Protein AF-A0A660L707-F1 (afdb_monomer)

Radius of gyration: 34.37 Å; Cα contacts (8 Å, |Δi|>4): 2460; chains: 1; bounding box: 82×118×85 Å

Nearest PDB structures (foldseek):
  4wj3-assembly2_D  TM=7.869E-01  e=6.069E-27  Pseudomonas aeruginosa PAO1
  3kfu-assembly1_H  TM=7.812E-01  e=1.209E-27  Thermus thermophilus HB8
  2df4-assembly1_A  TM=7.424E-01  e=5.418E-26  Staphylococcus aureus
  3h0l-assembly1_A  TM=7.121E-01  e=3.620E-26  Aquifex aeolicus
  3a1i-assembly1_A-2  TM=7.282E-01  e=1.448E-23  Rhodococcus sp. N-771

Structure (mmCIF, N/CA/C/O backbone):
data_AF-A0A660L707-F1
#
_entry.id   AF-A0A660L707-F1
#
loop_
_atom_site.group_PDB
_atom_site.id
_atom_site.type_symbol
_atom_site.label_atom_id
_atom_site.label_alt_id
_atom_site.label_comp_id
_atom_site.label_asym_id
_atom_site.label_entity_id
_atom_site.label_seq_id
_atom_site.pdbx_PDB_ins_code
_atom_site.Cartn_x
_atom_site.Cartn_y
_atom_site.Cartn_z
_atom_site.occupancy
_atom_site.B_iso_or_equiv
_atom_site.auth_seq_id
_atom_site.auth_comp_id
_atom_site.auth_asym_id
_atom_site.auth_atom_id
_atom_site.pdbx_PDB_model_num
ATOM 1 N N . MET A 1 1 ? 13.299 -36.260 45.424 1.00 31.94 1 MET A N 1
ATOM 2 C CA . MET A 1 1 ? 13.767 -37.672 45.456 1.00 31.94 1 MET A CA 1
ATOM 3 C C . MET A 1 1 ? 12.834 -38.448 44.526 1.00 31.94 1 MET A C 1
ATOM 5 O O . MET A 1 1 ? 11.644 -38.351 44.752 1.00 31.94 1 MET A O 1
ATOM 9 N N . ARG A 1 2 ? 13.207 -39.114 43.429 1.00 28.09 2 ARG A N 1
ATOM 10 C CA . ARG A 1 2 ? 14.368 -39.961 43.096 1.00 28.09 2 ARG A CA 1
ATOM 11 C C . ARG A 1 2 ? 15.115 -39.479 41.838 1.00 28.09 2 ARG A C 1
ATOM 13 O O . ARG A 1 2 ? 14.626 -38.632 41.107 1.00 28.09 2 ARG A O 1
ATOM 20 N N . ARG A 1 3 ? 16.349 -39.972 41.706 1.00 27.48 3 ARG A N 1
ATOM 21 C CA . ARG A 1 3 ? 17.489 -39.403 40.975 1.00 27.48 3 ARG A CA 1
ATOM 22 C C . ARG A 1 3 ? 17.610 -39.840 39.511 1.00 27.48 3 ARG A C 1
ATOM 24 O O . ARG A 1 3 ? 17.348 -40.987 39.174 1.00 27.48 3 ARG A O 1
ATOM 31 N N . PHE A 1 4 ? 18.139 -38.890 38.743 1.00 25.41 4 PHE A N 1
ATOM 32 C CA . PHE A 1 4 ? 18.843 -38.987 37.468 1.00 25.41 4 PHE A CA 1
ATOM 33 C C . PHE A 1 4 ? 19.988 -40.009 37.462 1.00 25.41 4 PHE A C 1
ATOM 35 O O . PHE A 1 4 ? 20.752 -40.071 38.426 1.00 25.41 4 PHE A O 1
ATOM 42 N N . ILE A 1 5 ? 20.189 -40.661 36.311 1.00 24.78 5 ILE A N 1
ATOM 43 C CA . ILE A 1 5 ? 21.519 -40.941 35.751 1.00 24.78 5 ILE A CA 1
ATOM 44 C C . ILE A 1 5 ? 21.469 -40.574 34.265 1.00 24.78 5 ILE A C 1
ATOM 46 O O . ILE A 1 5 ? 20.661 -41.107 33.510 1.00 24.78 5 ILE A O 1
ATOM 50 N N . ALA A 1 6 ? 22.319 -39.620 33.893 1.00 24.42 6 ALA A N 1
ATOM 51 C CA . ALA A 1 6 ? 22.596 -39.203 32.530 1.00 24.42 6 ALA A CA 1
ATOM 52 C C . ALA A 1 6 ? 23.613 -40.154 31.884 1.00 24.42 6 ALA A C 1
ATOM 54 O O . ALA A 1 6 ? 24.575 -40.557 32.537 1.00 24.42 6 ALA A O 1
ATOM 55 N N . PHE A 1 7 ? 23.439 -40.440 30.595 1.00 23.64 7 PHE A N 1
ATOM 56 C CA . PHE A 1 7 ? 24.528 -40.857 29.717 1.00 23.64 7 PHE A CA 1
ATOM 57 C C . PHE A 1 7 ? 24.480 -40.009 28.449 1.00 23.64 7 PHE A C 1
ATOM 59 O O . PHE A 1 7 ? 23.467 -39.948 27.757 1.00 23.64 7 PHE A O 1
ATOM 66 N N . ALA A 1 8 ? 25.589 -39.312 28.218 1.00 26.16 8 ALA A N 1
ATOM 67 C CA . ALA A 1 8 ? 25.856 -38.490 27.056 1.00 26.16 8 ALA A CA 1
ATOM 68 C C . ALA A 1 8 ? 26.015 -39.370 25.807 1.00 26.16 8 ALA A C 1
ATOM 70 O O . ALA A 1 8 ? 26.742 -40.363 25.832 1.00 26.16 8 ALA A O 1
ATOM 71 N N . GLY A 1 9 ? 25.348 -38.980 24.723 1.00 24.58 9 GLY A N 1
ATOM 72 C CA . GLY A 1 9 ? 25.461 -39.586 23.403 1.00 24.58 9 GLY A CA 1
ATOM 73 C C . GLY A 1 9 ? 25.432 -38.485 22.352 1.00 24.58 9 GLY A C 1
ATOM 74 O O . GLY A 1 9 ? 24.442 -37.779 22.200 1.00 24.58 9 GLY A O 1
ATOM 75 N N . THR A 1 10 ? 26.570 -38.312 21.702 1.00 26.67 10 THR A N 1
ATOM 76 C CA . THR A 1 10 ? 26.963 -37.275 20.751 1.00 26.67 10 THR A CA 1
ATOM 77 C C . THR A 1 10 ? 25.968 -37.134 19.594 1.00 26.67 10 THR A C 1
ATOM 79 O O . THR A 1 10 ? 25.927 -37.975 18.698 1.00 26.67 10 THR A O 1
ATOM 82 N N . ALA A 1 11 ? 25.182 -36.055 19.581 1.00 26.11 11 ALA A N 1
ATOM 83 C CA . ALA A 1 11 ? 24.411 -35.665 18.407 1.00 26.11 11 ALA A CA 1
ATOM 84 C C . ALA A 1 11 ? 25.372 -35.050 17.378 1.00 26.11 11 ALA A C 1
ATOM 86 O O . ALA A 1 11 ? 25.848 -33.929 17.557 1.00 26.11 11 ALA A O 1
ATOM 87 N N . CYS A 1 12 ? 25.688 -35.793 16.314 1.00 24.77 12 CYS A N 1
ATOM 88 C CA . CYS A 1 12 ? 26.253 -35.199 15.108 1.00 24.77 12 CYS A CA 1
ATOM 89 C C . CYS A 1 12 ? 25.193 -34.267 14.524 1.00 24.77 12 CYS A C 1
ATOM 91 O O . CYS A 1 12 ? 24.211 -34.721 13.939 1.00 24.77 12 CYS A O 1
ATOM 93 N N . ALA A 1 13 ? 25.391 -32.968 14.739 1.00 25.20 13 ALA A N 1
ATOM 94 C CA . ALA A 1 13 ? 24.696 -31.918 14.027 1.00 25.20 13 ALA A CA 1
ATOM 95 C C . ALA A 1 13 ? 24.862 -32.182 12.528 1.00 25.20 13 ALA A C 1
ATOM 97 O O . ALA A 1 13 ? 25.961 -32.059 11.985 1.00 25.20 13 ALA A O 1
ATOM 98 N N . ALA A 1 14 ? 23.774 -32.577 11.868 1.00 28.14 14 ALA A N 1
ATOM 99 C CA . ALA A 1 14 ? 23.672 -32.390 10.438 1.00 28.14 14 ALA A CA 1
ATOM 100 C C . ALA A 1 14 ? 23.904 -30.898 10.214 1.00 28.14 14 ALA A C 1
ATOM 102 O O . ALA A 1 14 ? 23.175 -30.066 10.759 1.00 28.14 14 ALA A O 1
ATOM 103 N N . ALA A 1 15 ? 24.975 -30.570 9.497 1.00 25.34 15 ALA A N 1
ATOM 104 C CA . ALA A 1 15 ? 25.184 -29.233 8.996 1.00 25.34 15 ALA A CA 1
ATOM 105 C C . ALA A 1 15 ? 23.987 -28.923 8.093 1.00 25.34 15 ALA A C 1
ATOM 107 O O . ALA A 1 15 ? 23.970 -29.264 6.913 1.00 25.34 15 ALA A O 1
ATOM 108 N N . LEU A 1 16 ? 22.963 -28.305 8.689 1.00 28.41 16 LEU A N 1
ATOM 109 C CA . LEU A 1 16 ? 22.136 -27.327 8.019 1.00 28.41 16 LEU A CA 1
ATOM 110 C C . LEU A 1 16 ? 23.129 -26.469 7.251 1.00 28.41 16 LEU A C 1
ATOM 112 O O . LEU A 1 16 ? 23.925 -25.741 7.849 1.00 28.41 16 LEU A O 1
ATOM 116 N N . VAL A 1 17 ? 23.142 -26.626 5.931 1.00 24.95 17 VAL A N 1
ATOM 117 C CA . VAL A 1 17 ? 23.675 -25.585 5.073 1.00 24.95 17 VAL A CA 1
ATOM 118 C C . VAL A 1 17 ? 22.833 -24.382 5.448 1.00 24.95 17 VAL A C 1
ATOM 120 O O . VAL A 1 17 ? 21.659 -24.301 5.093 1.00 24.95 17 VAL A O 1
ATOM 123 N N . PHE A 1 18 ? 23.402 -23.519 6.289 1.00 25.34 18 PHE A N 1
ATOM 124 C CA . PHE A 1 18 ? 22.893 -22.186 6.496 1.00 25.34 18 PHE A CA 1
ATOM 125 C C . PHE A 1 18 ? 22.717 -21.636 5.087 1.00 25.34 18 PHE A C 1
ATOM 127 O O . PHE A 1 18 ? 23.703 -21.392 4.391 1.00 25.34 18 PHE A O 1
ATOM 134 N N . ALA A 1 19 ? 21.465 -21.501 4.643 1.00 29.55 19 ALA A N 1
ATOM 135 C CA . ALA A 1 19 ? 21.155 -20.496 3.653 1.00 29.55 19 ALA A CA 1
ATOM 136 C C . ALA A 1 19 ? 21.795 -19.233 4.226 1.00 29.55 19 ALA A C 1
ATOM 138 O O . ALA A 1 19 ? 21.426 -18.801 5.324 1.00 29.55 19 ALA A O 1
ATOM 139 N N . GLY A 1 20 ? 22.871 -18.770 3.580 1.00 27.66 20 GLY A N 1
ATOM 140 C CA . GLY A 1 20 ? 23.557 -17.556 3.994 1.00 27.66 20 GLY A CA 1
ATOM 141 C C . GLY A 1 20 ? 22.493 -16.501 4.232 1.00 27.66 20 GLY A C 1
ATOM 142 O O . GLY A 1 20 ? 21.525 -16.473 3.471 1.00 27.66 20 GLY A O 1
ATOM 143 N N . GLN A 1 21 ? 22.629 -15.751 5.334 1.00 32.94 21 GLN A N 1
ATOM 144 C CA . GLN A 1 21 ? 21.689 -14.711 5.753 1.00 32.94 21 GLN A CA 1
ATOM 145 C C . GLN A 1 21 ? 21.036 -14.101 4.518 1.00 32.94 21 GLN A C 1
ATOM 147 O O . GLN A 1 21 ? 21.731 -13.482 3.712 1.00 32.94 21 GLN A O 1
ATOM 152 N N . SER A 1 22 ? 19.745 -14.378 4.318 1.00 36.81 22 SER A N 1
ATOM 153 C CA . SER A 1 22 ? 19.012 -13.828 3.191 1.00 36.81 22 SER A CA 1
ATOM 154 C C . SER A 1 22 ? 19.056 -12.320 3.367 1.00 36.81 22 SER A C 1
ATOM 156 O O . SER A 1 22 ? 18.356 -11.774 4.220 1.00 36.81 22 SER A O 1
ATOM 158 N N . SER A 1 23 ? 19.961 -11.678 2.634 1.00 45.88 23 SER A N 1
ATOM 159 C CA . SER A 1 23 ? 20.012 -10.234 2.506 1.00 45.88 23 SER A CA 1
ATOM 160 C C . SER A 1 23 ? 18.611 -9.790 2.116 1.00 45.88 23 SER A C 1
ATOM 162 O O . SER A 1 23 ? 18.052 -10.338 1.169 1.00 45.88 23 SER A O 1
ATOM 164 N N . ALA A 1 24 ? 18.014 -8.875 2.877 1.00 52.12 24 ALA A N 1
ATOM 165 C CA . ALA A 1 24 ? 16.670 -8.383 2.604 1.00 52.12 24 ALA A CA 1
ATOM 166 C C . ALA A 1 24 ? 16.631 -7.576 1.289 1.00 52.12 24 ALA A C 1
ATOM 168 O O . ALA A 1 24 ? 15.590 -7.448 0.671 1.00 52.12 24 ALA A O 1
ATOM 169 N N . PHE A 1 25 ? 17.771 -7.119 0.772 1.00 64.75 25 PHE A N 1
ATOM 170 C CA . PHE A 1 25 ? 17.845 -6.373 -0.479 1.00 64.75 25 PHE A CA 1
ATOM 171 C C . PHE A 1 25 ? 19.290 -6.329 -0.981 1.00 64.75 25 PHE A C 1
ATOM 173 O O . PHE A 1 25 ? 20.208 -6.153 -0.179 1.00 64.75 25 PHE A O 1
ATOM 180 N N . ASN A 1 26 ? 19.530 -6.482 -2.285 1.00 80.00 26 ASN A N 1
ATOM 181 C CA . ASN A 1 26 ? 20.895 -6.599 -2.807 1.00 80.00 26 ASN A CA 1
ATOM 182 C C . ASN A 1 26 ? 21.422 -5.280 -3.390 1.00 80.00 26 ASN A C 1
ATOM 184 O O . ASN A 1 26 ? 20.854 -4.709 -4.322 1.00 80.00 26 ASN A O 1
ATOM 188 N N . TYR A 1 27 ? 22.560 -4.831 -2.852 1.00 86.06 27 TYR A N 1
ATOM 189 C CA . TYR A 1 27 ? 23.352 -3.754 -3.434 1.00 86.06 27 TYR A CA 1
ATOM 190 C C . TYR A 1 27 ? 24.506 -4.314 -4.263 1.00 86.06 27 TYR A C 1
ATOM 192 O O . TYR A 1 27 ? 25.200 -5.238 -3.837 1.00 86.06 27 TYR A O 1
ATOM 200 N N . VAL A 1 28 ? 24.771 -3.680 -5.404 1.00 90.75 28 VAL A N 1
ATOM 201 C CA . VAL A 1 28 ? 26.006 -3.885 -6.167 1.00 90.75 28 VAL A CA 1
ATOM 202 C C . VAL A 1 28 ? 26.829 -2.607 -6.120 1.00 90.75 28 VAL A C 1
ATOM 204 O O . VAL A 1 28 ? 26.336 -1.550 -6.503 1.00 90.75 28 VAL A O 1
ATOM 207 N N . SER A 1 29 ? 28.075 -2.686 -5.658 1.00 92.00 29 SER A N 1
ATOM 208 C CA . SER A 1 29 ? 29.028 -1.579 -5.752 1.00 92.00 29 SER A CA 1
ATOM 209 C C . SER A 1 29 ? 29.870 -1.678 -7.024 1.00 92.00 29 SER A C 1
ATOM 211 O O . SER A 1 29 ? 30.271 -2.774 -7.428 1.00 92.00 29 SER A O 1
ATOM 213 N N . ASP A 1 30 ? 30.147 -0.535 -7.645 1.00 91.94 30 ASP A N 1
ATOM 214 C CA . ASP A 1 30 ? 31.050 -0.423 -8.794 1.00 91.94 30 ASP A CA 1
ATOM 215 C C . ASP A 1 30 ? 32.391 0.245 -8.438 1.00 91.94 30 ASP A C 1
ATOM 217 O O . ASP A 1 30 ? 32.587 0.761 -7.333 1.00 91.94 30 ASP A O 1
ATOM 221 N N . SER A 1 31 ? 33.336 0.230 -9.384 1.00 91.44 31 SER A N 1
ATOM 222 C CA . SER A 1 31 ? 34.682 0.791 -9.217 1.00 91.44 31 SER A CA 1
ATOM 223 C C . SER A 1 31 ? 34.712 2.319 -9.076 1.00 91.44 31 SER A C 1
ATOM 225 O O . SER A 1 31 ? 35.744 2.866 -8.691 1.00 91.44 31 SER A O 1
ATOM 227 N N . ASN A 1 32 ? 33.603 3.011 -9.358 1.00 87.69 32 ASN A N 1
ATOM 228 C CA . ASN A 1 32 ? 33.450 4.450 -9.130 1.00 87.69 32 ASN A CA 1
ATOM 229 C C . ASN A 1 32 ? 32.900 4.761 -7.725 1.00 87.69 32 ASN A C 1
ATOM 231 O O . ASN A 1 32 ? 32.787 5.927 -7.351 1.00 87.69 32 ASN A O 1
ATOM 235 N N . GLY A 1 33 ? 32.580 3.738 -6.924 1.00 87.00 33 GLY A N 1
ATOM 236 C CA . GLY A 1 33 ? 32.060 3.894 -5.566 1.00 87.00 33 GLY A CA 1
ATOM 237 C C . GLY A 1 33 ? 30.548 4.120 -5.497 1.00 87.00 33 GLY A C 1
ATOM 238 O O . GLY A 1 33 ? 30.045 4.481 -4.431 1.00 87.00 33 GLY A O 1
ATOM 239 N N . THR A 1 34 ? 29.812 3.897 -6.592 1.00 90.19 34 THR A N 1
ATOM 240 C CA . THR A 1 34 ? 28.344 3.933 -6.578 1.00 90.19 34 THR A CA 1
ATOM 241 C C . THR A 1 34 ? 27.785 2.582 -6.152 1.00 90.19 34 THR A C 1
ATOM 243 O O . THR A 1 34 ? 28.177 1.534 -6.662 1.00 90.19 34 THR A O 1
ATOM 246 N N . TRP A 1 35 ? 26.841 2.617 -5.215 1.00 91.12 35 TRP A N 1
ATOM 247 C CA . TRP A 1 35 ? 26.071 1.473 -4.746 1.00 91.12 35 TRP A CA 1
ATOM 248 C C . TRP A 1 35 ? 24.691 1.490 -5.397 1.00 91.12 35 TRP A C 1
ATOM 250 O O . TRP A 1 35 ? 23.910 2.427 -5.213 1.00 91.12 35 TRP A O 1
ATOM 260 N N . TRP A 1 36 ? 24.398 0.442 -6.158 1.00 92.00 36 TRP A N 1
ATOM 261 C CA . TRP A 1 36 ? 23.171 0.250 -6.918 1.00 92.00 36 TRP A CA 1
ATOM 262 C C . TRP A 1 36 ? 22.219 -0.641 -6.132 1.00 92.00 36 TRP A C 1
ATOM 264 O O . TRP A 1 36 ? 22.460 -1.842 -6.015 1.00 92.00 36 TRP A O 1
ATOM 274 N N . GLY A 1 37 ? 21.153 -0.062 -5.582 1.00 90.06 37 GLY A N 1
ATOM 275 C CA . GLY A 1 37 ? 20.105 -0.833 -4.925 1.00 90.06 37 GLY A CA 1
ATOM 276 C C . GLY A 1 37 ? 19.073 -1.313 -5.938 1.00 90.06 37 GLY A C 1
ATOM 277 O O . GLY A 1 37 ? 18.328 -0.483 -6.458 1.00 90.06 37 GLY A O 1
ATOM 278 N N . ILE A 1 38 ? 18.985 -2.622 -6.185 1.00 92.19 38 ILE A N 1
ATOM 279 C CA . ILE A 1 38 ? 18.056 -3.205 -7.166 1.00 92.19 38 ILE A CA 1
ATOM 280 C C . ILE A 1 38 ? 16.890 -3.908 -6.468 1.00 92.19 38 ILE A C 1
ATOM 282 O O . ILE A 1 38 ? 17.098 -4.743 -5.594 1.00 92.19 38 ILE A O 1
ATOM 286 N N . GLN A 1 39 ? 15.665 -3.580 -6.885 1.00 92.06 39 GLN A N 1
ATOM 287 C CA . GLN A 1 39 ? 14.416 -4.199 -6.436 1.00 92.06 39 GLN A CA 1
ATOM 288 C C . GLN A 1 39 ? 14.302 -5.633 -6.960 1.00 92.06 39 GLN A C 1
ATOM 290 O O . GLN A 1 39 ? 13.742 -5.870 -8.030 1.00 92.06 39 GLN A O 1
ATOM 295 N N . ASP A 1 40 ? 14.850 -6.593 -6.229 1.00 92.50 40 ASP A N 1
ATOM 296 C CA . ASP A 1 40 ? 14.826 -8.010 -6.579 1.00 92.50 40 ASP A CA 1
ATOM 297 C C . ASP A 1 40 ? 13.825 -8.803 -5.712 1.00 92.50 40 ASP A C 1
ATOM 299 O O . ASP A 1 40 ? 12.934 -8.222 -5.082 1.00 92.50 40 ASP A O 1
ATOM 303 N N . PHE A 1 41 ? 13.916 -10.137 -5.713 1.00 91.12 41 PHE A N 1
ATOM 304 C CA . PHE A 1 41 ? 13.014 -10.990 -4.931 1.00 91.12 41 PHE A CA 1
ATOM 305 C C . PHE A 1 41 ? 13.262 -10.923 -3.410 1.00 91.12 41 PHE A C 1
ATOM 307 O O . PHE A 1 41 ? 12.526 -11.534 -2.632 1.00 91.12 41 PHE A O 1
ATOM 314 N N . ALA A 1 42 ? 14.293 -10.213 -2.951 1.00 88.38 42 ALA A N 1
ATOM 315 C CA . ALA A 1 42 ? 14.583 -10.110 -1.534 1.00 88.38 42 ALA A CA 1
ATOM 316 C C . ALA A 1 42 ? 13.575 -9.188 -0.797 1.00 88.38 42 ALA A C 1
ATOM 318 O O . ALA A 1 42 ? 13.029 -8.262 -1.400 1.00 88.38 42 ALA A O 1
ATOM 319 N N . PRO A 1 43 ? 13.274 -9.439 0.495 1.00 86.69 43 PRO A N 1
ATOM 320 C CA . PRO A 1 43 ? 12.327 -8.651 1.299 1.00 86.69 43 PRO A CA 1
ATOM 321 C C . PRO A 1 43 ? 12.516 -7.111 1.294 1.00 86.69 43 PRO A C 1
ATOM 323 O O . PRO A 1 43 ? 13.465 -6.594 1.876 1.00 86.69 43 PRO A O 1
ATOM 326 N N . PRO A 1 44 ? 11.559 -6.329 0.763 1.00 87.12 44 PRO A N 1
ATOM 327 C CA . PRO A 1 44 ? 10.124 -6.597 0.834 1.00 87.12 44 PRO A CA 1
ATOM 328 C C . PRO A 1 44 ? 9.526 -7.083 -0.493 1.00 87.12 44 PRO A C 1
ATOM 330 O O . PRO A 1 44 ? 8.356 -6.854 -0.776 1.00 87.12 44 PRO A O 1
ATOM 333 N N . ARG A 1 45 ? 10.306 -7.766 -1.334 1.00 88.38 45 ARG A N 1
ATOM 334 C CA . ARG A 1 45 ? 9.823 -8.473 -2.531 1.00 88.38 45 ARG A CA 1
ATOM 335 C C . ARG A 1 45 ? 9.079 -7.565 -3.517 1.00 88.38 45 ARG A C 1
ATOM 337 O O . ARG A 1 45 ? 8.070 -7.968 -4.093 1.00 88.38 45 ARG A O 1
ATOM 344 N N . VAL A 1 46 ? 9.567 -6.334 -3.707 1.00 90.75 46 VAL A N 1
ATOM 345 C CA . VAL A 1 46 ? 9.037 -5.430 -4.745 1.00 90.75 46 VAL A CA 1
ATOM 346 C C . VAL A 1 46 ? 9.226 -6.076 -6.121 1.00 90.75 46 VAL A C 1
ATOM 348 O O . VAL A 1 46 ? 8.296 -6.077 -6.926 1.00 90.75 46 VAL A O 1
ATOM 351 N N . ASP A 1 47 ? 10.397 -6.692 -6.346 1.00 93.75 47 ASP A N 1
ATOM 352 C CA . ASP A 1 47 ? 10.673 -7.620 -7.449 1.00 93.75 47 ASP A CA 1
ATOM 353 C C . ASP A 1 47 ? 10.307 -7.074 -8.841 1.00 93.75 47 ASP A C 1
ATOM 355 O O . ASP A 1 47 ? 9.688 -7.748 -9.668 1.00 93.75 47 ASP A O 1
ATOM 359 N N . THR A 1 48 ? 10.664 -5.810 -9.082 1.00 94.69 48 THR A N 1
ATOM 360 C CA . THR A 1 48 ? 10.468 -5.087 -10.353 1.00 94.69 48 THR A CA 1
ATOM 361 C C . THR A 1 48 ? 11.739 -5.071 -11.205 1.00 94.69 48 THR A C 1
ATOM 363 O O . THR A 1 48 ? 11.689 -4.824 -12.408 1.00 94.69 48 THR A O 1
ATOM 366 N N . GLY A 1 49 ? 12.907 -5.286 -10.596 1.00 94.69 49 GLY A N 1
ATOM 367 C CA . GLY A 1 49 ? 14.230 -5.081 -11.186 1.00 94.69 49 GLY A CA 1
ATOM 368 C C . GLY A 1 49 ? 14.606 -3.615 -11.412 1.00 94.69 49 GLY A C 1
ATOM 369 O O . GLY A 1 49 ? 15.597 -3.357 -12.097 1.00 94.69 49 GLY A O 1
ATOM 370 N N . SER A 1 50 ? 13.831 -2.660 -10.887 1.00 94.62 50 SER A N 1
ATOM 371 C CA . SER A 1 50 ? 14.187 -1.241 -10.934 1.00 94.62 50 SER A CA 1
ATOM 372 C C . SER A 1 50 ? 15.224 -0.882 -9.866 1.00 94.62 50 SER A C 1
ATOM 374 O O . SER A 1 50 ? 15.412 -1.574 -8.866 1.00 94.62 50 SER A O 1
ATOM 376 N N . ILE A 1 51 ? 15.937 0.209 -10.103 1.00 92.38 51 ILE A N 1
ATOM 377 C CA . ILE A 1 51 ? 16.841 0.848 -9.160 1.00 92.38 51 ILE A CA 1
ATOM 378 C C . ILE A 1 51 ? 15.986 1.542 -8.102 1.00 92.38 51 ILE A C 1
ATOM 380 O O . ILE A 1 51 ? 15.381 2.581 -8.368 1.00 92.38 51 ILE A O 1
ATOM 384 N N . ARG A 1 52 ? 15.982 1.005 -6.885 1.00 87.38 52 ARG A N 1
ATOM 385 C CA . ARG A 1 52 ? 15.338 1.633 -5.729 1.00 87.38 52 ARG A CA 1
ATOM 386 C C . ARG A 1 52 ? 15.939 3.008 -5.444 1.00 87.38 52 ARG A C 1
ATOM 388 O O . ARG A 1 52 ? 15.223 3.986 -5.263 1.00 87.38 52 ARG A O 1
ATOM 395 N N . ALA A 1 53 ? 17.266 3.046 -5.345 1.00 85.44 53 ALA A N 1
ATOM 396 C CA . ALA A 1 53 ? 18.072 4.232 -5.091 1.00 85.44 53 ALA A CA 1
ATOM 397 C C . ALA A 1 53 ? 19.541 3.951 -5.440 1.00 85.44 53 ALA A C 1
ATOM 399 O O . ALA A 1 53 ? 19.966 2.794 -5.498 1.00 85.44 53 ALA A O 1
ATOM 400 N N . THR A 1 54 ? 20.324 5.016 -5.608 1.00 86.88 54 THR A N 1
ATOM 401 C CA . THR A 1 54 ? 21.785 4.932 -5.776 1.00 86.88 54 THR A CA 1
ATOM 402 C C . THR A 1 54 ? 22.479 5.715 -4.676 1.00 86.88 54 THR A C 1
ATOM 404 O O . THR A 1 54 ? 22.027 6.801 -4.315 1.00 86.88 54 THR A O 1
ATOM 407 N N . GLN A 1 55 ? 23.538 5.163 -4.091 1.00 86.25 55 GLN A N 1
ATOM 408 C CA . GLN A 1 55 ? 24.113 5.669 -2.841 1.00 86.25 55 GLN A CA 1
ATOM 409 C C . GLN A 1 55 ? 25.643 5.580 -2.838 1.00 86.25 55 GLN A C 1
ATOM 411 O O . GLN A 1 55 ? 26.228 4.786 -3.571 1.00 86.25 55 GLN A O 1
ATOM 416 N N . VAL A 1 56 ? 26.301 6.375 -1.990 1.00 85.12 56 VAL A N 1
ATOM 417 C CA . VAL A 1 56 ? 27.772 6.349 -1.808 1.00 85.12 56 VAL A CA 1
ATOM 418 C C . VAL A 1 56 ? 28.227 5.374 -0.710 1.00 85.12 56 VAL A C 1
ATOM 420 O O . VAL A 1 56 ? 29.336 5.476 -0.190 1.00 85.12 56 VAL A O 1
ATOM 423 N N . GLY A 1 57 ? 27.356 4.447 -0.314 1.00 78.69 57 GLY A N 1
ATOM 424 C CA . GLY A 1 57 ? 27.586 3.451 0.727 1.00 78.69 57 GLY A CA 1
ATOM 425 C C . GLY A 1 57 ? 26.359 2.562 0.913 1.00 78.69 57 GLY A C 1
ATOM 426 O O . G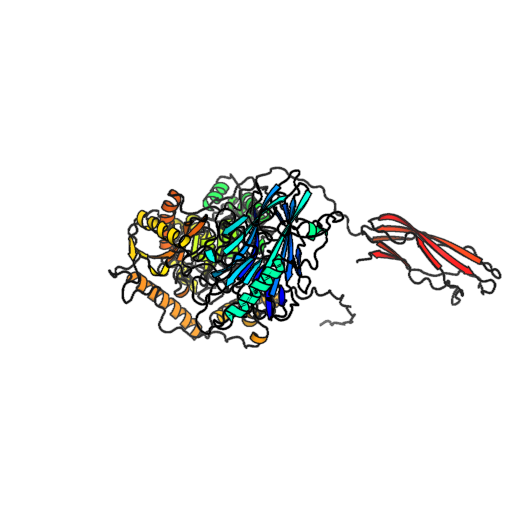LY A 1 57 ? 25.318 2.819 0.314 1.00 78.69 57 GLY A O 1
ATOM 427 N N . ALA A 1 58 ? 26.483 1.532 1.748 1.00 68.19 58 ALA A N 1
ATOM 428 C CA . ALA A 1 58 ? 25.360 0.684 2.142 1.00 68.19 58 ALA A CA 1
ATOM 429 C C . ALA A 1 58 ? 24.572 1.283 3.327 1.00 68.19 58 ALA A C 1
ATOM 431 O O . ALA A 1 58 ? 25.095 2.106 4.080 1.00 68.19 58 ALA A O 1
ATOM 432 N N . GLY A 1 59 ? 23.335 0.815 3.525 1.00 62.34 59 GLY A N 1
ATOM 433 C CA . GLY A 1 59 ? 22.518 1.083 4.717 1.00 62.34 59 GLY A CA 1
ATOM 434 C C . GLY A 1 59 ? 21.379 2.095 4.524 1.00 62.34 59 GLY A C 1
ATOM 435 O O . GLY A 1 59 ? 21.057 2.502 3.410 1.00 62.34 59 GLY A O 1
ATOM 436 N N . GLN A 1 60 ? 20.747 2.485 5.637 1.00 60.22 60 GLN A N 1
ATOM 437 C CA . GLN A 1 60 ? 19.534 3.321 5.666 1.00 60.22 60 GLN A CA 1
ATOM 438 C C . GLN A 1 60 ? 19.775 4.805 5.316 1.00 60.22 60 GLN A C 1
ATOM 440 O O . GLN A 1 60 ? 18.931 5.415 4.664 1.00 60.22 60 GLN A O 1
ATOM 445 N N . ASN A 1 61 ? 20.908 5.391 5.731 1.00 64.88 61 ASN A N 1
ATOM 446 C CA . ASN A 1 61 ? 21.179 6.838 5.624 1.00 64.88 61 ASN A CA 1
ATOM 447 C C . ASN A 1 61 ? 22.453 7.261 4.844 1.00 64.88 61 ASN A C 1
ATOM 449 O O . ASN A 1 61 ? 23.003 8.327 5.144 1.00 64.88 61 ASN A O 1
ATOM 453 N N . PRO A 1 62 ? 22.986 6.504 3.867 1.00 72.19 62 PRO A N 1
ATOM 454 C CA . PRO A 1 62 ? 24.061 7.029 3.033 1.00 72.19 62 PRO A CA 1
ATOM 455 C C . PRO A 1 62 ? 23.529 8.131 2.104 1.00 72.19 62 PRO A C 1
ATOM 457 O O . PRO A 1 62 ? 22.360 8.153 1.716 1.00 72.19 62 PRO A O 1
ATOM 460 N N . ALA A 1 63 ? 24.406 9.061 1.723 1.00 74.56 63 ALA A N 1
ATOM 461 C CA . ALA A 1 63 ? 24.049 10.083 0.745 1.00 74.56 63 ALA A CA 1
ATOM 462 C C . ALA A 1 63 ? 23.757 9.443 -0.622 1.00 74.56 63 ALA A C 1
ATOM 464 O O . ALA A 1 63 ? 24.452 8.511 -1.037 1.00 74.56 63 ALA A O 1
ATOM 465 N N . TYR A 1 64 ? 22.767 9.970 -1.343 1.00 79.56 64 TYR A N 1
ATOM 466 C CA . TYR A 1 64 ? 22.480 9.494 -2.692 1.00 79.56 64 TYR A CA 1
ATOM 467 C C . TYR A 1 64 ? 23.608 9.872 -3.667 1.00 79.56 64 TYR A C 1
ATOM 469 O O . TYR A 1 64 ? 24.106 11.003 -3.637 1.00 79.56 64 TYR A O 1
ATOM 477 N N . SER A 1 65 ? 24.015 8.931 -4.525 1.00 80.94 65 SER A N 1
ATOM 478 C CA . SER A 1 65 ? 25.009 9.177 -5.584 1.00 80.94 65 SER A CA 1
ATOM 479 C C . SER A 1 65 ? 24.421 10.009 -6.715 1.00 80.94 65 SER A C 1
ATOM 481 O O . SER A 1 65 ? 25.057 10.951 -7.182 1.00 80.94 65 SER A O 1
ATOM 483 N N . THR A 1 66 ? 23.185 9.705 -7.104 1.00 83.81 66 THR A N 1
ATOM 484 C CA . THR A 1 66 ? 22.371 10.480 -8.052 1.00 83.81 66 THR A CA 1
ATOM 485 C C . THR A 1 66 ? 21.003 10.764 -7.440 1.00 83.81 66 THR A C 1
ATOM 487 O O . THR A 1 66 ? 20.766 10.489 -6.268 1.00 83.81 66 THR A O 1
ATOM 490 N N . THR A 1 67 ? 20.093 11.344 -8.205 1.00 78.94 67 THR A N 1
ATOM 491 C CA . THR A 1 67 ? 18.736 11.661 -7.756 1.00 78.94 67 THR A CA 1
ATOM 492 C C . THR A 1 67 ? 17.752 10.500 -7.975 1.00 78.94 67 THR A C 1
ATOM 494 O O . THR A 1 67 ? 16.631 10.576 -7.474 1.00 78.94 67 THR A O 1
ATOM 497 N N . ILE A 1 68 ? 18.162 9.404 -8.642 1.00 85.12 68 ILE A N 1
ATOM 498 C CA . ILE A 1 68 ? 17.321 8.217 -8.893 1.00 85.12 68 ILE A CA 1
A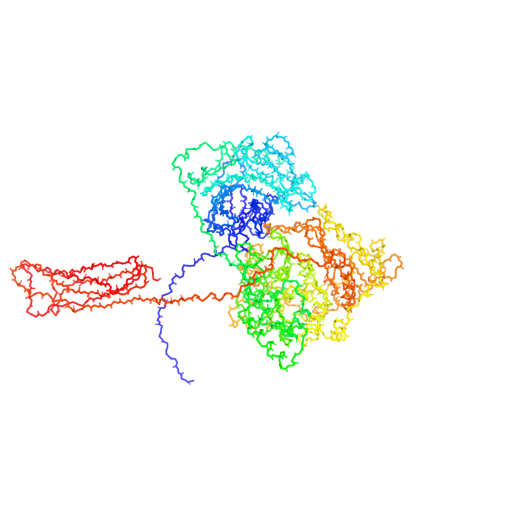TOM 499 C C . ILE A 1 68 ? 16.659 7.701 -7.617 1.00 85.12 68 ILE A C 1
ATOM 501 O O . ILE A 1 68 ? 17.327 7.397 -6.624 1.00 85.12 68 ILE A O 1
ATOM 505 N N . ASN A 1 69 ? 15.341 7.520 -7.707 1.00 80.88 69 ASN A N 1
ATOM 506 C CA . ASN A 1 69 ? 14.511 7.012 -6.628 1.00 80.88 69 ASN A CA 1
ATOM 507 C C . ASN A 1 69 ? 13.345 6.166 -7.180 1.00 80.88 69 ASN A C 1
ATOM 509 O O . ASN A 1 69 ? 12.201 6.612 -7.152 1.00 80.88 69 ASN A O 1
ATOM 513 N N . GLY A 1 70 ? 13.646 4.976 -7.711 1.00 88.06 70 GLY A N 1
ATOM 514 C CA . GLY A 1 70 ? 12.694 4.118 -8.430 1.00 88.06 70 GLY A CA 1
ATOM 515 C C . GLY A 1 70 ? 12.799 4.302 -9.943 1.00 88.06 70 GLY A C 1
ATOM 516 O O . GLY A 1 70 ? 11.966 4.973 -10.543 1.00 88.06 70 GLY A O 1
ATOM 517 N N . PHE A 1 71 ? 13.853 3.766 -10.574 1.00 93.06 71 PHE A N 1
ATOM 518 C CA . PHE A 1 71 ? 14.083 3.921 -12.020 1.00 93.06 71 PHE A CA 1
ATOM 519 C C . PHE A 1 71 ? 14.566 2.656 -12.720 1.00 93.06 71 PHE A C 1
ATOM 521 O O . PHE A 1 71 ? 15.298 1.861 -12.148 1.00 93.06 71 PHE A O 1
ATOM 528 N N . GLY A 1 72 ? 14.179 2.460 -13.977 1.00 95.38 72 GLY A N 1
ATOM 529 C CA . GLY A 1 72 ? 14.483 1.254 -14.749 1.00 95.38 72 GLY A CA 1
ATOM 530 C C . GLY A 1 72 ? 13.444 0.146 -14.571 1.00 95.38 72 GLY A C 1
ATOM 531 O O . GLY A 1 72 ? 13.737 -1.033 -14.779 1.00 95.38 72 GLY A O 1
ATOM 532 N N . GLY A 1 73 ? 12.224 0.498 -14.163 1.00 96.25 73 GLY A N 1
ATOM 533 C CA . GLY A 1 73 ? 11.073 -0.404 -14.210 1.00 96.25 73 GLY A CA 1
ATOM 534 C C . GLY A 1 73 ? 10.577 -0.593 -15.645 1.00 96.25 73 GLY A C 1
ATOM 535 O O . GLY A 1 73 ? 10.993 0.138 -16.546 1.00 96.25 73 GLY A O 1
ATOM 536 N N . ILE A 1 74 ? 9.668 -1.551 -15.858 1.00 97.69 74 ILE A N 1
ATOM 537 C CA . ILE A 1 74 ? 8.891 -1.636 -17.104 1.00 97.69 74 ILE A CA 1
ATOM 538 C C . ILE A 1 74 ? 7.390 -1.634 -16.839 1.00 97.69 74 ILE A C 1
ATOM 540 O O . ILE A 1 74 ? 6.907 -2.326 -15.945 1.00 97.69 74 ILE A O 1
ATOM 544 N N . LYS A 1 75 ? 6.659 -0.889 -17.667 1.00 97.81 75 LYS A N 1
ATOM 545 C CA . LYS A 1 75 ? 5.210 -1.022 -17.846 1.00 97.81 75 LYS A CA 1
ATOM 546 C C . LYS A 1 75 ? 4.960 -1.624 -19.223 1.00 97.81 75 LYS A C 1
ATOM 548 O O . LYS A 1 75 ? 5.707 -1.347 -20.165 1.00 97.81 75 LYS A O 1
ATOM 553 N N . VAL A 1 76 ? 3.925 -2.447 -19.361 1.00 97.88 76 VAL A N 1
ATOM 554 C CA . VAL A 1 76 ? 3.625 -3.139 -20.625 1.00 97.88 76 VAL A CA 1
ATOM 555 C C . VAL A 1 76 ? 2.146 -3.012 -20.944 1.00 97.88 76 VAL A C 1
ATOM 557 O O . VAL A 1 76 ? 1.307 -3.323 -20.103 1.00 97.88 76 VAL A O 1
ATOM 560 N N . SER A 1 77 ? 1.836 -2.575 -22.165 1.00 97.38 77 SER A N 1
ATOM 561 C CA . SER A 1 77 ? 0.479 -2.536 -22.699 1.00 97.38 77 SER A CA 1
ATOM 562 C C . SER A 1 77 ? 0.300 -3.612 -23.768 1.00 97.38 77 SER A C 1
ATOM 564 O O . SER A 1 77 ? 0.936 -3.578 -24.825 1.00 97.38 77 SER A O 1
ATOM 566 N N . VAL A 1 78 ? -0.584 -4.565 -23.486 1.00 96.88 78 VAL A N 1
ATOM 567 C CA . VAL A 1 78 ? -0.992 -5.645 -24.383 1.00 96.88 78 VAL A CA 1
ATOM 568 C C . VAL A 1 78 ? -2.458 -5.435 -24.780 1.00 96.88 78 VAL A C 1
ATOM 570 O O . VAL A 1 78 ? -3.315 -5.308 -23.899 1.00 96.88 78 VAL A O 1
ATOM 573 N N . PRO A 1 79 ? -2.799 -5.394 -26.080 1.00 93.69 79 PRO A N 1
ATOM 574 C CA . PRO A 1 79 ? -4.184 -5.251 -26.519 1.00 93.69 79 PRO A CA 1
ATOM 575 C C . PRO A 1 79 ? -5.094 -6.339 -25.935 1.00 93.69 79 PRO A C 1
ATOM 577 O O . PRO A 1 79 ? -4.811 -7.528 -26.049 1.00 93.69 79 PRO A O 1
ATOM 580 N N . GLY A 1 80 ? -6.199 -5.928 -25.307 1.00 87.25 80 GLY A N 1
ATOM 581 C CA . GLY A 1 80 ? -7.181 -6.845 -24.718 1.00 87.25 80 GLY A CA 1
ATOM 582 C C . GLY A 1 80 ? -6.770 -7.501 -23.392 1.00 87.25 80 GLY A C 1
ATOM 583 O O . GLY A 1 80 ? -7.563 -8.266 -22.844 1.00 87.25 80 GLY A O 1
ATOM 584 N N . ALA A 1 81 ? -5.582 -7.211 -22.846 1.00 85.56 81 ALA A N 1
ATOM 585 C CA . ALA A 1 81 ? -5.199 -7.714 -21.529 1.00 85.56 81 ALA A CA 1
ATOM 586 C C . ALA A 1 81 ? -6.070 -7.079 -20.421 1.00 85.56 81 ALA A C 1
ATOM 588 O O . ALA A 1 81 ? -6.221 -5.855 -20.398 1.00 85.56 81 ALA A O 1
ATOM 589 N N . PRO A 1 82 ? -6.651 -7.884 -19.507 1.00 74.62 82 PRO A N 1
ATOM 590 C CA . PRO A 1 82 ? -7.769 -7.422 -18.685 1.00 74.62 82 PRO A CA 1
ATOM 591 C C . PRO A 1 82 ? -7.373 -6.734 -17.370 1.00 74.62 82 PRO A C 1
ATOM 593 O O . PRO A 1 82 ? -8.021 -5.769 -16.984 1.00 74.62 82 PRO A O 1
ATOM 596 N N . ARG A 1 83 ? -6.344 -7.211 -16.654 1.00 87.56 83 ARG A N 1
ATOM 597 C CA . ARG A 1 83 ? -5.973 -6.716 -15.312 1.00 87.56 83 ARG A CA 1
ATOM 598 C C . ARG A 1 83 ? -4.506 -6.301 -15.307 1.00 87.56 83 ARG A C 1
ATOM 600 O O . ARG A 1 83 ? -3.669 -7.065 -15.778 1.00 87.56 83 ARG A O 1
ATOM 607 N N . PHE A 1 84 ? -4.225 -5.113 -14.769 1.00 88.19 84 PHE A N 1
ATOM 608 C CA . PHE A 1 84 ? -2.879 -4.524 -14.656 1.00 88.19 84 PHE A CA 1
ATOM 609 C C . PHE A 1 84 ? -2.160 -4.270 -15.985 1.00 88.19 84 PHE A C 1
ATOM 611 O O . PHE A 1 84 ? -0.935 -4.167 -16.045 1.00 88.19 84 PHE A O 1
ATOM 618 N N . ASN A 1 85 ? -2.934 -4.150 -17.061 1.00 93.12 85 ASN A N 1
ATOM 619 C CA . ASN A 1 85 ? -2.412 -3.716 -18.340 1.00 93.12 85 ASN A CA 1
ATOM 620 C C . ASN A 1 85 ? -1.920 -2.271 -18.220 1.00 93.12 85 ASN A C 1
ATOM 622 O O . ASN A 1 85 ? -2.684 -1.394 -17.831 1.00 93.12 85 ASN A O 1
ATOM 626 N N . GLY A 1 86 ? -0.656 -2.032 -18.545 1.00 94.12 86 GLY A N 1
ATOM 627 C CA . GLY A 1 86 ? -0.015 -0.732 -18.390 1.00 94.12 86 GLY A CA 1
ATOM 628 C C . GLY A 1 86 ? 0.495 -0.407 -16.981 1.00 94.12 86 GLY A C 1
ATOM 629 O O . GLY A 1 86 ? 1.028 0.679 -16.781 1.00 94.12 86 GLY A O 1
ATOM 630 N N . GLU A 1 87 ? 0.402 -1.334 -16.026 1.00 94.62 87 GLU A N 1
ATOM 631 C CA . GLU A 1 87 ? 0.983 -1.174 -14.687 1.00 94.62 87 GLU A CA 1
ATOM 632 C C . GLU A 1 87 ? 2.448 -1.630 -14.636 1.00 94.62 87 GLU A C 1
ATOM 634 O O . GLU A 1 87 ? 2.966 -2.251 -15.567 1.00 94.62 87 GLU A O 1
ATOM 639 N N . LEU A 1 88 ? 3.134 -1.310 -13.538 1.00 95.06 88 LEU A N 1
ATOM 640 C CA . LEU A 1 88 ? 4.513 -1.705 -13.276 1.00 95.06 88 LEU A CA 1
ATOM 641 C C . LEU A 1 88 ? 4.611 -3.230 -13.155 1.00 95.06 88 LEU A C 1
ATOM 643 O O . LEU A 1 88 ? 3.987 -3.845 -12.285 1.00 95.06 88 LEU A O 1
ATOM 647 N N . MET A 1 89 ? 5.412 -3.844 -14.026 1.00 96.19 89 MET A N 1
ATOM 648 C CA . MET A 1 89 ? 5.642 -5.285 -14.002 1.00 96.19 89 MET A CA 1
ATOM 649 C C . MET A 1 89 ? 6.454 -5.674 -12.768 1.00 96.19 89 MET A C 1
ATOM 651 O O . MET A 1 89 ? 7.452 -5.031 -12.432 1.00 96.19 89 MET A O 1
ATOM 655 N N . ARG A 1 90 ? 6.026 -6.754 -12.113 1.00 94.88 90 ARG A N 1
ATOM 656 C CA . ARG A 1 90 ? 6.610 -7.263 -10.871 1.00 94.88 90 ARG A CA 1
ATOM 657 C C . ARG A 1 90 ? 6.413 -8.767 -10.731 1.00 94.88 90 ARG A C 1
ATOM 659 O O . ARG A 1 90 ? 5.509 -9.333 -11.349 1.00 94.88 90 ARG A O 1
ATOM 666 N N . GLY A 1 91 ? 7.201 -9.391 -9.860 1.00 93.75 91 GLY A N 1
ATOM 667 C CA . GLY A 1 91 ? 7.111 -10.827 -9.592 1.00 93.75 91 GLY A CA 1
ATOM 668 C C . GLY A 1 91 ? 7.956 -11.668 -10.554 1.00 93.75 91 GLY A C 1
ATOM 669 O O . GLY A 1 91 ? 7.530 -12.750 -10.964 1.00 93.75 91 GLY A O 1
ATOM 670 N N . PHE A 1 92 ? 9.120 -11.156 -10.960 1.00 95.25 92 PHE A N 1
ATOM 671 C CA . PHE A 1 92 ? 10.087 -11.859 -11.809 1.00 95.25 92 PHE A CA 1
ATOM 672 C C . PHE A 1 92 ? 10.831 -12.995 -11.080 1.00 95.25 92 PHE A C 1
ATOM 674 O O . PHE A 1 92 ? 11.562 -13.769 -11.709 1.00 95.25 92 PHE A O 1
ATOM 681 N N . GLY A 1 93 ? 10.707 -13.087 -9.755 1.00 94.38 93 GLY A N 1
ATOM 682 C CA . GLY A 1 93 ? 11.571 -13.925 -8.933 1.00 94.38 93 GLY A CA 1
ATOM 683 C C . GLY A 1 93 ? 13.033 -13.561 -9.178 1.00 94.38 93 GLY A C 1
ATOM 684 O O . GLY A 1 93 ? 13.865 -14.444 -9.397 1.00 94.38 93 GLY A O 1
ATOM 685 N N . LEU A 1 94 ? 13.330 -12.265 -9.294 1.00 94.62 94 LEU A N 1
ATOM 686 C CA . LEU A 1 94 ? 14.617 -11.793 -9.765 1.00 94.62 94 LEU A CA 1
ATOM 687 C C . LEU A 1 94 ? 15.707 -12.189 -8.758 1.00 94.62 94 LEU A C 1
ATOM 689 O O . LEU A 1 94 ? 15.696 -11.749 -7.610 1.00 94.62 94 LEU A O 1
ATOM 693 N N . GLN A 1 95 ? 16.640 -13.042 -9.181 1.00 94.38 95 GLN A N 1
ATOM 694 C CA . GLN A 1 95 ? 17.670 -13.602 -8.310 1.00 94.38 95 GLN A CA 1
ATOM 695 C C . GLN A 1 95 ? 19.030 -12.966 -8.588 1.00 94.38 95 GLN A C 1
ATOM 697 O O . GLN A 1 95 ? 19.528 -13.023 -9.716 1.00 94.38 95 GLN A O 1
ATOM 702 N N . PHE A 1 96 ? 19.642 -12.405 -7.545 1.00 94.25 96 PHE A N 1
ATOM 703 C CA . PHE A 1 96 ? 21.011 -11.903 -7.575 1.00 94.25 96 PHE A CA 1
ATOM 704 C C . PHE A 1 96 ? 22.029 -13.052 -7.626 1.00 94.25 96 PHE A C 1
ATOM 706 O O . PHE A 1 96 ? 21.937 -14.013 -6.862 1.00 94.25 96 PHE A O 1
ATOM 713 N N . ASN A 1 97 ? 23.036 -12.949 -8.496 1.00 93.12 97 ASN A N 1
ATOM 714 C CA . ASN A 1 97 ? 24.112 -13.940 -8.617 1.00 93.12 97 ASN A CA 1
ATOM 715 C C . ASN A 1 97 ? 25.197 -13.822 -7.527 1.00 93.12 97 ASN A C 1
ATOM 717 O O . ASN A 1 97 ? 26.157 -14.590 -7.550 1.00 93.12 97 ASN A O 1
ATOM 721 N N . GLY A 1 98 ? 25.080 -12.855 -6.610 1.00 90.50 98 GLY A N 1
ATOM 722 C CA . GLY A 1 98 ? 26.087 -12.576 -5.582 1.00 90.50 98 GLY A CA 1
ATOM 723 C C . GLY A 1 98 ? 27.255 -11.704 -6.058 1.00 90.50 98 GLY A C 1
ATOM 724 O O . GLY A 1 98 ? 28.182 -11.467 -5.287 1.00 90.50 98 GLY A O 1
ATOM 725 N N . ALA A 1 99 ? 27.235 -11.230 -7.307 1.00 91.50 99 ALA A N 1
ATOM 726 C CA . ALA A 1 99 ? 28.305 -10.431 -7.891 1.00 91.50 99 ALA A CA 1
ATOM 727 C C . ALA A 1 99 ? 27.788 -9.126 -8.507 1.00 91.50 99 ALA A C 1
ATOM 729 O O . ALA A 1 99 ? 28.084 -8.054 -7.982 1.00 91.50 99 ALA A O 1
ATOM 730 N N . ASP A 1 100 ? 27.062 -9.217 -9.618 1.00 93.69 100 ASP A N 1
ATOM 731 C CA . ASP A 1 100 ? 26.786 -8.095 -10.521 1.00 93.69 100 ASP A CA 1
ATOM 732 C C . ASP A 1 100 ? 25.513 -8.243 -11.368 1.00 93.69 100 ASP A C 1
ATOM 734 O O . ASP A 1 100 ? 25.130 -7.298 -12.056 1.00 93.69 100 ASP A O 1
ATOM 738 N N . ALA A 1 101 ? 24.848 -9.399 -11.342 1.00 95.19 101 ALA A N 1
ATOM 739 C CA . ALA A 1 101 ? 23.751 -9.695 -12.252 1.00 95.19 101 ALA A CA 1
ATOM 740 C C . ALA A 1 101 ? 22.532 -10.266 -11.536 1.00 95.19 101 ALA A C 1
ATOM 742 O O . ALA A 1 101 ? 22.637 -11.027 -10.574 1.00 95.19 101 ALA A O 1
ATOM 743 N N . PHE A 1 102 ? 21.371 -9.949 -12.092 1.00 96.38 102 PHE A N 1
ATOM 744 C CA . PHE A 1 102 ? 20.070 -10.383 -11.624 1.00 96.38 102 PHE A CA 1
ATOM 745 C C . PHE A 1 102 ? 19.309 -11.034 -12.775 1.00 96.38 102 PHE A C 1
ATOM 747 O O . PHE A 1 102 ? 19.277 -10.497 -13.888 1.00 96.38 102 PHE A O 1
ATOM 754 N N . LYS A 1 103 ? 18.700 -12.197 -12.535 1.00 95.12 103 LYS A N 1
ATOM 755 C CA . LYS A 1 103 ? 17.976 -12.946 -13.572 1.00 95.12 103 LYS A CA 1
ATOM 756 C C . LYS A 1 103 ? 16.606 -13.392 -13.091 1.00 95.12 103 LYS A C 1
ATOM 758 O O . LYS A 1 103 ? 16.446 -13.811 -11.952 1.00 95.12 103 LYS A O 1
ATOM 763 N N . THR A 1 104 ? 15.639 -13.317 -13.999 1.00 96.94 104 THR A N 1
ATOM 764 C CA . THR A 1 104 ? 14.280 -13.831 -13.802 1.00 96.94 104 THR A CA 1
ATOM 765 C C . THR A 1 104 ? 14.309 -15.337 -13.554 1.00 96.94 104 THR A C 1
ATOM 767 O O . THR A 1 104 ? 14.907 -16.075 -14.340 1.00 96.94 104 THR A O 1
ATOM 770 N N . THR A 1 105 ? 13.644 -15.790 -12.491 1.00 95.81 105 THR A N 1
ATOM 771 C CA . THR A 1 105 ? 13.416 -17.221 -12.208 1.00 95.81 105 THR A CA 1
ATOM 772 C C . THR A 1 105 ? 11.962 -17.631 -12.432 1.00 95.81 105 THR A C 1
ATOM 774 O O . THR A 1 105 ? 11.685 -18.816 -12.625 1.00 95.81 105 THR A O 1
ATOM 777 N N . THR A 1 106 ? 11.053 -16.655 -12.516 1.00 94.69 106 THR A N 1
ATOM 778 C CA . THR A 1 106 ? 9.650 -16.839 -12.890 1.00 94.69 106 THR A CA 1
ATOM 779 C C . THR A 1 106 ? 9.214 -15.765 -13.881 1.00 94.69 106 THR A C 1
ATOM 781 O O . THR A 1 106 ? 9.242 -14.578 -13.563 1.00 94.69 106 THR A O 1
ATOM 784 N N . ALA A 1 107 ? 8.794 -16.155 -15.085 1.00 95.88 107 ALA A N 1
ATOM 785 C CA . ALA A 1 107 ? 8.299 -15.202 -16.075 1.00 95.88 107 ALA A CA 1
ATOM 786 C C . ALA A 1 107 ? 6.984 -14.560 -15.610 1.00 95.88 107 ALA A C 1
ATOM 788 O O . ALA A 1 107 ? 6.135 -15.221 -15.008 1.00 95.88 107 ALA A O 1
ATOM 789 N N . VAL A 1 108 ? 6.807 -13.275 -15.914 1.00 96.12 108 VAL A N 1
ATOM 790 C CA . VAL A 1 108 ? 5.553 -12.545 -15.689 1.00 96.12 108 VAL A CA 1
ATOM 791 C C . VAL A 1 108 ? 4.676 -12.710 -16.923 1.00 96.12 108 VAL A C 1
ATOM 793 O O . VAL A 1 108 ? 5.106 -12.397 -18.028 1.00 96.12 108 VAL A O 1
ATOM 796 N N . GLU A 1 109 ? 3.455 -13.214 -16.757 1.00 94.06 109 GLU A N 1
ATOM 797 C CA . GLU A 1 109 ? 2.509 -13.369 -17.869 1.00 94.06 109 GLU A CA 1
ATOM 798 C C . GLU A 1 109 ? 1.495 -12.220 -17.898 1.00 94.06 109 GLU A C 1
ATOM 800 O O . GLU A 1 109 ? 0.878 -11.910 -16.873 1.00 94.06 109 GLU A O 1
ATOM 805 N N . LEU A 1 110 ? 1.302 -11.622 -19.076 1.00 95.06 110 LEU A N 1
ATOM 806 C CA . LEU A 1 110 ? 0.292 -10.599 -19.333 1.00 95.06 110 LEU A CA 1
ATOM 807 C C . LEU A 1 110 ? -0.299 -10.765 -20.740 1.00 95.06 110 LEU A C 1
ATOM 809 O O . LEU A 1 110 ? 0.368 -10.498 -21.736 1.00 95.06 110 LEU A O 1
ATOM 813 N N . GLY A 1 111 ? -1.569 -11.167 -20.828 1.00 93.38 111 GLY A N 1
ATOM 814 C CA . GLY A 1 111 ? -2.324 -11.167 -22.086 1.00 93.38 111 GLY A CA 1
ATOM 815 C C . GLY A 1 111 ? -1.737 -12.062 -23.183 1.00 93.38 111 GLY A C 1
ATOM 816 O O . GLY A 1 111 ? -1.800 -11.698 -24.354 1.00 93.38 111 GLY A O 1
ATOM 817 N N . GLY A 1 112 ? -1.144 -13.206 -22.826 1.00 93.75 112 GLY A N 1
ATOM 818 C CA . GLY A 1 112 ? -0.466 -14.088 -23.783 1.00 93.75 112 GLY A CA 1
ATOM 819 C C . GLY A 1 112 ? 0.971 -13.669 -24.114 1.00 93.75 112 GLY A C 1
ATOM 820 O O . GLY A 1 112 ? 1.538 -14.134 -25.104 1.00 93.75 112 GLY A O 1
ATOM 821 N N . VAL A 1 113 ? 1.572 -12.803 -23.296 1.00 97.06 113 VAL A N 1
ATOM 822 C CA . VAL A 1 113 ? 2.997 -12.456 -23.359 1.00 97.06 113 VAL A CA 1
ATOM 823 C C . VAL A 1 113 ? 3.689 -12.927 -22.096 1.00 97.06 113 VAL A C 1
ATOM 825 O O . VAL A 1 113 ? 3.304 -12.538 -20.997 1.00 97.06 113 VAL A O 1
ATOM 828 N N . GLU A 1 114 ? 4.737 -13.727 -22.255 1.00 97.25 114 GLU A N 1
ATOM 829 C CA . GLU A 1 114 ? 5.658 -14.050 -21.168 1.00 97.25 114 GLU A CA 1
ATOM 830 C C . GLU A 1 114 ? 6.828 -13.079 -21.170 1.00 97.25 114 GLU A C 1
ATOM 832 O O . GLU A 1 114 ? 7.530 -12.927 -22.174 1.00 97.25 114 GLU A O 1
ATOM 837 N N . ILE A 1 115 ? 7.035 -12.435 -20.030 1.00 98.00 115 ILE A N 1
ATOM 838 C CA . ILE A 1 115 ? 7.996 -11.362 -19.840 1.00 98.00 115 ILE A CA 1
ATOM 839 C C . ILE A 1 115 ? 9.096 -11.873 -18.917 1.00 98.00 115 ILE A C 1
ATOM 841 O O . ILE A 1 115 ? 8.836 -12.373 -17.819 1.00 98.00 115 ILE A O 1
ATOM 845 N N . SER A 1 116 ? 10.339 -11.732 -19.359 1.00 97.75 116 SER A N 1
ATOM 846 C CA . SER A 1 116 ? 11.522 -12.019 -18.553 1.00 97.75 116 SER A CA 1
ATOM 847 C C . SER A 1 116 ? 12.510 -10.868 -18.635 1.00 97.75 116 SER A C 1
ATOM 849 O O . SER A 1 116 ? 12.602 -10.176 -19.645 1.00 97.75 116 SER A O 1
ATOM 851 N N . ARG A 1 117 ? 13.255 -10.677 -17.555 1.00 97.25 117 ARG A N 1
ATOM 852 C CA . ARG A 1 117 ? 14.206 -9.588 -17.366 1.00 97.25 117 ARG A CA 1
ATOM 853 C C . ARG A 1 117 ? 15.559 -10.121 -16.911 1.00 97.25 117 ARG A C 1
ATOM 855 O O . ARG A 1 117 ? 15.641 -11.037 -16.082 1.00 97.25 117 ARG A O 1
ATOM 862 N N . SER A 1 118 ? 16.623 -9.498 -17.405 1.00 96.94 118 SER A N 1
ATOM 863 C CA . SER A 1 118 ? 17.956 -9.598 -16.809 1.00 96.94 118 SER A CA 1
ATOM 864 C C . SER A 1 118 ? 18.559 -8.219 -16.592 1.00 96.94 118 SER A C 1
ATOM 866 O O . SER A 1 118 ? 18.504 -7.381 -17.493 1.00 96.94 118 SER A O 1
ATOM 868 N N . VAL A 1 119 ? 19.161 -8.021 -15.422 1.00 97.88 119 VAL A N 1
ATOM 869 C CA . VAL A 1 119 ? 19.857 -6.789 -15.038 1.00 97.88 119 VAL A CA 1
ATOM 870 C C . VAL A 1 119 ? 21.331 -7.113 -14.821 1.00 97.88 119 VAL A C 1
ATOM 872 O O . VAL A 1 119 ? 21.651 -8.132 -14.213 1.00 97.88 119 VAL A O 1
ATOM 875 N N . LEU A 1 120 ? 22.229 -6.271 -15.320 1.00 97.56 120 LEU A N 1
ATOM 876 C CA . LEU A 1 120 ? 23.670 -6.343 -15.069 1.00 97.56 120 LEU A CA 1
ATOM 877 C C . LEU A 1 120 ? 24.153 -4.970 -14.607 1.00 97.56 120 LEU A C 1
ATOM 879 O O . LEU A 1 120 ? 23.904 -3.986 -15.293 1.00 97.56 120 LEU A O 1
ATOM 883 N N . ILE A 1 121 ? 24.878 -4.904 -13.497 1.00 97.12 121 ILE A N 1
ATOM 884 C CA . ILE A 1 121 ? 25.553 -3.693 -13.027 1.00 97.12 121 ILE A CA 1
ATOM 885 C C . ILE A 1 121 ? 27.039 -3.820 -13.347 1.00 97.12 121 ILE A C 1
ATOM 887 O O . ILE A 1 121 ? 27.706 -4.740 -12.876 1.00 97.12 121 ILE A O 1
ATOM 891 N N . LYS A 1 122 ? 27.582 -2.916 -14.167 1.00 95.94 122 LYS A N 1
ATOM 892 C CA . LYS A 1 122 ? 28.985 -3.001 -14.574 1.00 95.94 122 LYS A CA 1
ATOM 893 C C . LYS A 1 122 ? 29.894 -2.565 -13.427 1.00 95.94 122 LYS A C 1
ATOM 895 O O . LYS A 1 122 ? 29.999 -1.380 -13.134 1.00 95.94 122 LYS A O 1
ATOM 900 N N . LYS A 1 123 ? 30.576 -3.531 -12.807 1.00 92.62 123 LYS A N 1
ATOM 901 C CA . LYS A 1 123 ? 31.476 -3.261 -11.676 1.00 92.62 123 LYS A CA 1
ATOM 902 C C . LYS A 1 123 ? 32.807 -2.662 -12.098 1.00 92.62 123 LYS A C 1
ATOM 904 O O . LYS A 1 123 ? 33.209 -1.642 -11.558 1.00 92.62 123 LYS A O 1
ATOM 909 N N . GLU A 1 124 ? 33.475 -3.319 -13.042 1.00 89.44 124 GLU A N 1
ATOM 910 C CA . GLU A 1 124 ? 34.808 -2.933 -13.499 1.00 89.44 124 GLU A CA 1
ATOM 911 C C . GLU A 1 124 ? 34.689 -2.007 -14.705 1.00 89.44 124 GLU A C 1
ATOM 913 O O . GLU A 1 124 ? 34.286 -2.426 -15.800 1.00 89.44 124 GLU A O 1
ATOM 918 N N . LEU A 1 125 ? 35.028 -0.741 -14.485 1.00 88.69 125 LEU A N 1
ATOM 919 C CA . LEU A 1 125 ? 34.922 0.323 -15.471 1.00 88.69 125 LEU A CA 1
ATOM 920 C C . LEU A 1 125 ? 36.312 0.895 -15.776 1.00 88.69 125 LEU A C 1
ATOM 922 O O . LEU A 1 125 ? 37.116 1.079 -14.858 1.00 88.69 125 LEU A O 1
ATOM 926 N N . PRO A 1 126 ? 36.627 1.196 -17.048 1.00 86.94 126 PRO A N 1
ATOM 927 C CA . PRO A 1 126 ? 37.842 1.923 -17.381 1.00 86.94 126 PRO A CA 1
ATOM 928 C C . PRO A 1 126 ? 37.931 3.260 -16.633 1.00 86.94 126 PRO A C 1
ATOM 930 O O . PRO A 1 126 ? 36.930 3.932 -16.378 1.00 86.94 126 PRO A O 1
ATOM 933 N N . ILE A 1 127 ? 39.157 3.682 -16.316 1.00 81.88 127 ILE A N 1
ATOM 934 C CA . ILE A 1 127 ? 39.393 4.978 -15.671 1.00 81.88 127 ILE A CA 1
ATOM 935 C C . ILE A 1 127 ? 38.781 6.089 -16.531 1.00 81.88 127 ILE A C 1
ATOM 937 O O . ILE A 1 127 ? 39.072 6.198 -17.720 1.00 81.88 127 ILE A O 1
ATOM 941 N N . GLY A 1 128 ? 37.959 6.933 -15.907 1.00 81.81 128 GLY A N 1
ATOM 942 C CA . GLY A 1 128 ? 37.338 8.083 -16.563 1.00 81.81 128 GLY A CA 1
ATOM 943 C C . GLY A 1 128 ? 35.993 7.804 -17.239 1.00 81.81 128 GLY A C 1
ATOM 944 O O . GLY A 1 128 ? 35.427 8.740 -17.794 1.00 81.81 128 GLY A O 1
ATOM 945 N N . THR A 1 129 ? 35.453 6.581 -17.171 1.00 90.81 129 THR A N 1
ATOM 946 C CA . THR A 1 129 ? 34.095 6.284 -17.666 1.00 90.81 129 THR A CA 1
ATOM 947 C C . THR A 1 129 ? 33.043 6.378 -16.564 1.00 90.81 129 THR A C 1
ATOM 949 O O . THR A 1 129 ? 33.295 5.988 -15.422 1.00 90.81 129 THR A O 1
ATOM 952 N N . ALA A 1 130 ? 31.852 6.863 -16.920 1.00 94.19 130 ALA A N 1
ATOM 953 C CA . ALA A 1 130 ? 30.687 6.855 -16.038 1.00 94.19 130 ALA A CA 1
ATOM 954 C C . ALA A 1 130 ? 30.220 5.423 -15.709 1.00 94.19 130 ALA A C 1
ATOM 956 O O . ALA A 1 130 ? 30.413 4.499 -16.506 1.00 94.19 130 ALA A O 1
ATOM 957 N N . SER A 1 131 ? 29.587 5.254 -14.547 1.00 95.75 131 SER A N 1
ATOM 958 C CA . SER A 1 131 ? 28.988 3.982 -14.138 1.00 95.75 131 SER A CA 1
ATOM 959 C C . SER A 1 131 ? 27.782 3.637 -14.993 1.00 95.75 131 SER A C 1
ATOM 961 O O . SER A 1 131 ? 27.076 4.539 -15.431 1.00 95.75 131 SER A O 1
ATOM 963 N N . TYR A 1 132 ? 27.498 2.353 -15.220 1.00 97.44 132 TYR A N 1
ATOM 964 C CA . TYR A 1 132 ? 26.252 1.971 -15.883 1.00 97.44 132 TYR A CA 1
ATOM 965 C C . TYR A 1 132 ? 25.716 0.600 -15.473 1.00 97.44 132 TYR A C 1
ATOM 967 O O . TYR A 1 132 ? 26.459 -0.324 -15.133 1.00 97.44 132 TYR A O 1
ATOM 975 N N . GLY A 1 133 ? 24.395 0.472 -15.571 1.00 97.69 133 GLY A N 1
ATOM 976 C CA . GLY A 1 133 ? 23.678 -0.797 -15.560 1.00 97.69 133 GLY A CA 1
ATOM 977 C C . GLY A 1 133 ? 23.035 -1.080 -16.919 1.00 97.69 133 GLY A C 1
ATOM 978 O O . GLY A 1 133 ? 22.793 -0.159 -17.701 1.00 97.69 133 GLY A O 1
ATOM 979 N N . ARG A 1 134 ? 22.744 -2.351 -17.194 1.00 98.19 134 ARG A N 1
ATOM 980 C CA . ARG A 1 134 ? 22.080 -2.843 -18.406 1.00 98.19 134 ARG A CA 1
ATOM 981 C C . ARG A 1 134 ? 20.831 -3.635 -18.045 1.00 98.19 134 ARG A C 1
ATOM 983 O O . ARG A 1 134 ? 20.919 -4.582 -17.265 1.00 98.19 134 ARG A O 1
ATOM 990 N N . TRP A 1 135 ? 19.721 -3.324 -18.704 1.00 98.50 135 TRP A N 1
ATOM 991 C CA . TRP A 1 135 ? 18.458 -4.055 -18.637 1.00 98.50 135 TRP A CA 1
ATOM 992 C C . TRP A 1 135 ? 18.166 -4.691 -19.992 1.00 98.50 135 TRP A C 1
ATOM 994 O O . TRP A 1 135 ? 18.170 -4.004 -21.010 1.00 98.50 135 TRP A O 1
ATOM 1004 N N . LEU A 1 136 ? 17.918 -6.000 -20.004 1.00 98.38 136 LEU A N 1
ATOM 1005 C CA . LEU A 1 136 ? 17.367 -6.709 -21.157 1.00 98.38 136 LEU A CA 1
ATOM 1006 C C . LEU A 1 136 ? 16.004 -7.274 -20.765 1.00 98.38 136 LEU A C 1
ATOM 1008 O O . LEU A 1 136 ? 15.931 -8.202 -19.954 1.00 98.38 136 LEU A O 1
ATOM 1012 N N . ASP A 1 137 ? 14.958 -6.738 -21.379 1.00 98.44 137 ASP A N 1
ATOM 1013 C CA . ASP A 1 137 ? 13.570 -7.146 -21.191 1.00 98.44 137 ASP A CA 1
ATOM 1014 C C . ASP A 1 137 ? 13.115 -7.935 -22.416 1.00 98.44 137 ASP A C 1
ATOM 1016 O O . ASP A 1 137 ? 13.218 -7.446 -23.535 1.00 98.44 137 ASP A O 1
ATOM 1020 N N . SER A 1 138 ? 12.672 -9.177 -22.232 1.00 98.31 138 SER A N 1
ATOM 1021 C CA . SER A 1 138 ? 12.330 -10.111 -23.309 1.00 98.31 138 SER A CA 1
ATOM 1022 C C . SER A 1 138 ? 10.869 -10.534 -23.228 1.00 98.31 138 SER A C 1
ATOM 1024 O O . SER A 1 138 ? 10.400 -10.955 -22.172 1.00 98.31 138 SER A O 1
ATOM 1026 N N . PHE A 1 139 ? 10.186 -10.471 -24.366 1.00 98.44 139 PHE A N 1
ATOM 1027 C CA . PHE A 1 139 ? 8.748 -10.642 -24.528 1.00 98.44 139 PHE A CA 1
ATOM 1028 C C . PHE A 1 139 ? 8.491 -11.801 -25.487 1.00 98.44 139 PHE A C 1
ATOM 1030 O O . PHE A 1 139 ? 8.829 -11.718 -26.669 1.00 98.44 139 PHE A O 1
ATOM 1037 N N . THR A 1 140 ? 7.915 -12.889 -24.983 1.00 98.19 140 THR A N 1
ATOM 1038 C CA . THR A 1 140 ? 7.596 -14.084 -25.773 1.00 98.19 140 THR A CA 1
ATOM 1039 C C . THR A 1 140 ? 6.098 -14.155 -26.015 1.00 98.19 140 THR A C 1
ATOM 1041 O O . THR A 1 140 ? 5.323 -14.228 -25.064 1.00 98.19 140 THR A O 1
ATOM 1044 N N . ASN A 1 141 ? 5.686 -14.152 -27.281 1.00 97.62 141 ASN A N 1
ATOM 1045 C CA . ASN A 1 141 ? 4.282 -14.275 -27.658 1.00 97.62 141 ASN A CA 1
ATOM 1046 C C . ASN A 1 141 ? 3.853 -15.748 -27.604 1.00 97.62 141 ASN A C 1
ATOM 1048 O O . ASN A 1 141 ? 4.310 -16.566 -28.404 1.00 97.62 141 ASN A O 1
ATOM 1052 N N . THR A 1 142 ? 2.962 -16.085 -26.675 1.00 95.94 142 THR A N 1
ATOM 1053 C CA . THR A 1 142 ? 2.446 -17.449 -26.489 1.00 95.94 142 THR A CA 1
ATOM 1054 C C . THR A 1 142 ? 1.119 -17.694 -27.208 1.00 95.94 142 THR A C 1
ATOM 1056 O O . THR A 1 142 ? 0.577 -18.797 -27.148 1.00 95.94 142 THR A O 1
ATOM 1059 N N . THR A 1 143 ? 0.598 -16.691 -27.916 1.00 95.50 143 THR A N 1
ATOM 1060 C CA . THR A 1 143 ? -0.635 -16.798 -28.700 1.00 95.50 143 THR A CA 1
ATOM 1061 C C . THR A 1 143 ? -0.387 -17.415 -30.082 1.00 95.50 143 THR A C 1
ATOM 1063 O O . THR A 1 143 ? 0.746 -17.549 -30.545 1.00 95.50 143 THR A O 1
ATOM 1066 N N . GLY A 1 144 ? -1.471 -17.786 -30.770 1.00 96.00 144 GLY A N 1
ATOM 1067 C CA . GLY A 1 144 ? -1.421 -18.350 -32.124 1.00 96.00 144 GLY A CA 1
ATOM 1068 C C . GLY A 1 144 ? -1.290 -17.326 -33.260 1.00 96.00 144 GLY A C 1
ATOM 1069 O O . GLY A 1 144 ? -1.311 -17.727 -34.421 1.00 96.00 144 GLY A O 1
ATOM 1070 N N . ALA A 1 145 ? -1.191 -16.026 -32.964 1.00 96.38 145 ALA A N 1
ATOM 1071 C CA . ALA A 1 145 ? -1.135 -14.955 -33.962 1.00 96.38 145 ALA A CA 1
ATOM 1072 C C . ALA A 1 145 ? -0.087 -13.893 -33.585 1.00 96.38 145 ALA A C 1
ATOM 1074 O O . ALA A 1 145 ? 0.287 -13.799 -32.418 1.00 96.38 145 ALA A O 1
ATOM 1075 N N . PRO A 1 146 ? 0.413 -13.083 -34.538 1.00 97.00 146 PRO A N 1
ATOM 1076 C CA . PRO A 1 146 ? 1.266 -11.946 -34.209 1.00 97.00 146 PRO A CA 1
ATOM 1077 C C . PRO A 1 146 ? 0.581 -10.986 -33.232 1.00 97.00 146 PRO A C 1
ATOM 1079 O O . PRO A 1 146 ? -0.617 -10.728 -33.348 1.00 97.00 146 PRO A O 1
ATOM 1082 N N . LEU A 1 147 ? 1.356 -10.440 -32.300 1.00 96.62 147 LEU A N 1
ATOM 1083 C CA . LEU A 1 147 ? 0.877 -9.527 -31.270 1.00 96.62 147 LEU A CA 1
ATOM 1084 C C . LEU A 1 147 ? 1.703 -8.242 -31.292 1.00 96.62 147 LEU A C 1
ATOM 1086 O O . LEU A 1 147 ? 2.932 -8.301 -31.292 1.00 96.62 147 LEU A O 1
ATOM 1090 N N . THR A 1 148 ? 1.035 -7.091 -31.285 1.00 96.88 148 THR A N 1
ATOM 1091 C CA . THR A 1 148 ? 1.693 -5.787 -31.162 1.00 96.88 148 THR A CA 1
ATOM 1092 C C . THR A 1 148 ? 1.495 -5.251 -29.752 1.00 96.88 148 THR A C 1
ATOM 1094 O O . THR A 1 148 ? 0.359 -5.075 -29.318 1.00 96.88 148 THR A O 1
ATOM 1097 N N . ILE A 1 149 ? 2.592 -4.994 -29.045 1.00 97.31 149 ILE A N 1
ATOM 1098 C CA . ILE A 1 149 ? 2.591 -4.501 -27.663 1.00 97.31 149 ILE A CA 1
ATOM 1099 C C . ILE A 1 149 ? 3.327 -3.168 -27.569 1.00 97.31 149 ILE A C 1
ATOM 1101 O O . ILE A 1 149 ? 4.207 -2.883 -28.386 1.00 97.31 149 ILE A O 1
ATOM 1105 N N . LYS A 1 150 ? 3.004 -2.371 -26.548 1.00 97.81 150 LYS A N 1
ATOM 1106 C CA . LYS A 1 150 ? 3.826 -1.226 -26.141 1.00 97.81 150 LYS A CA 1
ATOM 1107 C C . LYS A 1 150 ? 4.589 -1.577 -24.869 1.00 97.81 150 LYS A C 1
ATOM 1109 O O . LYS A 1 150 ? 4.018 -2.150 -23.942 1.00 97.81 150 LYS A O 1
ATOM 1114 N N . VAL A 1 151 ? 5.858 -1.204 -24.812 1.00 98.00 151 VAL A N 1
ATOM 1115 C CA . VAL A 1 151 ? 6.736 -1.406 -23.656 1.00 98.00 151 VAL A CA 1
ATOM 1116 C C . VAL A 1 151 ? 7.300 -0.054 -23.269 1.00 98.00 151 VAL A C 1
ATOM 1118 O O . VAL A 1 151 ? 7.865 0.629 -24.115 1.00 98.00 151 VAL A O 1
ATOM 1121 N N . ALA A 1 152 ? 7.142 0.329 -22.010 1.00 98.19 152 ALA A N 1
ATOM 1122 C CA . ALA A 1 152 ? 7.730 1.540 -21.469 1.00 98.19 152 ALA A CA 1
ATOM 1123 C C . ALA A 1 152 ? 8.832 1.169 -20.478 1.00 98.19 152 ALA A C 1
ATOM 1125 O O . ALA A 1 152 ? 8.559 0.435 -19.530 1.00 98.19 152 ALA A O 1
ATOM 1126 N N . PHE A 1 153 ? 10.043 1.689 -20.673 1.00 98.12 153 PHE A N 1
ATOM 1127 C CA . PHE A 1 153 ? 11.130 1.645 -19.692 1.00 98.12 153 PHE A CA 1
ATOM 1128 C C . PHE A 1 153 ? 11.260 3.017 -19.043 1.00 98.12 153 PHE A C 1
ATOM 1130 O O . PHE A 1 153 ? 11.270 4.025 -19.747 1.00 98.12 153 PHE A O 1
ATOM 1137 N N . GLY A 1 154 ? 11.335 3.096 -17.720 1.00 95.19 154 GLY A N 1
ATOM 1138 C CA . GLY A 1 154 ? 11.301 4.406 -17.079 1.00 95.19 154 GLY A CA 1
ATOM 1139 C C . GLY A 1 154 ? 11.292 4.375 -15.566 1.00 95.19 154 GLY A C 1
ATOM 1140 O O . GLY A 1 154 ? 11.679 3.384 -14.936 1.00 95.19 154 GLY A O 1
ATOM 1141 N N . GLY A 1 155 ? 10.890 5.501 -14.987 1.00 92.06 155 GLY A N 1
ATOM 1142 C CA . GLY A 1 155 ? 10.959 5.705 -13.553 1.00 92.06 155 GLY A CA 1
ATOM 1143 C C . GLY A 1 155 ? 10.905 7.151 -13.116 1.00 92.06 155 GLY A C 1
ATOM 1144 O O . GLY A 1 155 ? 10.554 8.048 -13.875 1.00 92.06 155 GLY A O 1
ATOM 1145 N N . GLN A 1 156 ? 11.336 7.354 -11.878 1.00 87.12 156 GLN A N 1
ATOM 1146 C CA . GLN A 1 156 ? 11.499 8.647 -11.249 1.00 87.12 156 GLN A CA 1
ATOM 1147 C C . GLN A 1 156 ? 12.976 9.089 -11.215 1.00 87.12 156 GLN A C 1
ATOM 1149 O O . GLN A 1 156 ? 13.816 8.473 -10.551 1.00 87.12 156 GLN A O 1
ATOM 1154 N N . SER A 1 157 ? 13.279 10.220 -11.851 1.00 78.94 157 SER A N 1
ATOM 1155 C CA . SER A 1 157 ? 14.596 10.870 -11.867 1.00 78.94 157 SER A CA 1
ATOM 1156 C C . SER A 1 157 ? 14.841 11.890 -10.734 1.00 78.94 157 SER A C 1
ATOM 1158 O O . SER A 1 157 ? 15.775 12.675 -10.823 1.00 78.94 157 SER A O 1
ATOM 1160 N N . GLY A 1 158 ? 14.055 11.862 -9.648 1.00 65.62 158 GLY A N 1
ATOM 1161 C CA . GLY A 1 158 ? 14.431 12.369 -8.309 1.00 65.62 158 GLY A CA 1
ATOM 1162 C C . GLY A 1 158 ? 13.892 13.721 -7.792 1.00 65.62 158 GLY A C 1
ATOM 1163 O O . GLY A 1 158 ? 13.310 14.495 -8.538 1.00 65.62 158 GLY A O 1
ATOM 1164 N N . TYR A 1 159 ? 14.103 13.995 -6.482 1.00 60.34 159 TYR A N 1
ATOM 1165 C CA . TYR A 1 159 ? 13.706 15.219 -5.719 1.00 60.34 159 TYR A CA 1
ATOM 1166 C C . TYR A 1 159 ? 14.907 15.918 -5.037 1.00 60.34 159 TYR A C 1
ATOM 1168 O O . TYR A 1 159 ? 15.752 15.251 -4.441 1.00 60.34 159 TYR A O 1
ATOM 1176 N N . SER A 1 160 ? 15.002 17.260 -5.100 1.00 45.84 160 SER A N 1
ATOM 1177 C CA . SER A 1 160 ? 16.136 18.019 -4.536 1.00 45.84 160 SER A CA 1
ATOM 1178 C C . SER A 1 160 ? 15.990 18.191 -3.019 1.00 45.84 160 SER A C 1
ATOM 1180 O O . SER A 1 160 ? 14.931 17.927 -2.441 1.00 45.84 160 SER A O 1
ATOM 1182 N N . ALA A 1 161 ? 17.043 18.655 -2.335 1.00 40.81 161 ALA A N 1
ATOM 1183 C CA . ALA A 1 161 ? 16.987 18.973 -0.906 1.00 40.81 161 ALA A CA 1
ATOM 1184 C C . ALA A 1 161 ? 15.994 20.110 -0.569 1.00 40.81 161 ALA A C 1
ATOM 1186 O O . ALA A 1 161 ? 15.442 20.092 0.528 1.00 40.81 161 ALA A O 1
ATOM 1187 N N . SER A 1 162 ? 15.731 21.035 -1.503 1.00 41.81 162 SER A N 1
ATOM 1188 C CA . SER A 1 162 ? 15.086 22.337 -1.262 1.00 41.81 162 SER A CA 1
ATOM 1189 C C . SER A 1 162 ? 13.722 22.550 -1.939 1.00 41.81 162 SER A C 1
ATOM 1191 O O . SER A 1 162 ? 13.214 23.666 -1.904 1.00 41.81 162 SER A O 1
ATOM 1193 N N . GLY A 1 163 ? 13.118 21.528 -2.552 1.00 52.19 163 GLY A N 1
ATOM 1194 C CA . GLY A 1 163 ? 11.805 21.638 -3.209 1.00 52.19 163 GLY A CA 1
ATOM 1195 C C . GLY A 1 163 ? 11.831 21.491 -4.739 1.00 52.19 163 GLY A C 1
ATOM 1196 O O . GLY A 1 163 ? 12.828 21.052 -5.314 1.00 52.19 163 GLY A O 1
ATOM 1197 N N . ALA A 1 164 ? 10.696 21.834 -5.356 1.00 48.50 164 ALA A N 1
ATOM 1198 C CA . ALA A 1 164 ? 9.911 21.132 -6.385 1.00 48.50 164 ALA A CA 1
ATOM 1199 C C . ALA A 1 164 ? 10.521 20.535 -7.679 1.00 48.50 164 ALA A C 1
ATOM 1201 O O . ALA A 1 164 ? 9.731 20.074 -8.485 1.00 48.50 164 ALA A O 1
ATOM 1202 N N . ASN A 1 165 ? 11.833 20.452 -7.919 1.00 53.06 165 ASN A N 1
ATOM 1203 C CA . ASN A 1 165 ? 12.392 19.666 -9.042 1.00 53.06 165 ASN A CA 1
ATOM 1204 C C . ASN A 1 165 ? 13.879 19.370 -8.816 1.00 53.06 165 ASN A C 1
ATOM 1206 O O . ASN A 1 165 ? 14.635 20.281 -8.482 1.00 53.06 165 ASN A O 1
ATOM 1210 N N . ALA A 1 166 ? 14.320 18.119 -8.986 1.00 61.91 166 ALA A N 1
ATOM 1211 C CA . ALA A 1 166 ? 15.726 17.758 -8.754 1.00 61.91 166 ALA A CA 1
ATOM 1212 C C . ALA A 1 166 ? 16.521 17.439 -9.983 1.00 61.91 166 ALA A C 1
ATOM 1214 O O . ALA A 1 166 ? 17.732 17.393 -9.858 1.00 61.91 166 ALA A O 1
ATOM 1215 N N . SER A 1 167 ? 15.912 17.116 -11.113 1.00 73.19 167 SER A N 1
ATOM 1216 C CA . SER A 1 167 ? 16.688 16.781 -12.297 1.00 73.19 167 SER A CA 1
ATOM 1217 C C . SER A 1 167 ? 15.982 17.325 -13.514 1.00 73.19 167 SER A C 1
ATOM 1219 O O . SER A 1 167 ? 14.868 16.929 -13.832 1.00 73.19 167 SER A O 1
ATOM 1221 N N . ALA A 1 168 ? 16.626 18.299 -14.144 1.00 82.19 168 ALA A N 1
ATOM 1222 C CA . ALA A 1 168 ? 16.168 18.846 -15.404 1.00 82.19 168 ALA A CA 1
ATOM 1223 C C . ALA A 1 168 ? 16.725 17.986 -16.534 1.00 82.19 168 ALA A C 1
ATOM 1225 O O . ALA A 1 168 ? 17.851 17.499 -16.434 1.00 82.19 168 ALA A O 1
ATOM 1226 N N . LEU A 1 169 ? 15.961 17.837 -17.610 1.00 88.62 169 LEU A N 1
ATOM 1227 C CA . LEU A 1 169 ? 16.503 17.404 -18.891 1.00 88.62 169 LEU A CA 1
ATOM 1228 C C . LEU A 1 169 ? 17.517 18.452 -19.358 1.00 88.62 169 LEU A C 1
ATOM 1230 O O . LEU A 1 169 ? 17.160 19.614 -19.557 1.00 88.62 169 LEU A O 1
ATOM 1234 N N . VAL A 1 170 ? 18.782 18.052 -19.459 1.00 91.62 170 VAL A N 1
ATOM 1235 C CA . VAL A 1 170 ? 19.906 18.966 -19.721 1.00 91.62 170 VAL A CA 1
ATOM 1236 C C . VAL A 1 170 ? 20.592 18.711 -21.056 1.00 91.62 170 VAL A C 1
ATOM 1238 O O . VAL A 1 170 ? 21.282 19.610 -21.538 1.00 91.62 170 VAL A O 1
ATOM 1241 N N . ASN A 1 171 ? 20.431 17.519 -21.634 1.00 95.31 171 ASN A N 1
ATOM 1242 C CA . ASN A 1 171 ? 20.923 17.203 -22.968 1.00 95.31 171 ASN A CA 1
ATOM 1243 C C . ASN A 1 171 ? 20.237 15.955 -23.546 1.00 95.31 171 ASN A C 1
ATOM 1245 O O . ASN A 1 171 ? 19.722 15.105 -22.813 1.00 95.31 171 ASN A O 1
ATOM 1249 N N . THR A 1 172 ? 20.307 15.814 -24.860 1.00 97.12 172 THR A N 1
ATOM 1250 C CA . THR A 1 172 ? 19.910 14.631 -25.626 1.00 97.12 172 THR A CA 1
ATOM 1251 C C . THR A 1 172 ? 20.990 14.317 -26.653 1.00 97.12 172 THR A C 1
ATOM 1253 O O . THR A 1 172 ? 21.894 15.117 -26.905 1.00 97.12 172 THR A O 1
ATOM 1256 N N . SER A 1 173 ? 20.891 13.165 -27.312 1.00 97.44 173 SER A N 1
ATOM 1257 C CA . SER A 1 173 ? 21.800 12.847 -28.418 1.00 97.44 173 SER A CA 1
ATOM 1258 C C . SER A 1 173 ? 21.723 13.817 -29.604 1.00 97.44 173 SER A C 1
ATOM 1260 O O . SER A 1 173 ? 22.648 13.846 -30.415 1.00 97.44 173 SER A O 1
ATOM 1262 N N . SER A 1 174 ? 20.652 14.611 -29.699 1.00 96.31 174 SER A N 1
ATOM 1263 C CA . SER A 1 174 ? 20.488 15.669 -30.701 1.00 96.31 174 SER A CA 1
ATOM 1264 C C . SER A 1 174 ? 21.102 17.011 -30.276 1.00 96.31 174 SER A C 1
ATOM 1266 O O . SER A 1 174 ? 21.176 17.932 -31.089 1.00 96.31 174 SER A O 1
ATOM 1268 N N . GLY A 1 175 ? 21.595 17.125 -29.036 1.00 95.25 175 GLY A N 1
ATOM 1269 C CA . GLY A 1 175 ? 22.201 18.348 -28.503 1.00 95.25 175 GLY A CA 1
ATOM 1270 C C . GLY A 1 175 ? 21.185 19.377 -28.001 1.00 95.25 175 GLY A C 1
ATOM 1271 O O . GLY A 1 175 ? 21.473 20.575 -28.025 1.00 95.25 175 GLY A O 1
ATOM 1272 N N . ASP A 1 176 ? 19.995 18.934 -27.593 1.00 94.19 176 ASP A N 1
ATOM 1273 C CA . ASP A 1 176 ? 18.915 19.793 -27.108 1.00 94.19 176 ASP A CA 1
ATOM 1274 C C . ASP A 1 176 ? 18.330 19.303 -25.770 1.00 94.19 176 ASP A C 1
ATOM 1276 O O . ASP A 1 176 ? 18.859 18.409 -25.114 1.00 94.19 176 ASP A O 1
ATOM 1280 N N . THR A 1 177 ? 17.245 19.936 -25.323 1.00 91.06 177 THR A N 1
ATOM 1281 C CA . THR A 1 177 ? 16.524 19.583 -24.094 1.00 91.06 177 THR A CA 1
ATOM 1282 C C . THR A 1 177 ? 15.103 19.103 -24.391 1.00 91.06 177 THR A C 1
ATOM 1284 O O . THR A 1 177 ? 14.170 19.392 -23.639 1.00 91.06 177 THR A O 1
ATOM 1287 N N . SER A 1 178 ? 14.910 18.382 -25.499 1.00 90.88 178 SER A N 1
ATOM 1288 C CA . SER A 1 178 ? 13.628 17.781 -25.865 1.00 90.88 178 SER A CA 1
ATOM 1289 C C . SER A 1 178 ? 13.826 16.331 -26.283 1.00 90.88 178 SER A C 1
ATOM 1291 O O . SER A 1 178 ? 14.525 16.049 -27.242 1.00 90.88 178 SER A O 1
ATOM 1293 N N . ILE A 1 179 ? 13.196 15.390 -25.576 1.00 92.12 179 ILE A N 1
ATOM 1294 C CA . ILE A 1 179 ? 13.315 13.975 -25.943 1.00 92.12 179 ILE A CA 1
ATOM 1295 C C . ILE A 1 179 ? 12.345 13.676 -27.083 1.00 92.12 179 ILE A C 1
ATOM 1297 O O . ILE A 1 179 ? 11.126 13.688 -26.896 1.00 92.12 179 ILE A O 1
ATOM 1301 N N . THR A 1 180 ? 12.890 13.358 -28.250 1.00 93.31 180 THR A N 1
ATOM 1302 C CA . THR A 1 180 ? 12.144 12.968 -29.446 1.00 93.31 180 THR A CA 1
ATOM 1303 C C . THR A 1 180 ? 12.432 11.514 -29.821 1.00 93.31 180 THR A C 1
ATOM 1305 O O . THR A 1 180 ? 13.376 10.898 -29.335 1.00 93.31 180 THR A O 1
ATOM 1308 N N . ALA A 1 181 ? 11.649 10.945 -30.742 1.00 93.12 181 ALA A N 1
ATOM 1309 C CA . ALA A 1 181 ? 11.898 9.599 -31.274 1.00 93.12 181 ALA A CA 1
ATOM 1310 C C . ALA A 1 181 ? 13.227 9.463 -32.055 1.00 93.12 181 ALA A C 1
ATOM 1312 O O . ALA A 1 181 ? 13.621 8.349 -32.402 1.00 93.12 181 ALA A O 1
ATOM 1313 N N . ALA A 1 182 ? 13.902 10.578 -32.364 1.00 94.25 182 ALA A N 1
ATOM 1314 C CA . ALA A 1 182 ? 15.219 10.571 -32.995 1.00 94.25 182 ALA A CA 1
ATOM 1315 C C . ALA A 1 182 ? 16.355 10.352 -31.983 1.00 94.25 182 ALA A C 1
ATOM 1317 O O . ALA A 1 182 ? 17.462 9.985 -32.385 1.00 94.25 182 ALA A O 1
ATOM 1318 N N . ASP A 1 183 ? 16.091 10.556 -30.690 1.00 96.69 183 ASP A N 1
ATOM 1319 C CA . ASP A 1 183 ? 17.123 10.501 -29.671 1.00 96.69 183 ASP A CA 1
ATOM 1320 C C . ASP A 1 183 ? 17.502 9.070 -29.286 1.00 96.69 183 ASP A C 1
ATOM 1322 O O . ASP A 1 183 ? 16.666 8.196 -29.062 1.00 96.69 183 ASP A O 1
ATOM 1326 N N . THR A 1 184 ? 18.809 8.846 -29.187 1.00 97.38 184 THR A N 1
ATOM 1327 C CA . THR A 1 184 ? 19.432 7.570 -28.814 1.00 97.38 184 THR A CA 1
ATOM 1328 C C . THR A 1 184 ? 19.747 7.495 -27.319 1.00 97.38 184 THR A C 1
ATOM 1330 O O . THR A 1 184 ? 19.868 6.399 -26.768 1.00 97.38 184 THR A O 1
ATOM 1333 N N . TRP A 1 185 ? 19.859 8.646 -26.652 1.00 97.94 185 TRP A N 1
ATOM 1334 C CA . TRP A 1 185 ? 19.987 8.787 -25.203 1.00 97.94 185 TRP A CA 1
ATOM 1335 C C . TRP A 1 185 ? 19.489 10.165 -24.741 1.00 97.94 185 TRP A C 1
ATOM 1337 O O . TRP A 1 185 ? 19.479 11.121 -25.520 1.00 97.94 185 TRP A O 1
ATOM 1347 N N . ALA A 1 186 ? 19.097 10.265 -23.469 1.00 96.25 186 ALA A N 1
ATOM 1348 C CA . ALA A 1 186 ? 18.680 11.512 -22.823 1.00 96.25 186 ALA A CA 1
ATOM 1349 C C . ALA A 1 186 ? 19.315 11.646 -21.431 1.00 96.25 186 ALA A C 1
ATOM 1351 O O . ALA A 1 186 ? 19.298 10.688 -20.654 1.00 96.25 186 ALA A O 1
ATOM 1352 N N . GLU A 1 187 ? 19.872 12.822 -21.128 1.00 95.50 187 GLU A N 1
ATOM 1353 C CA . GLU A 1 187 ? 20.558 13.148 -19.874 1.00 95.50 187 GLU A CA 1
ATOM 1354 C C . GLU A 1 187 ? 19.702 14.069 -18.996 1.00 95.50 187 GLU A C 1
ATOM 1356 O O . GLU A 1 187 ? 19.242 15.131 -19.426 1.00 95.50 187 GLU A O 1
ATOM 1361 N N . VAL A 1 188 ? 19.560 13.703 -17.725 1.00 91.19 188 VAL A N 1
ATOM 1362 C CA . VAL A 1 188 ? 18.996 14.564 -16.687 1.00 91.19 188 VAL A CA 1
ATOM 1363 C C . VAL A 1 188 ? 20.040 14.844 -15.606 1.00 91.19 188 VAL A C 1
ATOM 1365 O O . VAL A 1 188 ? 20.845 13.982 -15.250 1.00 91.19 188 VAL A O 1
ATOM 1368 N N . ALA A 1 189 ? 20.044 16.062 -15.070 1.00 88.88 189 ALA A N 1
ATOM 1369 C CA . ALA A 1 189 ? 21.009 16.469 -14.053 1.00 88.88 189 ALA A CA 1
ATOM 1370 C C . ALA A 1 189 ? 20.410 17.453 -13.052 1.00 88.88 189 ALA A C 1
ATOM 1372 O O . ALA A 1 189 ? 19.478 18.202 -13.360 1.00 88.88 189 ALA A O 1
ATOM 1373 N N . THR A 1 190 ? 20.978 17.469 -11.845 1.00 81.94 190 THR A N 1
ATOM 1374 C CA . THR A 1 190 ? 20.528 18.372 -10.786 1.00 81.94 190 THR A CA 1
ATOM 1375 C C . THR A 1 190 ? 20.882 19.821 -11.094 1.00 81.94 190 THR A C 1
ATOM 1377 O O . THR A 1 190 ? 22.061 20.096 -11.306 1.00 81.94 190 THR A O 1
ATOM 1380 N N . PRO A 1 191 ? 19.923 20.769 -11.080 1.00 77.06 191 PRO A N 1
ATOM 1381 C CA . PRO A 1 191 ? 20.247 22.190 -11.162 1.00 77.06 191 PRO A CA 1
ATOM 1382 C C . PRO A 1 191 ? 21.173 22.613 -10.013 1.00 77.06 191 PRO A C 1
ATOM 1384 O O . PRO A 1 191 ? 20.932 22.270 -8.854 1.00 77.06 191 PRO A O 1
ATOM 1387 N N . LEU A 1 192 ? 22.237 23.359 -10.324 1.00 78.44 192 LEU A N 1
ATOM 1388 C CA . LEU A 1 192 ? 23.299 23.703 -9.371 1.00 78.44 192 LEU A CA 1
ATOM 1389 C C . LEU A 1 192 ? 23.337 25.196 -9.060 1.00 78.44 192 LEU A C 1
ATOM 1391 O O . LEU A 1 192 ? 23.255 26.033 -9.954 1.00 78.44 192 LEU A O 1
ATOM 1395 N N . SER A 1 193 ? 23.582 25.522 -7.790 1.00 63.34 193 SER A N 1
ATOM 1396 C CA . SER A 1 193 ? 23.973 26.864 -7.355 1.00 63.34 193 SER A CA 1
ATOM 1397 C C . SER A 1 193 ? 25.092 26.777 -6.315 1.00 63.34 193 SER A C 1
ATOM 1399 O O . SER A 1 193 ? 24.933 26.116 -5.287 1.00 63.34 193 SER A O 1
ATOM 1401 N N . GLY A 1 194 ? 26.211 27.464 -6.549 1.00 75.62 194 GLY A N 1
ATOM 1402 C CA . GLY A 1 194 ? 27.315 27.557 -5.587 1.00 75.62 194 GLY A CA 1
ATOM 1403 C C . GLY A 1 194 ? 28.142 26.272 -5.432 1.00 75.62 194 GLY A C 1
ATOM 1404 O O . GLY A 1 194 ? 28.365 25.533 -6.388 1.00 75.62 194 GLY A O 1
ATOM 1405 N N . THR A 1 195 ? 28.648 26.025 -4.222 1.00 82.56 195 THR A N 1
ATOM 1406 C CA . THR A 1 195 ? 29.611 24.947 -3.915 1.00 82.56 195 THR A CA 1
ATOM 1407 C C . THR A 1 195 ? 28.975 23.688 -3.319 1.00 82.56 195 THR A C 1
ATOM 1409 O O . THR A 1 195 ? 29.689 22.767 -2.923 1.00 82.56 195 THR A O 1
ATOM 1412 N N . THR A 1 196 ? 27.643 23.623 -3.244 1.00 83.31 196 THR A N 1
ATOM 1413 C CA . THR A 1 196 ? 26.925 22.488 -2.654 1.00 83.31 196 THR A CA 1
ATOM 1414 C C . THR A 1 196 ? 27.116 21.224 -3.488 1.00 83.31 196 THR A C 1
ATOM 1416 O O . THR A 1 196 ? 26.874 21.220 -4.693 1.00 83.31 196 THR A O 1
ATOM 1419 N N . LEU A 1 197 ? 27.524 20.138 -2.829 1.00 85.88 197 LEU A N 1
ATOM 1420 C CA . LEU A 1 197 ? 27.655 18.818 -3.441 1.00 85.88 197 LEU A CA 1
ATOM 1421 C C . LEU A 1 197 ? 26.288 18.123 -3.523 1.00 85.88 197 LEU A C 1
ATOM 1423 O O . LEU A 1 197 ? 25.696 17.789 -2.492 1.00 85.88 197 LEU A O 1
ATOM 1427 N N . VAL A 1 198 ? 25.814 17.834 -4.731 1.00 84.06 198 VAL A N 1
ATOM 1428 C CA . VAL A 1 198 ? 24.510 17.195 -4.996 1.00 84.06 198 VAL A CA 1
ATOM 1429 C C . VAL A 1 198 ? 24.670 15.849 -5.716 1.00 84.06 198 VAL A C 1
ATOM 1431 O O . VAL A 1 198 ? 25.792 15.381 -5.908 1.00 84.06 198 VAL A O 1
ATOM 1434 N N . GLY A 1 199 ? 23.556 15.200 -6.067 1.00 85.25 199 GLY A N 1
ATOM 1435 C CA . GLY A 1 199 ? 23.561 13.985 -6.884 1.00 85.25 199 GLY A CA 1
ATOM 1436 C C . GLY A 1 199 ? 24.110 14.240 -8.293 1.00 85.25 199 GLY A C 1
ATOM 1437 O O . GLY A 1 199 ? 23.881 15.308 -8.863 1.00 85.25 199 GLY A O 1
ATOM 1438 N N . GLY A 1 200 ? 24.851 13.272 -8.826 1.00 89.75 200 GLY A N 1
ATOM 1439 C CA . GLY A 1 200 ? 25.460 13.336 -10.152 1.00 89.75 200 GLY A CA 1
ATOM 1440 C C . GLY A 1 200 ? 24.458 13.346 -11.312 1.00 89.75 200 GLY A C 1
ATOM 1441 O O . GLY A 1 200 ? 23.281 13.041 -11.101 1.00 89.75 200 GLY A O 1
ATOM 1442 N N . PRO A 1 201 ? 24.916 13.693 -12.530 1.00 92.69 201 PRO A N 1
ATOM 1443 C CA . PRO A 1 201 ? 24.121 13.556 -13.747 1.00 92.69 201 PRO A CA 1
ATOM 1444 C C . PRO A 1 201 ? 23.829 12.085 -14.059 1.00 92.69 201 PRO A C 1
ATOM 1446 O O . PRO A 1 201 ? 24.573 11.189 -13.655 1.00 92.69 201 PRO A O 1
ATOM 1449 N N . GLN A 1 202 ? 22.764 11.834 -14.810 1.00 93.88 202 GLN A N 1
ATOM 1450 C CA . GLN A 1 202 ? 22.392 10.497 -15.258 1.00 93.88 202 GLN A CA 1
ATOM 1451 C C . GLN A 1 202 ? 21.834 10.542 -16.679 1.00 93.88 202 GLN A C 1
ATOM 1453 O O . GLN A 1 202 ? 21.179 11.508 -17.060 1.00 93.88 202 GLN A O 1
ATOM 1458 N N . ALA A 1 203 ? 22.023 9.473 -17.443 1.00 96.38 203 ALA A N 1
ATOM 1459 C CA . ALA A 1 203 ? 21.434 9.329 -18.764 1.00 96.38 203 ALA A CA 1
ATOM 1460 C C . ALA A 1 203 ? 20.789 7.958 -18.951 1.00 96.38 203 ALA A C 1
ATOM 1462 O O . ALA A 1 203 ? 21.232 6.957 -18.385 1.00 96.38 203 ALA A O 1
ATOM 1463 N N . THR A 1 204 ? 19.738 7.912 -19.766 1.00 97.50 204 THR A N 1
ATOM 1464 C CA . THR A 1 204 ? 19.165 6.653 -20.257 1.00 97.50 204 THR A CA 1
ATOM 1465 C C . THR A 1 204 ? 19.542 6.473 -21.715 1.00 97.50 204 THR A C 1
ATOM 1467 O O . THR A 1 204 ? 19.284 7.361 -22.524 1.00 97.50 204 THR A O 1
ATOM 1470 N N . VAL A 1 205 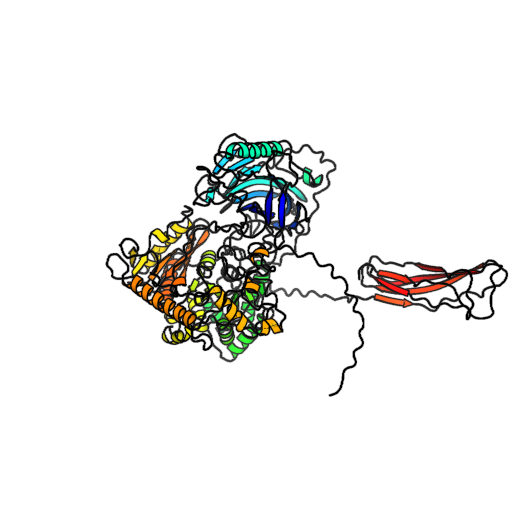? 20.131 5.328 -22.052 1.00 98.38 205 VAL A N 1
ATOM 1471 C CA . VAL A 1 205 ? 20.404 4.923 -23.435 1.00 98.38 205 VAL A CA 1
ATOM 1472 C C . VAL A 1 205 ? 19.218 4.110 -23.945 1.00 98.38 205 VAL A C 1
ATOM 1474 O O . VAL A 1 205 ? 18.872 3.081 -23.361 1.00 98.38 205 VAL A O 1
ATOM 1477 N N . ILE A 1 206 ? 18.610 4.598 -25.024 1.00 95.50 206 ILE A N 1
ATOM 1478 C CA . ILE A 1 206 ? 17.291 4.204 -25.536 1.00 95.50 206 ILE A CA 1
ATOM 1479 C C . ILE A 1 206 ? 17.416 3.198 -26.689 1.00 95.50 206 ILE A C 1
ATOM 1481 O O . ILE A 1 206 ? 16.638 2.247 -26.771 1.00 95.50 206 ILE A O 1
ATOM 1485 N N . GLY A 1 207 ? 18.389 3.397 -27.583 1.00 94.50 207 GLY A N 1
ATOM 1486 C CA . GLY A 1 207 ? 18.626 2.524 -28.736 1.00 94.50 207 GLY A CA 1
ATOM 1487 C C . GLY A 1 207 ? 18.771 3.265 -30.061 1.00 94.50 207 GLY A C 1
ATOM 1488 O O . GLY A 1 207 ? 19.166 4.426 -30.096 1.00 94.50 207 GLY A O 1
ATOM 1489 N N . THR A 1 208 ? 18.502 2.570 -31.167 1.00 94.94 208 THR A N 1
ATOM 1490 C CA . THR A 1 208 ? 18.595 3.091 -32.539 1.00 94.94 208 THR A CA 1
ATOM 1491 C C . THR A 1 208 ? 17.251 3.694 -32.980 1.00 94.94 208 THR A C 1
ATOM 1493 O O . THR A 1 208 ? 16.224 3.029 -32.827 1.00 94.94 208 THR A O 1
ATOM 1496 N N . PRO A 1 209 ? 17.226 4.915 -33.548 1.00 93.31 209 PRO A N 1
ATOM 1497 C CA . PRO A 1 209 ? 15.987 5.571 -33.955 1.00 93.31 209 PRO A CA 1
ATOM 1498 C C . PRO A 1 209 ? 15.365 4.931 -35.206 1.00 93.31 209 PRO A C 1
ATOM 1500 O O . PRO A 1 209 ? 15.951 4.071 -35.873 1.00 93.31 209 PRO A O 1
ATOM 1503 N N . ALA A 1 210 ? 14.150 5.371 -35.540 1.00 87.44 210 ALA A N 1
ATOM 1504 C CA . ALA A 1 210 ? 13.446 4.974 -36.759 1.00 87.44 210 ALA A CA 1
ATOM 1505 C C . ALA A 1 210 ? 14.327 5.169 -38.022 1.00 87.44 210 ALA A C 1
ATOM 1507 O O . ALA A 1 210 ? 15.128 6.105 -38.069 1.00 87.44 210 ALA A O 1
ATOM 1508 N N . PRO A 1 211 ? 14.189 4.325 -39.068 1.00 87.31 211 PRO A N 1
ATOM 1509 C CA . PRO A 1 211 ? 13.114 3.355 -39.321 1.00 87.31 211 PRO A CA 1
ATOM 1510 C C . PRO A 1 211 ? 13.332 1.952 -38.711 1.00 87.31 211 PRO A C 1
ATOM 1512 O O . PRO A 1 211 ? 12.753 0.983 -39.199 1.00 87.31 211 PRO A O 1
ATOM 1515 N N . PHE A 1 212 ? 14.167 1.807 -37.676 1.00 87.62 212 PHE A N 1
ATOM 1516 C CA . PHE A 1 212 ? 14.375 0.523 -36.998 1.00 87.62 212 PHE A CA 1
ATOM 1517 C C . PHE A 1 212 ? 13.101 0.006 -36.295 1.00 87.62 212 PHE A C 1
ATOM 1519 O O . PHE A 1 212 ? 12.343 0.789 -35.727 1.00 87.62 212 PHE A O 1
ATOM 1526 N N . GLY A 1 213 ? 12.859 -1.311 -36.340 1.00 81.00 213 GLY A N 1
ATOM 1527 C CA . GLY A 1 213 ? 11.568 -1.923 -35.983 1.00 81.00 213 GLY A CA 1
ATOM 1528 C C . GLY A 1 213 ? 11.110 -1.707 -34.535 1.00 81.00 213 GLY A C 1
ATOM 1529 O O . GLY A 1 213 ? 9.940 -1.406 -34.321 1.00 81.00 213 GLY A O 1
ATOM 1530 N N . GLY A 1 214 ? 12.017 -1.807 -33.561 1.00 85.88 214 GLY A N 1
ATOM 1531 C CA . GLY A 1 214 ? 11.739 -1.554 -32.143 1.00 85.88 214 GLY A CA 1
ATOM 1532 C C . GLY A 1 214 ? 12.279 -0.216 -31.643 1.00 85.88 214 GLY A C 1
ATOM 1533 O O . GLY A 1 214 ? 12.536 -0.076 -30.446 1.00 85.88 214 GLY A O 1
ATOM 1534 N N . ALA A 1 215 ? 12.474 0.765 -32.530 1.00 92.69 215 ALA A N 1
ATOM 1535 C CA . ALA A 1 215 ? 12.831 2.125 -32.135 1.00 92.69 215 ALA A CA 1
ATOM 1536 C C . ALA A 1 215 ? 11.830 2.699 -31.113 1.00 92.69 215 ALA A C 1
ATOM 1538 O O . ALA A 1 215 ? 10.648 2.332 -31.087 1.00 92.69 215 ALA A O 1
ATOM 1539 N N . MET A 1 216 ? 12.298 3.621 -30.268 1.00 95.50 216 MET A N 1
ATOM 1540 C CA . MET A 1 216 ? 11.397 4.379 -29.404 1.00 95.50 216 MET A CA 1
ATOM 1541 C C . MET A 1 216 ? 10.404 5.164 -30.264 1.00 95.50 216 MET A C 1
ATOM 1543 O O . MET A 1 216 ? 10.761 5.776 -31.268 1.00 95.50 216 MET A O 1
ATOM 1547 N N . THR A 1 217 ? 9.145 5.143 -29.848 1.00 92.69 217 THR A N 1
ATOM 1548 C CA . THR A 1 217 ? 8.039 5.805 -30.541 1.00 92.69 217 THR A CA 1
ATOM 1549 C C . THR A 1 217 ? 7.740 7.185 -29.967 1.00 92.69 217 THR A C 1
ATOM 1551 O O . THR A 1 217 ? 7.547 8.125 -30.732 1.00 92.69 217 THR A O 1
ATOM 1554 N N . PHE A 1 218 ? 7.720 7.323 -28.640 1.00 94.50 218 PHE A N 1
ATOM 1555 C CA . PHE A 1 218 ? 7.540 8.594 -27.934 1.00 94.50 218 PHE A CA 1
ATOM 1556 C C . PHE A 1 218 ? 7.965 8.459 -26.462 1.00 94.50 218 PHE A C 1
ATOM 1558 O O . PHE A 1 218 ? 8.262 7.354 -25.994 1.00 94.50 218 PHE A O 1
ATOM 1565 N N . THR A 1 219 ? 7.964 9.578 -25.736 1.00 94.19 219 THR A N 1
ATOM 1566 C CA . THR A 1 219 ? 8.161 9.620 -24.284 1.00 94.19 219 THR A CA 1
ATOM 1567 C C . THR A 1 219 ? 6.850 9.863 -23.539 1.00 94.19 219 THR A C 1
ATOM 1569 O O . THR A 1 219 ? 6.110 10.793 -23.859 1.00 94.19 219 THR A O 1
ATOM 1572 N N . GLY A 1 220 ? 6.554 9.021 -22.550 1.00 94.44 220 GLY A N 1
ATOM 1573 C CA . GLY A 1 220 ? 5.298 9.038 -21.796 1.00 94.44 220 GLY A CA 1
ATOM 1574 C C . GLY A 1 220 ? 5.439 9.507 -20.346 1.00 94.44 220 GLY A C 1
ATOM 1575 O O . GLY A 1 220 ? 6.550 9.628 -19.823 1.00 94.44 220 GLY A O 1
ATOM 1576 N N . ASN A 1 221 ? 4.301 9.730 -19.685 1.00 91.75 221 ASN A N 1
ATOM 1577 C CA . ASN A 1 221 ? 4.218 10.074 -18.265 1.00 91.75 221 ASN A CA 1
ATOM 1578 C C . ASN A 1 221 ? 4.290 8.820 -17.374 1.00 91.75 221 ASN A C 1
ATOM 1580 O O . ASN A 1 221 ? 3.351 8.024 -17.298 1.00 91.75 221 ASN A O 1
ATOM 1584 N N . TRP A 1 222 ? 5.407 8.609 -16.676 1.00 92.44 222 TRP A N 1
ATOM 1585 C CA . TRP A 1 222 ? 5.583 7.410 -15.850 1.00 92.44 222 TRP A CA 1
ATOM 1586 C C . TRP A 1 222 ? 4.712 7.399 -14.580 1.00 92.44 222 TRP A C 1
ATOM 1588 O O . TRP A 1 222 ? 4.362 6.319 -14.092 1.00 92.44 222 TRP A O 1
ATOM 1598 N N . LEU A 1 223 ? 4.331 8.566 -14.049 1.00 88.31 223 LEU A N 1
ATOM 1599 C CA . LEU A 1 223 ? 3.530 8.668 -12.823 1.00 88.31 223 LEU A CA 1
ATOM 1600 C C . LEU A 1 223 ? 2.058 8.306 -13.061 1.00 88.31 223 LEU A C 1
ATOM 1602 O O . LEU A 1 223 ? 1.456 7.630 -12.222 1.00 88.31 223 LEU A O 1
ATOM 1606 N N . ASN A 1 224 ? 1.512 8.741 -14.197 1.00 88.25 224 ASN A N 1
ATOM 1607 C CA . ASN A 1 224 ? 0.096 8.625 -14.555 1.00 88.25 224 ASN A CA 1
ATOM 1608 C C . ASN A 1 224 ? -0.080 7.723 -15.795 1.00 88.25 224 ASN A C 1
ATOM 1610 O O . ASN A 1 224 ? 0.388 6.576 -15.765 1.00 88.25 224 ASN A O 1
ATOM 1614 N N . ASP A 1 225 ? -0.744 8.177 -16.868 1.00 90.94 225 ASP A N 1
ATOM 1615 C CA . ASP A 1 225 ? -0.995 7.338 -18.051 1.00 90.94 225 ASP A CA 1
ATOM 1616 C C . ASP A 1 225 ? 0.225 7.274 -18.983 1.00 90.94 225 ASP A C 1
ATOM 1618 O O . ASP A 1 225 ? 0.395 8.031 -19.937 1.00 90.94 225 ASP A O 1
ATOM 1622 N N . THR A 1 226 ? 1.065 6.273 -18.745 1.00 94.75 226 THR A N 1
ATOM 1623 C CA . THR A 1 226 ? 2.337 6.081 -19.450 1.00 94.75 226 THR A CA 1
ATOM 1624 C C . THR A 1 226 ? 2.225 5.877 -20.959 1.00 94.75 226 THR A C 1
ATOM 1626 O O . THR A 1 226 ? 3.186 6.157 -21.676 1.00 94.75 226 THR A O 1
ATOM 1629 N N . PHE A 1 227 ? 1.097 5.380 -21.469 1.00 95.75 227 PHE A N 1
ATOM 1630 C CA . PHE A 1 227 ? 0.982 5.007 -22.883 1.00 95.75 227 PHE A CA 1
ATOM 1631 C C . PHE A 1 227 ? 0.179 5.993 -23.726 1.00 95.75 227 PHE A C 1
ATOM 1633 O O . PHE A 1 227 ? 0.178 5.838 -24.956 1.00 95.75 227 PHE A O 1
ATOM 1640 N N . ASN A 1 228 ? -0.478 6.965 -23.087 1.00 93.25 228 ASN A N 1
ATOM 1641 C CA . ASN A 1 228 ? -1.318 7.954 -23.758 1.00 93.25 228 ASN A CA 1
ATOM 1642 C C . ASN A 1 228 ? -1.007 9.404 -23.356 1.00 93.25 228 ASN A C 1
ATOM 1644 O O . ASN A 1 228 ? -1.273 10.299 -24.158 1.00 93.25 228 ASN A O 1
ATOM 1648 N N . GLU A 1 229 ? -0.413 9.656 -22.186 1.00 91.69 229 GLU A N 1
ATOM 1649 C CA . GLU A 1 229 ? 0.037 10.994 -21.795 1.00 91.69 229 GLU A CA 1
ATOM 1650 C C . GLU A 1 229 ? 1.518 11.190 -22.137 1.00 91.69 229 GLU A C 1
ATOM 1652 O O . GLU A 1 229 ? 2.355 10.363 -21.758 1.00 91.69 229 GLU A O 1
ATOM 1657 N N . PRO A 1 230 ? 1.877 12.273 -22.849 1.00 91.69 230 PRO A N 1
ATOM 1658 C CA . PRO A 1 230 ? 3.269 12.583 -23.131 1.00 91.69 230 PRO A CA 1
ATOM 1659 C C . PRO A 1 230 ? 4.018 12.966 -21.851 1.00 91.69 230 PRO A C 1
ATOM 1661 O O . PRO A 1 230 ? 3.434 13.461 -20.887 1.00 91.69 230 PRO A O 1
ATOM 1664 N N . PHE A 1 231 ? 5.335 12.779 -21.862 1.00 89.88 231 PHE A N 1
ATOM 1665 C CA . PHE A 1 231 ? 6.205 13.237 -20.786 1.00 89.88 231 PHE A CA 1
ATOM 1666 C C . PHE A 1 231 ? 6.059 14.752 -20.556 1.00 89.88 231 PHE A C 1
ATOM 1668 O O . PHE A 1 231 ? 6.206 15.557 -21.480 1.00 89.88 231 PHE A O 1
ATOM 1675 N N . ALA A 1 232 ? 5.791 15.146 -19.311 1.00 84.75 232 ALA A N 1
ATOM 1676 C CA . ALA A 1 232 ? 5.719 16.548 -18.930 1.00 84.75 232 ALA A CA 1
ATOM 1677 C C . ALA A 1 232 ? 7.116 17.190 -18.956 1.00 84.75 232 ALA A C 1
ATOM 1679 O O . ALA A 1 232 ? 8.065 16.667 -18.384 1.00 84.75 232 ALA A O 1
ATOM 1680 N N . THR A 1 233 ? 7.262 18.366 -19.566 1.00 77.31 233 THR A N 1
ATOM 1681 C CA . THR A 1 233 ? 8.565 19.058 -19.664 1.00 77.31 233 THR A CA 1
ATOM 1682 C C . THR A 1 233 ? 8.848 20.005 -18.493 1.00 77.31 233 THR A C 1
ATOM 1684 O O . THR A 1 233 ? 9.825 20.752 -18.516 1.00 77.31 233 THR A O 1
ATOM 1687 N N . GLY A 1 234 ? 7.985 20.028 -17.476 1.00 75.06 234 GLY A N 1
ATOM 1688 C CA . GLY A 1 234 ? 8.092 20.918 -16.325 1.00 75.06 234 GLY A CA 1
ATOM 1689 C C . GLY A 1 234 ? 7.173 20.498 -15.180 1.00 75.06 234 GLY A C 1
ATOM 1690 O O . GLY A 1 234 ? 6.371 19.578 -15.317 1.00 75.06 234 GLY A O 1
ATOM 1691 N N . GLY A 1 235 ? 7.305 21.178 -14.038 1.00 75.56 235 GLY A N 1
ATOM 1692 C CA . GLY A 1 235 ? 6.610 20.796 -12.805 1.00 75.56 235 GLY A CA 1
ATOM 1693 C C . GLY A 1 235 ? 7.063 19.434 -12.269 1.00 75.56 235 GLY A C 1
ATOM 1694 O O . GLY A 1 235 ? 8.042 18.863 -12.745 1.00 75.56 235 GLY A O 1
ATOM 1695 N N . HIS A 1 236 ? 6.341 18.929 -11.274 1.00 76.69 236 HIS A N 1
ATOM 1696 C CA . HIS A 1 236 ? 6.605 17.652 -10.607 1.00 76.69 236 HIS A CA 1
ATOM 1697 C C . HIS A 1 236 ? 6.677 16.452 -11.566 1.00 76.69 236 HIS A C 1
ATOM 1699 O O . HIS A 1 236 ? 7.561 15.601 -11.443 1.00 76.69 236 HIS A O 1
ATOM 1705 N N . GLU A 1 237 ? 5.770 16.398 -12.544 1.00 82.06 237 GLU A N 1
ATOM 1706 C CA . GLU A 1 237 ? 5.666 15.292 -13.502 1.00 82.06 237 GLU A CA 1
ATOM 1707 C C . GLU A 1 237 ? 6.890 15.185 -14.427 1.00 82.06 237 GLU A C 1
ATOM 1709 O O . GLU A 1 237 ? 7.201 14.101 -14.919 1.00 82.06 237 GLU A O 1
ATOM 1714 N N . GLY A 1 238 ? 7.669 16.265 -14.572 1.00 82.88 238 GLY A N 1
ATOM 1715 C CA . GLY A 1 238 ? 8.939 16.263 -15.303 1.00 82.88 238 GLY A CA 1
ATOM 1716 C C . GLY A 1 238 ? 10.027 15.362 -14.708 1.00 82.88 238 GLY A C 1
ATOM 1717 O O . GLY A 1 238 ? 11.056 15.138 -15.342 1.00 82.88 238 GLY A O 1
ATOM 1718 N N . ASN A 1 239 ? 9.805 14.792 -13.522 1.00 83.12 239 ASN A N 1
ATOM 1719 C CA . ASN A 1 239 ? 10.706 13.803 -12.933 1.00 83.12 239 ASN A CA 1
ATOM 1720 C C . ASN A 1 239 ? 10.332 12.355 -13.290 1.00 83.12 239 ASN A C 1
ATOM 1722 O O . ASN A 1 239 ? 10.995 11.449 -12.800 1.00 83.12 239 ASN A O 1
ATOM 1726 N N . PHE A 1 240 ? 9.286 12.107 -14.085 1.00 88.56 240 PHE A N 1
ATOM 1727 C CA . PHE A 1 240 ? 8.732 10.768 -14.316 1.00 88.56 240 PHE A CA 1
ATOM 1728 C C . PHE A 1 240 ? 8.790 10.370 -15.798 1.00 88.56 240 PHE A C 1
ATOM 1730 O O . PHE A 1 240 ? 7.763 10.301 -16.475 1.00 88.56 240 PHE A O 1
ATOM 1737 N N . GLN A 1 241 ? 9.997 10.122 -16.321 1.00 90.62 241 GLN A N 1
ATOM 1738 C CA . GLN A 1 241 ? 10.180 9.776 -17.736 1.00 90.62 241 GLN A CA 1
ATOM 1739 C C . GLN A 1 241 ? 9.823 8.316 -18.031 1.00 90.62 241 GLN A C 1
ATOM 1741 O O . GLN A 1 241 ? 10.205 7.403 -17.294 1.00 90.62 241 GLN A O 1
ATOM 1746 N N . ALA A 1 242 ? 9.184 8.097 -19.180 1.00 95.44 242 ALA A N 1
ATOM 1747 C CA . ALA A 1 242 ? 8.986 6.786 -19.782 1.00 95.44 242 ALA A CA 1
ATOM 1748 C C . ALA A 1 242 ? 9.447 6.789 -21.244 1.00 95.44 242 ALA A C 1
ATOM 1750 O O . ALA A 1 242 ? 8.995 7.627 -22.016 1.00 95.44 242 ALA A O 1
ATOM 1751 N N . TYR A 1 243 ? 10.281 5.836 -21.649 1.00 97.12 243 TYR A N 1
ATOM 1752 C CA . TYR A 1 243 ? 10.696 5.626 -23.039 1.00 97.12 243 TYR A CA 1
ATOM 1753 C C . TYR A 1 243 ? 9.864 4.486 -23.629 1.00 97.12 243 TYR A C 1
ATOM 1755 O O . TYR A 1 243 ? 9.964 3.351 -23.158 1.00 97.12 243 TYR A O 1
ATOM 1763 N N . VAL A 1 244 ? 8.996 4.786 -24.604 1.00 97.75 244 VAL A N 1
ATOM 1764 C CA . VAL A 1 244 ? 7.984 3.837 -25.096 1.00 97.75 244 VAL A CA 1
ATOM 1765 C C . VAL A 1 244 ? 8.381 3.244 -26.446 1.00 97.75 244 VAL A C 1
ATOM 1767 O O . VAL A 1 244 ? 8.417 3.944 -27.459 1.00 97.75 244 VAL A O 1
ATOM 1770 N N . ASN A 1 245 ? 8.596 1.933 -26.493 1.00 96.75 245 ASN A N 1
ATOM 1771 C CA . ASN A 1 245 ? 8.814 1.147 -27.708 1.00 96.75 245 ASN A CA 1
ATOM 1772 C C . ASN A 1 245 ? 7.516 0.431 -28.113 1.00 96.75 245 ASN A C 1
ATOM 1774 O O . ASN A 1 245 ? 6.746 -0.011 -27.260 1.00 96.75 245 ASN A O 1
ATOM 1778 N N . THR A 1 246 ? 7.287 0.269 -29.417 1.00 95.62 246 THR A N 1
ATOM 1779 C CA . THR A 1 246 ? 6.211 -0.586 -29.944 1.00 95.62 246 THR A CA 1
ATOM 1780 C C . THR A 1 246 ? 6.835 -1.798 -30.619 1.00 95.62 246 THR A C 1
ATOM 1782 O O . THR A 1 246 ? 7.630 -1.643 -31.538 1.00 95.62 246 THR A O 1
ATOM 1785 N N . LEU A 1 247 ? 6.476 -3.001 -30.174 1.00 95.69 247 LEU A N 1
ATOM 1786 C CA . LEU A 1 247 ? 7.030 -4.255 -30.685 1.00 95.69 247 LEU A CA 1
ATOM 1787 C C . LEU A 1 247 ? 5.938 -5.060 -31.373 1.00 95.69 247 LEU A C 1
ATOM 1789 O O . LEU A 1 247 ? 4.867 -5.246 -30.801 1.00 95.69 247 LEU A O 1
ATOM 1793 N N . THR A 1 248 ? 6.221 -5.598 -32.559 1.00 96.31 248 THR A N 1
ATOM 1794 C CA . THR A 1 248 ? 5.368 -6.610 -33.199 1.00 96.31 248 THR A CA 1
ATOM 1795 C C . THR A 1 248 ? 6.054 -7.967 -33.120 1.00 96.31 248 THR A C 1
ATOM 1797 O O . THR A 1 248 ? 7.106 -8.184 -33.719 1.00 96.31 248 THR A O 1
ATOM 1800 N N . ILE A 1 249 ? 5.454 -8.883 -32.364 1.00 97.31 249 ILE A N 1
ATOM 1801 C CA . ILE A 1 249 ? 6.038 -10.171 -31.993 1.00 97.31 249 ILE A CA 1
ATOM 1802 C C . ILE A 1 249 ? 5.274 -11.285 -32.721 1.00 97.31 249 ILE A C 1
ATOM 1804 O O . ILE A 1 249 ? 4.095 -11.507 -32.424 1.00 97.31 249 ILE A O 1
ATOM 1808 N N . PRO A 1 250 ? 5.900 -12.004 -33.672 1.00 97.06 250 PRO A N 1
ATOM 1809 C CA . PRO A 1 250 ? 5.282 -13.165 -34.309 1.00 97.06 250 PRO A CA 1
ATOM 1810 C C . PRO A 1 250 ? 4.856 -14.238 -33.297 1.00 97.06 250 PRO A C 1
ATOM 1812 O O . PRO A 1 250 ? 5.413 -14.325 -32.203 1.00 97.06 250 PRO A O 1
ATOM 1815 N N . ALA A 1 251 ? 3.889 -15.077 -33.672 1.00 96.75 251 ALA A N 1
ATOM 1816 C CA . ALA A 1 251 ? 3.445 -16.193 -32.837 1.00 96.75 251 ALA A CA 1
ATOM 1817 C C . ALA A 1 251 ? 4.624 -17.114 -32.467 1.00 96.75 251 ALA A C 1
ATOM 1819 O O . ALA A 1 251 ? 5.386 -17.529 -33.342 1.00 96.75 251 ALA A O 1
ATOM 1820 N N . GLY A 1 252 ? 4.787 -17.415 -31.176 1.00 95.00 252 GLY A N 1
ATOM 1821 C CA . GLY A 1 252 ? 5.867 -18.258 -30.653 1.00 95.00 252 GLY A CA 1
ATOM 1822 C C . GLY A 1 252 ? 7.262 -17.619 -30.642 1.00 95.00 252 GLY A C 1
ATOM 1823 O O . GLY A 1 252 ? 8.210 -18.270 -30.205 1.00 95.00 252 GLY A O 1
ATOM 1824 N N . ALA A 1 253 ? 7.413 -16.378 -31.113 1.00 96.19 253 ALA A N 1
ATOM 1825 C CA . ALA A 1 253 ? 8.697 -15.684 -31.153 1.00 96.19 253 ALA A CA 1
ATOM 1826 C C . ALA A 1 253 ? 8.954 -14.859 -29.884 1.00 96.19 253 ALA A C 1
ATOM 1828 O O . ALA A 1 253 ? 8.030 -14.496 -29.150 1.00 96.19 253 ALA A O 1
ATOM 1829 N N . THR A 1 254 ? 10.226 -14.511 -29.678 1.00 97.75 254 THR A N 1
ATOM 1830 C CA . THR A 1 254 ? 10.675 -13.586 -28.634 1.00 97.75 254 THR A CA 1
ATOM 1831 C C . THR A 1 254 ? 11.283 -12.340 -29.267 1.00 97.75 254 THR A C 1
ATOM 1833 O O . THR A 1 254 ? 12.106 -12.442 -30.179 1.00 97.75 254 THR A O 1
ATOM 1836 N N . LYS A 1 255 ? 10.907 -11.169 -28.756 1.00 97.69 255 LYS A N 1
ATOM 1837 C CA . LYS A 1 255 ? 11.568 -9.885 -29.023 1.00 97.69 255 LYS A CA 1
ATOM 1838 C C . LYS A 1 255 ? 12.012 -9.263 -27.709 1.00 97.69 255 LYS A C 1
ATOM 1840 O O . LYS A 1 255 ? 11.366 -9.486 -26.688 1.00 97.69 255 LYS A O 1
ATOM 1845 N N . SER A 1 256 ? 13.094 -8.500 -27.728 1.00 97.94 256 SER A N 1
ATOM 1846 C CA . SER A 1 256 ? 13.675 -7.904 -26.529 1.00 97.94 256 SER A CA 1
ATOM 1847 C C . SER A 1 256 ? 13.969 -6.423 -26.712 1.00 97.94 256 SER A C 1
ATOM 1849 O O . SER A 1 256 ? 14.289 -5.976 -27.811 1.00 97.94 256 SER A O 1
ATOM 1851 N N . VAL A 1 257 ? 13.906 -5.678 -25.614 1.00 97.94 257 VAL A N 1
ATOM 1852 C CA . VAL A 1 257 ? 14.321 -4.278 -25.537 1.00 97.94 257 VAL A CA 1
ATOM 1853 C C . VAL A 1 257 ? 15.508 -4.186 -24.586 1.00 97.94 257 VAL A C 1
ATOM 1855 O O . VAL A 1 257 ? 15.486 -4.747 -23.488 1.00 97.94 257 VAL A O 1
ATOM 1858 N N . LEU A 1 258 ? 16.562 -3.517 -25.038 1.00 98.25 258 LEU A N 1
ATOM 1859 C CA . LEU A 1 258 ? 17.806 -3.300 -24.314 1.00 98.25 258 LEU A CA 1
ATOM 1860 C C . LEU A 1 258 ? 17.882 -1.840 -23.863 1.00 98.25 258 LEU A C 1
ATOM 1862 O O . LEU A 1 258 ? 17.736 -0.949 -24.688 1.00 98.25 258 LEU A O 1
ATOM 1866 N N . HIS A 1 259 ? 18.156 -1.584 -22.590 1.00 98.50 259 HIS A N 1
ATOM 1867 C CA . HIS A 1 259 ? 18.373 -0.233 -22.071 1.00 98.50 259 HIS A CA 1
ATOM 1868 C C . HIS A 1 259 ? 19.625 -0.178 -21.204 1.00 98.50 259 HIS A C 1
ATOM 1870 O O . HIS A 1 259 ? 19.991 -1.164 -20.554 1.00 98.50 259 HIS A O 1
ATOM 1876 N N . TYR A 1 260 ? 20.246 0.999 -21.145 1.00 98.56 260 TYR A N 1
ATOM 1877 C CA . TYR A 1 260 ? 21.301 1.291 -20.179 1.00 98.56 260 TYR A CA 1
ATOM 1878 C C . TYR A 1 260 ? 20.936 2.517 -19.352 1.00 98.56 260 TYR A C 1
ATOM 1880 O O . TYR A 1 260 ? 20.408 3.493 -19.883 1.00 98.56 260 TYR A O 1
ATOM 1888 N N . VAL A 1 261 ? 21.258 2.476 -18.063 1.00 97.94 261 VAL A N 1
ATOM 1889 C CA . VAL A 1 261 ? 21.202 3.644 -17.177 1.00 97.94 261 VAL A CA 1
ATOM 1890 C C . VAL A 1 261 ? 22.636 3.990 -16.814 1.00 97.94 261 VAL A C 1
ATOM 1892 O O . VAL A 1 261 ? 23.330 3.155 -16.238 1.00 97.94 261 VAL A O 1
ATOM 1895 N N . VAL A 1 262 ? 23.078 5.188 -17.183 1.00 97.62 262 VAL A N 1
ATOM 1896 C CA . VAL A 1 262 ? 24.448 5.686 -17.015 1.00 97.62 262 VAL A CA 1
ATOM 1897 C C . VAL A 1 262 ? 24.451 6.752 -15.927 1.00 97.62 262 VAL A C 1
ATOM 1899 O O . VAL A 1 262 ? 23.635 7.666 -15.977 1.00 97.62 262 VAL A O 1
ATOM 1902 N N . LEU A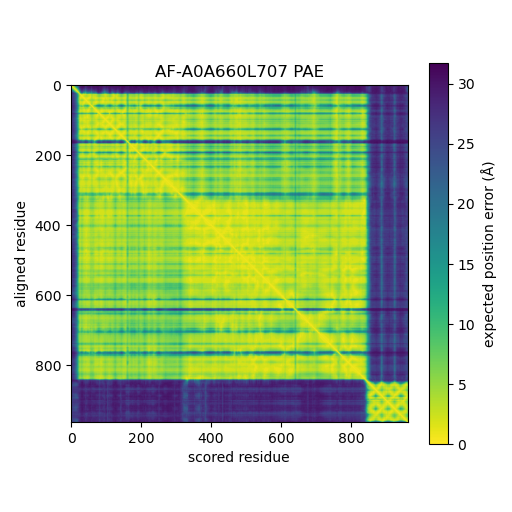 1 263 ? 25.351 6.650 -14.952 1.00 95.56 263 LEU A N 1
ATOM 1903 C CA . LEU A 1 263 ? 25.417 7.521 -13.781 1.00 95.56 263 LEU A CA 1
ATOM 1904 C C . LEU A 1 263 ? 26.792 8.172 -13.652 1.00 95.56 263 LEU A C 1
ATOM 1906 O O . LEU A 1 263 ? 27.827 7.502 -13.717 1.00 95.56 263 LEU A O 1
ATOM 1910 N N . GLY A 1 264 ? 26.783 9.477 -13.411 1.00 93.44 264 GLY A N 1
ATOM 1911 C CA . GLY A 1 264 ? 27.939 10.245 -12.980 1.00 93.44 264 GLY A CA 1
ATOM 1912 C C . GLY A 1 264 ? 28.064 10.285 -11.458 1.00 93.44 264 GLY A C 1
ATOM 1913 O O . GLY A 1 264 ? 27.117 10.033 -10.709 1.00 93.44 264 GLY A O 1
ATOM 1914 N N . ASN A 1 265 ? 29.253 10.648 -10.994 1.00 91.44 265 ASN A N 1
ATOM 1915 C CA . ASN A 1 265 ? 29.524 10.909 -9.587 1.00 91.44 265 ASN A CA 1
ATOM 1916 C C . ASN A 1 265 ? 28.821 12.178 -9.099 1.00 91.44 265 ASN A C 1
ATOM 1918 O O . ASN A 1 265 ? 28.435 13.039 -9.882 1.00 91.44 265 ASN A O 1
ATOM 1922 N N . ARG A 1 266 ? 28.717 12.330 -7.776 1.00 90.38 266 ARG A N 1
ATOM 1923 C CA . ARG A 1 266 ? 28.215 13.557 -7.141 1.00 90.38 266 ARG A CA 1
ATOM 1924 C C . ARG A 1 266 ? 28.999 14.790 -7.599 1.00 90.38 266 ARG A C 1
ATOM 1926 O O . ARG A 1 266 ? 30.228 14.758 -7.670 1.00 90.38 266 ARG A O 1
ATOM 1933 N N . VAL A 1 267 ? 28.293 15.894 -7.847 1.00 90.44 267 VAL A N 1
ATOM 1934 C CA . VAL A 1 267 ? 28.867 17.110 -8.451 1.00 90.44 267 VAL A CA 1
ATOM 1935 C C . VAL A 1 267 ? 28.627 18.369 -7.621 1.00 90.44 267 VAL A C 1
ATOM 1937 O O . VAL A 1 267 ? 27.668 18.470 -6.859 1.00 90.44 267 VAL A O 1
ATOM 1940 N N . THR A 1 268 ? 29.518 19.343 -7.791 1.00 91.12 268 THR A N 1
ATOM 1941 C CA . THR A 1 268 ? 29.307 20.758 -7.450 1.00 91.12 268 THR A CA 1
ATOM 1942 C C . THR A 1 268 ? 29.200 21.560 -8.747 1.00 91.12 268 THR A C 1
ATOM 1944 O O . THR A 1 268 ? 29.510 21.027 -9.816 1.00 91.12 268 THR A O 1
ATOM 1947 N N . ALA A 1 269 ? 28.857 22.854 -8.685 1.00 88.69 269 ALA A N 1
ATOM 1948 C CA . ALA A 1 269 ? 28.850 23.698 -9.887 1.00 88.69 269 ALA A CA 1
ATOM 1949 C C . ALA A 1 269 ? 30.195 23.681 -10.644 1.00 88.69 269 ALA A C 1
ATOM 1951 O O . ALA A 1 269 ? 30.207 23.753 -11.865 1.00 88.69 269 ALA A O 1
ATOM 1952 N N . ALA A 1 270 ? 31.323 23.520 -9.940 1.00 92.25 270 ALA A N 1
ATOM 1953 C CA . ALA A 1 270 ? 32.655 23.495 -10.547 1.00 92.25 270 ALA A CA 1
ATOM 1954 C C . ALA A 1 270 ? 33.016 22.164 -11.231 1.00 92.25 270 ALA A C 1
ATOM 1956 O O . ALA A 1 270 ? 33.913 22.135 -12.069 1.00 92.25 270 ALA A O 1
ATOM 1957 N N . THR A 1 271 ? 32.368 21.056 -10.857 1.00 93.44 271 THR A N 1
ATOM 1958 C CA . THR A 1 271 ? 32.706 19.709 -11.359 1.00 93.44 271 THR A CA 1
ATOM 1959 C C . THR A 1 271 ? 31.649 19.126 -12.292 1.00 93.44 271 THR A C 1
ATOM 1961 O O . THR A 1 271 ? 31.887 18.081 -12.891 1.00 93.44 271 THR A O 1
ATOM 1964 N N . SER A 1 272 ? 30.504 19.799 -12.428 1.00 92.62 272 SER A N 1
ATOM 1965 C CA . SER A 1 272 ? 29.350 19.331 -13.195 1.00 92.62 272 SER A CA 1
ATOM 1966 C C . SER A 1 272 ? 29.681 19.034 -14.650 1.00 92.62 272 SER A C 1
ATOM 1968 O O . SER A 1 272 ? 29.506 17.902 -15.084 1.00 92.62 272 SER A O 1
ATOM 1970 N N . ASP A 1 273 ? 30.209 20.007 -15.392 1.00 94.31 273 ASP A N 1
ATOM 1971 C CA . ASP A 1 273 ? 30.408 19.874 -16.842 1.00 94.31 273 ASP A CA 1
ATOM 1972 C C . ASP A 1 273 ? 31.343 18.715 -17.201 1.00 94.31 273 ASP A C 1
ATOM 1974 O O . ASP A 1 273 ? 31.080 17.952 -18.127 1.00 94.31 273 ASP A O 1
ATOM 1978 N N . ALA A 1 274 ? 32.412 18.538 -16.419 1.00 95.19 274 ALA A N 1
ATOM 1979 C CA . ALA A 1 274 ? 33.350 17.440 -16.613 1.00 95.19 274 ALA A CA 1
ATOM 1980 C C . ALA A 1 274 ? 32.703 16.071 -16.359 1.00 95.19 274 ALA A C 1
ATOM 1982 O O . ALA A 1 274 ? 33.044 15.103 -17.034 1.00 95.19 274 ALA A O 1
ATOM 1983 N N . GLU A 1 275 ? 31.794 15.970 -15.388 1.00 95.19 275 GLU A N 1
ATOM 1984 C CA . GLU A 1 275 ? 31.105 14.716 -15.085 1.00 95.19 275 GLU A CA 1
ATOM 1985 C C . GLU A 1 275 ? 29.988 14.417 -16.089 1.00 95.19 275 GLU A C 1
ATOM 1987 O O . GLU A 1 275 ? 29.847 13.274 -16.521 1.00 95.19 275 GLU A O 1
ATOM 1992 N N . ARG A 1 276 ? 29.253 15.445 -16.526 1.00 95.44 276 ARG A N 1
ATOM 1993 C CA . ARG A 1 276 ? 28.253 15.343 -17.597 1.00 95.44 276 ARG A CA 1
ATOM 1994 C C . ARG A 1 276 ? 28.871 14.825 -18.887 1.00 95.44 276 ARG A C 1
ATOM 1996 O O . ARG A 1 276 ? 28.409 13.826 -19.428 1.00 95.44 276 ARG A O 1
ATOM 2003 N N . LEU A 1 277 ? 30.006 15.392 -19.300 1.00 96.25 277 LEU A N 1
ATOM 2004 C CA . LEU A 1 277 ? 30.726 14.932 -20.489 1.00 96.25 277 LEU A CA 1
ATOM 2005 C C . LEU A 1 277 ? 31.100 13.440 -20.412 1.00 96.25 277 LEU A C 1
ATOM 2007 O O . LEU A 1 277 ? 31.069 12.745 -21.430 1.00 96.25 277 LEU A O 1
ATOM 2011 N N . LYS A 1 278 ? 31.428 12.913 -19.221 1.00 96.25 278 LYS A N 1
ATOM 2012 C CA . LYS A 1 278 ? 31.670 11.468 -19.040 1.00 96.25 278 LYS A CA 1
ATOM 2013 C C . LYS A 1 278 ? 30.395 10.655 -19.242 1.00 96.25 278 LYS A C 1
ATOM 2015 O O . LYS A 1 278 ? 30.449 9.632 -19.920 1.00 96.25 278 LYS A O 1
ATOM 2020 N N . VAL A 1 279 ? 29.269 11.092 -18.673 1.00 97.12 279 VAL A N 1
ATOM 2021 C CA . VAL A 1 279 ? 27.960 10.436 -18.837 1.00 97.12 279 VAL A CA 1
ATOM 2022 C C . VAL A 1 279 ? 27.538 10.425 -20.306 1.00 97.12 279 VAL A C 1
ATOM 2024 O O . VAL A 1 279 ? 27.186 9.367 -20.830 1.00 97.12 279 VAL A O 1
ATOM 2027 N N . GLU A 1 280 ? 27.644 11.561 -20.993 1.00 97.88 280 GLU A N 1
ATOM 2028 C CA . GLU A 1 280 ? 27.334 11.706 -22.420 1.00 97.88 280 GLU A CA 1
ATOM 2029 C C . GLU A 1 280 ? 28.236 10.811 -23.286 1.00 97.88 280 GLU A C 1
ATOM 2031 O O . GLU A 1 280 ? 27.749 10.054 -24.128 1.00 97.88 280 GLU A O 1
ATOM 2036 N N . THR A 1 281 ? 29.551 10.818 -23.034 1.00 97.31 281 THR A N 1
ATOM 2037 C CA . THR A 1 281 ? 30.524 10.005 -23.787 1.00 97.31 281 THR A CA 1
ATOM 2038 C C . THR A 1 281 ? 30.286 8.508 -23.589 1.00 97.31 281 THR A C 1
ATOM 2040 O O . THR A 1 281 ? 30.278 7.749 -24.562 1.00 97.31 281 THR A O 1
ATOM 2043 N N . THR A 1 282 ? 30.058 8.062 -22.348 1.00 97.75 282 THR A N 1
ATOM 2044 C CA . THR A 1 282 ? 29.706 6.663 -22.063 1.00 97.75 282 THR A CA 1
ATOM 2045 C C . THR A 1 282 ? 28.394 6.281 -22.755 1.00 97.75 282 THR A C 1
ATOM 2047 O O . THR A 1 282 ? 28.317 5.211 -23.357 1.00 97.75 282 THR A O 1
ATOM 2050 N N . SER A 1 283 ? 27.387 7.159 -22.733 1.00 98.19 283 SER A N 1
ATOM 2051 C CA . SER A 1 283 ? 26.090 6.919 -23.380 1.00 98.19 283 SER A CA 1
ATOM 2052 C C . SER A 1 283 ? 26.227 6.762 -24.896 1.00 98.19 283 SER A C 1
ATOM 2054 O O . SER A 1 283 ? 25.760 5.772 -25.454 1.00 98.19 283 SER A O 1
ATOM 2056 N N . ALA A 1 284 ? 26.948 7.669 -25.563 1.00 97.50 284 ALA A N 1
ATOM 2057 C CA . ALA A 1 284 ? 27.215 7.587 -27.000 1.00 97.50 284 ALA A CA 1
ATOM 2058 C C . ALA A 1 284 ? 28.017 6.326 -27.386 1.00 97.50 284 ALA A C 1
ATOM 2060 O O . ALA A 1 284 ? 27.756 5.700 -28.418 1.00 97.50 284 ALA A O 1
ATOM 2061 N N . SER A 1 285 ? 28.962 5.911 -26.537 1.00 96.50 285 SER A N 1
ATOM 2062 C CA . SER A 1 285 ? 29.707 4.660 -26.718 1.00 96.50 285 SER A CA 1
ATOM 2063 C C . SER A 1 285 ? 28.784 3.439 -26.663 1.00 96.50 285 SER A C 1
ATOM 2065 O O . SER A 1 285 ? 28.838 2.591 -27.547 1.00 96.50 285 SER A O 1
ATOM 2067 N N . LEU A 1 286 ? 27.861 3.381 -25.697 1.00 96.94 286 LEU A N 1
ATOM 2068 C CA . LEU A 1 286 ? 26.907 2.273 -25.564 1.00 96.94 286 LEU A CA 1
ATOM 2069 C C . LEU A 1 286 ? 25.896 2.196 -26.720 1.00 96.94 286 LEU A C 1
ATOM 2071 O O . LEU A 1 286 ? 25.426 1.105 -27.033 1.00 96.94 286 LEU A O 1
ATOM 2075 N N . VAL A 1 287 ? 25.588 3.314 -27.387 1.00 96.31 287 VAL A N 1
ATOM 2076 C CA . VAL A 1 287 ? 24.778 3.311 -28.621 1.00 96.31 287 VAL A CA 1
ATOM 2077 C C . VAL A 1 287 ? 25.522 2.635 -29.774 1.00 96.31 287 VAL A C 1
ATOM 2079 O O . VAL A 1 287 ? 24.939 1.843 -30.510 1.00 96.31 287 VAL A O 1
ATOM 2082 N N . THR A 1 288 ? 26.808 2.950 -29.943 1.00 94.44 288 THR A N 1
ATOM 2083 C CA . THR A 1 288 ? 27.613 2.479 -31.086 1.00 94.44 288 THR A CA 1
ATOM 2084 C C . THR A 1 288 ? 28.222 1.093 -30.871 1.00 94.44 288 THR A C 1
ATOM 2086 O O . THR A 1 288 ? 28.396 0.340 -31.828 1.00 94.44 288 THR A O 1
ATOM 2089 N N . ALA A 1 289 ? 28.520 0.740 -29.622 1.00 94.62 289 ALA A N 1
ATOM 2090 C CA . ALA A 1 289 ? 29.103 -0.525 -29.197 1.00 94.62 289 ALA A CA 1
ATOM 2091 C C . ALA A 1 289 ? 28.424 -1.008 -27.896 1.00 94.62 289 ALA A C 1
ATOM 2093 O O . ALA A 1 289 ? 29.010 -0.901 -26.814 1.00 94.62 289 ALA A O 1
ATOM 2094 N N . PRO A 1 290 ? 27.184 -1.529 -27.972 1.00 95.75 290 PRO A N 1
ATOM 2095 C CA . PRO A 1 290 ? 26.447 -1.965 -26.789 1.00 95.75 290 PRO A CA 1
ATOM 2096 C C . PRO A 1 290 ? 27.190 -3.083 -26.044 1.00 95.75 290 PRO A C 1
ATOM 2098 O O . PRO A 1 290 ? 27.647 -4.055 -26.649 1.00 95.75 290 PRO A O 1
ATOM 2101 N N . ASP A 1 291 ? 27.289 -2.983 -24.712 1.00 95.62 291 ASP A N 1
ATOM 2102 C CA . ASP A 1 291 ? 27.812 -4.080 -23.888 1.00 95.62 291 ASP A CA 1
ATOM 2103 C C . ASP A 1 291 ? 26.800 -5.239 -23.862 1.00 95.62 291 ASP A C 1
ATOM 2105 O O . ASP A 1 291 ? 25.795 -5.201 -23.143 1.00 95.62 291 ASP A O 1
ATOM 2109 N N . LEU A 1 292 ? 27.084 -6.291 -24.634 1.00 95.88 292 LEU A N 1
ATOM 2110 C CA . LEU A 1 292 ? 26.298 -7.527 -24.724 1.00 95.88 292 LEU A CA 1
ATOM 2111 C C . LEU A 1 292 ? 26.883 -8.675 -23.880 1.00 95.88 292 LEU A C 1
ATOM 2113 O O . LEU A 1 292 ? 26.443 -9.821 -23.986 1.00 95.88 292 LEU A O 1
ATOM 2117 N N . THR A 1 293 ? 27.860 -8.391 -23.013 1.00 92.06 293 THR A N 1
ATOM 2118 C CA . THR A 1 293 ? 28.557 -9.403 -22.206 1.00 92.06 293 THR A CA 1
ATOM 2119 C C . THR A 1 293 ? 27.572 -10.236 -21.385 1.00 92.06 293 THR A C 1
ATOM 2121 O O . THR A 1 293 ? 26.669 -9.704 -20.736 1.00 92.06 293 THR A O 1
ATOM 2124 N N . GLY A 1 294 ? 27.736 -11.559 -21.409 1.00 91.50 294 GLY A N 1
ATOM 2125 C CA . GLY A 1 294 ? 26.907 -12.490 -20.639 1.00 91.50 294 GLY A CA 1
ATOM 2126 C C . GLY A 1 294 ? 25.522 -12.788 -21.228 1.00 91.50 294 GLY A C 1
ATOM 2127 O O . GLY A 1 294 ? 24.767 -13.537 -20.604 1.00 91.50 294 GLY A O 1
ATOM 2128 N N . LEU A 1 295 ? 25.183 -12.243 -22.403 1.00 95.94 295 LEU A N 1
ATOM 2129 C CA . LEU A 1 295 ? 23.986 -12.625 -23.157 1.00 95.94 295 LEU A CA 1
ATOM 2130 C C . LEU A 1 295 ? 24.271 -13.820 -24.075 1.00 95.94 295 LEU A C 1
ATOM 2132 O O . LEU A 1 295 ? 25.362 -13.965 -24.625 1.00 95.94 295 LEU A O 1
ATOM 2136 N N . THR A 1 296 ? 23.275 -14.685 -24.251 1.00 95.75 296 THR A N 1
ATOM 2137 C CA . THR A 1 296 ? 23.326 -15.788 -25.225 1.00 95.75 296 THR A CA 1
ATOM 2138 C C . THR A 1 296 ? 23.103 -15.278 -26.651 1.00 95.75 296 THR A C 1
ATOM 2140 O O . THR A 1 296 ? 22.483 -14.235 -26.842 1.00 95.75 296 THR A O 1
ATOM 2143 N N . ALA A 1 297 ? 23.521 -16.041 -27.669 1.00 95.44 297 ALA A N 1
ATOM 2144 C CA . ALA A 1 297 ? 23.264 -15.686 -29.071 1.00 95.44 297 ALA A CA 1
ATOM 2145 C C . ALA A 1 297 ? 21.765 -15.468 -29.361 1.00 95.44 297 ALA A C 1
ATOM 2147 O O . ALA A 1 297 ? 21.402 -14.515 -30.040 1.00 95.44 297 ALA A O 1
ATOM 2148 N N . ALA A 1 298 ? 20.890 -16.294 -28.774 1.00 95.81 298 ALA A N 1
ATOM 2149 C CA . ALA A 1 298 ? 19.439 -16.149 -28.891 1.00 95.81 298 ALA A CA 1
ATOM 2150 C C . ALA A 1 298 ? 18.926 -14.815 -28.322 1.00 95.81 298 ALA A C 1
ATOM 2152 O O . ALA A 1 298 ? 18.094 -14.164 -28.944 1.00 95.81 298 ALA A O 1
ATOM 2153 N N . GLN A 1 299 ? 19.445 -14.395 -27.162 1.00 96.69 299 GLN A N 1
ATOM 2154 C CA . GLN A 1 299 ? 19.096 -13.111 -26.542 1.00 96.69 299 GLN A CA 1
ATOM 2155 C C . GLN A 1 299 ? 19.639 -11.921 -27.329 1.00 96.69 299 GLN A C 1
ATOM 2157 O O . GLN A 1 299 ? 18.968 -10.905 -27.445 1.00 96.69 299 GLN A O 1
ATOM 2162 N N . VAL A 1 300 ? 20.849 -12.036 -27.880 1.00 97.38 300 VAL A N 1
ATOM 2163 C CA . VAL A 1 300 ? 21.419 -10.993 -28.739 1.00 97.38 300 VAL A CA 1
ATOM 2164 C C . VAL A 1 300 ? 20.565 -10.816 -29.998 1.00 97.38 300 VAL A C 1
ATOM 2166 O O . VAL A 1 300 ? 20.230 -9.695 -30.365 1.00 97.38 300 VAL A O 1
ATOM 2169 N N . CYS A 1 301 ? 20.149 -11.922 -30.614 1.00 95.62 301 CYS A N 1
ATOM 2170 C CA . CYS A 1 301 ? 19.320 -11.932 -31.817 1.00 95.62 301 CYS A CA 1
ATOM 2171 C C . CYS A 1 301 ? 17.849 -11.557 -31.592 1.00 95.62 301 CYS A C 1
ATOM 2173 O O . CYS A 1 301 ? 17.138 -11.307 -32.565 1.00 95.62 301 CYS A O 1
ATOM 2175 N N . SER A 1 302 ? 17.374 -11.518 -30.343 1.00 96.31 302 SER A N 1
ATOM 2176 C CA . SER A 1 302 ? 16.019 -11.061 -30.029 1.00 96.31 302 SER A CA 1
ATOM 2177 C C . SER A 1 302 ? 15.923 -9.551 -29.800 1.00 96.31 302 SER A C 1
ATOM 2179 O O . SER A 1 302 ? 14.807 -9.036 -29.818 1.00 96.31 302 SER A O 1
ATOM 2181 N N . ILE A 1 303 ? 17.041 -8.836 -29.603 1.00 97.19 303 ILE A N 1
ATOM 2182 C CA . ILE A 1 303 ? 17.058 -7.378 -29.387 1.00 97.19 303 ILE A CA 1
ATOM 2183 C C . ILE A 1 303 ? 16.484 -6.657 -30.611 1.00 97.19 303 ILE A C 1
ATOM 2185 O O . ILE A 1 303 ? 16.973 -6.819 -31.726 1.00 97.19 303 ILE A O 1
ATOM 2189 N N . ASP A 1 304 ? 15.455 -5.840 -30.386 1.00 95.81 304 ASP A N 1
ATOM 2190 C CA . ASP A 1 304 ? 14.665 -5.204 -31.444 1.00 95.81 304 ASP A CA 1
ATOM 2191 C C . ASP A 1 304 ? 14.791 -3.676 -31.462 1.00 95.81 304 ASP A C 1
ATOM 2193 O O . ASP A 1 304 ? 14.319 -3.050 -32.403 1.00 95.81 304 ASP A O 1
ATOM 2197 N N . ASN A 1 305 ? 15.450 -3.063 -30.469 1.00 96.00 305 ASN A N 1
ATOM 2198 C CA . ASN A 1 305 ? 15.649 -1.607 -30.378 1.00 96.00 305 ASN A CA 1
ATOM 2199 C C . ASN A 1 305 ? 17.098 -1.136 -30.622 1.00 96.00 305 ASN A C 1
ATOM 2201 O O . ASN A 1 305 ? 17.362 0.059 -30.543 1.00 96.00 305 ASN A O 1
ATOM 2205 N N . PHE A 1 306 ? 18.035 -2.037 -30.939 1.00 95.88 306 PHE A N 1
ATOM 2206 C CA . PHE A 1 306 ? 19.404 -1.699 -31.353 1.00 95.88 306 PHE A CA 1
ATOM 2207 C C . PHE A 1 306 ? 19.766 -2.342 -32.691 1.00 95.88 306 PHE A C 1
ATOM 2209 O O . PHE A 1 306 ? 19.475 -3.516 -32.920 1.00 95.88 306 PHE A O 1
ATOM 2216 N N . ALA A 1 307 ? 20.500 -1.612 -33.531 1.00 91.31 307 ALA A N 1
ATOM 2217 C CA . ALA A 1 307 ? 21.129 -2.154 -34.732 1.00 91.31 307 ALA A CA 1
ATOM 2218 C C . ALA A 1 307 ? 22.322 -3.068 -34.377 1.00 91.31 307 ALA A C 1
ATOM 2220 O O . ALA A 1 307 ? 23.484 -2.665 -34.429 1.00 91.31 307 ALA A O 1
ATOM 2221 N N . ILE A 1 308 ? 22.037 -4.316 -34.002 1.00 90.00 308 ILE A N 1
ATOM 2222 C CA . ILE A 1 308 ? 23.057 -5.315 -33.670 1.00 90.00 308 ILE A CA 1
ATOM 2223 C C . ILE A 1 308 ? 23.550 -6.028 -34.932 1.00 90.00 308 ILE A C 1
ATOM 2225 O O . ILE A 1 308 ? 22.769 -6.575 -35.707 1.00 90.00 308 ILE A O 1
ATOM 2229 N N . THR A 1 309 ? 24.872 -6.080 -35.107 1.00 85.19 309 THR A N 1
ATOM 2230 C CA . THR A 1 309 ? 25.506 -6.849 -36.187 1.00 85.19 309 THR A CA 1
ATOM 2231 C C . THR A 1 309 ? 25.905 -8.232 -35.658 1.00 85.19 309 THR A C 1
ATOM 2233 O O . THR A 1 309 ? 27.022 -8.415 -35.180 1.00 85.19 309 THR A O 1
ATOM 2236 N N . ALA A 1 310 ? 24.981 -9.200 -35.692 1.00 86.75 310 ALA A N 1
ATOM 2237 C CA . ALA A 1 310 ? 25.207 -10.585 -35.255 1.00 86.75 310 ALA A CA 1
ATOM 2238 C C . ALA A 1 310 ? 24.663 -11.600 -36.278 1.00 86.75 310 ALA A C 1
ATOM 2240 O O . ALA A 1 310 ? 23.651 -11.347 -36.931 1.00 86.75 310 ALA A O 1
ATOM 2241 N N . ASP A 1 311 ? 25.319 -12.759 -36.412 1.00 86.62 311 ASP A N 1
ATOM 2242 C CA . ASP A 1 311 ? 24.800 -13.874 -37.215 1.00 86.62 311 ASP A CA 1
ATOM 2243 C C . ASP A 1 311 ? 23.742 -14.650 -36.419 1.00 86.62 311 ASP A C 1
ATOM 2245 O O . ASP A 1 311 ? 24.053 -15.395 -35.487 1.00 86.62 311 ASP A O 1
ATOM 2249 N N . CYS A 1 312 ? 22.481 -14.464 -36.803 1.00 89.12 312 CYS A N 1
ATOM 2250 C CA . CYS A 1 312 ? 21.331 -15.092 -36.160 1.00 89.12 312 CYS A CA 1
ATOM 2251 C C . CYS A 1 312 ? 20.865 -16.381 -36.847 1.00 89.12 312 CYS A C 1
ATOM 2253 O O . CYS A 1 312 ? 19.875 -16.968 -36.416 1.00 89.12 312 CYS A O 1
ATOM 2255 N N . SER A 1 313 ? 21.562 -16.851 -37.890 1.00 86.06 313 SER A N 1
ATOM 2256 C CA . SER A 1 313 ? 21.157 -18.039 -38.657 1.00 86.06 313 SER A CA 1
ATOM 2257 C C . SER A 1 313 ? 21.203 -19.339 -37.844 1.00 86.06 313 SER A C 1
ATOM 2259 O O . SER A 1 313 ? 20.405 -20.244 -38.084 1.00 86.06 313 SER A O 1
ATOM 2261 N N . ALA A 1 314 ? 22.099 -19.412 -36.855 1.00 83.81 314 ALA A N 1
ATOM 2262 C CA . ALA A 1 314 ? 22.259 -20.546 -35.943 1.00 83.81 314 ALA A CA 1
ATOM 2263 C C . ALA A 1 314 ? 21.810 -20.240 -34.501 1.00 83.81 314 ALA A C 1
ATOM 2265 O O . ALA A 1 314 ? 21.997 -21.069 -33.606 1.00 83.81 314 ALA A O 1
ATOM 2266 N N . ALA A 1 315 ? 21.242 -19.056 -34.247 1.00 85.06 315 ALA A N 1
ATOM 2267 C CA . ALA A 1 315 ? 20.745 -18.708 -32.924 1.00 85.06 315 ALA A CA 1
ATOM 2268 C C . ALA A 1 315 ? 19.501 -19.555 -32.602 1.00 85.06 315 ALA A C 1
ATOM 2270 O O . ALA A 1 315 ? 18.533 -19.577 -33.359 1.00 85.06 315 ALA A O 1
ATOM 2271 N N . GLY A 1 316 ? 19.532 -20.273 -31.475 1.00 88.06 316 GLY A N 1
ATOM 2272 C CA . GLY A 1 316 ? 18.348 -20.954 -30.948 1.00 88.06 316 GLY A CA 1
ATOM 2273 C C . GLY A 1 316 ? 17.277 -19.966 -30.466 1.00 88.06 316 GLY A C 1
ATOM 2274 O O . GLY A 1 316 ? 17.412 -18.751 -30.599 1.00 88.06 316 GLY A O 1
ATOM 2275 N N . THR A 1 317 ? 16.214 -20.474 -29.848 1.00 90.00 317 THR A N 1
ATOM 2276 C CA . THR A 1 317 ? 15.193 -19.629 -29.210 1.00 90.00 317 THR A CA 1
ATOM 2277 C C . THR A 1 317 ? 15.650 -19.149 -27.836 1.00 90.00 317 THR A C 1
ATOM 2279 O O . THR A 1 317 ? 16.374 -19.862 -27.135 1.00 90.00 317 THR A O 1
ATOM 2282 N N . VAL A 1 318 ? 15.185 -17.972 -27.409 1.00 93.38 318 VAL A N 1
ATOM 2283 C CA . VAL A 1 318 ? 15.375 -17.520 -26.023 1.00 93.38 318 VAL A CA 1
ATOM 2284 C C . VAL A 1 318 ? 14.735 -18.547 -25.087 1.00 93.38 318 VAL A C 1
ATOM 2286 O O . VAL A 1 318 ? 13.593 -18.961 -25.290 1.00 93.38 318 VAL A O 1
ATOM 2289 N N . ALA A 1 319 ? 15.491 -19.008 -24.089 1.00 92.19 319 ALA A N 1
ATOM 2290 C CA . ALA A 1 319 ? 15.002 -19.998 -23.140 1.00 92.19 319 ALA A CA 1
ATOM 2291 C C . ALA A 1 319 ? 13.811 -19.431 -22.353 1.00 92.19 319 ALA A C 1
ATOM 2293 O O . ALA A 1 319 ? 13.907 -18.353 -21.765 1.00 92.19 319 ALA A O 1
ATOM 2294 N N . ARG A 1 320 ? 12.694 -20.166 -22.337 1.00 92.69 320 ARG A N 1
ATOM 2295 C CA . ARG A 1 320 ? 11.506 -19.782 -21.569 1.00 92.69 320 ARG A CA 1
ATOM 2296 C C . ARG A 1 320 ? 11.707 -20.097 -20.092 1.00 92.69 320 ARG A C 1
ATOM 2298 O O . ARG A 1 320 ? 12.185 -21.174 -19.738 1.00 92.69 320 ARG A O 1
ATOM 2305 N N . VAL A 1 321 ? 11.316 -19.150 -19.249 1.00 93.62 321 VAL A N 1
ATOM 2306 C CA . VAL A 1 321 ? 11.301 -19.289 -17.791 1.00 93.62 321 VAL A CA 1
ATOM 2307 C C . VAL A 1 321 ? 9.879 -19.677 -17.362 1.00 93.62 321 VAL A C 1
ATOM 2309 O O . VAL A 1 321 ? 8.931 -19.176 -17.967 1.00 93.62 321 VAL A O 1
ATOM 2312 N N . PRO A 1 322 ? 9.683 -20.561 -16.365 1.00 94.12 322 PRO A N 1
ATOM 2313 C CA . PRO A 1 322 ? 8.345 -20.974 -15.945 1.00 94.12 322 PRO A CA 1
ATOM 2314 C C . PRO A 1 322 ? 7.465 -19.796 -15.512 1.00 94.12 322 PRO A C 1
ATOM 2316 O O . PRO A 1 322 ? 7.931 -18.885 -14.830 1.00 94.12 322 PRO A O 1
ATOM 2319 N N . VAL A 1 323 ? 6.180 -19.848 -15.862 1.00 92.69 323 VAL A N 1
ATOM 2320 C CA . VAL A 1 323 ? 5.156 -18.922 -15.358 1.00 92.69 323 VAL A CA 1
ATOM 2321 C C . VAL A 1 323 ? 4.478 -19.556 -14.139 1.00 92.69 323 VAL A C 1
ATOM 2323 O O . VAL A 1 323 ? 4.028 -20.703 -14.234 1.00 92.69 323 VAL A O 1
ATOM 2326 N N . PRO A 1 324 ? 4.374 -18.855 -12.996 1.00 90.31 324 PRO A N 1
ATOM 2327 C CA . PRO A 1 324 ? 3.630 -19.344 -11.841 1.00 90.31 324 PRO A CA 1
ATOM 2328 C C . PRO A 1 324 ? 2.148 -19.565 -12.167 1.00 90.31 324 PRO A C 1
ATOM 2330 O O . PRO A 1 324 ? 1.526 -18.781 -12.885 1.00 90.31 324 PRO A O 1
ATOM 2333 N N . ALA A 1 325 ? 1.549 -20.612 -11.599 1.00 87.50 325 ALA A N 1
ATOM 2334 C CA . ALA A 1 325 ? 0.117 -20.844 -11.746 1.00 87.50 325 ALA A CA 1
ATOM 2335 C C . ALA A 1 325 ? -0.684 -19.705 -11.091 1.00 87.50 325 ALA A C 1
ATOM 2337 O O . ALA A 1 325 ? -0.493 -19.400 -9.913 1.00 87.50 325 ALA A O 1
ATOM 2338 N N . LYS A 1 326 ? -1.608 -19.102 -11.846 1.00 86.00 326 LYS A N 1
ATOM 2339 C CA . LYS A 1 326 ? -2.535 -18.081 -11.341 1.00 86.00 326 LYS A CA 1
ATOM 2340 C C . LYS A 1 326 ? -3.845 -18.740 -10.888 1.00 86.00 326 LYS A C 1
ATOM 2342 O O . LYS A 1 326 ? -4.377 -19.575 -11.625 1.00 86.00 326 LYS A O 1
ATOM 2347 N N . PRO A 1 327 ? -4.397 -18.380 -9.716 1.00 89.31 327 PRO A N 1
ATOM 2348 C CA . PRO A 1 327 ? -5.728 -18.824 -9.319 1.00 89.31 327 PRO A CA 1
ATOM 2349 C C . PRO A 1 327 ? -6.784 -18.403 -10.347 1.00 89.31 327 PRO A C 1
ATOM 2351 O O . PRO A 1 327 ? -6.753 -17.285 -10.863 1.00 89.31 327 PRO A O 1
ATOM 2354 N N . ALA A 1 328 ? -7.737 -19.291 -10.638 1.00 89.88 328 ALA A N 1
ATOM 2355 C CA . ALA A 1 328 ? -8.863 -18.948 -11.499 1.00 89.88 328 ALA A CA 1
ATOM 2356 C C . ALA A 1 328 ? -9.713 -17.841 -10.839 1.00 89.88 328 ALA A C 1
ATOM 2358 O O . ALA A 1 328 ? -10.007 -17.957 -9.647 1.00 89.88 328 ALA A O 1
ATOM 2359 N N . PRO A 1 329 ? -10.145 -16.801 -11.579 1.00 92.56 329 PRO A N 1
ATOM 2360 C CA . PRO A 1 329 ? -10.921 -15.685 -11.037 1.00 92.56 329 PRO A CA 1
ATOM 2361 C C . PRO A 1 329 ? -12.402 -16.059 -10.857 1.00 92.56 329 PRO A C 1
ATOM 2363 O O . PRO A 1 329 ? -13.297 -15.506 -11.499 1.00 92.56 329 PRO A O 1
ATOM 2366 N N . VAL A 1 330 ? -12.658 -17.036 -9.989 1.00 94.31 330 VAL A N 1
ATOM 2367 C CA . VAL A 1 330 ? -13.984 -17.587 -9.702 1.00 94.31 330 VAL A CA 1
ATOM 2368 C C . VAL A 1 330 ? -14.233 -17.655 -8.199 1.00 94.31 330 VAL A C 1
ATOM 2370 O O . VAL A 1 330 ? -13.292 -17.746 -7.415 1.00 94.31 330 VAL A O 1
ATOM 2373 N N . THR A 1 331 ? -15.504 -17.630 -7.807 1.00 95.06 331 THR A N 1
ATOM 2374 C CA . THR A 1 331 ? -15.942 -17.801 -6.415 1.00 95.06 331 THR A CA 1
ATOM 2375 C C . THR A 1 331 ? -16.887 -18.989 -6.282 1.00 95.06 331 THR A C 1
ATOM 2377 O O . THR A 1 331 ? -17.658 -19.303 -7.193 1.00 95.06 331 THR A O 1
ATOM 2380 N N . THR A 1 332 ? -16.817 -19.644 -5.130 1.00 92.88 332 THR A N 1
ATOM 2381 C CA . THR A 1 332 ? -17.698 -20.739 -4.708 1.00 92.88 332 THR A CA 1
ATOM 2382 C C . THR A 1 332 ? -18.881 -20.249 -3.875 1.00 92.88 332 THR A C 1
ATOM 2384 O O . THR A 1 332 ? -19.794 -21.021 -3.582 1.00 92.88 332 THR A O 1
ATOM 2387 N N . SER A 1 333 ? -18.903 -18.963 -3.517 1.00 94.75 333 SER A N 1
ATOM 2388 C CA . SER A 1 333 ? -20.038 -18.330 -2.857 1.00 94.75 333 SER A CA 1
ATOM 2389 C C . SER A 1 333 ? -20.976 -17.696 -3.879 1.00 94.75 333 SER A C 1
ATOM 2391 O O . SER A 1 333 ? -20.549 -16.932 -4.740 1.00 94.75 333 SER A O 1
ATOM 2393 N N . GLY A 1 334 ? -22.274 -17.985 -3.762 1.00 92.00 334 GLY A N 1
ATOM 2394 C CA . GLY A 1 334 ? -23.311 -17.354 -4.586 1.00 92.00 334 GLY A CA 1
ATOM 2395 C C . GLY A 1 334 ? -23.634 -15.908 -4.186 1.00 92.00 334 GLY A C 1
ATOM 2396 O O . GLY A 1 334 ? -24.495 -15.292 -4.809 1.00 92.00 334 GLY A O 1
ATOM 2397 N N . TYR A 1 335 ? -22.990 -15.378 -3.141 1.00 96.38 335 TYR A N 1
ATOM 2398 C CA . TYR A 1 335 ? -23.195 -14.019 -2.650 1.00 96.38 335 TYR A CA 1
ATOM 2399 C C . TYR A 1 335 ? -22.061 -13.098 -3.115 1.00 96.38 335 TYR A C 1
ATOM 2401 O O . TYR A 1 335 ? -20.890 -13.370 -2.849 1.00 96.38 335 TYR A O 1
ATOM 2409 N N . ASP A 1 336 ? -22.411 -11.996 -3.780 1.00 96.31 336 ASP A N 1
ATOM 2410 C CA . ASP A 1 336 ? -21.451 -10.962 -4.169 1.00 96.31 336 ASP A CA 1
ATOM 2411 C C . ASP A 1 336 ? -21.277 -9.934 -3.045 1.00 96.31 336 ASP A C 1
ATOM 2413 O O . ASP A 1 336 ? -22.242 -9.325 -2.575 1.00 96.31 336 ASP A O 1
ATOM 2417 N N . VAL A 1 337 ? -20.029 -9.764 -2.614 1.00 98.00 337 VAL A N 1
ATOM 2418 C CA . VAL A 1 337 ? -19.620 -8.872 -1.521 1.00 98.00 337 VAL A CA 1
ATOM 2419 C C . VAL A 1 337 ? -19.110 -7.517 -2.005 1.00 98.00 337 VAL A C 1
ATOM 2421 O O . VAL A 1 337 ? -18.879 -6.637 -1.176 1.00 98.00 337 VAL A O 1
ATOM 2424 N N . VAL A 1 338 ? -18.899 -7.343 -3.313 1.00 98.00 338 VAL A N 1
ATOM 2425 C CA . VAL A 1 338 ? -18.341 -6.107 -3.873 1.00 98.00 338 VAL A CA 1
ATOM 2426 C C . VAL A 1 338 ? -19.259 -4.929 -3.557 1.00 98.00 338 VAL A C 1
ATOM 2428 O O . VAL A 1 338 ? -20.451 -4.961 -3.858 1.00 98.00 338 VAL A O 1
ATOM 2431 N N . GLU A 1 339 ? -18.695 -3.906 -2.912 1.00 97.25 339 GLU A N 1
ATOM 2432 C CA . GLU A 1 339 ? -19.373 -2.670 -2.500 1.00 97.25 339 GLU A CA 1
ATOM 2433 C C . GLU A 1 339 ? -20.581 -2.869 -1.569 1.00 97.25 339 GLU A C 1
ATOM 2435 O O . GLU A 1 339 ? -21.371 -1.950 -1.345 1.00 97.25 339 GLU A O 1
ATOM 2440 N N . LYS A 1 340 ? -20.724 -4.055 -0.961 1.00 98.12 340 LYS A N 1
ATOM 2441 C CA . LYS A 1 340 ? -21.739 -4.281 0.070 1.00 98.12 340 LYS A CA 1
ATOM 2442 C C . LYS A 1 340 ? -21.338 -3.582 1.367 1.00 98.12 340 LYS A C 1
ATOM 2444 O O . LYS A 1 340 ? -20.221 -3.761 1.869 1.00 98.12 340 LYS A O 1
ATOM 2449 N N . THR A 1 341 ? -22.274 -2.827 1.938 1.00 98.19 341 THR A N 1
ATOM 2450 C CA . THR A 1 341 ? -22.119 -2.230 3.272 1.00 98.19 341 THR A CA 1
ATOM 2451 C C . THR A 1 341 ? -22.326 -3.281 4.362 1.00 98.19 341 THR A C 1
ATOM 2453 O O . THR A 1 341 ? -22.982 -4.311 4.145 1.00 98.19 341 THR A O 1
ATOM 2456 N N . ILE A 1 342 ? -21.805 -3.025 5.564 1.00 98.44 342 ILE A N 1
ATOM 2457 C CA . ILE A 1 342 ? -22.034 -3.871 6.746 1.00 98.44 342 ILE A CA 1
ATOM 2458 C C . ILE A 1 342 ? -23.538 -3.972 7.018 1.00 98.44 342 ILE A C 1
ATOM 2460 O O . ILE A 1 342 ? -24.065 -5.068 7.226 1.00 98.44 342 ILE A O 1
ATOM 2464 N N . GLY A 1 343 ? -24.250 -2.845 6.919 1.00 97.44 343 GLY A N 1
ATOM 2465 C CA . GLY A 1 343 ? -25.703 -2.794 7.068 1.00 97.44 343 GLY A CA 1
ATOM 2466 C C . GLY A 1 343 ? -26.462 -3.677 6.067 1.00 97.44 343 GLY A C 1
ATOM 2467 O O . GLY A 1 343 ? -27.397 -4.375 6.465 1.00 97.44 343 GLY A O 1
ATOM 2468 N N . GLN A 1 344 ? -26.051 -3.694 4.793 1.00 98.50 344 GLN A N 1
ATOM 2469 C CA . GLN A 1 344 ? -26.652 -4.553 3.762 1.00 98.50 344 GLN A CA 1
ATOM 2470 C C . GLN A 1 344 ? -26.381 -6.033 4.033 1.00 98.50 344 GLN A C 1
ATOM 2472 O O . GLN A 1 344 ? -27.317 -6.825 4.059 1.00 98.50 344 GLN A O 1
ATOM 2477 N N . MET A 1 345 ? -25.130 -6.407 4.315 1.00 98.62 345 MET A N 1
ATOM 2478 C CA . MET A 1 345 ? -24.776 -7.792 4.655 1.00 98.62 345 MET A CA 1
ATOM 2479 C C . MET A 1 345 ? -25.538 -8.299 5.880 1.00 98.62 345 MET A C 1
ATOM 2481 O O . MET A 1 345 ? -26.005 -9.440 5.907 1.00 98.62 345 MET A O 1
ATOM 2485 N N . ARG A 1 346 ? -25.706 -7.446 6.895 1.00 97.44 346 ARG A N 1
ATOM 2486 C CA . ARG A 1 346 ? -26.512 -7.759 8.075 1.00 97.44 346 ARG A CA 1
ATOM 2487 C C . ARG A 1 346 ? -27.976 -8.007 7.707 1.00 97.44 346 ARG A C 1
ATOM 2489 O O . ARG A 1 346 ? -28.525 -9.022 8.131 1.00 97.44 346 ARG A O 1
ATOM 2496 N N . ALA A 1 347 ? -28.590 -7.124 6.920 1.00 97.62 347 ALA A N 1
ATOM 2497 C CA . ALA A 1 347 ? -29.976 -7.277 6.473 1.00 97.62 347 ALA A CA 1
ATOM 2498 C C . ALA A 1 347 ? -30.177 -8.536 5.603 1.00 97.62 347 ALA A C 1
ATOM 2500 O O . ALA A 1 347 ? -31.158 -9.266 5.771 1.00 97.62 347 ALA A O 1
ATOM 2501 N N . ASP A 1 348 ? -29.218 -8.844 4.731 1.00 98.25 348 ASP A N 1
ATOM 2502 C CA . ASP A 1 348 ? -29.243 -10.027 3.867 1.00 98.25 348 ASP A CA 1
ATOM 2503 C C . ASP A 1 348 ? -29.127 -11.326 4.697 1.00 98.25 348 ASP A C 1
ATOM 2505 O O . ASP A 1 348 ? -29.820 -12.307 4.425 1.00 98.25 348 ASP A O 1
ATOM 2509 N N . MET A 1 349 ? -28.342 -11.330 5.782 1.00 98.19 349 MET A N 1
ATOM 2510 C CA . MET A 1 349 ? -28.326 -12.444 6.743 1.00 98.19 349 MET A CA 1
ATOM 2511 C C . MET A 1 349 ? -29.613 -12.541 7.581 1.00 98.19 349 MET A C 1
ATOM 2513 O O . MET A 1 349 ? -30.070 -13.641 7.886 1.00 98.19 349 MET A O 1
ATOM 2517 N N . GLU A 1 350 ? -30.199 -11.413 7.992 1.00 95.69 350 GLU A N 1
ATOM 2518 C CA . GLU A 1 350 ? -31.436 -11.375 8.792 1.00 95.69 350 GLU A CA 1
ATOM 2519 C C . GLU A 1 350 ? -32.663 -11.847 8.000 1.00 95.69 350 GLU A C 1
ATOM 2521 O O . GLU A 1 350 ? -33.539 -12.503 8.564 1.00 95.69 350 GLU A O 1
ATOM 2526 N N . SER A 1 351 ? -32.707 -11.560 6.698 1.00 96.38 351 SER A N 1
ATOM 2527 C CA . SER A 1 351 ? -33.764 -12.021 5.789 1.00 96.38 351 SER A CA 1
ATOM 2528 C C . SER A 1 351 ? -33.609 -13.483 5.348 1.00 96.38 351 SER A C 1
ATOM 2530 O O . SER A 1 351 ? -34.544 -14.053 4.787 1.00 96.38 351 SER A O 1
ATOM 2532 N N . GLY A 1 352 ? -32.453 -14.102 5.611 1.00 94.75 352 GLY A N 1
ATOM 2533 C CA . GLY A 1 352 ? -32.130 -15.462 5.175 1.00 94.75 352 GLY A CA 1
ATOM 2534 C C . GLY A 1 352 ? -31.667 -15.567 3.717 1.00 94.75 352 GLY A C 1
ATOM 2535 O O . GLY A 1 352 ? -31.568 -16.681 3.206 1.00 94.75 352 GLY A O 1
ATOM 2536 N N . LEU A 1 353 ? -31.373 -14.442 3.053 1.00 95.44 353 LEU A N 1
ATOM 2537 C CA . LEU A 1 353 ? -30.817 -14.417 1.695 1.00 95.44 353 LEU A CA 1
ATOM 2538 C C . LEU A 1 353 ? -29.411 -15.033 1.641 1.00 95.44 353 LEU A C 1
ATOM 2540 O O . LEU A 1 353 ? -29.046 -15.667 0.654 1.00 95.44 353 LEU A O 1
ATOM 2544 N N . THR A 1 354 ? -28.621 -14.840 2.696 1.00 97.88 354 THR A N 1
ATOM 2545 C CA . THR A 1 354 ? -27.250 -15.351 2.802 1.00 97.88 354 THR A CA 1
ATOM 2546 C C . THR A 1 354 ? -26.907 -15.732 4.245 1.00 97.88 354 THR A C 1
ATOM 2548 O O . THR A 1 354 ? -27.720 -15.588 5.159 1.00 97.88 354 THR A O 1
ATOM 2551 N N . THR A 1 355 ? -25.691 -16.226 4.461 1.00 98.56 355 THR A N 1
ATOM 2552 C CA . THR A 1 355 ? -25.138 -16.568 5.777 1.00 98.56 355 THR A CA 1
ATOM 2553 C C . THR A 1 355 ? -23.779 -15.907 5.979 1.00 98.56 355 THR A C 1
ATOM 2555 O O . THR A 1 355 ? -23.130 -15.491 5.015 1.00 98.56 355 THR A O 1
ATOM 2558 N N . SER A 1 356 ? -23.307 -15.854 7.226 1.00 98.88 356 SER A N 1
ATOM 2559 C CA . SER A 1 356 ? -21.944 -15.410 7.526 1.00 98.88 356 SER A CA 1
ATOM 2560 C C . SER A 1 356 ? -20.925 -16.288 6.803 1.00 98.88 356 SER A C 1
ATOM 2562 O O . SER A 1 356 ? -20.002 -15.764 6.192 1.00 98.88 356 SER A O 1
ATOM 2564 N N . VAL A 1 357 ? -21.136 -17.611 6.768 1.00 98.88 357 VAL A N 1
ATOM 2565 C CA . VAL A 1 357 ? -20.256 -18.540 6.036 1.00 98.88 357 VAL A CA 1
ATOM 2566 C C . VAL A 1 357 ? -20.149 -18.184 4.552 1.00 98.88 357 VAL A C 1
ATOM 2568 O O . VAL A 1 357 ? -19.042 -18.169 4.018 1.00 98.88 357 VAL A O 1
ATOM 2571 N N . ALA A 1 358 ? -21.265 -17.881 3.884 1.00 98.50 358 ALA A N 1
ATOM 2572 C CA . ALA A 1 358 ? -21.257 -17.521 2.467 1.00 98.50 358 ALA A CA 1
ATOM 2573 C C . ALA A 1 358 ? -20.554 -16.175 2.218 1.00 98.50 358 ALA A C 1
ATOM 2575 O O . ALA A 1 358 ? -19.784 -16.053 1.263 1.00 98.50 358 ALA A O 1
ATOM 2576 N N . ILE A 1 359 ? -20.764 -15.185 3.092 1.00 98.88 359 ILE A N 1
ATOM 2577 C CA . ILE A 1 359 ? -20.069 -13.891 3.028 1.00 98.88 359 ILE A CA 1
ATOM 2578 C C . ILE A 1 359 ? -18.560 -14.078 3.241 1.00 98.88 359 ILE A C 1
ATOM 2580 O O . ILE A 1 359 ? -17.759 -13.612 2.434 1.00 98.88 359 ILE A O 1
ATOM 2584 N N . THR A 1 360 ? -18.152 -14.794 4.291 1.00 98.94 360 THR A N 1
ATOM 2585 C CA . THR A 1 360 ? -16.737 -15.063 4.580 1.00 98.94 360 THR A CA 1
ATOM 2586 C C . THR A 1 360 ? -16.074 -15.836 3.444 1.00 98.94 360 THR A C 1
ATOM 2588 O O . THR A 1 360 ? -14.980 -15.464 3.031 1.00 98.94 360 THR A O 1
ATOM 2591 N N . GLN A 1 361 ? -16.735 -16.856 2.883 1.00 98.69 361 GLN A N 1
ATOM 2592 C CA . GLN A 1 361 ? -16.207 -17.597 1.733 1.00 98.69 361 GLN A CA 1
ATOM 2593 C C . GLN A 1 361 ? -16.007 -16.690 0.512 1.00 98.69 361 GLN A C 1
ATOM 2595 O O . GLN A 1 361 ? -14.980 -16.794 -0.153 1.00 98.69 361 GLN A O 1
ATOM 2600 N N . ALA A 1 362 ? -16.941 -15.772 0.238 1.00 98.62 362 ALA A N 1
ATOM 2601 C CA . ALA A 1 362 ? -16.805 -14.828 -0.869 1.00 98.62 362 ALA A CA 1
ATOM 2602 C C . ALA A 1 362 ? -15.558 -13.940 -0.716 1.00 98.62 362 ALA A C 1
ATOM 2604 O O . ALA A 1 362 ? -14.820 -13.759 -1.683 1.00 98.62 362 ALA A O 1
ATOM 2605 N N . TYR A 1 363 ? -15.279 -13.433 0.490 1.00 98.81 363 TYR A N 1
ATOM 2606 C CA . TYR A 1 363 ? -14.057 -12.666 0.753 1.00 98.81 363 TYR A CA 1
ATOM 2607 C C . TYR A 1 363 ? -12.785 -13.523 0.679 1.00 98.81 363 TYR A C 1
ATOM 2609 O O . TYR A 1 363 ? -11.814 -13.093 0.062 1.00 98.81 363 TYR A O 1
ATOM 2617 N N . LEU A 1 364 ? -12.781 -14.743 1.230 1.00 98.81 364 LEU A N 1
ATOM 2618 C CA . LEU A 1 364 ? -11.629 -15.655 1.142 1.00 98.81 364 LEU A CA 1
ATOM 2619 C C . LEU A 1 364 ? -11.290 -16.026 -0.312 1.00 98.81 364 LEU A C 1
ATOM 2621 O O . LEU A 1 364 ? -10.115 -16.048 -0.683 1.00 98.81 364 LEU A O 1
ATOM 2625 N N . ASP A 1 365 ? -12.302 -16.251 -1.154 1.00 98.19 365 ASP A N 1
ATOM 2626 C CA . ASP A 1 365 ? -12.109 -16.507 -2.586 1.00 98.19 365 ASP A CA 1
ATOM 2627 C C . ASP A 1 365 ? -11.499 -15.280 -3.287 1.00 98.19 365 ASP A C 1
ATOM 2629 O O . ASP A 1 365 ? -10.585 -15.421 -4.102 1.00 98.19 365 ASP A O 1
ATOM 2633 N N . ARG A 1 366 ? -11.925 -14.063 -2.919 1.00 98.31 366 ARG A N 1
ATOM 2634 C CA . ARG A 1 366 ? -11.324 -12.813 -3.417 1.00 98.31 366 ARG A CA 1
ATOM 2635 C C . ARG A 1 366 ? -9.877 -12.645 -2.965 1.00 98.31 366 ARG A C 1
ATOM 2637 O O . ARG A 1 366 ? -9.036 -12.332 -3.804 1.00 98.31 366 ARG A O 1
ATOM 2644 N N . ILE A 1 367 ? -9.565 -12.902 -1.693 1.00 98.62 367 ILE A N 1
ATOM 2645 C CA . ILE A 1 367 ? -8.191 -12.854 -1.163 1.00 98.62 367 ILE A CA 1
ATOM 2646 C C . ILE A 1 367 ? -7.293 -13.810 -1.954 1.00 98.62 367 ILE A C 1
ATOM 2648 O O . ILE A 1 367 ? -6.246 -13.407 -2.456 1.00 98.62 367 ILE A O 1
ATOM 2652 N N . LYS A 1 368 ? -7.739 -15.053 -2.164 1.00 97.00 368 LYS A N 1
ATOM 2653 C CA . LYS A 1 368 ? -6.989 -16.056 -2.929 1.00 97.00 368 LYS A CA 1
ATOM 2654 C C . LYS A 1 368 ? -6.642 -15.595 -4.348 1.00 97.00 368 LYS A C 1
ATOM 2656 O O . LYS A 1 368 ? -5.558 -15.909 -4.825 1.00 97.00 368 LYS A O 1
ATOM 2661 N N . VAL A 1 369 ? -7.550 -14.899 -5.034 1.00 96.25 369 VAL A N 1
ATOM 2662 C CA . VAL A 1 369 ? -7.355 -14.468 -6.432 1.00 96.25 369 VAL A CA 1
ATOM 2663 C C . VAL A 1 369 ? -6.576 -13.155 -6.534 1.00 96.25 369 VAL A C 1
ATOM 2665 O O . VAL A 1 369 ? -5.821 -12.962 -7.489 1.00 96.25 369 VAL A O 1
ATOM 2668 N N . TYR A 1 370 ? -6.779 -12.230 -5.596 1.00 97.44 370 TYR A N 1
ATOM 2669 C CA . TYR A 1 370 ? -6.337 -10.845 -5.752 1.00 97.44 370 TYR A CA 1
ATOM 2670 C C . TYR A 1 370 ? -5.183 -10.430 -4.851 1.00 97.44 370 TYR A C 1
ATOM 2672 O O . TYR A 1 370 ? -4.512 -9.456 -5.191 1.00 97.44 370 TYR A O 1
ATOM 2680 N N . ASP A 1 371 ? -4.937 -11.133 -3.749 1.00 96.94 371 ASP A N 1
ATOM 2681 C CA . ASP A 1 371 ? -3.988 -10.673 -2.742 1.00 96.94 371 ASP A CA 1
ATOM 2682 C C . ASP A 1 371 ? -2.558 -11.160 -2.985 1.00 96.94 371 ASP A C 1
ATOM 2684 O O . ASP A 1 371 ? -1.618 -10.384 -2.884 1.00 96.94 371 ASP A O 1
ATOM 2688 N N . GLN A 1 372 ? -2.380 -12.422 -3.368 1.00 90.56 372 GLN A N 1
ATOM 2689 C CA . GLN A 1 372 ? -1.064 -13.063 -3.425 1.00 90.56 372 GLN A CA 1
ATOM 2690 C C . GLN A 1 372 ? -0.582 -13.298 -4.866 1.00 90.56 372 GLN A C 1
ATOM 2692 O O . GLN A 1 372 ? -1.373 -13.372 -5.807 1.00 90.56 372 GLN A O 1
ATOM 2697 N N . GLY A 1 373 ? 0.732 -13.469 -5.035 1.00 86.75 373 GLY A N 1
ATOM 2698 C CA . GLY A 1 373 ? 1.362 -13.809 -6.316 1.00 86.75 373 GLY A CA 1
ATOM 2699 C C . GLY A 1 373 ? 1.666 -12.612 -7.223 1.00 86.75 373 GLY A C 1
ATOM 2700 O O . GLY A 1 373 ? 1.679 -11.458 -6.794 1.00 86.75 373 GLY A O 1
ATOM 2701 N N . GLN A 1 374 ? 1.947 -12.894 -8.500 1.00 87.62 374 GLN A N 1
ATOM 2702 C CA . GLN A 1 374 ? 2.225 -11.859 -9.501 1.00 87.62 374 GLN A CA 1
ATOM 2703 C C . GLN A 1 374 ? 1.025 -10.919 -9.634 1.00 87.62 374 GLN A C 1
ATOM 2705 O O . GLN A 1 374 ? -0.097 -11.359 -9.886 1.00 87.62 374 GLN A O 1
ATOM 2710 N N . PHE A 1 375 ? 1.279 -9.622 -9.462 1.00 88.88 375 PHE A N 1
ATOM 2711 C CA . PHE A 1 375 ? 0.253 -8.582 -9.384 1.00 88.88 375 PHE A CA 1
ATOM 2712 C C . PHE A 1 375 ? -0.776 -8.742 -8.246 1.00 88.88 375 PHE A C 1
ATOM 2714 O O . PHE A 1 375 ? -1.856 -8.153 -8.288 1.00 88.88 375 PHE A O 1
ATOM 2721 N N . GLY A 1 376 ? -0.447 -9.507 -7.206 1.00 93.81 376 GLY A N 1
ATOM 2722 C CA . GLY A 1 376 ? -1.174 -9.468 -5.942 1.00 93.81 376 GLY A CA 1
ATOM 2723 C C . GLY A 1 376 ? -1.056 -8.098 -5.263 1.00 93.81 376 GLY A C 1
ATOM 2724 O O . GLY A 1 376 ? -0.127 -7.327 -5.546 1.00 93.81 376 GLY A O 1
ATOM 2725 N N . PHE A 1 377 ? -2.011 -7.786 -4.390 1.00 96.25 377 PHE A N 1
ATOM 2726 C CA . PHE A 1 377 ? -1.991 -6.580 -3.558 1.00 96.25 377 PHE A CA 1
ATOM 2727 C C . PHE A 1 377 ? -1.137 -6.710 -2.294 1.00 96.25 377 PHE A C 1
ATOM 2729 O O . PHE A 1 377 ? -0.657 -5.697 -1.792 1.00 96.25 377 PHE A O 1
ATOM 2736 N N . ASN A 1 378 ? -0.939 -7.934 -1.806 1.00 96.50 378 ASN A N 1
ATOM 2737 C CA . ASN A 1 378 ? -0.246 -8.272 -0.568 1.00 96.50 378 ASN A CA 1
ATOM 2738 C C . ASN A 1 378 ? -0.779 -7.497 0.651 1.00 96.50 378 ASN A C 1
ATOM 2740 O O . ASN A 1 378 ? -0.020 -6.977 1.460 1.00 96.50 378 ASN A O 1
ATOM 2744 N N . ALA A 1 379 ? -2.100 -7.366 0.752 1.00 98.12 379 ALA A N 1
ATOM 2745 C CA . ALA A 1 379 ? -2.788 -6.676 1.831 1.00 98.12 379 ALA A CA 1
ATOM 2746 C C . ALA A 1 379 ? -2.789 -7.475 3.143 1.00 98.12 379 ALA A C 1
ATOM 2748 O O . ALA A 1 379 ? -2.905 -6.868 4.210 1.00 98.12 379 ALA A O 1
ATOM 2749 N N . TYR A 1 380 ? -2.655 -8.806 3.088 1.00 98.38 380 TYR A N 1
ATOM 2750 C CA . TYR A 1 380 ? -2.588 -9.676 4.262 1.00 98.38 380 TYR A CA 1
ATOM 2751 C C . TYR A 1 380 ? -1.199 -10.272 4.460 1.00 98.38 380 TYR A C 1
ATOM 2753 O O . TYR A 1 380 ? -0.619 -10.850 3.545 1.00 98.38 380 TYR A O 1
ATOM 2761 N N . GLU A 1 381 ? -0.722 -10.218 5.702 1.00 96.94 381 GLU A N 1
ATOM 2762 C CA . GLU A 1 381 ? 0.396 -11.050 6.149 1.00 96.94 381 GLU A CA 1
ATOM 2763 C C . GLU A 1 381 ? -0.107 -12.446 6.546 1.00 96.94 381 GLU A C 1
ATOM 2765 O O . GLU A 1 381 ? 0.531 -13.459 6.265 1.00 96.94 381 GLU A O 1
ATOM 2770 N N . ILE A 1 382 ? -1.283 -12.505 7.184 1.00 98.19 382 ILE A N 1
ATOM 2771 C CA . ILE A 1 382 ? -1.910 -13.746 7.650 1.00 98.19 382 ILE A CA 1
ATOM 2772 C C . ILE A 1 382 ? -3.390 -13.719 7.273 1.00 98.19 382 ILE A C 1
ATOM 2774 O O . ILE A 1 382 ? -4.108 -12.786 7.621 1.00 98.19 382 ILE A O 1
ATOM 2778 N N . VAL A 1 383 ? -3.871 -14.771 6.617 1.00 98.62 383 VAL A N 1
ATOM 2779 C CA . VAL A 1 383 ? -5.307 -15.051 6.469 1.00 98.62 383 VAL A CA 1
ATOM 2780 C C . VAL A 1 383 ? -5.685 -16.072 7.539 1.00 98.62 383 VAL A C 1
ATOM 2782 O O . VAL A 1 383 ? -4.951 -17.035 7.743 1.00 98.62 383 VAL A O 1
ATOM 2785 N N . ALA A 1 384 ? -6.787 -15.857 8.256 1.00 98.50 384 ALA A N 1
ATOM 2786 C CA . ALA A 1 384 ? -7.167 -16.712 9.376 1.00 98.50 384 ALA A CA 1
ATOM 2787 C C . ALA A 1 384 ? -7.654 -18.089 8.893 1.00 98.50 384 ALA A C 1
ATOM 2789 O O . ALA A 1 384 ? -8.661 -18.190 8.187 1.00 98.50 384 ALA A O 1
ATOM 2790 N N . ASP A 1 385 ? -6.983 -19.156 9.334 1.00 97.25 385 ASP A N 1
ATOM 2791 C CA . ASP A 1 385 ? -7.329 -20.541 8.980 1.00 97.25 385 ASP A CA 1
ATOM 2792 C C . ASP A 1 385 ? -8.723 -20.958 9.489 1.00 97.25 385 ASP A C 1
ATOM 2794 O O . ASP A 1 385 ? -9.382 -21.825 8.910 1.00 97.25 385 ASP A O 1
ATOM 2798 N N . ASP A 1 386 ? -9.203 -20.331 10.566 1.00 97.94 386 ASP A N 1
ATOM 2799 C CA . ASP A 1 386 ? -10.476 -20.637 11.217 1.00 97.94 386 ASP A CA 1
ATOM 2800 C C . ASP A 1 386 ? -11.608 -19.654 10.850 1.00 97.94 386 ASP A C 1
ATOM 2802 O O . ASP A 1 386 ? -12.701 -19.746 11.414 1.00 97.94 386 ASP A O 1
ATOM 2806 N N . ALA A 1 387 ? -11.411 -18.748 9.880 1.00 98.69 387 ALA A N 1
ATOM 2807 C CA . ALA A 1 387 ? -12.390 -17.711 9.524 1.00 98.69 387 ALA A CA 1
ATOM 2808 C C . ALA A 1 387 ? -13.797 -18.280 9.239 1.00 98.69 387 ALA A C 1
ATOM 2810 O O . ALA A 1 387 ? -14.809 -17.745 9.697 1.00 98.69 387 ALA A O 1
ATOM 2811 N N . LEU A 1 388 ? -13.884 -19.415 8.533 1.00 98.81 388 LEU A N 1
ATOM 2812 C CA . LEU A 1 388 ? -15.161 -20.095 8.271 1.00 98.81 388 LEU A CA 1
ATOM 2813 C C . LEU A 1 388 ? -15.766 -20.737 9.528 1.00 98.81 388 LEU A C 1
ATOM 2815 O O . LEU A 1 388 ? -16.983 -20.886 9.621 1.00 98.81 388 LEU A O 1
ATOM 2819 N N . GLU A 1 389 ? -14.953 -21.146 10.501 1.00 98.75 389 GLU A N 1
ATOM 2820 C CA . GLU A 1 389 ? -15.457 -21.630 11.786 1.00 98.75 389 GLU A CA 1
ATOM 2821 C C . GLU A 1 389 ? -16.025 -20.485 12.630 1.00 98.75 389 GLU A C 1
ATOM 2823 O O . GLU A 1 389 ? -17.123 -20.624 13.180 1.00 98.75 389 GLU A O 1
ATOM 2828 N N . GLN A 1 390 ? -15.337 -19.342 12.675 1.00 98.75 390 GLN A N 1
ATOM 2829 C CA . GLN A 1 390 ? -15.858 -18.121 13.293 1.00 98.75 390 GLN A CA 1
ATOM 2830 C C . GLN A 1 390 ? -17.216 -17.736 12.673 1.00 98.75 390 GLN A C 1
ATOM 2832 O O . GLN A 1 390 ? -18.181 -17.481 13.397 1.00 98.75 390 GLN A O 1
ATOM 2837 N N . ALA A 1 391 ? -17.331 -17.808 11.342 1.00 98.88 391 ALA A N 1
ATOM 2838 C CA . ALA A 1 391 ? -18.570 -17.535 10.615 1.00 98.88 391 ALA A CA 1
ATOM 2839 C C . ALA A 1 391 ? -19.715 -18.498 10.992 1.00 98.88 391 ALA A C 1
ATOM 2841 O O . ALA A 1 391 ? -20.828 -18.064 11.299 1.00 98.88 391 ALA A O 1
ATOM 2842 N N . ARG A 1 392 ? -19.443 -19.811 11.082 1.00 98.81 392 ARG A N 1
ATOM 2843 C CA . ARG A 1 392 ? -20.434 -20.809 11.547 1.00 98.81 392 ARG A CA 1
ATOM 2844 C C . ARG A 1 392 ? -20.917 -20.524 12.970 1.00 98.81 392 ARG A C 1
ATOM 2846 O O . ARG A 1 392 ? -22.107 -20.672 13.256 1.00 98.81 392 ARG A O 1
ATOM 2853 N N . LYS A 1 393 ? -20.013 -20.113 13.866 1.00 98.81 393 LYS A N 1
ATOM 2854 C CA . LYS A 1 393 ? -20.355 -19.714 15.242 1.00 98.81 393 LYS A CA 1
ATOM 2855 C C . LYS A 1 393 ? -21.260 -18.477 15.246 1.00 98.81 393 LYS A C 1
ATOM 2857 O O . LYS A 1 393 ? -22.233 -18.446 16.002 1.00 98.81 393 LYS A O 1
ATOM 2862 N N . ALA A 1 394 ? -21.000 -17.499 14.378 1.00 98.81 394 ALA A N 1
ATOM 2863 C CA . ALA A 1 394 ? -21.845 -16.317 14.231 1.00 98.81 394 ALA A CA 1
ATOM 2864 C C . ALA A 1 394 ? -23.250 -16.653 13.699 1.00 98.81 394 ALA A C 1
ATOM 2866 O O . ALA A 1 394 ? -24.240 -16.167 14.251 1.00 98.81 394 ALA A O 1
ATOM 2867 N N . ASP A 1 395 ? -23.361 -17.535 12.702 1.00 98.81 395 ASP A N 1
ATOM 2868 C CA . ASP A 1 395 ? -24.651 -18.015 12.187 1.00 98.81 395 ASP A CA 1
ATOM 2869 C C . ASP A 1 395 ? -25.462 -18.746 13.273 1.00 98.81 395 ASP A C 1
ATOM 2871 O O . ASP A 1 395 ? -26.656 -18.483 13.460 1.00 98.81 395 ASP A O 1
ATOM 2875 N N . ALA A 1 396 ? -24.812 -19.616 14.055 1.00 98.69 396 ALA A N 1
ATOM 2876 C CA . ALA A 1 396 ? -25.443 -20.296 15.186 1.00 98.69 396 ALA A CA 1
ATOM 2877 C C . ALA A 1 396 ? -25.919 -19.306 16.264 1.00 98.69 396 ALA A C 1
ATOM 2879 O O . ALA A 1 396 ? -27.044 -19.419 16.756 1.00 98.69 396 ALA A O 1
ATOM 2880 N N . ALA A 1 397 ? -25.106 -18.299 16.592 1.00 98.50 397 ALA A N 1
ATOM 2881 C CA . ALA A 1 397 ? -25.474 -17.258 17.547 1.00 98.50 397 ALA A CA 1
ATOM 2882 C C . ALA A 1 397 ? -26.650 -16.402 17.045 1.00 98.50 397 ALA A C 1
ATOM 2884 O O . ALA A 1 397 ? -27.560 -16.096 17.820 1.00 98.50 397 ALA A O 1
ATOM 2885 N N . ARG A 1 398 ? -26.687 -16.063 15.747 1.00 98.00 398 ARG A N 1
ATOM 2886 C CA . ARG A 1 398 ? -27.812 -15.342 15.129 1.00 98.00 398 ARG A CA 1
ATOM 2887 C C . ARG A 1 398 ? -29.107 -16.138 15.253 1.00 98.00 398 ARG A C 1
ATOM 2889 O O . ARG A 1 398 ? -30.131 -15.574 15.654 1.00 98.00 398 ARG A O 1
ATOM 2896 N N . LYS A 1 399 ? -29.048 -17.444 14.971 1.00 97.38 399 LYS A N 1
ATOM 2897 C CA . LYS A 1 399 ? -30.172 -18.377 15.140 1.00 97.38 399 LYS A CA 1
ATOM 2898 C C . LYS A 1 399 ? -30.628 -18.472 16.600 1.00 97.38 399 LYS A C 1
ATOM 2900 O O . LYS A 1 399 ? -31.824 -18.560 16.849 1.00 97.38 399 LYS A O 1
ATOM 2905 N N . ALA A 1 400 ? -29.698 -18.394 17.550 1.00 97.94 400 ALA A N 1
ATOM 2906 C CA . ALA A 1 400 ? -29.980 -18.357 18.986 1.00 97.94 400 ALA A CA 1
ATOM 2907 C C . ALA A 1 400 ? -30.494 -16.992 19.497 1.00 97.94 400 ALA A C 1
ATOM 2909 O O . ALA A 1 400 ? -30.730 -16.837 20.691 1.00 97.94 400 ALA A O 1
ATOM 2910 N N . GLY A 1 401 ? -30.677 -16.002 18.616 1.00 97.44 401 GLY A N 1
ATOM 2911 C CA . GLY A 1 401 ? -31.256 -14.701 18.961 1.00 97.44 401 GLY A CA 1
ATOM 2912 C C . GLY A 1 401 ? -30.244 -13.586 19.228 1.00 97.44 401 GLY A C 1
ATOM 2913 O O . GLY A 1 401 ? -30.662 -12.455 19.459 1.00 97.44 401 GLY A O 1
ATOM 2914 N N . LYS A 1 402 ? -28.930 -13.841 19.138 1.00 97.38 402 LYS A N 1
ATOM 2915 C CA . LYS A 1 402 ? -27.917 -12.781 19.267 1.00 97.38 402 LYS A CA 1
ATOM 2916 C C . LYS A 1 402 ? -28.085 -11.749 18.152 1.00 97.38 402 LYS A C 1
ATOM 2918 O O . LYS A 1 402 ? -28.302 -12.105 16.990 1.00 97.38 402 LYS A O 1
ATOM 2923 N N . ARG A 1 403 ? -27.963 -10.470 18.501 1.00 94.75 403 ARG A N 1
ATOM 2924 C CA . ARG A 1 403 ? -27.948 -9.339 17.569 1.00 94.75 403 ARG A CA 1
ATOM 2925 C C . ARG A 1 403 ? -26.763 -8.445 17.911 1.00 94.75 403 ARG A C 1
ATOM 2927 O O . ARG A 1 403 ? -26.486 -8.208 19.080 1.00 94.75 403 ARG A O 1
ATOM 2934 N N . SER A 1 404 ? -26.045 -8.011 16.888 1.00 96.50 404 SER A N 1
ATOM 2935 C CA . SER A 1 404 ? -24.954 -7.042 16.969 1.00 96.50 404 SER A CA 1
ATOM 2936 C C . SER A 1 404 ? -24.725 -6.478 15.561 1.00 96.50 404 SER A C 1
ATOM 2938 O O . SER A 1 404 ? -24.930 -7.234 14.601 1.00 96.50 404 SER A O 1
ATOM 2940 N N . PRO A 1 405 ? -24.311 -5.203 15.413 1.00 95.94 405 PRO A N 1
ATOM 2941 C CA . PRO A 1 405 ? -24.060 -4.595 14.105 1.00 95.94 405 PRO A CA 1
ATOM 2942 C C . PRO A 1 405 ? -23.066 -5.382 13.241 1.00 95.94 405 PRO A C 1
ATOM 2944 O O . PRO A 1 405 ? -23.237 -5.458 12.029 1.00 95.94 405 PRO A O 1
ATOM 2947 N N . VAL A 1 406 ? -22.084 -6.040 13.870 1.00 98.38 406 VAL A N 1
ATOM 2948 C CA . VAL A 1 406 ? -20.990 -6.752 13.185 1.00 98.38 406 VAL A CA 1
ATOM 2949 C C . VAL A 1 406 ? -21.059 -8.278 13.317 1.00 98.38 406 VAL A C 1
ATOM 2951 O O . VAL A 1 406 ? -20.113 -8.972 12.949 1.00 98.38 406 VAL A O 1
ATOM 2954 N N . LEU A 1 407 ? -22.161 -8.838 13.836 1.00 98.75 407 LEU A N 1
ATOM 2955 C CA . LEU A 1 407 ? -22.304 -10.294 13.967 1.00 98.75 407 LEU A CA 1
ATOM 2956 C C . LEU A 1 407 ? -22.133 -10.957 12.593 1.00 98.75 407 LEU A C 1
ATOM 2958 O O . LEU A 1 407 ? -22.924 -10.692 11.690 1.00 98.75 407 LEU A O 1
ATOM 2962 N N . GLY A 1 408 ? -21.146 -11.840 12.450 1.00 98.81 408 GLY A N 1
ATOM 2963 C CA . GLY A 1 408 ? -20.851 -12.591 11.228 1.00 98.81 408 GLY A CA 1
ATOM 2964 C C . GLY A 1 408 ? -20.173 -11.796 10.110 1.00 98.81 408 GLY A C 1
ATOM 2965 O O . GLY A 1 408 ? -20.081 -12.302 8.993 1.00 98.81 408 GLY A O 1
ATOM 2966 N N . ILE A 1 409 ? -19.726 -10.570 10.384 1.00 98.88 409 ILE A N 1
ATOM 2967 C CA . ILE A 1 409 ? -19.114 -9.677 9.396 1.00 98.88 409 ILE A CA 1
ATOM 2968 C C . ILE A 1 409 ? -17.586 -9.869 9.387 1.00 98.88 409 ILE A C 1
ATOM 2970 O O . ILE A 1 409 ? -16.984 -9.827 10.463 1.00 98.88 409 ILE A O 1
ATOM 2974 N N . PRO A 1 410 ? -16.942 -10.080 8.219 1.00 98.88 410 PRO A N 1
ATOM 2975 C CA . PRO A 1 410 ? -15.487 -10.242 8.132 1.00 98.88 410 PRO A CA 1
ATOM 2976 C C . PRO A 1 410 ? -14.705 -8.930 8.272 1.00 98.88 410 PRO A C 1
ATOM 2978 O O . PRO A 1 410 ? -14.873 -8.012 7.466 1.00 98.88 410 PRO A O 1
ATOM 2981 N N . ILE A 1 411 ? -13.818 -8.865 9.266 1.00 98.94 411 ILE A N 1
ATOM 2982 C CA . ILE A 1 411 ? -13.023 -7.689 9.636 1.00 98.94 411 ILE A CA 1
ATOM 2983 C C . ILE A 1 411 ? -11.524 -7.990 9.513 1.00 98.94 411 ILE A C 1
ATOM 2985 O O . ILE A 1 411 ? -11.042 -8.992 10.046 1.00 98.94 411 ILE A O 1
ATOM 2989 N N . ALA A 1 412 ? -10.789 -7.116 8.821 1.00 98.94 412 ALA A N 1
ATOM 2990 C CA . ALA A 1 412 ? -9.328 -7.163 8.718 1.00 98.94 412 ALA A CA 1
ATOM 2991 C C . ALA A 1 412 ? -8.668 -6.417 9.887 1.00 98.94 412 ALA A C 1
ATOM 2993 O O . ALA A 1 412 ? -9.117 -5.337 10.265 1.00 98.94 412 ALA A O 1
ATOM 2994 N N . VAL A 1 413 ? -7.585 -6.947 10.453 1.00 98.88 413 VAL A N 1
ATOM 2995 C CA . VAL A 1 413 ? -6.921 -6.334 11.616 1.00 98.88 413 VAL A CA 1
ATOM 2996 C C . VAL A 1 413 ? -5.459 -6.058 11.291 1.00 98.88 413 VAL A C 1
ATOM 2998 O O . VAL A 1 413 ? -4.723 -6.996 11.016 1.00 98.88 413 VAL A O 1
ATOM 3001 N N . LYS A 1 414 ? -5.009 -4.799 11.332 1.00 98.81 414 LYS A N 1
ATOM 3002 C CA . LYS A 1 414 ? -3.588 -4.452 11.132 1.00 98.81 414 LYS A CA 1
ATOM 3003 C C . LYS A 1 414 ? -2.678 -5.272 12.057 1.00 98.81 414 LYS A C 1
ATOM 3005 O O . LYS A 1 414 ? -2.983 -5.418 13.242 1.00 98.81 414 LYS A O 1
ATOM 3010 N N . ASN A 1 415 ? -1.554 -5.783 11.550 1.00 98.38 415 ASN A N 1
ATOM 3011 C CA . ASN A 1 415 ? -0.712 -6.738 12.281 1.00 98.38 415 ASN A CA 1
ATOM 3012 C C . ASN A 1 415 ? 0.207 -6.136 13.368 1.00 98.38 415 ASN A C 1
ATOM 3014 O O . ASN A 1 415 ? 1.359 -6.531 13.524 1.00 98.38 415 ASN A O 1
ATOM 3018 N N . LEU A 1 416 ? -0.326 -5.180 14.127 1.00 97.69 416 LEU A N 1
ATOM 3019 C CA . LEU A 1 416 ? 0.239 -4.666 15.381 1.00 97.69 416 LEU A CA 1
ATOM 3020 C C . LEU A 1 416 ? -0.771 -4.683 16.542 1.00 97.69 416 LEU A C 1
ATOM 3022 O O . LEU A 1 416 ? -0.460 -4.236 17.639 1.00 97.69 416 LEU A O 1
ATOM 3026 N N . PHE A 1 417 ? -1.995 -5.156 16.284 1.00 98.81 417 PHE A N 1
ATOM 3027 C CA . PHE A 1 417 ? -2.995 -5.456 17.306 1.00 98.81 417 PHE A CA 1
ATOM 3028 C C . PHE A 1 417 ? -2.815 -6.905 17.735 1.00 98.81 417 PHE A C 1
ATOM 3030 O O . PHE A 1 417 ? -2.701 -7.769 16.873 1.00 98.81 417 PHE A O 1
ATOM 3037 N N . ASP A 1 418 ? -2.877 -7.204 19.018 1.00 98.81 418 ASP A N 1
ATOM 3038 C CA . ASP A 1 418 ? -2.736 -8.558 19.523 1.00 98.81 418 ASP A CA 1
ATOM 3039 C C . ASP A 1 418 ? -3.925 -9.459 19.198 1.00 98.81 418 ASP A C 1
ATOM 3041 O O . ASP A 1 418 ? -5.089 -9.049 19.237 1.00 98.81 418 ASP A O 1
ATOM 3045 N N . THR A 1 419 ? -3.612 -10.706 18.851 1.00 98.69 419 THR A N 1
ATOM 3046 C CA . THR A 1 419 ? -4.572 -11.799 18.669 1.00 98.69 419 THR A CA 1
ATOM 3047 C C . THR A 1 419 ? -4.047 -13.048 19.351 1.00 98.69 419 THR A C 1
ATOM 3049 O O . THR A 1 419 ? -2.887 -13.392 19.148 1.00 98.69 419 THR A O 1
ATOM 3052 N N . TYR A 1 420 ? -4.878 -13.767 20.105 1.00 97.44 420 TYR A N 1
ATOM 3053 C CA . TYR A 1 420 ? -4.402 -14.983 20.784 1.00 97.44 420 TYR A CA 1
ATOM 3054 C C . TYR A 1 420 ? -4.197 -16.187 19.842 1.00 97.44 420 TYR A C 1
ATOM 3056 O O . TYR A 1 420 ? -3.499 -17.142 20.186 1.00 97.44 420 TYR A O 1
ATOM 3064 N N . ASP A 1 421 ? -4.840 -16.182 18.672 1.00 96.12 421 ASP A N 1
ATOM 3065 C CA . ASP A 1 421 ? -4.909 -17.304 17.725 1.00 96.12 421 ASP A CA 1
ATOM 3066 C C . ASP A 1 421 ? -4.040 -17.131 16.468 1.00 96.12 421 ASP A C 1
ATOM 3068 O O . ASP A 1 421 ? -3.730 -18.115 15.794 1.00 96.12 421 ASP A O 1
ATOM 3072 N N . MET A 1 422 ? -3.586 -15.912 16.180 1.00 98.12 422 MET A N 1
ATOM 3073 C CA . MET A 1 422 ? -2.673 -15.577 15.080 1.00 98.12 422 MET A CA 1
ATOM 3074 C C . MET A 1 422 ? -1.452 -14.826 15.608 1.00 98.12 422 MET A C 1
ATOM 3076 O O . MET A 1 422 ? -1.508 -14.211 16.669 1.00 98.12 422 MET A O 1
ATOM 3080 N N . ALA A 1 423 ? -0.343 -14.867 14.867 1.00 98.12 423 ALA A N 1
ATOM 3081 C CA . ALA A 1 423 ? 0.856 -14.144 15.274 1.00 98.12 423 ALA A CA 1
ATOM 3082 C C . ALA A 1 423 ? 0.671 -12.620 15.156 1.00 98.12 423 ALA A C 1
ATOM 3084 O O . ALA A 1 423 ? 0.062 -12.154 14.193 1.00 98.12 423 ALA A O 1
ATOM 3085 N N . THR A 1 424 ? 1.252 -11.868 16.094 1.00 98.62 424 THR A N 1
ATOM 3086 C CA . THR A 1 424 ? 1.426 -10.410 15.998 1.00 98.62 424 THR A CA 1
ATOM 3087 C C . THR A 1 424 ? 2.890 -10.121 15.715 1.00 98.62 424 THR A C 1
ATOM 3089 O O . THR A 1 424 ? 3.733 -10.231 16.603 1.00 98.62 424 THR A O 1
ATOM 3092 N N . THR A 1 425 ? 3.221 -9.782 14.473 1.00 97.50 425 THR A N 1
ATOM 3093 C CA . THR A 1 425 ? 4.624 -9.613 14.057 1.00 97.50 425 THR A CA 1
ATOM 3094 C C . THR A 1 425 ? 5.083 -8.160 14.060 1.00 97.50 425 THR A C 1
ATOM 3096 O O . THR A 1 425 ? 6.275 -7.888 13.912 1.00 97.50 425 THR A O 1
ATOM 3099 N N . ASN A 1 426 ? 4.154 -7.212 14.209 1.00 96.81 426 ASN A N 1
ATOM 3100 C CA . ASN A 1 426 ? 4.426 -5.780 14.108 1.00 96.81 426 ASN A CA 1
ATOM 3101 C C . ASN A 1 426 ? 5.098 -5.400 12.773 1.00 96.81 426 ASN A C 1
ATOM 3103 O O . ASN A 1 426 ? 5.828 -4.411 12.697 1.00 96.81 426 ASN A O 1
ATOM 3107 N N . GLY A 1 427 ? 4.874 -6.207 11.727 1.00 94.31 427 GLY A N 1
ATOM 3108 C CA . GLY A 1 427 ? 5.487 -6.051 10.410 1.00 94.31 427 GLY A CA 1
ATOM 3109 C C . GLY A 1 427 ? 6.978 -6.393 10.390 1.00 94.31 427 GLY A C 1
ATOM 3110 O O . GLY A 1 427 ? 7.692 -5.911 9.519 1.00 94.31 427 GLY A O 1
ATOM 3111 N N . SER A 1 428 ? 7.482 -7.186 11.346 1.00 94.69 428 SER A N 1
ATOM 3112 C CA . SER A 1 428 ? 8.909 -7.499 11.452 1.00 94.69 428 SER A CA 1
ATOM 3113 C C . SER A 1 428 ? 9.224 -8.956 11.771 1.00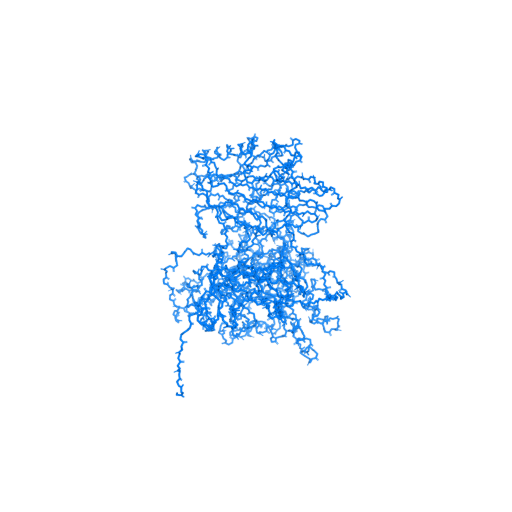 94.69 428 SER A C 1
ATOM 3115 O O . SER A 1 428 ? 8.602 -9.588 12.628 1.00 94.69 428 SER A O 1
ATOM 3117 N N . LEU A 1 429 ? 10.320 -9.463 11.193 1.00 94.69 429 LEU A N 1
ATOM 3118 C CA . LEU A 1 429 ? 10.855 -10.784 11.537 1.00 94.69 429 LEU A CA 1
ATOM 3119 C C . LEU A 1 429 ? 11.394 -10.863 12.976 1.00 94.69 429 LEU A C 1
ATOM 3121 O O . LEU A 1 429 ? 11.635 -11.961 13.483 1.00 94.69 429 LEU A O 1
ATOM 3125 N N . THR A 1 430 ? 11.572 -9.729 13.660 1.00 94.50 430 THR A N 1
ATOM 3126 C CA . THR A 1 430 ? 11.880 -9.693 15.100 1.00 94.50 430 THR A CA 1
ATOM 3127 C C . THR A 1 430 ? 10.819 -10.411 15.928 1.00 94.50 430 THR A C 1
ATOM 3129 O O . THR A 1 430 ? 11.175 -11.148 16.844 1.00 94.50 430 THR A O 1
ATOM 3132 N N . PHE A 1 431 ? 9.544 -10.261 15.559 1.00 96.75 431 PHE A N 1
ATOM 3133 C CA . PHE A 1 431 ? 8.394 -10.887 16.216 1.00 96.75 431 PHE A CA 1
ATOM 3134 C C . PHE A 1 431 ? 7.793 -12.020 15.365 1.00 96.75 431 PHE A C 1
ATOM 3136 O O . PHE A 1 431 ? 6.649 -12.420 15.575 1.00 96.75 431 PHE A O 1
ATOM 3143 N N . ALA A 1 432 ? 8.540 -12.563 14.392 1.00 95.38 432 ALA A N 1
ATOM 3144 C CA . ALA A 1 432 ? 8.050 -13.657 13.555 1.00 95.38 432 ALA A CA 1
ATOM 3145 C C . ALA A 1 432 ? 7.607 -14.850 14.414 1.00 95.38 432 ALA A C 1
ATOM 3147 O O . ALA A 1 432 ? 8.413 -15.466 15.111 1.00 95.38 432 ALA A O 1
ATOM 3148 N N . GLY A 1 433 ? 6.316 -15.179 14.335 1.00 94.44 433 GLY A N 1
ATOM 3149 C CA . GLY A 1 433 ? 5.708 -16.277 15.084 1.00 94.44 433 GLY A CA 1
ATOM 3150 C C . GLY A 1 433 ? 5.314 -15.950 16.528 1.00 94.44 433 GLY A C 1
ATOM 3151 O O . GLY A 1 433 ? 4.832 -16.854 17.206 1.00 94.44 433 GLY A O 1
ATOM 3152 N N . PHE A 1 434 ? 5.474 -14.706 16.998 1.00 98.00 434 PHE A N 1
ATOM 3153 C CA . PHE A 1 434 ? 5.035 -14.299 18.335 1.00 98.00 434 PHE A CA 1
ATOM 3154 C C . PHE A 1 434 ? 3.514 -14.412 18.455 1.00 98.00 434 PHE A C 1
ATOM 3156 O O . PHE A 1 434 ? 2.789 -13.804 17.670 1.00 98.00 434 PHE A O 1
ATOM 3163 N N . ARG A 1 435 ? 3.029 -15.185 19.432 1.00 97.25 435 ARG A N 1
ATOM 3164 C CA . ARG A 1 435 ? 1.595 -15.366 19.698 1.00 97.25 435 ARG A CA 1
ATOM 3165 C C . ARG A 1 435 ? 1.230 -14.787 21.065 1.00 97.25 435 ARG A C 1
ATOM 3167 O O . ARG A 1 435 ? 1.519 -15.437 22.073 1.00 97.25 435 ARG A O 1
ATOM 3174 N N . PRO A 1 436 ? 0.606 -13.602 21.124 1.00 98.12 436 PRO A N 1
ATOM 3175 C CA . PRO A 1 436 ? 0.093 -13.042 22.372 1.00 98.12 436 PRO A CA 1
ATOM 3176 C C . PRO A 1 436 ? -0.828 -14.018 23.112 1.00 98.12 436 PRO A C 1
ATOM 3178 O O . PRO A 1 436 ? -1.520 -14.829 22.498 1.00 98.12 436 PRO A O 1
ATOM 3181 N N . LYS A 1 437 ? -0.897 -13.940 24.444 1.00 97.50 437 LYS A N 1
ATOM 3182 C CA . LYS A 1 437 ? -1.848 -14.755 25.228 1.00 97.50 437 LYS A CA 1
ATOM 3183 C C . LYS A 1 437 ? -3.287 -14.235 25.184 1.00 97.50 437 LYS A C 1
ATOM 3185 O O . LYS A 1 437 ? -4.197 -14.939 25.628 1.00 97.50 437 LYS A O 1
ATOM 3190 N N . LYS A 1 438 ? -3.498 -12.997 24.736 1.00 97.38 438 LYS A N 1
ATOM 3191 C CA . LYS A 1 438 ? -4.793 -12.308 24.743 1.00 97.38 438 LYS A CA 1
ATOM 3192 C C . LYS A 1 438 ? -4.953 -11.467 23.484 1.00 97.38 438 LYS A C 1
ATOM 3194 O O . LYS A 1 438 ? -3.969 -11.046 22.890 1.00 97.38 438 LYS A O 1
ATOM 3199 N N . ASP A 1 439 ? -6.202 -11.213 23.120 1.00 98.69 439 ASP A N 1
ATOM 3200 C CA . ASP A 1 439 ? -6.529 -10.224 22.098 1.00 98.69 439 ASP A CA 1
ATOM 3201 C C . ASP A 1 439 ? -6.280 -8.799 22.618 1.00 98.69 439 ASP A C 1
ATOM 3203 O O . ASP A 1 439 ? -6.479 -8.520 23.806 1.00 98.69 439 ASP A O 1
ATOM 3207 N N . ALA A 1 440 ? -5.947 -7.882 21.707 1.00 98.69 440 ALA A N 1
ATOM 3208 C CA . ALA A 1 440 ? -6.095 -6.449 21.937 1.00 98.69 440 ALA A CA 1
ATOM 3209 C C . ALA A 1 440 ? -7.541 -6.124 22.330 1.00 98.69 440 ALA A C 1
ATOM 3211 O O . ALA A 1 440 ? -8.478 -6.784 21.868 1.00 98.69 440 ALA A O 1
ATOM 3212 N N . PHE A 1 441 ? -7.754 -5.066 23.118 1.00 98.50 441 PHE A N 1
ATOM 3213 C CA . PHE A 1 441 ? -9.090 -4.730 23.629 1.00 98.50 441 PHE A CA 1
ATOM 3214 C C . PHE A 1 441 ? -10.135 -4.603 22.508 1.00 98.50 441 PHE A C 1
ATOM 3216 O O . PHE A 1 441 ? -11.204 -5.212 22.571 1.00 98.50 441 PHE A O 1
ATOM 3223 N N . GLN A 1 442 ? -9.801 -3.874 21.439 1.00 98.56 442 GLN A N 1
ATOM 3224 C CA . GLN A 1 442 ? -10.701 -3.676 20.299 1.00 98.56 442 GLN A CA 1
ATOM 3225 C C . GLN A 1 442 ? -11.014 -4.994 19.565 1.00 98.56 442 GLN A C 1
ATOM 3227 O O . GLN A 1 442 ? -12.155 -5.235 19.169 1.00 98.56 442 GLN A O 1
ATOM 3232 N N . VAL A 1 443 ? -10.027 -5.885 19.428 1.00 98.88 443 VAL A N 1
ATOM 3233 C CA . VAL A 1 443 ? -10.207 -7.208 18.806 1.00 98.88 443 VAL A CA 1
ATOM 3234 C C . VAL A 1 443 ? -11.114 -8.088 19.669 1.00 98.88 443 VAL A C 1
ATOM 3236 O O . VAL A 1 443 ? -12.051 -8.698 19.146 1.00 98.88 443 VAL A O 1
ATOM 3239 N N . ALA A 1 444 ? -10.906 -8.093 20.989 1.00 98.69 444 ALA A N 1
ATOM 3240 C CA . ALA A 1 444 ? -11.760 -8.809 21.931 1.00 98.69 444 ALA A CA 1
ATOM 3241 C C . ALA A 1 444 ? -13.219 -8.338 21.824 1.00 98.69 444 ALA A C 1
ATOM 3243 O O . ALA A 1 444 ? -14.125 -9.165 21.714 1.00 98.69 444 ALA A O 1
ATOM 3244 N N . LYS A 1 445 ? -13.455 -7.019 21.749 1.00 98.69 445 LYS A N 1
ATOM 3245 C CA . LYS A 1 445 ? -14.796 -6.442 21.556 1.00 98.69 445 LYS A CA 1
ATOM 3246 C C . LYS A 1 445 ? -15.454 -6.878 20.251 1.00 98.69 445 LYS A C 1
ATOM 3248 O O . LYS A 1 445 ? -16.627 -7.256 20.250 1.00 98.69 445 LYS A O 1
ATOM 3253 N N . LEU A 1 446 ? -14.708 -6.898 19.148 1.00 98.81 446 LEU A N 1
ATOM 3254 C CA . LEU A 1 446 ? -15.209 -7.393 17.863 1.00 98.81 446 LEU A CA 1
ATOM 3255 C C . LEU A 1 446 ? -15.596 -8.879 17.934 1.00 98.81 446 LEU A C 1
ATOM 3257 O O . LEU A 1 446 ? -16.671 -9.258 17.459 1.00 98.81 446 LEU A O 1
ATOM 3261 N N . ARG A 1 447 ? -14.787 -9.724 18.584 1.00 98.50 447 ARG A N 1
ATOM 3262 C CA . ARG A 1 447 ? -15.130 -11.142 18.800 1.00 98.50 447 ARG A CA 1
ATOM 3263 C C . ARG A 1 447 ? -16.336 -11.318 19.721 1.00 98.50 447 ARG A C 1
ATOM 3265 O O . ARG A 1 447 ? -17.221 -12.118 19.415 1.00 98.50 447 ARG A O 1
ATOM 3272 N N . GLU A 1 448 ? -16.422 -10.548 20.806 1.00 98.50 448 GLU A N 1
ATOM 3273 C CA . GLU A 1 448 ? -17.584 -10.514 21.706 1.00 98.50 448 GLU A CA 1
ATOM 3274 C C . GLU A 1 448 ? -18.860 -10.126 20.953 1.00 98.50 448 GLU A C 1
ATOM 3276 O O . GLU A 1 448 ? -19.912 -10.729 21.171 1.00 98.50 448 GLU A O 1
ATOM 3281 N N . ALA A 1 449 ? -18.776 -9.189 20.008 1.00 98.69 449 ALA A N 1
ATOM 3282 C CA . ALA A 1 449 ? -19.864 -8.812 19.108 1.00 98.69 449 ALA A CA 1
ATOM 3283 C C . ALA A 1 449 ? -20.195 -9.904 18.067 1.00 98.69 449 ALA A C 1
ATOM 3285 O O . ALA A 1 449 ? -21.329 -9.998 17.592 1.00 98.69 449 ALA A O 1
ATOM 3286 N N . GLY A 1 450 ? -19.259 -10.819 17.810 1.00 98.69 450 GLY A N 1
ATOM 3287 C CA . GLY A 1 450 ? -19.392 -11.948 16.892 1.00 98.69 450 GLY A CA 1
ATOM 3288 C C . GLY A 1 450 ? -18.910 -11.653 15.474 1.00 98.69 450 GLY A C 1
ATOM 3289 O O . GLY A 1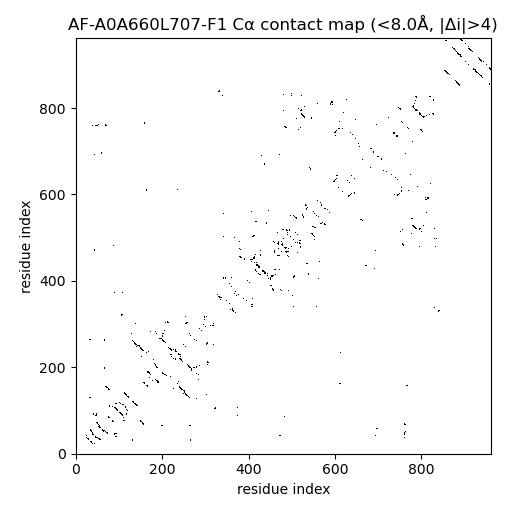 450 ? -19.370 -12.321 14.551 1.00 98.69 450 GLY A O 1
ATOM 3290 N N . ALA A 1 451 ? -18.036 -10.660 15.295 1.00 98.88 451 ALA A N 1
ATOM 3291 C CA . ALA A 1 451 ? -17.327 -10.441 14.039 1.00 98.88 451 ALA A CA 1
ATOM 3292 C C . ALA A 1 451 ? -16.420 -11.635 13.702 1.00 98.88 451 ALA A C 1
ATOM 3294 O O . ALA A 1 451 ? -15.953 -12.352 14.590 1.00 98.88 451 ALA A O 1
ATOM 3295 N N . VAL A 1 452 ? -16.161 -11.824 12.410 1.00 98.94 452 VAL A N 1
ATOM 3296 C CA . VAL A 1 452 ? -15.179 -12.788 11.908 1.00 98.94 452 VAL A CA 1
ATOM 3297 C C . VAL A 1 452 ? -13.872 -12.039 11.691 1.00 98.94 452 VAL A C 1
ATOM 3299 O O . VAL A 1 452 ? -13.801 -11.180 10.817 1.00 98.94 452 VAL A O 1
ATOM 3302 N N . ILE A 1 453 ? -12.830 -12.345 12.457 1.00 98.88 453 ILE A N 1
ATOM 3303 C CA . ILE A 1 453 ? -11.497 -11.794 12.208 1.00 98.88 453 ILE A CA 1
ATOM 3304 C C . ILE A 1 453 ? -10.901 -12.580 11.039 1.00 98.88 453 ILE A C 1
ATOM 3306 O O . ILE A 1 453 ? -10.468 -13.717 11.213 1.00 98.88 453 ILE A O 1
ATOM 3310 N N . ILE A 1 454 ? -10.949 -12.006 9.831 1.00 98.88 454 ILE A N 1
ATOM 3311 C CA . ILE A 1 454 ? -10.602 -12.722 8.589 1.00 98.88 454 ILE A CA 1
ATOM 3312 C C . ILE A 1 454 ? -9.089 -12.879 8.398 1.00 98.88 454 ILE A C 1
ATOM 3314 O O . ILE A 1 454 ? -8.646 -13.747 7.652 1.00 98.88 454 ILE A O 1
ATOM 3318 N N . GLY A 1 455 ? -8.288 -12.051 9.069 1.00 98.69 455 GLY A N 1
ATOM 3319 C CA . GLY A 1 455 ? -6.836 -12.110 8.981 1.00 98.69 455 GLY A CA 1
ATOM 3320 C C . GLY A 1 455 ? -6.137 -10.876 9.542 1.00 98.69 455 GLY A C 1
ATOM 3321 O O . GLY A 1 455 ? -6.776 -9.900 9.953 1.00 98.69 455 GLY A O 1
ATOM 3322 N N . LYS A 1 456 ? -4.805 -10.938 9.521 1.00 98.81 456 LYS A N 1
ATOM 3323 C CA . LYS A 1 456 ? -3.880 -9.881 9.919 1.00 98.81 456 LYS A CA 1
ATOM 3324 C C . LYS A 1 456 ? -3.383 -9.148 8.676 1.00 98.81 456 LYS A C 1
ATOM 3326 O O . LYS A 1 456 ? -2.703 -9.730 7.830 1.00 98.81 456 LYS A O 1
ATOM 3331 N N . ALA A 1 457 ? -3.763 -7.884 8.552 1.00 98.69 457 ALA A N 1
ATOM 3332 C CA . ALA A 1 457 ? -3.383 -7.039 7.435 1.00 98.69 457 ALA A CA 1
ATOM 3333 C C . ALA A 1 457 ? -1.931 -6.561 7.580 1.00 98.69 457 ALA A C 1
ATOM 3335 O O . ALA A 1 457 ? -1.512 -6.175 8.676 1.00 98.69 457 ALA A O 1
ATOM 3336 N N . ALA A 1 458 ? -1.199 -6.571 6.468 1.00 98.00 458 ALA A N 1
ATOM 3337 C CA . ALA A 1 458 ? 0.176 -6.097 6.374 1.00 98.00 458 ALA A CA 1
ATOM 3338 C C . ALA A 1 458 ? 0.281 -4.594 6.695 1.00 98.00 458 ALA A C 1
ATOM 3340 O O . ALA A 1 458 ? -0.695 -3.834 6.619 1.00 98.00 458 ALA A O 1
ATOM 3341 N N . LEU A 1 459 ? 1.477 -4.155 7.069 1.00 96.38 459 LEU A N 1
ATOM 3342 C CA . LEU A 1 459 ? 1.745 -2.792 7.518 1.00 96.38 459 LEU A CA 1
ATOM 3343 C C . LEU A 1 459 ? 3.157 -2.353 7.143 1.00 96.38 459 LEU A C 1
ATOM 3345 O O . LEU A 1 459 ? 3.976 -3.144 6.693 1.00 96.38 459 LEU A O 1
ATOM 3349 N N . GLU A 1 460 ? 3.450 -1.076 7.358 1.00 93.75 460 GLU A N 1
ATOM 3350 C CA . GLU A 1 460 ? 4.844 -0.648 7.451 1.00 93.75 460 GLU A CA 1
ATOM 3351 C C . GLU A 1 460 ? 5.446 -1.094 8.789 1.00 93.75 460 GLU A C 1
ATOM 3353 O O . GLU A 1 460 ? 4.805 -0.966 9.838 1.00 93.75 460 GLU A O 1
ATOM 3358 N N . GLU A 1 461 ? 6.655 -1.657 8.724 1.00 92.94 461 GLU A N 1
ATOM 3359 C CA . GLU A 1 461 ? 7.373 -2.252 9.855 1.00 92.94 461 GLU A CA 1
ATOM 3360 C C . GLU A 1 461 ? 7.441 -1.301 11.075 1.00 92.94 461 GLU A C 1
ATOM 3362 O O . GLU A 1 461 ? 8.052 -0.235 11.034 1.00 92.94 461 GLU A O 1
ATOM 3367 N N . TYR A 1 462 ? 6.815 -1.707 12.189 1.00 93.69 462 TYR A N 1
ATOM 3368 C CA . TYR A 1 462 ? 6.629 -0.930 13.430 1.00 93.69 462 TYR A CA 1
ATOM 3369 C C . TYR A 1 462 ? 5.891 0.413 13.301 1.00 93.69 462 TYR A C 1
ATOM 3371 O O . TYR A 1 462 ? 5.920 1.210 14.241 1.00 93.69 462 TYR A O 1
ATOM 3379 N N . ALA A 1 463 ? 5.221 0.675 12.178 1.00 93.38 463 ALA A N 1
ATOM 3380 C CA . ALA A 1 463 ? 4.522 1.931 11.914 1.00 93.38 463 ALA A CA 1
ATOM 3381 C C . ALA A 1 463 ? 5.416 3.189 11.981 1.00 93.38 463 ALA A C 1
ATOM 3383 O O . ALA A 1 463 ? 4.941 4.274 12.311 1.00 93.38 463 ALA A O 1
ATOM 3384 N N . THR A 1 464 ? 6.704 3.056 11.663 1.00 88.56 464 THR A N 1
ATOM 3385 C CA . THR A 1 464 ? 7.724 4.110 11.696 1.00 88.56 464 THR A CA 1
ATOM 3386 C C . THR A 1 464 ? 7.766 5.013 10.459 1.00 88.56 464 THR A C 1
ATOM 3388 O O . THR A 1 464 ? 8.402 6.069 10.504 1.00 88.56 464 THR A O 1
ATOM 3391 N N . SER A 1 465 ? 7.089 4.647 9.369 1.00 84.69 465 SER A N 1
ATOM 3392 C CA . SER A 1 465 ? 7.051 5.417 8.121 1.00 84.69 465 SER A CA 1
ATOM 3393 C C . SER A 1 465 ? 5.640 5.531 7.553 1.00 84.69 465 SER A C 1
ATOM 3395 O O . SER A 1 465 ? 4.832 4.607 7.602 1.00 84.69 465 SER A O 1
ATOM 3397 N N . GLY A 1 466 ? 5.379 6.700 6.970 1.00 83.31 466 GLY A N 1
ATOM 3398 C CA . GLY A 1 466 ? 4.131 7.068 6.309 1.00 83.31 466 GLY A CA 1
ATOM 3399 C C . GLY A 1 466 ? 4.112 6.872 4.790 1.00 83.31 466 GLY A C 1
ATOM 3400 O O . GLY A 1 466 ? 3.089 7.107 4.146 1.00 83.31 466 GLY A O 1
ATOM 3401 N N . ASN A 1 467 ? 5.244 6.474 4.204 1.00 80.50 467 ASN A N 1
ATOM 3402 C CA . ASN A 1 467 ? 5.456 6.562 2.757 1.00 80.50 467 ASN A CA 1
ATOM 3403 C C . ASN A 1 467 ? 5.078 5.281 2.006 1.00 80.50 467 ASN A C 1
ATOM 3405 O O . ASN A 1 467 ? 4.492 5.357 0.928 1.00 80.50 467 ASN A O 1
ATOM 3409 N N . TYR A 1 468 ? 5.409 4.118 2.568 1.00 85.44 468 TYR A N 1
ATOM 3410 C CA . TYR A 1 468 ? 5.241 2.805 1.941 1.00 85.44 468 TYR A CA 1
ATOM 3411 C C . TYR A 1 468 ? 4.822 1.801 3.008 1.00 85.44 468 TYR A C 1
ATOM 3413 O O . TYR A 1 468 ? 5.418 1.783 4.078 1.00 85.44 468 TYR A O 1
ATOM 3421 N N . SER A 1 469 ? 3.809 0.979 2.735 1.00 91.19 469 SER A N 1
ATOM 3422 C CA . SER A 1 469 ? 3.502 -0.172 3.591 1.00 91.19 469 SER A CA 1
ATOM 3423 C C . SER A 1 469 ? 4.261 -1.382 3.086 1.00 91.19 469 SER A C 1
ATOM 3425 O O . SER A 1 469 ? 3.840 -2.023 2.125 1.00 91.19 469 SER A O 1
ATOM 3427 N N . ASN A 1 470 ? 5.409 -1.641 3.698 1.00 87.62 470 ASN A N 1
ATOM 3428 C CA . ASN A 1 470 ? 6.270 -2.757 3.355 1.00 87.62 470 ASN A CA 1
ATOM 3429 C C . ASN A 1 470 ? 6.847 -3.397 4.614 1.00 87.62 470 ASN A C 1
ATOM 3431 O O . ASN A 1 470 ? 7.287 -2.710 5.538 1.00 87.62 470 ASN A O 1
ATOM 3435 N N . ASP A 1 471 ? 6.907 -4.717 4.587 1.00 89.69 471 ASP A N 1
ATOM 3436 C CA . ASP A 1 471 ? 7.453 -5.551 5.646 1.00 89.69 471 ASP A CA 1
ATOM 3437 C C . ASP A 1 471 ? 8.247 -6.719 5.022 1.00 89.69 471 ASP A C 1
ATOM 3439 O O . ASP A 1 471 ? 8.346 -6.829 3.791 1.00 89.69 471 ASP A O 1
ATOM 3443 N N . PRO A 1 472 ? 8.874 -7.596 5.824 1.00 90.44 472 PRO A N 1
ATOM 3444 C CA . PRO A 1 472 ? 9.641 -8.709 5.281 1.00 90.44 472 PRO A CA 1
ATOM 3445 C C . PRO A 1 472 ? 8.833 -9.740 4.466 1.00 90.44 472 PRO A C 1
ATOM 3447 O O . PRO A 1 472 ? 9.435 -10.567 3.768 1.00 90.44 472 PRO A O 1
ATOM 3450 N N . TRP A 1 473 ? 7.499 -9.723 4.551 1.00 90.75 473 TRP A N 1
ATOM 3451 C CA . TRP A 1 473 ? 6.607 -10.618 3.810 1.00 90.75 473 TRP A CA 1
ATOM 3452 C C . TRP A 1 473 ? 6.214 -10.044 2.453 1.00 90.75 473 TRP A C 1
ATOM 3454 O O . TRP A 1 473 ? 6.079 -10.811 1.497 1.00 90.75 473 TRP A O 1
ATOM 3464 N N . GLY A 1 474 ? 6.142 -8.719 2.325 1.00 90.81 474 GLY A N 1
ATOM 3465 C CA . GLY A 1 474 ? 6.125 -8.075 1.023 1.00 90.81 474 GLY A CA 1
ATOM 3466 C C . GLY A 1 474 ? 5.764 -6.588 1.028 1.00 90.81 474 GLY A C 1
ATOM 3467 O O . GLY A 1 474 ? 5.511 -5.965 2.057 1.00 90.81 474 GLY A O 1
ATOM 3468 N N . GLN A 1 475 ? 5.704 -6.018 -0.172 1.00 93.06 475 GLN A N 1
ATOM 3469 C CA . GLN A 1 475 ? 5.213 -4.670 -0.439 1.00 93.06 475 GLN A CA 1
ATOM 3470 C C . GLN A 1 475 ? 3.696 -4.696 -0.647 1.00 93.06 475 GLN A C 1
ATOM 3472 O O . GLN A 1 475 ? 3.214 -5.409 -1.528 1.00 93.06 475 GLN A O 1
ATOM 3477 N N . VAL A 1 476 ? 2.951 -3.876 0.099 1.00 95.69 476 VAL A N 1
ATOM 3478 C CA . VAL A 1 476 ? 1.519 -3.650 -0.149 1.00 95.69 476 VAL A CA 1
ATOM 3479 C C . VAL A 1 476 ? 1.345 -2.723 -1.356 1.00 95.69 476 VAL A C 1
ATOM 3481 O O . VAL A 1 476 ? 1.985 -1.667 -1.435 1.00 95.69 476 VAL A O 1
ATOM 3484 N N . TRP A 1 477 ? 0.458 -3.082 -2.281 1.00 95.38 477 TRP A N 1
ATOM 3485 C CA . TRP A 1 477 ? 0.157 -2.314 -3.494 1.00 95.38 477 TRP A CA 1
ATOM 3486 C C . TRP A 1 477 ? -1.205 -1.638 -3.412 1.00 95.38 477 TRP A C 1
ATOM 3488 O O . TRP A 1 477 ? -2.166 -2.236 -2.944 1.00 95.38 477 TRP A O 1
ATOM 3498 N N . ASN A 1 478 ? -1.301 -0.400 -3.893 1.00 94.88 478 ASN A N 1
ATOM 3499 C CA . ASN A 1 478 ? -2.530 0.380 -3.802 1.00 94.88 478 ASN A CA 1
ATOM 3500 C C . ASN A 1 478 ? -3.693 -0.265 -4.582 1.00 94.88 478 ASN A C 1
ATOM 3502 O O . ASN A 1 478 ? -3.527 -0.712 -5.719 1.00 94.88 478 ASN A O 1
ATOM 3506 N N . ALA A 1 479 ? -4.886 -0.272 -3.979 1.00 94.94 479 ALA A N 1
ATOM 3507 C CA . ALA A 1 479 ? -6.083 -0.846 -4.586 1.00 94.94 479 ALA A CA 1
ATOM 3508 C C . ALA A 1 479 ? -6.536 -0.102 -5.855 1.00 94.94 479 ALA A C 1
ATOM 3510 O O . ALA A 1 479 ? -6.989 -0.743 -6.790 1.00 94.94 479 ALA A O 1
ATOM 3511 N N . PHE A 1 480 ? -6.416 1.220 -5.942 1.00 92.88 480 PHE A N 1
ATOM 3512 C CA . PHE A 1 480 ? -6.865 1.996 -7.108 1.00 92.88 480 PHE A CA 1
ATOM 3513 C C . PHE A 1 480 ? -5.793 2.105 -8.182 1.00 92.88 480 PHE A C 1
ATOM 3515 O O . PHE A 1 480 ? -6.104 2.031 -9.365 1.00 92.88 480 PHE A O 1
ATOM 3522 N N . MET A 1 481 ? -4.540 2.261 -7.754 1.00 90.69 481 MET A N 1
ATOM 3523 C CA . MET A 1 481 ? -3.404 2.554 -8.625 1.00 90.69 481 MET A CA 1
ATOM 3524 C C . MET A 1 481 ? -2.287 1.531 -8.373 1.00 90.69 481 MET A C 1
ATOM 3526 O O . MET A 1 481 ? -1.369 1.812 -7.609 1.00 90.69 481 MET A O 1
ATOM 3530 N N . PRO A 1 482 ? -2.337 0.331 -8.973 1.00 90.50 482 PRO A N 1
ATOM 3531 C CA . PRO A 1 482 ? -1.534 -0.826 -8.566 1.00 90.50 482 PRO A CA 1
ATOM 3532 C C . PRO A 1 482 ? -0.018 -0.706 -8.723 1.00 90.50 482 PRO A C 1
ATOM 3534 O O . PRO A 1 482 ? 0.683 -1.604 -8.264 1.00 90.50 482 PRO A O 1
ATOM 3537 N N . SER A 1 483 ? 0.498 0.353 -9.348 1.00 91.06 483 SER A N 1
ATOM 3538 C CA . SER A 1 483 ? 1.927 0.713 -9.344 1.00 91.06 483 SER A CA 1
ATOM 3539 C C . SER A 1 483 ? 2.329 1.654 -8.195 1.00 91.06 483 SER A C 1
ATOM 3541 O O . SER A 1 483 ? 3.517 1.800 -7.898 1.00 91.06 483 SER A O 1
ATOM 3543 N N . LYS A 1 484 ? 1.354 2.316 -7.567 1.00 91.44 484 LYS A N 1
ATOM 3544 C CA . LYS A 1 484 ? 1.522 3.355 -6.545 1.00 91.44 484 LYS A CA 1
ATOM 3545 C C . LYS A 1 484 ? 1.495 2.782 -5.124 1.00 91.44 484 LYS A C 1
ATOM 3547 O O . LYS A 1 484 ? 1.032 1.664 -4.881 1.00 91.44 484 LYS A O 1
ATOM 3552 N N . SER A 1 485 ? 2.000 3.577 -4.185 1.00 91.62 485 SER A N 1
ATOM 3553 C CA . SER A 1 485 ? 2.013 3.259 -2.762 1.00 91.62 485 SER A CA 1
ATOM 3554 C C . SER A 1 485 ? 0.608 3.116 -2.190 1.00 91.62 485 SER A C 1
ATOM 3556 O O . SER A 1 485 ? -0.283 3.928 -2.440 1.00 91.62 485 SER A O 1
ATOM 3558 N N . ALA A 1 486 ? 0.409 2.091 -1.361 1.00 93.50 486 ALA A N 1
ATOM 3559 C CA . ALA A 1 486 ? -0.778 1.974 -0.510 1.00 93.50 486 ALA A CA 1
ATOM 3560 C C . ALA A 1 486 ? -0.784 3.008 0.635 1.00 93.50 486 ALA A C 1
ATOM 3562 O O . ALA A 1 486 ? -1.685 2.998 1.475 1.00 93.50 486 ALA A O 1
ATOM 3563 N N . LEU A 1 487 ? 0.237 3.878 0.671 1.00 92.19 487 LEU A N 1
ATOM 3564 C CA . LEU A 1 487 ? 0.581 4.751 1.782 1.00 92.19 487 LEU A CA 1
ATOM 3565 C C . LEU A 1 487 ? 0.802 3.907 3.037 1.00 92.19 487 LEU A C 1
ATOM 3567 O O . LEU A 1 487 ? 0.904 2.677 2.969 1.00 92.19 487 LEU A O 1
ATOM 3571 N N . ALA A 1 488 ? 0.998 4.539 4.183 1.00 91.75 488 ALA A N 1
ATOM 3572 C CA . ALA A 1 488 ? 1.423 3.814 5.364 1.00 91.75 488 ALA A CA 1
ATOM 3573 C C . ALA A 1 488 ? 0.953 4.507 6.642 1.00 91.75 488 ALA A C 1
ATOM 3575 O O . ALA A 1 488 ? 0.503 5.646 6.608 1.00 91.75 488 ALA A O 1
ATOM 3576 N N . SER A 1 489 ? 0.994 3.836 7.787 1.00 94.69 489 SER A N 1
ATOM 3577 C CA . SER A 1 489 ? 1.403 2.434 7.984 1.00 94.69 489 SER A CA 1
ATOM 3578 C C . SER A 1 489 ? 0.260 1.422 7.914 1.00 94.69 489 SER A C 1
ATOM 3580 O O . SER A 1 489 ? 0.517 0.226 7.943 1.00 94.69 489 SER A O 1
ATOM 3582 N N . SER A 1 490 ? -1.004 1.849 7.805 1.00 97.94 490 SER A N 1
ATOM 3583 C CA . SER A 1 490 ? -2.167 0.940 7.701 1.00 97.94 490 SER A CA 1
ATOM 3584 C C . SER A 1 490 ? -2.521 0.563 6.251 1.00 97.94 490 SER A C 1
ATOM 3586 O O . SER A 1 490 ? -3.696 0.378 5.929 1.00 97.94 490 SER A O 1
ATOM 3588 N N . GLY A 1 491 ? -1.528 0.477 5.357 1.00 97.19 491 GLY A N 1
ATOM 3589 C CA . GLY A 1 491 ? -1.755 0.260 3.924 1.00 97.19 491 GLY A CA 1
ATOM 3590 C C . GLY A 1 491 ? -2.383 -1.094 3.597 1.00 97.19 491 GLY A C 1
ATOM 3591 O O . GLY A 1 491 ? -3.216 -1.153 2.694 1.00 97.19 491 GLY A O 1
ATOM 3592 N N . GLY A 1 492 ? -2.069 -2.161 4.344 1.00 98.44 492 GLY A N 1
ATOM 3593 C CA . GLY A 1 492 ? -2.714 -3.467 4.162 1.00 98.44 492 GLY A CA 1
ATOM 3594 C C . GLY A 1 492 ? -4.207 -3.412 4.473 1.00 98.44 492 GLY A C 1
ATOM 3595 O O . GLY A 1 492 ? -5.018 -3.817 3.645 1.00 98.44 492 GLY A O 1
ATOM 3596 N N . THR A 1 493 ? -4.600 -2.811 5.605 1.00 98.81 493 THR A N 1
ATOM 3597 C CA . THR A 1 493 ? -6.022 -2.622 5.944 1.00 98.81 493 THR A CA 1
ATOM 3598 C C . THR A 1 493 ? -6.729 -1.786 4.877 1.00 98.81 493 THR A C 1
ATOM 3600 O O . THR A 1 493 ? -7.791 -2.175 4.397 1.00 98.81 493 THR A O 1
ATOM 3603 N N . ALA A 1 494 ? -6.132 -0.665 4.458 1.00 98.50 494 ALA A N 1
ATOM 3604 C CA . ALA A 1 494 ? -6.727 0.205 3.447 1.00 98.50 494 ALA A CA 1
ATOM 3605 C C . ALA A 1 494 ? -6.923 -0.512 2.102 1.00 98.50 494 ALA A C 1
ATOM 3607 O O . ALA A 1 494 ? -7.996 -0.456 1.501 1.00 98.50 494 ALA A O 1
ATOM 3608 N N . THR A 1 495 ? -5.906 -1.250 1.665 1.00 98.56 495 THR A N 1
ATOM 3609 C CA . THR A 1 495 ? -5.935 -2.015 0.417 1.00 98.56 495 THR A CA 1
ATOM 3610 C C . THR A 1 495 ? -6.952 -3.149 0.480 1.00 98.56 495 THR A C 1
ATOM 3612 O O . THR A 1 495 ? -7.722 -3.326 -0.464 1.00 98.56 495 THR A O 1
ATOM 3615 N N . ALA A 1 496 ? -7.029 -3.870 1.603 1.00 98.75 496 ALA A N 1
ATOM 3616 C CA . ALA A 1 496 ? -8.024 -4.916 1.804 1.00 98.75 496 ALA A CA 1
ATOM 3617 C C . ALA A 1 496 ? -9.453 -4.368 1.680 1.00 98.75 496 ALA A C 1
ATOM 3619 O O . ALA A 1 496 ? -10.305 -5.010 1.074 1.00 98.75 496 ALA A O 1
ATOM 3620 N N . LEU A 1 497 ? -9.736 -3.172 2.197 1.00 98.81 497 LEU A N 1
ATOM 3621 C CA . LEU A 1 497 ? -11.073 -2.582 2.091 1.00 98.81 497 LEU A CA 1
ATOM 3622 C C . LEU A 1 497 ? -11.363 -2.002 0.708 1.00 98.81 497 LEU A C 1
ATOM 3624 O O . LEU A 1 497 ? -12.446 -2.263 0.182 1.00 98.81 497 LEU A O 1
ATOM 3628 N N . GLY A 1 498 ? -10.407 -1.284 0.111 1.00 98.12 498 GLY A N 1
ATOM 3629 C CA . GLY A 1 498 ? -10.545 -0.705 -1.230 1.00 98.12 498 GLY A CA 1
ATOM 3630 C C . GLY A 1 498 ? -10.684 -1.763 -2.330 1.00 98.12 498 GLY A C 1
ATOM 3631 O O . GLY A 1 498 ? -11.423 -1.570 -3.288 1.00 98.12 498 GLY A O 1
ATOM 3632 N N . ALA A 1 499 ? -10.042 -2.925 -2.169 1.00 97.94 499 ALA A N 1
ATOM 3633 C CA . ALA A 1 499 ? -10.160 -4.062 -3.085 1.00 97.94 499 ALA A CA 1
ATOM 3634 C C . ALA A 1 499 ? -11.285 -5.054 -2.707 1.00 97.94 499 ALA A C 1
ATOM 3636 O O . ALA A 1 499 ? -11.385 -6.131 -3.303 1.00 97.94 499 ALA A O 1
ATOM 3637 N N . ASN A 1 500 ? -12.153 -4.721 -1.740 1.00 98.44 500 ASN A N 1
ATOM 3638 C CA . ASN A 1 500 ? -13.240 -5.584 -1.251 1.00 98.44 500 ASN A CA 1
ATOM 3639 C C . ASN A 1 500 ? -12.769 -6.982 -0.802 1.00 98.44 500 ASN A C 1
ATOM 3641 O O . ASN A 1 500 ? -13.374 -7.996 -1.145 1.00 98.44 500 ASN A O 1
ATOM 3645 N N . LEU A 1 501 ? -11.671 -7.049 -0.059 1.00 98.81 501 LEU A N 1
ATOM 3646 C CA . LEU A 1 501 ? -11.131 -8.255 0.580 1.00 98.81 501 LEU A CA 1
ATOM 3647 C C . LEU A 1 501 ? -11.589 -8.398 2.046 1.00 98.81 501 LEU A C 1
ATOM 3649 O O . LEU A 1 501 ? -11.462 -9.473 2.623 1.00 98.81 501 LEU A O 1
ATOM 3653 N N . ALA A 1 502 ? -12.187 -7.349 2.620 1.00 98.81 502 ALA A N 1
ATOM 3654 C CA . ALA A 1 502 ? -12.922 -7.378 3.886 1.00 98.81 502 ALA A CA 1
ATOM 3655 C C . ALA A 1 502 ? -14.065 -6.344 3.910 1.00 98.81 502 ALA A C 1
ATOM 3657 O O . ALA A 1 502 ? -14.132 -5.430 3.078 1.00 98.81 502 ALA A O 1
ATOM 3658 N N . ALA A 1 503 ? -14.974 -6.481 4.881 1.00 98.69 503 ALA A N 1
ATOM 3659 C CA . ALA A 1 503 ? -16.109 -5.575 5.055 1.00 98.69 503 ALA A CA 1
ATOM 3660 C C . ALA A 1 503 ? -15.726 -4.273 5.779 1.00 98.69 503 ALA A C 1
ATOM 3662 O O . ALA A 1 503 ? -16.176 -3.200 5.389 1.00 98.69 503 ALA A O 1
ATOM 3663 N N . GLY A 1 504 ? -14.872 -4.380 6.797 1.00 98.75 504 GLY A N 1
ATOM 3664 C CA . GLY A 1 504 ? -14.318 -3.280 7.587 1.00 98.75 504 GLY A CA 1
ATOM 3665 C C . GLY A 1 504 ? -12.976 -3.693 8.192 1.00 98.75 504 GLY A C 1
ATOM 3666 O O . GLY A 1 504 ? -12.549 -4.843 8.031 1.00 98.75 504 GLY A O 1
ATOM 3667 N N . GLY A 1 505 ? -12.277 -2.779 8.857 1.00 98.75 505 GLY A N 1
ATOM 3668 C CA . GLY A 1 505 ? -10.962 -3.105 9.396 1.00 98.75 505 GLY A CA 1
ATOM 3669 C C . GLY A 1 505 ? -10.450 -2.177 10.484 1.00 98.75 505 GLY A C 1
ATOM 3670 O O . GLY A 1 505 ? -10.977 -1.086 10.689 1.00 98.75 505 GLY A O 1
ATOM 3671 N N . LEU A 1 506 ? -9.410 -2.637 11.175 1.00 98.88 506 LEU A N 1
ATOM 3672 C CA . LEU A 1 506 ? -8.667 -1.868 12.170 1.00 98.88 506 LEU A CA 1
ATOM 3673 C C . LEU A 1 506 ? -7.336 -1.387 11.588 1.00 98.88 506 LEU A C 1
ATOM 3675 O O . LEU A 1 506 ? -6.619 -2.149 10.931 1.00 98.88 506 LEU A O 1
ATOM 3679 N N . GLY A 1 507 ? -7.004 -0.129 11.857 1.00 98.25 507 GLY A N 1
ATOM 3680 C CA . GLY A 1 507 ? -5.720 0.506 11.576 1.00 98.25 507 GLY A CA 1
ATOM 3681 C C . GLY A 1 507 ? -5.218 1.278 12.798 1.00 98.25 507 GLY A C 1
ATOM 3682 O O . GLY A 1 507 ? -5.836 1.254 13.858 1.00 98.25 507 GLY A O 1
ATOM 3683 N N . SER A 1 508 ? -4.096 1.982 12.671 1.00 97.56 508 SER A N 1
ATOM 3684 C CA . SER A 1 508 ? -3.586 2.836 13.754 1.00 97.56 508 SER A CA 1
ATOM 3685 C C . SER A 1 508 ? -2.936 4.110 13.229 1.00 97.56 508 SER A C 1
ATOM 3687 O O . SER A 1 508 ? -2.471 4.130 12.089 1.00 97.56 508 SER A O 1
ATOM 3689 N N . GLN A 1 509 ? -2.903 5.163 14.050 1.00 95.56 509 GLN A N 1
ATOM 3690 C CA . GLN A 1 509 ? -2.309 6.459 13.724 1.00 95.56 509 GLN A CA 1
ATOM 3691 C C . GLN A 1 509 ? -1.504 7.050 14.880 1.00 95.56 509 GLN A C 1
ATOM 3693 O O . GLN A 1 509 ? -2.042 7.288 15.957 1.00 95.56 509 GLN A O 1
ATOM 3698 N N . THR A 1 510 ? -0.246 7.386 14.591 1.00 93.31 510 THR A N 1
ATOM 3699 C CA . THR A 1 510 ? 0.594 8.289 15.402 1.00 93.31 510 THR A CA 1
ATOM 3700 C C . THR A 1 510 ? 0.670 9.685 14.790 1.00 93.31 510 THR A C 1
ATOM 3702 O O . THR A 1 510 ? 0.673 10.675 15.510 1.00 93.31 510 THR A O 1
ATOM 3705 N N . GLY A 1 511 ? 0.719 9.766 13.457 1.00 89.00 511 GLY A N 1
ATOM 3706 C CA . GLY A 1 511 ? 0.687 11.013 12.686 1.00 89.00 511 GLY A CA 1
ATOM 3707 C C . GLY A 1 511 ? -0.293 10.907 11.523 1.00 89.00 511 GLY A C 1
ATOM 3708 O O . GLY A 1 511 ? -1.338 11.549 11.538 1.00 89.00 511 GLY A O 1
ATOM 3709 N N . ASP A 1 512 ? -0.006 10.018 10.573 1.00 89.00 512 ASP A N 1
ATOM 3710 C CA . ASP A 1 512 ? -0.708 9.902 9.287 1.00 89.00 512 ASP A CA 1
ATOM 3711 C C . ASP A 1 512 ? -1.369 8.551 9.002 1.00 89.00 512 ASP A C 1
ATOM 3713 O O . ASP A 1 512 ? -2.146 8.400 8.061 1.00 89.00 512 ASP A O 1
ATOM 3717 N N . SER A 1 513 ? -1.053 7.557 9.822 1.00 93.81 513 SER A N 1
ATOM 3718 C CA . SER A 1 513 ? -1.223 6.155 9.466 1.00 93.81 513 SER A CA 1
ATOM 3719 C C . SER A 1 513 ? -2.665 5.635 9.373 1.00 93.81 513 SER A C 1
ATOM 3721 O O . SER A 1 513 ? -2.844 4.490 8.955 1.00 93.81 513 SER A O 1
ATOM 3723 N N . LEU A 1 514 ? -3.684 6.442 9.694 1.00 95.44 514 LEU A N 1
ATOM 3724 C CA . LEU A 1 514 ? -5.084 6.175 9.336 1.00 95.44 514 LEU A CA 1
ATOM 3725 C C . LEU A 1 514 ? -5.505 7.026 8.133 1.00 95.44 514 LEU A C 1
ATOM 3727 O O . LEU A 1 514 ? -5.964 6.471 7.132 1.00 95.44 514 LEU A O 1
ATOM 3731 N N . TYR A 1 515 ? -5.331 8.352 8.203 1.00 93.88 515 TYR A N 1
ATOM 3732 C CA . TYR A 1 515 ? -5.865 9.254 7.179 1.00 93.88 515 TYR A CA 1
ATOM 3733 C C . TYR A 1 515 ? -5.222 9.053 5.807 1.00 93.88 515 TYR A C 1
ATOM 3735 O O . TYR A 1 515 ? -5.930 9.095 4.798 1.00 93.88 515 TYR A O 1
ATOM 3743 N N . ALA A 1 516 ? -3.903 8.840 5.744 1.00 93.56 516 ALA A N 1
ATOM 3744 C CA . ALA A 1 516 ? -3.196 8.762 4.472 1.00 93.56 516 ALA A CA 1
ATOM 3745 C C . ALA A 1 516 ? -3.595 7.482 3.713 1.00 93.56 516 ALA A C 1
ATOM 3747 O O . ALA A 1 516 ? -4.127 7.613 2.608 1.00 93.56 516 ALA A O 1
ATOM 3748 N N . PRO A 1 517 ? -3.495 6.266 4.294 1.00 95.62 517 PRO A N 1
ATOM 3749 C CA . PRO A 1 517 ? -4.019 5.056 3.658 1.00 95.62 517 PRO A CA 1
ATOM 3750 C C . PRO A 1 517 ? -5.514 5.136 3.325 1.00 95.62 517 PRO A C 1
ATOM 3752 O O . PRO A 1 517 ? -5.916 4.695 2.251 1.00 95.62 517 PRO A O 1
ATOM 3755 N N . ALA A 1 518 ? -6.341 5.740 4.192 1.00 96.62 518 ALA A N 1
ATOM 3756 C CA . ALA A 1 518 ? -7.760 5.939 3.891 1.00 96.62 518 ALA A CA 1
ATOM 3757 C C . ALA A 1 518 ? -7.973 6.818 2.650 1.00 96.62 518 ALA A C 1
ATOM 3759 O O . ALA A 1 518 ? -8.803 6.488 1.804 1.00 96.62 518 ALA A O 1
ATOM 3760 N N . SER A 1 519 ? -7.190 7.892 2.516 1.00 95.06 519 SER A N 1
ATOM 3761 C CA . SER A 1 519 ? -7.230 8.793 1.359 1.00 95.06 519 SER A CA 1
ATOM 3762 C C . SER A 1 519 ? -6.832 8.078 0.073 1.00 95.06 519 SER A C 1
ATOM 3764 O O . SER A 1 519 ? -7.501 8.231 -0.940 1.00 95.06 519 SER A O 1
ATOM 3766 N N . GLY A 1 520 ? -5.799 7.233 0.120 1.00 93.81 520 GLY A N 1
ATOM 3767 C CA . GLY A 1 520 ? -5.354 6.449 -1.036 1.00 93.81 520 GLY A CA 1
ATOM 3768 C C . GLY A 1 520 ? -6.284 5.299 -1.441 1.00 93.81 520 GLY A C 1
ATOM 3769 O O . GLY A 1 520 ? -6.049 4.693 -2.485 1.00 93.81 520 GLY A O 1
ATOM 3770 N N . ALA A 1 521 ? -7.308 4.992 -0.637 1.00 96.50 521 ALA A N 1
ATOM 3771 C CA . ALA A 1 521 ? -8.225 3.871 -0.846 1.00 96.50 521 ALA A CA 1
ATOM 3772 C C . ALA A 1 521 ? -9.718 4.265 -0.801 1.00 96.50 521 ALA A C 1
ATOM 3774 O O . ALA A 1 521 ? -10.571 3.382 -0.739 1.00 96.50 521 ALA A O 1
ATOM 3775 N N . SER A 1 522 ? -10.044 5.565 -0.837 1.00 97.44 522 SER A N 1
ATOM 3776 C CA . SER A 1 522 ? -11.422 6.078 -0.745 1.00 97.44 522 SER A CA 1
ATOM 3777 C C . SER A 1 522 ? -12.181 5.576 0.497 1.00 97.44 522 SER A C 1
ATOM 3779 O O . SER A 1 522 ? -13.325 5.140 0.412 1.00 97.44 522 SER A O 1
ATOM 3781 N N . LEU A 1 523 ? -11.558 5.608 1.676 1.00 98.62 523 LEU A N 1
ATOM 3782 C CA . LEU A 1 523 ? -12.152 5.074 2.910 1.00 98.62 523 LEU A CA 1
ATOM 3783 C C . LEU A 1 523 ? -12.557 6.165 3.899 1.00 98.62 523 LEU A C 1
ATOM 3785 O O . LEU A 1 523 ? -12.058 7.288 3.862 1.00 98.62 523 LEU A O 1
ATOM 3789 N N . VAL A 1 524 ? -13.431 5.789 4.828 1.00 98.75 524 VAL A N 1
ATOM 3790 C CA . VAL A 1 524 ? -13.815 6.569 6.000 1.00 98.75 524 VAL A CA 1
ATOM 3791 C C . VAL A 1 524 ? -13.068 6.042 7.225 1.00 98.75 524 VAL A C 1
ATOM 3793 O O . VAL A 1 524 ? -13.031 4.832 7.463 1.00 98.75 524 VAL A O 1
ATOM 3796 N N . THR A 1 525 ? -12.494 6.934 8.028 1.00 98.44 525 THR A N 1
ATOM 3797 C CA . THR A 1 525 ? -11.894 6.583 9.323 1.00 98.44 525 THR A CA 1
ATOM 3798 C C . THR A 1 525 ? -12.060 7.711 10.332 1.00 98.44 525 THR A C 1
ATOM 3800 O O . THR A 1 525 ? -12.066 8.887 9.967 1.00 98.44 525 THR A O 1
ATOM 3803 N N . LEU A 1 526 ? -12.202 7.347 11.604 1.00 97.94 526 LEU A N 1
ATOM 3804 C CA . LEU A 1 526 ? -12.112 8.265 12.730 1.00 97.94 526 LEU A CA 1
ATOM 3805 C C . LEU A 1 526 ? -10.819 7.969 13.488 1.00 97.94 526 LEU A C 1
ATOM 3807 O O . LEU A 1 526 ? -10.634 6.875 14.018 1.00 97.94 526 LEU A O 1
ATOM 3811 N N . ARG A 1 527 ? -9.947 8.972 13.582 1.00 96.75 527 ARG A N 1
ATOM 3812 C CA . ARG A 1 527 ? -8.971 9.040 14.663 1.00 96.75 527 ARG A CA 1
ATOM 3813 C C . ARG A 1 527 ? -9.638 9.820 15.785 1.00 96.75 527 ARG A C 1
ATOM 3815 O O . ARG A 1 527 ? -9.790 11.032 15.660 1.00 96.75 527 ARG A O 1
ATOM 3822 N N . GLY A 1 528 ? -10.094 9.133 16.821 1.00 96.38 528 GLY A N 1
ATOM 3823 C CA . GLY A 1 528 ? -10.871 9.742 17.893 1.00 96.38 528 GLY A CA 1
ATOM 3824 C C . GLY A 1 528 ? -10.036 10.578 18.863 1.00 96.38 528 GLY A C 1
ATOM 3825 O O . GLY A 1 528 ? -8.810 10.693 18.755 1.00 96.38 528 GLY A O 1
ATOM 3826 N N . THR A 1 529 ? -10.719 11.169 19.836 1.00 97.56 529 THR A N 1
ATOM 3827 C CA . THR A 1 529 ? -10.096 11.779 21.013 1.00 97.56 529 THR A CA 1
ATOM 3828 C C . THR A 1 529 ? -9.295 10.725 21.776 1.00 97.56 529 THR A C 1
ATOM 3830 O O . THR A 1 529 ? -9.793 9.618 21.976 1.00 97.56 529 THR A O 1
ATOM 3833 N N . ASP A 1 530 ? -8.074 11.037 22.245 1.00 95.50 530 ASP A N 1
ATOM 3834 C CA . ASP A 1 530 ? -7.330 10.046 23.045 1.00 95.50 530 ASP A CA 1
ATOM 3835 C C . ASP A 1 530 ? -8.169 9.656 24.268 1.00 95.50 530 ASP A C 1
ATOM 3837 O O . ASP A 1 530 ? -8.579 10.540 25.035 1.00 95.50 530 ASP A O 1
ATOM 3841 N N . GLY A 1 531 ? -8.364 8.350 24.443 1.00 93.44 531 GLY A N 1
ATOM 3842 C CA . GLY A 1 531 ? -9.244 7.770 25.449 1.00 93.44 531 GLY A CA 1
ATOM 3843 C C . GLY A 1 531 ? -10.590 7.286 24.903 1.00 93.44 531 GLY A C 1
ATOM 3844 O O . GLY A 1 531 ? -11.276 6.562 25.605 1.00 93.44 531 GLY A O 1
ATOM 3845 N N . LEU A 1 532 ? -10.997 7.618 23.674 1.00 96.88 532 LEU A N 1
ATOM 3846 C CA . LEU A 1 532 ? -12.259 7.096 23.125 1.00 96.88 532 LEU A CA 1
ATOM 3847 C C . LEU A 1 532 ? -12.212 5.575 22.882 1.00 96.88 532 LEU A C 1
ATOM 3849 O O . LEU A 1 532 ? -13.197 4.864 23.104 1.00 96.88 532 LEU A O 1
ATOM 3853 N N . GLU A 1 533 ? -11.057 5.095 22.426 1.00 95.81 533 GLU A N 1
ATOM 3854 C CA . GLU A 1 533 ? -10.754 3.693 22.149 1.00 95.81 533 GLU A CA 1
ATOM 3855 C C . GLU A 1 533 ? -9.466 3.308 22.886 1.00 95.81 533 GLU A C 1
ATOM 3857 O O . GLU A 1 533 ? -8.530 4.105 22.965 1.00 95.81 533 GLU A O 1
ATOM 3862 N N . SER A 1 534 ? -9.419 2.088 23.427 1.00 96.69 534 SER A N 1
ATOM 3863 C CA . SER A 1 534 ? -8.253 1.589 24.166 1.00 96.69 534 SER A CA 1
ATOM 3864 C C . SER A 1 534 ? -7.080 1.254 23.245 1.00 96.69 534 SER A C 1
ATOM 3866 O O . SER A 1 534 ? -7.270 0.670 22.170 1.00 96.69 534 SER A O 1
ATOM 3868 N N . GLY A 1 535 ? -5.868 1.578 23.709 1.00 95.38 535 GLY A N 1
ATOM 3869 C CA . GLY A 1 535 ? -4.598 1.157 23.109 1.00 95.38 535 GLY A CA 1
ATOM 3870 C C . GLY A 1 535 ? -4.065 -0.194 23.615 1.00 95.38 535 GLY A C 1
ATOM 3871 O O . GLY A 1 535 ? -3.003 -0.631 23.175 1.00 95.38 535 GLY A O 1
ATOM 3872 N N . SER A 1 536 ? -4.755 -0.858 24.550 1.00 96.38 536 SER A N 1
ATOM 3873 C CA . SER A 1 536 ? -4.296 -2.114 25.161 1.00 96.38 536 SER A CA 1
ATOM 3874 C C . SER A 1 536 ? -4.126 -3.239 24.135 1.00 96.38 536 SER A C 1
ATOM 3876 O O . SER A 1 536 ? -5.066 -3.588 23.414 1.00 96.38 536 SER A O 1
ATOM 3878 N N . GLY A 1 537 ? -2.941 -3.859 24.130 1.00 97.25 537 GLY A N 1
ATOM 3879 C CA . GLY A 1 537 ? -2.573 -4.923 23.188 1.00 97.25 537 GLY A CA 1
ATOM 3880 C C . GLY A 1 537 ? -2.297 -4.413 21.772 1.00 97.25 537 GLY A C 1
ATOM 3881 O O . GLY A 1 537 ? -2.490 -5.132 20.801 1.00 97.25 537 GLY A O 1
ATOM 3882 N N . ILE A 1 538 ? -1.923 -3.142 21.624 1.00 97.94 538 ILE A N 1
ATOM 3883 C CA . ILE A 1 538 ? -1.482 -2.562 20.357 1.00 97.94 538 ILE A CA 1
ATOM 3884 C C . ILE A 1 538 ? -0.026 -2.144 20.538 1.00 97.94 538 ILE A C 1
ATOM 3886 O O . ILE A 1 538 ? 0.268 -1.382 21.460 1.00 97.94 538 ILE A O 1
ATOM 3890 N N . MET A 1 539 ? 0.890 -2.613 19.686 1.00 96.44 539 MET A N 1
ATOM 3891 C CA . MET A 1 539 ? 2.278 -2.150 19.756 1.00 96.44 539 MET A CA 1
ATOM 3892 C C . MET A 1 539 ? 2.342 -0.662 19.379 1.00 96.44 539 MET A C 1
ATOM 3894 O O . MET A 1 539 ? 1.985 -0.308 18.249 1.00 96.44 539 MET A O 1
ATOM 3898 N N . PRO A 1 540 ? 2.791 0.220 20.290 1.00 94.75 540 PRO A N 1
ATOM 3899 C CA . PRO A 1 540 ? 2.841 1.644 20.013 1.00 94.75 540 PRO A CA 1
ATOM 3900 C C . PRO A 1 540 ? 4.120 2.017 19.246 1.00 94.75 540 PRO A C 1
ATOM 3902 O O . PRO A 1 540 ? 5.162 1.391 19.415 1.00 94.75 540 PRO A O 1
ATOM 3905 N N . LEU A 1 541 ? 4.082 3.099 18.475 1.00 93.69 541 LEU A N 1
ATOM 3906 C CA . LEU A 1 541 ? 5.243 3.903 18.103 1.00 93.69 541 LEU A CA 1
ATOM 3907 C C . LEU A 1 541 ? 5.584 4.940 19.191 1.00 93.69 541 LEU A C 1
ATOM 3909 O O . LEU A 1 541 ? 6.759 5.161 19.488 1.00 93.69 541 LEU A O 1
ATOM 3913 N N . SER A 1 542 ? 4.585 5.603 19.785 1.00 93.25 542 SER A N 1
ATOM 3914 C CA . SER A 1 542 ? 4.792 6.642 20.799 1.00 93.25 542 SER A CA 1
ATOM 3915 C C . SER A 1 542 ? 3.702 6.657 21.870 1.00 93.25 542 SER A C 1
ATOM 3917 O O . SER A 1 542 ? 2.517 6.881 21.608 1.00 93.25 542 SER A O 1
ATOM 3919 N N . TRP A 1 543 ? 4.123 6.502 23.127 1.00 94.12 543 TRP A N 1
ATOM 3920 C CA . TRP A 1 543 ? 3.213 6.472 24.268 1.00 94.12 543 TRP A CA 1
ATOM 3921 C C . TRP A 1 543 ? 2.337 7.738 24.366 1.00 94.12 543 TRP A C 1
ATOM 3923 O O . TRP A 1 543 ? 2.827 8.868 24.249 1.00 94.12 543 TRP A O 1
ATOM 3933 N N . LEU A 1 544 ? 1.031 7.535 24.598 1.00 91.00 544 LEU A N 1
ATOM 3934 C CA . LEU A 1 544 ? -0.026 8.563 24.681 1.00 91.00 544 LEU A CA 1
ATOM 3935 C C . LEU A 1 544 ? -0.237 9.431 23.428 1.00 91.00 544 LEU A C 1
ATOM 3937 O O . LEU A 1 544 ? -0.892 10.471 23.514 1.00 91.00 544 LEU A O 1
ATOM 3941 N N . THR A 1 545 ? 0.324 9.050 22.282 1.00 92.75 545 THR A N 1
ATOM 3942 C CA . THR A 1 545 ? 0.072 9.742 21.004 1.00 92.75 545 THR A CA 1
ATOM 3943 C C . THR A 1 545 ? -0.656 8.839 20.015 1.00 92.75 545 THR A C 1
ATOM 3945 O O . THR A 1 545 ? -1.465 9.328 19.228 1.00 92.75 545 THR A O 1
ATOM 3948 N N . ASP A 1 546 ? -0.387 7.538 20.082 1.00 94.38 546 ASP A N 1
ATOM 3949 C CA . ASP A 1 546 ? -0.955 6.557 19.168 1.00 94.38 546 ASP A CA 1
ATOM 3950 C C . ASP A 1 546 ? -2.435 6.299 19.424 1.00 94.38 546 ASP A C 1
ATOM 3952 O O . ASP A 1 546 ? -2.907 6.307 20.560 1.00 94.38 546 ASP A O 1
ATOM 3956 N N . PHE A 1 547 ? -3.151 6.019 18.340 1.00 96.69 547 PHE A N 1
ATOM 3957 C CA . PHE A 1 547 ? -4.574 5.728 18.350 1.00 96.69 547 PHE A CA 1
ATOM 3958 C C . PHE A 1 547 ? -4.861 4.517 17.457 1.00 96.69 547 PHE A C 1
ATOM 3960 O O . PHE A 1 547 ? -4.516 4.536 16.274 1.00 96.69 547 PHE A O 1
ATOM 3967 N N . GLY A 1 548 ? -5.478 3.466 17.999 1.00 97.19 548 GLY A N 1
ATOM 3968 C CA . GLY A 1 548 ? -6.050 2.374 17.206 1.00 97.19 548 GLY A CA 1
ATOM 3969 C C . GLY A 1 548 ? -7.451 2.768 16.756 1.00 97.19 548 GLY A C 1
ATOM 3970 O O . GLY A 1 548 ? -8.252 3.131 17.609 1.00 97.19 548 GLY A O 1
ATOM 3971 N N . GLY A 1 549 ? -7.729 2.731 15.454 1.00 96.12 549 GLY A N 1
ATOM 3972 C CA . GLY A 1 549 ? -8.982 3.241 14.902 1.00 96.12 549 GLY A CA 1
ATOM 3973 C C . GLY A 1 549 ? -9.571 2.364 13.806 1.00 96.12 549 GLY A C 1
ATOM 3974 O O . GLY A 1 549 ? -8.925 1.473 13.246 1.00 96.12 549 GLY A O 1
ATOM 3975 N N . VAL A 1 550 ? -10.826 2.654 13.486 1.00 97.88 550 VAL A N 1
ATOM 3976 C CA . VAL A 1 550 ? -11.629 1.914 12.512 1.00 97.88 550 VAL A CA 1
ATOM 3977 C C . VAL A 1 550 ? -11.501 2.507 11.109 1.00 97.88 550 VAL A C 1
ATOM 3979 O O . VAL A 1 550 ? -11.487 3.726 10.935 1.00 97.88 550 VAL A O 1
ATOM 3982 N N . MET A 1 551 ? -11.476 1.643 10.094 1.00 98.75 551 MET A N 1
ATOM 3983 C CA . MET A 1 551 ? -11.552 1.996 8.675 1.00 98.75 551 MET A CA 1
ATOM 3984 C C . MET A 1 551 ? -12.720 1.257 8.005 1.00 98.75 551 MET A C 1
ATOM 3986 O O . MET A 1 551 ? -12.893 0.052 8.200 1.00 98.75 551 MET A O 1
ATOM 3990 N N . THR A 1 552 ? -13.516 1.963 7.199 1.00 98.75 552 THR A N 1
ATOM 3991 C CA . THR A 1 552 ? -14.672 1.411 6.461 1.00 98.75 552 THR A CA 1
ATOM 3992 C C . THR A 1 552 ? -14.865 2.123 5.118 1.00 98.75 552 THR A C 1
ATOM 3994 O O . THR A 1 552 ? -14.198 3.117 4.848 1.00 98.75 552 THR A O 1
ATOM 3997 N N . ARG A 1 553 ? -15.768 1.636 4.256 1.00 98.06 553 ARG A N 1
ATOM 3998 C CA . ARG A 1 553 ? -16.115 2.310 2.986 1.00 98.06 553 ARG A CA 1
ATOM 3999 C C . ARG A 1 553 ? -17.178 3.405 3.141 1.00 98.06 553 ARG A C 1
ATOM 4001 O O . ARG A 1 553 ? -17.311 4.246 2.262 1.00 98.06 553 ARG A O 1
ATOM 4008 N N . SER A 1 554 ? -17.930 3.418 4.245 1.00 98.25 554 SER A N 1
ATOM 4009 C CA . SER A 1 554 ? -19.054 4.340 4.432 1.00 98.25 554 SER A CA 1
ATOM 4010 C C . SER A 1 554 ? -19.182 4.829 5.877 1.00 98.25 554 SER A C 1
ATOM 4012 O O . SER A 1 554 ? -18.852 4.116 6.821 1.00 98.25 554 SER A O 1
ATOM 4014 N N . VAL A 1 555 ? -19.707 6.044 6.068 1.00 98.69 555 VAL A N 1
ATOM 4015 C CA . VAL A 1 555 ? -19.928 6.610 7.413 1.00 98.69 555 VAL A CA 1
ATOM 4016 C C . VAL A 1 555 ? -20.898 5.762 8.262 1.00 98.69 555 VAL A C 1
ATOM 4018 O O . VAL A 1 555 ? -20.628 5.566 9.447 1.00 98.69 555 VAL A O 1
ATOM 4021 N N . PRO A 1 556 ? -21.982 5.178 7.706 1.00 98.62 556 PRO A N 1
ATOM 4022 C CA . PRO A 1 556 ? -22.821 4.248 8.460 1.00 98.62 556 PRO A CA 1
ATOM 4023 C C . PRO A 1 556 ? -22.093 2.985 8.939 1.00 98.62 556 PRO A C 1
ATOM 4025 O O . PRO A 1 556 ? -22.369 2.523 10.045 1.00 98.62 556 PRO A O 1
ATOM 4028 N N . ASP A 1 557 ? -21.170 2.438 8.143 1.00 98.75 557 ASP A N 1
ATOM 4029 C CA . ASP A 1 557 ? -20.370 1.275 8.549 1.00 98.75 557 ASP A CA 1
ATOM 4030 C C . ASP A 1 557 ? -19.367 1.653 9.650 1.00 98.75 557 ASP A C 1
ATOM 4032 O O . ASP A 1 557 ? -19.167 0.883 10.593 1.00 98.75 557 ASP A O 1
ATOM 4036 N N . LEU A 1 558 ? -18.776 2.856 9.574 1.00 98.81 558 LEU A N 1
ATOM 4037 C CA . LEU A 1 558 ? -17.944 3.408 10.646 1.00 98.81 558 LEU A CA 1
ATOM 4038 C C . LEU A 1 558 ? -18.735 3.465 11.962 1.00 98.81 558 LEU A C 1
ATOM 4040 O O . LEU A 1 558 ? -18.249 2.972 12.977 1.00 98.81 558 LEU A O 1
ATOM 4044 N N . ALA A 1 559 ? -19.959 4.003 11.948 1.00 98.69 559 ALA A N 1
ATOM 4045 C CA . ALA A 1 559 ? -20.815 4.071 13.134 1.00 98.69 559 ALA A CA 1
ATOM 4046 C C . ALA A 1 559 ? -21.131 2.677 13.716 1.00 98.69 559 ALA A C 1
ATOM 4048 O O . ALA A 1 559 ? -21.066 2.479 14.931 1.00 98.69 559 ALA A O 1
ATOM 4049 N N . ASP A 1 560 ? -21.418 1.689 12.861 1.00 98.50 560 ASP A N 1
ATOM 4050 C CA . ASP A 1 560 ? -21.681 0.308 13.286 1.00 98.50 560 ASP A CA 1
ATOM 4051 C C . ASP A 1 560 ? -20.468 -0.334 13.981 1.00 98.50 560 ASP A C 1
ATOM 4053 O O . ASP A 1 560 ? -20.631 -1.073 14.954 1.00 98.50 560 ASP A O 1
ATOM 4057 N N . MET A 1 561 ? -19.251 -0.035 13.519 1.00 98.69 561 MET A N 1
ATOM 4058 C CA . MET A 1 561 ? -18.018 -0.511 14.148 1.00 98.69 561 MET A CA 1
ATOM 4059 C C . MET A 1 561 ? -17.670 0.264 15.428 1.00 98.69 561 MET A C 1
ATOM 4061 O O . MET A 1 561 ? -17.316 -0.367 16.424 1.00 98.69 561 MET A O 1
ATOM 4065 N N . LEU A 1 562 ? -17.831 1.593 15.457 1.00 98.69 562 LEU A N 1
ATOM 4066 C CA . LEU A 1 562 ? -17.587 2.419 16.650 1.00 98.69 562 LEU A CA 1
ATOM 4067 C C . LEU A 1 562 ? -18.485 2.014 17.829 1.00 98.69 562 LEU A C 1
ATOM 4069 O O . LEU A 1 562 ? -18.027 2.008 18.974 1.00 98.69 562 LEU A O 1
ATOM 4073 N N . ASN A 1 563 ? -19.718 1.571 17.557 1.00 98.06 563 ASN A N 1
ATOM 4074 C CA . ASN A 1 563 ? -20.616 0.977 18.556 1.00 98.06 563 ASN A CA 1
ATOM 4075 C C . ASN A 1 563 ? -20.026 -0.244 19.283 1.00 98.06 563 ASN A C 1
ATOM 4077 O O . ASN A 1 563 ? -20.495 -0.605 20.361 1.00 98.06 563 ASN A O 1
ATOM 4081 N N . VAL A 1 564 ? -19.021 -0.897 18.700 1.00 98.25 564 VAL A N 1
ATOM 4082 C CA . VAL A 1 564 ? -18.401 -2.105 19.250 1.00 98.25 564 VAL A CA 1
ATOM 4083 C C . VAL A 1 564 ? -17.095 -1.793 19.973 1.00 98.25 564 VAL A C 1
ATOM 4085 O O . VAL A 1 564 ? -16.869 -2.327 21.056 1.00 98.25 564 VAL A O 1
ATOM 4088 N N . VAL A 1 565 ? -16.233 -0.964 19.380 1.00 97.75 565 VAL A N 1
ATOM 4089 C CA . VAL A 1 565 ? -14.833 -0.818 19.825 1.00 97.75 565 VAL A CA 1
ATOM 4090 C C . VAL A 1 565 ? -14.583 0.348 20.783 1.00 97.75 565 VAL A C 1
ATOM 4092 O O . VAL A 1 565 ? -13.596 0.323 21.516 1.00 97.75 565 VAL A O 1
ATOM 4095 N N . THR A 1 566 ? -15.475 1.342 20.816 1.00 97.50 566 THR A N 1
ATOM 4096 C CA . THR A 1 566 ? -15.357 2.482 21.742 1.00 97.50 566 THR A CA 1
ATOM 4097 C C . THR A 1 566 ? -15.774 2.092 23.164 1.00 97.50 566 THR A C 1
ATOM 4099 O O . THR A 1 566 ? -16.536 1.136 23.362 1.00 97.50 566 THR A O 1
ATOM 4102 N N . GLY A 1 567 ? -15.325 2.852 24.165 1.00 94.88 567 GLY A N 1
ATOM 4103 C CA . GLY A 1 567 ? -15.745 2.702 25.564 1.00 94.88 567 GLY A CA 1
ATOM 4104 C C . GLY A 1 567 ? -14.611 2.375 26.535 1.00 94.88 567 GLY A C 1
ATOM 4105 O O . GLY A 1 567 ? -13.453 2.235 26.144 1.00 94.88 567 GLY A O 1
ATOM 4106 N N . THR A 1 568 ? -14.960 2.263 27.818 1.00 97.19 568 THR A N 1
ATOM 4107 C CA . THR A 1 568 ? -13.974 2.097 28.893 1.00 97.19 568 THR A CA 1
ATOM 4108 C C . THR A 1 568 ? -13.280 0.732 28.846 1.00 97.19 568 THR A C 1
ATOM 4110 O O . THR A 1 568 ? -13.926 -0.320 28.873 1.00 97.19 568 THR A O 1
ATOM 4113 N N . ASP A 1 569 ? -11.952 0.756 28.895 1.00 97.06 569 ASP A N 1
ATOM 4114 C CA . ASP A 1 569 ? -11.075 -0.368 29.201 1.00 97.06 569 ASP A CA 1
ATOM 4115 C C . ASP A 1 569 ? -10.420 -0.158 30.578 1.00 97.06 569 ASP A C 1
ATOM 4117 O O . ASP A 1 569 ? -9.589 0.736 30.742 1.00 97.06 569 ASP A O 1
ATOM 4121 N N . PRO A 1 570 ? -10.722 -0.993 31.586 1.00 93.50 570 PRO A N 1
ATOM 4122 C CA . PRO A 1 570 ? -10.076 -0.906 32.895 1.00 93.50 570 PRO A CA 1
ATOM 4123 C C . PRO A 1 570 ? -8.544 -1.050 32.873 1.00 93.50 570 PRO A C 1
ATOM 4125 O O . PRO A 1 570 ? -7.893 -0.628 33.830 1.00 93.50 570 PRO A O 1
ATOM 4128 N N . ALA A 1 571 ? -7.967 -1.659 31.830 1.00 90.81 571 ALA A N 1
ATOM 4129 C CA . ALA A 1 571 ? -6.518 -1.777 31.657 1.00 90.81 571 ALA A CA 1
ATOM 4130 C C . ALA A 1 571 ? -5.873 -0.515 31.052 1.00 90.81 571 ALA A C 1
ATOM 4132 O O . ALA A 1 571 ? -4.662 -0.337 31.187 1.00 90.81 571 ALA A O 1
ATOM 4133 N N . ASP A 1 572 ? -6.671 0.383 30.464 1.00 93.38 572 ASP A N 1
ATOM 4134 C CA . ASP A 1 572 ? -6.237 1.670 29.924 1.00 93.38 572 ASP A CA 1
ATOM 4135 C C . ASP A 1 572 ? -6.978 2.824 30.629 1.00 93.38 572 ASP A C 1
ATOM 4137 O O . ASP A 1 572 ? -8.060 3.243 30.205 1.00 93.38 572 ASP A O 1
ATOM 4141 N N . PRO A 1 573 ? -6.387 3.410 31.689 1.00 90.88 573 PRO A N 1
ATOM 4142 C CA . PRO A 1 573 ? -7.011 4.489 32.450 1.00 90.88 573 PRO A CA 1
ATOM 4143 C C . PRO A 1 573 ? -7.356 5.737 31.632 1.00 90.88 573 PRO A C 1
ATOM 4145 O O . PRO A 1 573 ? -8.134 6.568 32.100 1.00 90.88 573 PRO A O 1
ATOM 4148 N N . THR A 1 574 ? -6.779 5.910 30.437 1.00 91.50 574 THR A N 1
ATOM 4149 C CA . THR A 1 574 ? -7.114 7.049 29.574 1.00 91.50 574 THR A CA 1
ATOM 4150 C C . THR A 1 574 ? -8.530 6.955 29.013 1.00 91.50 574 THR A C 1
ATOM 4152 O O . THR A 1 574 ? -9.103 7.984 28.664 1.00 91.50 574 THR A O 1
ATOM 4155 N N . THR A 1 575 ? -9.118 5.754 29.014 1.00 96.31 575 THR A N 1
ATOM 4156 C CA . THR A 1 575 ? -10.461 5.489 28.487 1.00 96.31 575 THR A CA 1
ATOM 4157 C C . THR A 1 575 ? -11.598 5.688 29.481 1.00 96.31 575 THR A C 1
ATOM 4159 O O . THR A 1 575 ? -12.762 5.622 29.100 1.00 96.31 575 THR A O 1
ATOM 4162 N N . ALA A 1 576 ? -11.297 5.991 30.747 1.00 95.69 576 ALA A N 1
ATOM 4163 C CA . ALA A 1 576 ? -12.313 6.207 31.778 1.00 95.69 576 ALA A CA 1
ATOM 4164 C C . ALA A 1 576 ? -13.414 7.237 31.413 1.00 95.69 576 ALA A C 1
ATOM 4166 O O . ALA A 1 576 ? -14.552 7.043 31.841 1.00 95.69 576 ALA A O 1
ATOM 4167 N N . PRO A 1 577 ? -13.140 8.315 30.643 1.00 95.38 577 PRO A N 1
ATOM 4168 C CA . PRO A 1 577 ? -14.185 9.248 30.213 1.00 95.38 577 PRO A CA 1
ATOM 4169 C C . PRO A 1 577 ? -15.072 8.731 29.069 1.00 95.38 577 PRO A C 1
ATOM 4171 O O . PRO A 1 577 ? -16.144 9.287 28.849 1.00 95.38 577 PRO A O 1
ATOM 4174 N N . ALA A 1 578 ? -14.656 7.693 28.332 1.00 95.75 578 ALA A N 1
ATOM 4175 C CA . ALA A 1 578 ? -15.232 7.341 27.033 1.00 95.75 578 ALA A CA 1
ATOM 4176 C C . ALA A 1 578 ? -16.747 7.121 27.074 1.00 95.75 578 ALA A C 1
ATOM 4178 O O . ALA A 1 578 ? -17.456 7.630 26.215 1.00 95.75 578 ALA A O 1
ATOM 4179 N N . ASP A 1 579 ? -17.255 6.397 28.076 1.00 95.50 579 ASP A N 1
ATOM 4180 C CA . ASP A 1 579 ? -18.686 6.076 28.179 1.00 95.50 579 ASP A CA 1
ATOM 4181 C C . ASP A 1 579 ? -19.571 7.287 28.504 1.00 95.50 579 ASP A C 1
ATOM 4183 O O . ASP A 1 579 ? -20.767 7.250 28.226 1.00 95.50 579 ASP A O 1
ATOM 4187 N N . ALA A 1 580 ? -19.001 8.345 29.090 1.00 96.75 580 ALA A N 1
ATOM 4188 C CA . ALA A 1 580 ? -19.715 9.591 29.364 1.00 96.75 580 ALA A CA 1
ATOM 4189 C C . ALA A 1 580 ? -19.700 10.551 28.165 1.00 96.75 580 ALA A C 1
ATOM 4191 O O . ALA A 1 580 ? -20.614 11.359 28.026 1.00 96.75 580 ALA A O 1
ATOM 4192 N N . GLU A 1 581 ? -18.665 10.463 27.327 1.00 96.44 581 GLU A N 1
ATOM 4193 C CA . GLU A 1 581 ? -18.412 11.402 26.229 1.00 96.44 581 GLU A CA 1
ATOM 4194 C C . GLU A 1 581 ? -18.881 10.873 24.860 1.00 96.44 581 GLU A C 1
ATOM 4196 O O . GLU A 1 581 ? -19.171 11.657 23.961 1.00 96.44 581 GLU A O 1
ATOM 4201 N N . ARG A 1 582 ? -18.983 9.549 24.671 1.00 95.44 582 ARG A N 1
ATOM 4202 C CA . ARG A 1 582 ? -19.493 8.951 23.424 1.00 95.44 582 ARG A CA 1
ATOM 4203 C C . ARG A 1 582 ? -21.028 8.916 23.384 1.00 95.44 582 ARG A C 1
ATOM 4205 O O . ARG A 1 582 ? -21.667 8.786 24.431 1.00 95.44 582 ARG A O 1
ATOM 4212 N N . PRO A 1 583 ? -21.653 8.909 22.192 1.00 96.69 583 PRO A N 1
ATOM 4213 C CA . PRO A 1 583 ? -23.081 8.644 22.078 1.00 96.69 583 PRO A CA 1
ATOM 4214 C C . PRO A 1 583 ? -23.390 7.197 22.484 1.00 96.69 583 PRO A C 1
ATOM 4216 O O . PRO A 1 583 ? -22.608 6.282 22.227 1.00 96.69 583 PRO A O 1
ATOM 4219 N N . ALA A 1 584 ? -24.570 6.968 23.066 1.00 94.56 584 ALA A N 1
ATOM 4220 C CA . ALA A 1 584 ? -25.018 5.617 23.426 1.00 94.56 584 ALA A CA 1
ATOM 4221 C C . ALA A 1 584 ? -25.171 4.690 22.202 1.00 94.56 584 ALA A C 1
ATOM 4223 O O . ALA A 1 584 ? -25.023 3.476 22.320 1.00 94.56 584 ALA A O 1
ATOM 4224 N N . ASP A 1 585 ? -25.482 5.274 21.044 1.00 97.06 585 ASP A N 1
ATOM 4225 C CA . ASP A 1 585 ? -25.502 4.615 19.741 1.00 97.06 585 ASP A CA 1
ATOM 4226 C C . ASP A 1 585 ? -24.917 5.575 18.702 1.00 97.06 585 ASP A C 1
ATOM 4228 O O . ASP A 1 585 ? -25.491 6.630 18.426 1.00 97.06 585 ASP A O 1
ATOM 4232 N N . TRP A 1 586 ? -23.799 5.209 18.086 1.00 98.06 586 TRP A N 1
ATOM 4233 C CA . TRP A 1 586 ? -23.152 5.998 17.041 1.00 98.06 586 TRP A CA 1
ATOM 4234 C C . TRP A 1 586 ? -24.029 6.202 15.808 1.00 98.06 586 TRP A C 1
ATOM 4236 O O . TRP A 1 586 ? -23.861 7.201 15.111 1.00 98.06 586 TRP A O 1
ATOM 4246 N N . ARG A 1 587 ? -25.019 5.341 15.541 1.00 97.38 587 ARG A N 1
ATOM 4247 C CA . ARG A 1 587 ? -25.969 5.577 14.443 1.00 97.38 587 ARG A CA 1
ATOM 4248 C C . ARG A 1 587 ? -26.863 6.791 14.683 1.00 97.38 587 ARG A C 1
ATOM 4250 O O . ARG A 1 587 ? -27.381 7.336 13.713 1.00 97.38 587 ARG A O 1
ATOM 4257 N N . SER A 1 588 ? -27.017 7.244 15.930 1.00 98.06 588 SER A N 1
ATOM 4258 C CA . SER A 1 588 ? -27.743 8.487 16.232 1.00 98.06 588 SER A CA 1
ATOM 4259 C C . SER A 1 588 ? -27.067 9.736 15.655 1.00 98.06 588 SER A C 1
ATOM 4261 O O . SER A 1 588 ? -27.727 10.755 15.488 1.00 98.06 588 SER A O 1
ATOM 4263 N N . THR A 1 589 ? -25.783 9.641 15.294 1.00 97.25 589 THR A N 1
ATOM 4264 C CA . THR A 1 589 ? -25.019 10.730 14.669 1.00 97.25 589 THR A CA 1
ATOM 4265 C C . THR A 1 589 ? -25.300 10.891 13.176 1.00 97.25 589 THR A C 1
ATOM 4267 O O . THR A 1 589 ? -24.918 11.905 12.600 1.00 97.25 589 THR A O 1
ATOM 4270 N N . LEU A 1 590 ? -25.964 9.916 12.535 1.00 98.25 590 LEU A N 1
ATOM 4271 C CA . LEU A 1 590 ? -26.244 9.902 11.094 1.00 98.25 590 LEU A CA 1
ATOM 4272 C C . LEU A 1 590 ? -27.393 10.864 10.738 1.00 98.25 590 LEU A C 1
ATOM 4274 O O . LEU A 1 590 ? -28.457 10.458 10.264 1.00 98.25 590 LEU A O 1
ATOM 4278 N N . ASP A 1 591 ? -27.162 12.149 10.985 1.00 97.88 591 ASP A N 1
ATOM 4279 C CA . ASP A 1 591 ? -28.081 13.254 10.748 1.00 97.88 591 ASP A CA 1
ATOM 4280 C C . ASP A 1 591 ? -27.759 13.944 9.405 1.00 97.88 591 ASP A C 1
ATOM 4282 O O . ASP A 1 591 ? -26.662 14.488 9.245 1.00 97.88 591 ASP A O 1
ATOM 4286 N N . PRO A 1 592 ? -28.685 13.946 8.424 1.00 98.12 592 PRO A N 1
ATOM 4287 C CA . PRO A 1 592 ? -28.473 14.631 7.149 1.00 98.12 592 PRO A CA 1
ATOM 4288 C C . PRO A 1 592 ? -28.305 16.153 7.287 1.00 98.12 592 PRO A C 1
ATOM 4290 O O . PRO A 1 592 ? -27.737 16.772 6.390 1.00 98.12 592 PRO A O 1
ATOM 4293 N N . ASP A 1 593 ? -28.764 16.754 8.389 1.00 98.31 593 ASP A N 1
ATOM 4294 C CA . ASP A 1 593 ? -28.682 18.193 8.650 1.00 98.31 593 ASP A CA 1
ATOM 4295 C C . ASP A 1 593 ? -27.474 18.578 9.531 1.00 98.31 593 ASP A C 1
ATOM 4297 O O . ASP A 1 593 ? -27.335 19.743 9.910 1.00 98.31 593 ASP A O 1
ATOM 4301 N N . ALA A 1 594 ? -26.553 17.651 9.832 1.00 98.56 594 ALA A N 1
ATOM 4302 C CA . ALA A 1 594 ? -25.452 17.878 10.777 1.00 98.56 594 ALA A CA 1
ATOM 4303 C C . ALA A 1 594 ? -24.510 19.048 10.413 1.00 98.56 594 ALA A C 1
ATOM 4305 O O . ALA A 1 594 ? -23.852 19.604 11.295 1.00 98.56 594 ALA A O 1
ATOM 4306 N N . LEU A 1 595 ? -24.451 19.443 9.135 1.00 98.69 595 LEU A N 1
ATOM 4307 C CA . LEU A 1 595 ? -23.667 20.587 8.642 1.00 98.69 595 LEU A CA 1
ATOM 4308 C C . LEU A 1 595 ? -24.441 21.914 8.618 1.00 98.69 595 LEU A C 1
ATOM 4310 O O . LEU A 1 595 ? -23.834 22.978 8.477 1.00 98.69 595 LEU A O 1
ATOM 4314 N N . LYS A 1 596 ? -25.764 21.894 8.799 1.00 98.62 596 LYS A N 1
ATOM 4315 C CA . LYS A 1 596 ? -26.605 23.085 8.689 1.00 98.62 596 LYS A CA 1
ATOM 4316 C C . LYS A 1 596 ? -26.256 24.112 9.765 1.00 98.62 596 LYS A C 1
ATOM 4318 O O . LYS A 1 596 ? -26.383 23.862 10.964 1.00 98.62 596 LYS A O 1
ATOM 4323 N N . GLY A 1 597 ? -25.844 25.297 9.322 1.00 98.12 597 GLY A N 1
ATOM 4324 C CA . GLY A 1 597 ? -25.443 26.401 10.191 1.00 98.12 597 GLY A CA 1
ATOM 4325 C C . GLY A 1 597 ? -24.086 26.210 10.872 1.00 98.12 597 GLY A C 1
ATOM 4326 O O . GLY A 1 597 ? -23.741 27.028 11.722 1.00 98.12 597 GLY A O 1
ATOM 4327 N N . LYS A 1 598 ? -23.322 25.162 10.527 1.00 98.62 598 LYS A N 1
ATOM 4328 C CA . LYS A 1 598 ? -21.969 24.962 11.062 1.00 98.62 598 LYS A CA 1
ATOM 4329 C C . LYS A 1 598 ? -20.980 25.932 10.435 1.00 98.62 598 LYS A C 1
ATOM 4331 O O . LYS A 1 598 ? -21.098 26.290 9.266 1.00 98.62 598 LYS A O 1
ATOM 4336 N N . ARG A 1 599 ? -19.973 26.328 11.201 1.00 98.25 599 ARG A N 1
ATOM 4337 C CA . ARG A 1 599 ? -18.832 27.131 10.755 1.00 98.25 599 ARG A CA 1
ATOM 4338 C C . ARG A 1 599 ? -17.631 26.208 10.597 1.00 98.25 599 ARG A C 1
ATOM 4340 O O . ARG A 1 599 ? -17.177 25.632 11.578 1.00 98.25 599 ARG A O 1
ATOM 4347 N N . ILE A 1 600 ? -17.117 26.054 9.384 1.00 98.44 600 ILE A N 1
ATOM 4348 C CA . ILE A 1 600 ? -15.983 25.173 9.095 1.00 98.44 600 ILE A CA 1
ATOM 4349 C C . ILE A 1 600 ? -14.765 26.026 8.753 1.00 98.44 600 ILE A C 1
ATOM 4351 O O . ILE A 1 600 ? -14.757 26.748 7.759 1.00 98.44 600 ILE A O 1
ATOM 4355 N N . GLY A 1 601 ? -13.737 25.951 9.590 1.00 95.88 601 GLY A N 1
ATOM 4356 C CA . GLY A 1 601 ? -12.475 26.648 9.402 1.00 95.88 601 GLY A CA 1
ATOM 4357 C C . GLY A 1 601 ? -11.691 26.108 8.209 1.00 95.88 601 GLY A C 1
ATOM 4358 O O . GLY A 1 601 ? -11.590 24.897 8.032 1.00 95.88 601 GLY A O 1
ATOM 4359 N N . TYR A 1 602 ? -11.102 26.993 7.417 1.00 93.25 602 TYR A N 1
ATOM 4360 C CA . TYR A 1 602 ? -10.235 26.685 6.283 1.00 93.25 602 TYR A CA 1
ATOM 4361 C C . TYR A 1 602 ? -8.954 27.515 6.403 1.00 93.25 602 TYR A C 1
ATOM 4363 O O . TYR A 1 602 ? -9.020 28.732 6.540 1.00 93.25 602 TYR A O 1
ATOM 4371 N N . ILE A 1 603 ? -7.787 26.870 6.360 1.00 91.75 603 ILE A N 1
ATOM 4372 C CA . ILE A 1 603 ? -6.481 27.534 6.501 1.00 91.75 603 ILE A CA 1
ATOM 4373 C C . ILE A 1 603 ? -5.785 27.520 5.134 1.00 91.75 603 ILE A C 1
ATOM 4375 O O . ILE A 1 603 ? -5.252 26.477 4.772 1.00 91.75 603 ILE A O 1
ATOM 4379 N N . PRO A 1 604 ? -5.719 28.626 4.370 1.00 90.12 604 PRO A N 1
ATOM 4380 C CA . PRO A 1 604 ? -5.243 28.603 2.982 1.00 90.12 604 PRO A CA 1
ATOM 4381 C C . PRO A 1 604 ? -3.879 27.928 2.784 1.00 90.12 604 PRO A C 1
ATOM 4383 O O . PRO A 1 604 ? -3.720 27.112 1.879 1.00 90.12 604 PRO A O 1
ATOM 4386 N N . SER A 1 605 ? -2.923 28.182 3.687 1.00 87.19 605 SER A N 1
ATOM 4387 C CA . SER A 1 605 ? -1.574 27.606 3.594 1.00 87.19 605 SER A CA 1
ATOM 4388 C C . SER A 1 605 ? -1.551 26.074 3.671 1.00 87.19 605 SER A C 1
ATOM 4390 O O . SER A 1 605 ? -0.573 25.446 3.271 1.00 87.19 605 SER A O 1
ATOM 4392 N N . THR A 1 606 ? -2.585 25.428 4.230 1.00 88.12 606 THR A N 1
ATOM 4393 C CA . THR A 1 606 ? -2.642 23.959 4.348 1.00 88.12 606 THR A CA 1
ATOM 4394 C C . THR A 1 606 ? -3.049 23.269 3.055 1.00 88.12 606 THR A C 1
ATOM 4396 O O . THR A 1 606 ? -2.989 22.045 3.000 1.00 88.12 606 THR A O 1
ATOM 4399 N N . TRP A 1 607 ? -3.379 24.049 2.025 1.00 89.81 607 TRP A N 1
ATOM 4400 C CA . TRP A 1 607 ? -3.797 23.617 0.692 1.00 89.81 607 TRP A CA 1
ATOM 4401 C C . TRP A 1 607 ? -2.801 24.046 -0.393 1.00 89.81 607 TRP A C 1
ATOM 4403 O O . TRP A 1 607 ? -3.154 24.167 -1.569 1.00 89.81 607 TRP A O 1
ATOM 4413 N N . GLU A 1 608 ? -1.565 24.322 0.011 1.00 84.81 608 GLU A N 1
ATOM 4414 C CA . GLU A 1 608 ? -0.444 24.583 -0.883 1.00 84.81 608 GLU A CA 1
ATOM 4415 C C . GLU A 1 608 ? 0.337 23.284 -1.066 1.00 84.81 608 GLU A C 1
ATOM 4417 O O . GLU A 1 608 ? 0.886 22.747 -0.102 1.00 84.81 608 GLU A O 1
ATOM 4422 N N . ASP A 1 609 ? 0.371 22.758 -2.292 1.00 79.88 609 ASP A N 1
ATOM 4423 C CA . ASP A 1 609 ? 1.168 21.573 -2.588 1.00 79.88 609 ASP A CA 1
ATOM 4424 C C . ASP A 1 609 ? 2.667 21.928 -2.631 1.00 79.88 609 ASP A C 1
ATOM 4426 O O . ASP A 1 609 ? 3.086 22.698 -3.504 1.00 79.88 609 ASP A O 1
ATOM 4430 N N . PRO A 1 610 ? 3.509 21.347 -1.750 1.00 73.31 610 PRO A N 1
ATOM 4431 C CA . PRO A 1 610 ? 4.951 21.595 -1.760 1.00 73.31 610 PRO A CA 1
ATOM 4432 C C . PRO A 1 610 ? 5.656 21.138 -3.047 1.00 73.31 610 PRO A C 1
ATOM 4434 O O . PRO A 1 610 ? 6.804 21.530 -3.281 1.00 73.31 610 PRO A O 1
ATOM 4437 N N . PHE A 1 611 ? 5.008 20.313 -3.874 1.00 69.75 611 PHE A N 1
ATOM 4438 C CA . PHE A 1 611 ? 5.559 19.828 -5.139 1.00 69.75 611 PHE A CA 1
ATOM 4439 C C . PHE A 1 611 ? 5.101 20.619 -6.367 1.00 69.75 611 PHE A C 1
ATOM 4441 O O . PHE A 1 611 ? 5.638 20.405 -7.454 1.00 69.75 611 PHE A O 1
ATOM 4448 N N . GLY A 1 612 ? 4.151 21.546 -6.218 1.00 65.31 612 GLY A N 1
ATOM 4449 C CA . GLY A 1 612 ? 3.597 22.304 -7.340 1.00 65.31 612 GLY A CA 1
ATOM 4450 C C . GLY A 1 612 ? 2.765 21.467 -8.321 1.00 65.31 612 GLY A C 1
ATOM 4451 O O . GLY A 1 612 ? 2.523 21.922 -9.438 1.00 65.31 612 GLY A O 1
ATOM 4452 N N . THR A 1 613 ? 2.333 20.262 -7.937 1.00 67.88 613 THR A N 1
ATOM 4453 C CA . THR A 1 613 ? 1.204 19.583 -8.582 1.00 67.88 613 THR A CA 1
ATOM 4454 C C . THR A 1 613 ? -0.088 20.287 -8.189 1.00 67.88 613 THR A C 1
ATOM 4456 O O . THR A 1 613 ? -0.233 20.806 -7.082 1.00 67.88 613 THR A O 1
ATOM 4459 N N . THR A 1 614 ? -1.045 20.329 -9.106 1.00 67.94 614 THR A N 1
ATOM 4460 C CA . THR A 1 614 ? -2.318 21.012 -8.859 1.00 67.94 614 THR A CA 1
ATOM 4461 C C . THR A 1 614 ? -3.506 20.056 -8.887 1.00 67.94 614 THR A C 1
ATOM 4463 O O . THR A 1 614 ? -4.460 20.283 -8.157 1.00 67.94 614 THR A O 1
ATOM 4466 N N . GLY A 1 615 ? -3.450 18.938 -9.621 1.00 84.00 615 GLY A N 1
ATOM 4467 C CA . GLY A 1 615 ? -4.608 18.052 -9.822 1.00 84.00 615 GLY A CA 1
ATOM 4468 C C . GLY A 1 615 ? -5.280 17.574 -8.527 1.00 84.00 615 GLY A C 1
ATOM 4469 O O . GLY A 1 615 ? -6.476 17.784 -8.330 1.00 84.00 615 GLY A O 1
ATOM 4470 N N . THR A 1 616 ? -4.517 16.975 -7.608 1.00 90.06 616 THR A N 1
ATOM 4471 C CA . THR A 1 616 ? -5.066 16.431 -6.351 1.00 90.06 616 THR A CA 1
ATOM 4472 C C . THR A 1 616 ? -5.589 17.518 -5.404 1.00 90.06 616 THR A C 1
ATOM 4474 O O . THR A 1 616 ? -6.711 17.412 -4.893 1.00 90.06 616 THR A O 1
ATOM 4477 N N . VAL A 1 617 ? -4.813 18.580 -5.168 1.00 90.06 617 VAL A N 1
ATOM 4478 C CA . VAL A 1 617 ? -5.224 19.650 -4.249 1.00 90.06 617 VAL A CA 1
ATOM 4479 C C . VAL A 1 617 ? -6.376 20.489 -4.803 1.00 90.06 617 VAL A C 1
ATOM 4481 O O . VAL A 1 617 ? -7.287 20.831 -4.050 1.00 90.06 617 VAL A O 1
ATOM 4484 N N . GLU A 1 618 ? -6.407 20.769 -6.108 1.00 91.88 618 GLU A N 1
ATOM 4485 C CA . GLU A 1 618 ? -7.501 21.518 -6.733 1.00 91.88 618 GLU A CA 1
ATOM 4486 C C . GLU A 1 618 ? -8.796 20.699 -6.761 1.00 91.88 618 GLU A C 1
ATOM 4488 O O . GLU A 1 618 ? -9.859 21.233 -6.435 1.00 91.88 618 GLU A O 1
ATOM 4493 N N . ALA A 1 619 ? -8.721 19.388 -7.028 1.00 93.94 619 ALA A N 1
ATOM 4494 C CA . ALA A 1 619 ? -9.874 18.497 -6.886 1.00 93.94 619 ALA A CA 1
ATOM 4495 C C . ALA A 1 619 ? -10.409 18.497 -5.440 1.00 93.94 619 ALA A C 1
ATOM 4497 O O . ALA A 1 619 ? -11.620 18.591 -5.222 1.00 93.94 619 ALA A O 1
ATOM 4498 N N . SER A 1 620 ? -9.514 18.490 -4.447 1.00 94.50 620 SER A N 1
ATOM 4499 C CA . SER A 1 620 ? -9.883 18.564 -3.027 1.00 94.50 620 SER A CA 1
ATOM 4500 C C . SER A 1 620 ? -10.533 19.909 -2.665 1.00 94.50 620 SER A C 1
ATOM 4502 O O . SER A 1 620 ? -11.562 19.930 -1.988 1.00 94.50 620 SER A O 1
ATOM 4504 N N . LYS A 1 621 ? -10.003 21.041 -3.155 1.00 95.12 621 LYS A N 1
ATOM 4505 C CA . LYS A 1 621 ? -10.613 22.374 -2.972 1.00 95.12 621 LYS A CA 1
ATOM 4506 C C . LYS A 1 621 ? -11.998 22.447 -3.610 1.00 95.12 621 LYS A C 1
ATOM 4508 O O . LYS A 1 621 ? -12.939 22.934 -2.987 1.00 95.12 621 LYS A O 1
ATOM 4513 N N . ALA A 1 622 ? -12.160 21.910 -4.819 1.00 95.62 622 ALA A N 1
ATOM 4514 C CA . ALA A 1 622 ? -13.451 21.853 -5.504 1.00 95.62 622 ALA A CA 1
ATOM 4515 C C . ALA A 1 622 ? -14.492 21.004 -4.749 1.00 95.62 622 ALA A C 1
ATOM 4517 O O . ALA A 1 622 ? -15.704 21.180 -4.933 1.00 95.62 622 ALA A O 1
ATOM 4518 N N . ALA A 1 623 ? -14.045 20.085 -3.893 1.00 96.88 623 ALA A N 1
ATOM 4519 C CA . ALA A 1 623 ? -14.902 19.265 -3.051 1.00 96.88 623 ALA A CA 1
ATOM 4520 C C . ALA A 1 623 ? -15.399 19.996 -1.786 1.00 96.88 623 ALA A C 1
ATOM 4522 O O . ALA A 1 623 ? -16.383 19.554 -1.189 1.00 96.88 623 ALA A O 1
ATOM 4523 N N . LEU A 1 624 ? -14.811 21.145 -1.417 1.00 97.62 624 LEU A N 1
ATOM 4524 C CA . LEU A 1 624 ? -15.275 21.978 -0.294 1.00 97.62 624 LEU A CA 1
ATOM 4525 C C . LEU A 1 624 ? -16.699 22.508 -0.494 1.00 97.62 624 LEU A C 1
ATOM 4527 O O . LEU A 1 624 ? -17.409 22.721 0.487 1.00 97.62 624 LEU A O 1
ATOM 4531 N N . LYS A 1 625 ? -17.153 22.658 -1.746 1.00 97.44 625 LYS A N 1
ATOM 4532 C CA . LYS A 1 625 ? -18.518 23.117 -2.053 1.00 97.44 625 LYS A CA 1
ATOM 4533 C C . LYS A 1 625 ? -19.606 22.249 -1.413 1.00 97.44 625 LYS A C 1
ATOM 4535 O O . LYS A 1 625 ? -20.660 22.760 -1.071 1.00 97.44 625 LYS A O 1
ATOM 4540 N N . TYR A 1 626 ? -19.357 20.954 -1.194 1.00 98.19 626 TYR A N 1
ATOM 4541 C CA . TYR A 1 626 ? -20.360 20.080 -0.581 1.00 98.19 626 TYR A CA 1
ATOM 4542 C C . TYR A 1 626 ? -20.557 20.373 0.913 1.00 98.19 626 TYR A C 1
ATOM 4544 O O . TYR A 1 626 ? -21.628 20.098 1.443 1.00 98.19 626 TYR A O 1
ATOM 4552 N N . LEU A 1 627 ? -19.580 21.000 1.583 1.00 98.44 627 LEU A N 1
ATOM 4553 C CA . LEU A 1 627 ? -19.786 21.546 2.928 1.00 98.44 627 LEU A CA 1
ATOM 4554 C C . LEU A 1 627 ? -20.764 22.728 2.879 1.00 98.44 627 LEU A C 1
ATOM 4556 O O . LEU A 1 627 ? -21.698 22.791 3.677 1.00 98.44 627 LEU A O 1
ATOM 4560 N N . THR A 1 628 ? -20.588 23.642 1.918 1.00 98.19 628 THR A N 1
ATOM 4561 C CA . THR A 1 628 ? -21.464 24.815 1.772 1.00 98.19 628 THR A CA 1
ATOM 4562 C C . THR A 1 628 ? -22.856 24.452 1.267 1.00 98.19 628 THR A C 1
ATOM 4564 O O . THR A 1 628 ? -23.843 24.992 1.761 1.00 98.19 628 THR A O 1
ATOM 4567 N N . ASP A 1 629 ? -22.961 23.487 0.352 1.00 98.06 629 ASP A N 1
ATOM 4568 C CA . ASP A 1 629 ? -24.239 22.979 -0.156 1.00 98.06 629 ASP A CA 1
ATOM 4569 C C . ASP A 1 629 ? -25.050 22.283 0.952 1.00 98.06 629 ASP A C 1
ATOM 4571 O O . ASP A 1 629 ? -26.280 22.336 0.943 1.00 98.06 629 ASP A O 1
ATOM 4575 N N . ALA A 1 630 ? -24.375 21.685 1.944 1.00 97.75 630 ALA A N 1
ATOM 4576 C CA . ALA A 1 630 ? -24.998 21.119 3.145 1.00 97.75 630 ALA A CA 1
ATOM 4577 C C . ALA A 1 630 ? -25.382 22.180 4.197 1.00 97.75 630 ALA A C 1
ATOM 4579 O O . ALA A 1 630 ? -25.903 21.850 5.263 1.00 97.75 630 ALA A O 1
ATOM 4580 N N . GLY A 1 631 ? -25.147 23.463 3.909 1.00 98.06 631 GLY A N 1
ATOM 4581 C CA . GLY A 1 631 ? -25.541 24.585 4.756 1.00 98.06 631 GLY A CA 1
ATOM 4582 C C . GLY A 1 631 ? -24.491 25.031 5.773 1.00 98.06 631 GLY A C 1
ATOM 4583 O O . GLY A 1 631 ? -24.851 25.779 6.686 1.00 98.06 631 GLY A O 1
ATOM 4584 N N . ALA A 1 632 ? -23.232 24.604 5.639 1.00 98.62 632 ALA A N 1
ATOM 4585 C CA . ALA A 1 632 ? -22.131 25.138 6.434 1.00 98.62 632 ALA A CA 1
ATOM 4586 C C . ALA A 1 632 ? -21.551 26.428 5.824 1.00 98.62 632 ALA A C 1
ATOM 4588 O O . ALA A 1 632 ? -21.633 26.672 4.621 1.00 98.62 632 ALA A O 1
ATOM 4589 N N . THR A 1 633 ? -20.899 27.236 6.651 1.00 98.25 633 THR A N 1
ATOM 4590 C CA . THR A 1 633 ? -20.146 28.426 6.240 1.00 98.25 633 THR A CA 1
ATOM 4591 C C . THR A 1 633 ? -18.655 28.139 6.351 1.00 98.25 633 THR A C 1
ATOM 4593 O O . THR A 1 633 ? -18.190 27.764 7.426 1.00 98.25 633 THR A O 1
ATOM 4596 N N . LEU A 1 634 ? -17.893 28.347 5.274 1.00 97.50 634 LEU A N 1
ATOM 4597 C CA . LEU A 1 634 ? -16.430 28.299 5.337 1.00 97.50 634 LEU A CA 1
ATOM 4598 C C . LEU A 1 634 ? -15.886 29.592 5.956 1.00 97.50 634 LEU A C 1
ATOM 4600 O O . LEU A 1 634 ? -16.255 30.688 5.535 1.00 97.50 634 LEU A O 1
ATOM 4604 N N . VAL A 1 635 ? -15.009 29.458 6.947 1.00 95.44 635 VAL A N 1
ATOM 4605 C CA . VAL A 1 635 ? -14.375 30.568 7.667 1.00 95.44 635 VAL A CA 1
ATOM 4606 C C . VAL A 1 635 ? -12.873 30.493 7.438 1.00 95.44 635 VAL A C 1
ATOM 4608 O O . VAL A 1 635 ? -12.228 29.533 7.849 1.00 95.44 635 VAL A O 1
ATOM 4611 N N . GLU A 1 636 ? -12.303 31.499 6.784 1.00 92.00 636 GLU A N 1
ATOM 4612 C CA . GLU A 1 636 ? -10.854 31.567 6.603 1.00 92.00 636 GLU A CA 1
ATOM 4613 C C . GLU A 1 636 ? -10.146 31.797 7.950 1.00 92.00 636 GLU A C 1
ATOM 4615 O O . GLU A 1 636 ? -10.553 32.639 8.753 1.00 92.00 636 GLU A O 1
ATOM 4620 N N . MET A 1 637 ? -9.092 31.022 8.195 1.00 88.31 637 MET A N 1
ATOM 4621 C CA . MET A 1 637 ? -8.242 31.065 9.383 1.00 88.31 637 MET A CA 1
ATOM 4622 C C . MET A 1 637 ? -6.785 31.307 8.974 1.00 88.31 637 MET A C 1
ATOM 4624 O O . MET A 1 637 ? -6.362 30.916 7.887 1.00 88.31 637 MET A O 1
ATOM 4628 N N . GLY A 1 638 ? -5.985 31.886 9.872 1.00 71.56 638 GLY A N 1
ATOM 4629 C CA . GLY A 1 638 ? -4.547 32.102 9.644 1.00 71.56 638 GLY A CA 1
ATOM 4630 C C . GLY A 1 638 ? -4.198 33.484 9.088 1.00 71.56 638 GLY A C 1
ATOM 4631 O O . GLY A 1 638 ? -3.055 33.718 8.701 1.00 71.56 638 GLY A O 1
ATOM 4632 N N . THR A 1 639 ? -5.167 34.403 9.048 1.00 61.00 639 THR A N 1
ATOM 4633 C CA . THR A 1 639 ? -5.022 35.759 8.493 1.00 61.00 639 THR A CA 1
ATOM 4634 C C . THR A 1 639 ? -4.807 36.841 9.555 1.00 61.00 639 THR A C 1
ATOM 4636 O O . THR A 1 639 ? -4.544 37.991 9.206 1.00 61.00 639 THR A O 1
ATOM 4639 N N . THR A 1 640 ? -4.920 36.516 10.849 1.00 53.78 640 THR A N 1
ATOM 4640 C CA . THR A 1 640 ? -4.741 37.465 11.963 1.00 53.78 640 THR A CA 1
ATOM 4641 C C . THR A 1 640 ? -3.599 37.056 12.904 1.00 53.78 640 THR A C 1
ATOM 4643 O O . THR A 1 640 ? -3.200 35.894 12.970 1.00 53.78 640 THR A O 1
ATOM 4646 N N . VAL A 1 641 ? -3.037 38.023 13.645 1.00 41.06 641 VAL A N 1
ATOM 4647 C CA . VAL A 1 641 ? -2.000 37.764 14.662 1.00 41.06 641 VAL A CA 1
ATOM 4648 C C . VAL A 1 641 ? -2.633 36.999 15.830 1.00 41.06 641 VAL A C 1
ATOM 4650 O O . VAL A 1 641 ? -3.291 37.597 16.675 1.00 41.06 641 VAL A O 1
ATOM 4653 N N . GLY A 1 642 ? -2.431 35.680 15.866 1.00 49.50 642 GLY A N 1
ATOM 4654 C CA . GLY A 1 642 ? -3.024 34.770 16.857 1.00 49.50 642 GLY A CA 1
ATOM 4655 C C . GLY A 1 642 ? -3.560 33.474 16.240 1.00 49.50 642 GLY A C 1
ATOM 4656 O O . GLY A 1 642 ? -3.547 32.434 16.899 1.00 49.50 642 GLY A O 1
ATOM 4657 N N . ASP A 1 643 ? -3.917 33.506 14.952 1.00 60.19 643 ASP A N 1
ATOM 4658 C CA . ASP A 1 643 ? -4.357 32.339 14.189 1.00 60.19 643 ASP A CA 1
ATOM 4659 C C . ASP A 1 643 ? -3.150 31.520 13.709 1.00 60.19 643 ASP A C 1
ATOM 4661 O O . ASP A 1 643 ? -2.663 31.662 12.587 1.00 60.19 643 ASP A O 1
ATOM 4665 N N . ALA A 1 644 ? -2.619 30.652 14.568 1.00 66.50 644 ALA A N 1
ATOM 4666 C CA . ALA A 1 644 ? -1.632 29.674 14.126 1.00 66.50 644 ALA A CA 1
ATOM 4667 C C . ALA A 1 644 ? -2.283 28.640 13.184 1.00 66.50 644 ALA A C 1
ATOM 4669 O O . ALA A 1 644 ? -3.427 28.237 13.387 1.00 66.50 644 ALA A O 1
ATOM 4670 N N . ASN A 1 645 ? -1.525 28.139 12.199 1.00 77.56 645 ASN A N 1
ATOM 4671 C CA . ASN A 1 645 ? -1.956 27.058 11.290 1.00 77.56 645 ASN A CA 1
ATOM 4672 C C . ASN A 1 645 ? -2.249 25.719 12.012 1.00 77.56 645 ASN A C 1
ATOM 4674 O O . ASN A 1 645 ? -2.665 24.742 11.384 1.00 77.56 645 ASN A O 1
ATOM 4678 N N . THR A 1 646 ? -1.970 25.652 13.315 1.00 85.81 646 THR A N 1
ATOM 4679 C CA . THR A 1 646 ? -2.154 24.498 14.192 1.00 85.81 646 THR A CA 1
ATOM 4680 C C . THR A 1 646 ? -2.515 24.974 15.603 1.00 85.81 646 THR A C 1
ATOM 4682 O O . THR A 1 646 ? -2.047 26.042 16.006 1.00 85.81 646 THR A O 1
ATOM 4685 N N . PRO A 1 647 ? -3.240 24.168 16.401 1.00 89.50 647 PRO A N 1
ATOM 4686 C CA . PRO A 1 647 ? -3.431 24.420 17.826 1.00 89.50 647 PRO A CA 1
ATOM 4687 C C . PRO A 1 647 ? -2.112 24.726 18.560 1.00 89.50 647 PRO A C 1
ATOM 4689 O O . PRO A 1 647 ? -1.106 24.060 18.295 1.00 89.50 647 PRO A O 1
ATOM 4692 N N . PRO A 1 648 ? -2.080 25.681 19.505 1.00 91.19 648 PRO A N 1
ATOM 4693 C CA . PRO A 1 648 ? -0.860 26.000 20.234 1.00 91.19 648 PRO A CA 1
ATOM 4694 C C . PRO A 1 648 ? -0.517 24.900 21.248 1.00 91.19 648 PRO A C 1
ATOM 4696 O O . PRO A 1 648 ? -1.312 24.572 22.132 1.00 91.19 648 PRO A O 1
ATOM 4699 N N . ALA A 1 649 ? 0.694 24.350 21.154 1.00 92.88 649 ALA A N 1
ATOM 4700 C CA . ALA A 1 649 ? 1.212 23.413 22.146 1.00 92.88 649 ALA A CA 1
ATOM 4701 C C . ALA A 1 649 ? 1.407 24.096 23.517 1.00 92.88 649 ALA A C 1
ATOM 4703 O O . ALA A 1 649 ? 1.693 25.295 23.573 1.00 92.88 649 ALA A O 1
ATOM 4704 N N . PRO A 1 650 ? 1.289 23.362 24.640 1.00 94.81 650 PRO A N 1
ATOM 4705 C CA . PRO A 1 650 ? 1.705 23.864 25.944 1.00 94.81 650 PRO A CA 1
ATOM 4706 C C . PRO A 1 650 ? 3.160 24.350 25.932 1.00 94.81 650 PRO A C 1
ATOM 4708 O O . PRO A 1 650 ? 4.020 23.722 25.317 1.00 94.81 650 PRO A O 1
ATOM 4711 N N . ALA A 1 651 ? 3.441 25.442 26.651 1.00 90.94 651 ALA A N 1
ATOM 4712 C CA . ALA A 1 651 ? 4.749 26.107 26.630 1.00 90.94 651 ALA A CA 1
ATOM 4713 C C . ALA A 1 651 ? 5.909 25.229 27.135 1.00 90.94 651 ALA A C 1
ATOM 4715 O O . ALA A 1 651 ? 7.051 25.419 26.725 1.00 90.94 651 ALA A O 1
ATOM 4716 N N . VAL A 1 652 ? 5.621 24.274 28.023 1.00 92.19 652 VAL A N 1
ATOM 4717 C CA . VAL A 1 652 ? 6.609 23.347 28.582 1.00 92.19 652 VAL A CA 1
ATOM 4718 C C . VAL A 1 652 ? 6.294 21.943 28.082 1.00 92.19 652 VAL A C 1
ATOM 4720 O O . VAL A 1 652 ? 5.291 21.352 28.478 1.00 92.19 652 VAL A O 1
ATOM 4723 N N . ASN A 1 653 ? 7.158 21.405 27.221 1.00 92.50 653 ASN A N 1
ATOM 4724 C CA . ASN A 1 653 ? 7.117 19.992 26.853 1.00 92.50 653 ASN A CA 1
ATOM 4725 C C . ASN A 1 653 ? 7.790 19.173 27.972 1.00 92.50 653 ASN A C 1
ATOM 4727 O O . ASN A 1 653 ? 8.943 19.469 28.300 1.00 92.50 653 ASN A O 1
ATOM 4731 N N . PRO A 1 654 ? 7.103 18.198 28.593 1.00 93.88 654 PRO A N 1
ATOM 4732 C CA . PRO A 1 654 ? 7.698 17.374 29.640 1.00 93.88 654 PRO A CA 1
ATOM 4733 C C . PRO A 1 654 ? 8.876 16.543 29.117 1.00 93.88 654 PRO A C 1
ATOM 4735 O O . PRO A 1 654 ? 8.930 16.194 27.937 1.00 93.88 654 PRO A O 1
ATOM 4738 N N . SER A 1 655 ? 9.813 16.223 30.013 1.00 94.44 655 SER A N 1
ATOM 4739 C CA . SER A 1 655 ? 10.921 15.309 29.731 1.00 94.44 655 SER A CA 1
ATOM 4740 C C . SER A 1 655 ? 10.447 13.856 29.596 1.00 94.44 655 SER A C 1
ATOM 4742 O O . SER A 1 655 ? 9.274 13.537 29.804 1.00 94.44 655 SER A O 1
ATOM 4744 N N . GLY A 1 656 ? 11.384 12.977 29.240 1.00 93.50 656 GLY A N 1
ATOM 4745 C CA . GLY A 1 656 ? 11.145 11.548 29.064 1.00 93.50 656 GLY A CA 1
ATOM 4746 C C . GLY A 1 656 ? 11.091 11.129 27.595 1.00 93.50 656 GLY A C 1
ATOM 4747 O O . GLY A 1 656 ? 10.865 11.935 26.692 1.00 93.50 656 GLY A O 1
ATOM 4748 N N . ASN A 1 657 ? 11.329 9.842 27.347 1.00 94.88 657 ASN A N 1
ATOM 4749 C CA . ASN A 1 657 ? 11.322 9.259 26.008 1.00 94.88 657 ASN A CA 1
ATOM 4750 C C . ASN A 1 657 ? 10.045 8.430 25.809 1.00 94.88 657 ASN A C 1
ATOM 4752 O O . ASN A 1 657 ? 9.950 7.303 26.291 1.00 94.88 657 ASN A O 1
ATOM 4756 N N . THR A 1 658 ? 9.062 8.984 25.095 1.00 94.81 658 THR A N 1
ATOM 4757 C CA . THR A 1 658 ? 7.749 8.345 24.904 1.00 94.81 658 THR A CA 1
ATOM 4758 C C . THR A 1 658 ? 7.788 7.129 23.979 1.00 94.81 658 THR A C 1
ATOM 4760 O O . THR A 1 658 ? 6.962 6.232 24.136 1.00 94.81 658 THR A O 1
ATOM 4763 N N . THR A 1 659 ? 8.735 7.065 23.040 1.00 93.12 659 THR A N 1
ATOM 4764 C CA . THR A 1 659 ? 8.951 5.883 22.188 1.00 93.12 659 THR A CA 1
ATOM 4765 C C . THR A 1 659 ? 9.482 4.723 23.027 1.00 93.12 659 THR A C 1
ATOM 4767 O O . THR A 1 659 ? 8.879 3.653 23.050 1.00 93.12 659 THR A O 1
ATOM 4770 N N . GLN A 1 660 ? 10.560 4.960 23.787 1.00 93.62 660 GLN A N 1
ATOM 4771 C CA . GLN A 1 660 ? 11.121 3.973 24.714 1.00 93.62 660 GLN A CA 1
ATOM 4772 C C . GLN A 1 660 ? 10.055 3.485 25.694 1.00 93.62 660 GLN A C 1
ATOM 4774 O O . GLN A 1 660 ? 9.901 2.282 25.884 1.00 93.62 660 GLN A O 1
ATOM 4779 N N . GLU A 1 661 ? 9.328 4.408 26.322 1.00 95.81 661 GLU A N 1
ATOM 4780 C CA . GLU A 1 661 ? 8.336 4.061 27.335 1.00 95.81 661 GLU A CA 1
ATOM 4781 C C . GLU A 1 661 ? 7.198 3.217 26.753 1.00 95.81 661 GLU A C 1
ATOM 4783 O O . GLU A 1 661 ? 6.834 2.208 27.352 1.00 95.81 661 GLU A O 1
ATOM 4788 N N . GLY A 1 662 ? 6.685 3.570 25.569 1.00 95.06 662 GLY A N 1
ATOM 4789 C CA . GLY A 1 662 ? 5.634 2.800 24.902 1.00 95.06 662 GLY A CA 1
ATOM 4790 C C . GLY A 1 662 ? 6.074 1.373 24.578 1.00 95.06 662 GLY A C 1
ATOM 4791 O O . GLY A 1 662 ? 5.364 0.419 24.891 1.00 95.06 662 GLY A O 1
ATOM 4792 N N . TRP A 1 663 ? 7.270 1.211 24.007 1.00 95.38 663 TRP A N 1
ATOM 4793 C CA . TRP A 1 663 ? 7.796 -0.110 23.651 1.00 95.38 663 TRP A CA 1
ATOM 4794 C C . TRP A 1 663 ? 8.072 -0.957 24.890 1.00 95.38 663 TRP A C 1
ATOM 4796 O O . TRP A 1 663 ? 7.745 -2.140 24.910 1.00 95.38 663 TRP A O 1
ATOM 4806 N N . MET A 1 664 ? 8.618 -0.354 25.948 1.00 96.25 664 MET A N 1
ATOM 4807 C CA . MET A 1 664 ? 8.849 -1.055 27.208 1.00 96.25 664 MET A CA 1
ATOM 4808 C C . MET A 1 664 ? 7.546 -1.477 27.889 1.00 96.25 664 MET A C 1
ATOM 4810 O O . MET A 1 664 ? 7.479 -2.597 28.380 1.00 96.25 664 MET A O 1
ATOM 4814 N N . GLN A 1 665 ? 6.502 -0.639 27.892 1.00 95.31 665 GLN A N 1
ATOM 4815 C CA . GLN A 1 665 ? 5.189 -1.033 28.422 1.00 95.31 665 GLN A CA 1
ATOM 4816 C C . GLN A 1 665 ? 4.590 -2.206 27.643 1.00 95.31 665 GLN A C 1
ATOM 4818 O O . GLN A 1 665 ? 4.043 -3.123 28.252 1.00 95.31 665 GLN A O 1
ATOM 4823 N N . TYR A 1 666 ? 4.731 -2.210 26.316 1.00 96.25 666 TYR A N 1
ATOM 4824 C CA . TYR A 1 666 ? 4.287 -3.332 25.493 1.00 96.25 666 TYR A CA 1
ATOM 4825 C C . TYR A 1 666 ? 5.083 -4.613 25.789 1.00 96.25 666 TYR A C 1
ATOM 4827 O O . TYR A 1 666 ? 4.484 -5.671 25.951 1.00 96.25 666 TYR A O 1
ATOM 4835 N N . ILE A 1 667 ? 6.412 -4.533 25.916 1.00 96.44 667 ILE A N 1
ATOM 4836 C CA . ILE A 1 667 ? 7.261 -5.684 26.273 1.00 96.44 667 ILE A CA 1
ATOM 4837 C C . ILE A 1 667 ? 6.891 -6.222 27.666 1.00 96.44 667 ILE A C 1
ATOM 4839 O O . ILE A 1 667 ? 6.711 -7.428 27.826 1.00 96.44 667 ILE A O 1
ATOM 4843 N N . ASP A 1 668 ? 6.717 -5.344 28.659 1.00 95.81 668 ASP A N 1
ATOM 4844 C CA . ASP A 1 668 ? 6.333 -5.723 30.027 1.00 95.81 668 ASP A CA 1
ATOM 4845 C C . ASP A 1 668 ? 4.961 -6.412 30.080 1.00 95.81 668 ASP A C 1
ATOM 4847 O O . ASP A 1 668 ? 4.746 -7.316 30.890 1.00 95.81 668 ASP A O 1
ATOM 4851 N N . ALA A 1 669 ? 4.029 -5.997 29.215 1.00 96.00 669 ALA A N 1
ATOM 4852 C CA . ALA A 1 669 ? 2.704 -6.598 29.098 1.00 96.00 669 ALA A CA 1
ATOM 4853 C C . ALA A 1 669 ? 2.729 -8.016 28.496 1.00 96.00 669 ALA A C 1
ATOM 4855 O O . ALA A 1 669 ? 1.733 -8.731 28.609 1.00 96.00 669 ALA A O 1
ATOM 4856 N N . HIS A 1 670 ? 3.863 -8.435 27.920 1.00 97.56 670 HIS A N 1
ATOM 4857 C CA . HIS A 1 670 ? 4.037 -9.704 27.215 1.00 97.56 670 HIS A CA 1
ATOM 4858 C C . HIS A 1 670 ? 5.184 -10.552 27.790 1.00 97.56 670 HIS A C 1
ATOM 4860 O O . HIS A 1 670 ? 6.149 -10.863 27.081 1.00 97.56 670 HIS A O 1
ATOM 4866 N N . PRO A 1 671 ? 5.097 -11.011 29.056 1.00 95.94 671 PRO A N 1
ATOM 4867 C CA . PRO A 1 671 ? 6.094 -11.920 29.628 1.00 95.94 671 PRO A CA 1
ATOM 4868 C C . PRO A 1 671 ? 6.248 -13.224 28.822 1.00 95.94 671 PRO A C 1
ATOM 4870 O O . PRO A 1 671 ? 7.304 -13.859 28.857 1.00 95.94 671 PRO A O 1
ATOM 4873 N N . GLU A 1 672 ? 5.228 -13.613 28.050 1.00 96.31 672 GLU A N 1
ATOM 4874 C CA . GLU A 1 672 ? 5.277 -14.743 27.122 1.00 96.31 672 GLU A CA 1
ATOM 4875 C C . GLU A 1 672 ? 6.288 -14.602 25.979 1.00 96.31 672 GLU A C 1
ATOM 4877 O O . GLU A 1 672 ? 6.635 -15.622 25.388 1.00 96.31 672 GLU A O 1
ATOM 4882 N N . LEU A 1 673 ? 6.801 -13.402 25.676 1.00 97.00 673 LEU A N 1
ATOM 4883 C CA . LEU A 1 673 ? 7.900 -13.238 24.718 1.00 97.00 673 LEU A CA 1
ATOM 4884 C C . LEU A 1 673 ? 9.086 -14.124 25.122 1.00 97.00 673 LEU A C 1
ATOM 4886 O O . LEU A 1 673 ? 9.575 -14.922 24.322 1.00 97.00 673 LEU A O 1
ATOM 4890 N N . ALA A 1 674 ? 9.482 -14.070 26.396 1.00 95.75 674 ALA A N 1
ATOM 4891 C CA . ALA A 1 674 ? 10.556 -14.907 26.920 1.00 95.75 674 ALA A CA 1
ATOM 4892 C C . ALA A 1 674 ? 10.172 -16.398 26.944 1.00 95.75 674 ALA A C 1
ATOM 4894 O O . ALA A 1 674 ? 10.999 -17.250 26.621 1.00 95.75 674 ALA A O 1
ATOM 4895 N N . GLU A 1 675 ? 8.918 -16.726 27.281 1.00 96.38 675 GLU A N 1
ATOM 4896 C CA . GLU A 1 675 ? 8.416 -18.111 27.280 1.00 96.38 675 GLU A CA 1
ATOM 4897 C C . GLU A 1 675 ? 8.453 -18.746 25.879 1.00 96.38 675 GLU A C 1
ATOM 4899 O O . GLU A 1 675 ? 8.674 -19.949 25.751 1.00 96.38 675 GLU A O 1
ATOM 4904 N N . GLN A 1 676 ? 8.268 -17.935 24.835 1.00 97.00 676 GLN A N 1
ATOM 4905 C CA . GLN A 1 676 ? 8.300 -18.343 23.429 1.00 97.00 676 GLN A CA 1
ATOM 4906 C C . GLN A 1 676 ? 9.693 -18.206 22.789 1.00 97.00 676 GLN A C 1
ATOM 4908 O O . GLN A 1 676 ? 9.851 -18.472 21.600 1.00 97.00 676 GLN A O 1
ATOM 4913 N N . GLY A 1 677 ? 10.718 -17.840 23.569 1.00 96.25 677 GLY A N 1
ATOM 4914 C CA . GLY A 1 677 ? 12.114 -17.803 23.124 1.00 96.25 677 GLY A CA 1
ATOM 4915 C C . GLY A 1 677 ? 12.553 -16.510 22.429 1.00 96.25 677 GLY A C 1
ATOM 4916 O O . GLY A 1 677 ? 13.610 -16.499 21.797 1.00 96.25 677 GLY A O 1
ATOM 4917 N N . PHE A 1 678 ? 11.787 -15.422 22.540 1.00 96.19 678 PHE A N 1
ATOM 4918 C CA . PHE A 1 678 ? 12.195 -14.105 22.049 1.00 96.19 678 PHE A CA 1
ATOM 4919 C C . PHE A 1 678 ? 13.157 -13.438 23.041 1.00 96.19 678 PHE A C 1
ATOM 4921 O O . PHE A 1 678 ? 12.835 -13.266 24.216 1.00 96.19 678 PHE A O 1
ATOM 4928 N N . ASP A 1 679 ? 14.333 -13.022 22.563 1.00 93.06 679 ASP A N 1
ATOM 4929 C CA . ASP A 1 679 ? 15.307 -12.247 23.347 1.00 93.06 679 ASP A CA 1
ATOM 4930 C C . ASP A 1 679 ? 15.079 -10.740 23.159 1.00 93.06 679 ASP A C 1
ATOM 4932 O O . ASP A 1 679 ? 15.906 -10.029 22.598 1.00 93.06 679 ASP A O 1
ATOM 4936 N N . ILE A 1 680 ? 13.896 -10.272 23.562 1.00 94.25 680 ILE A N 1
ATOM 4937 C CA . ILE A 1 680 ? 13.489 -8.864 23.477 1.00 94.25 680 ILE A CA 1
ATOM 4938 C C . ILE A 1 680 ? 13.257 -8.375 24.903 1.00 94.25 680 ILE A C 1
ATOM 4940 O O . ILE A 1 680 ? 12.264 -8.728 25.536 1.00 94.25 680 ILE A O 1
ATOM 4944 N N . LYS A 1 681 ? 14.202 -7.597 25.429 1.00 91.56 681 LYS A N 1
ATOM 4945 C CA . LYS A 1 681 ? 14.200 -7.112 26.820 1.00 91.56 681 LYS A CA 1
ATOM 4946 C C . LYS A 1 681 ? 14.141 -5.592 26.902 1.00 91.56 681 LYS A C 1
ATOM 4948 O O . LYS A 1 681 ? 13.949 -5.037 27.980 1.00 91.56 681 LYS A O 1
ATOM 4953 N N . SER A 1 682 ? 14.355 -4.919 25.779 1.00 91.81 682 SER A N 1
ATOM 4954 C CA . SER A 1 682 ? 14.431 -3.475 25.684 1.00 91.81 682 SER A CA 1
ATOM 4955 C C . SER A 1 682 ? 13.946 -2.967 24.330 1.00 91.81 682 SER A C 1
ATOM 4957 O O . SER A 1 682 ? 13.929 -3.696 23.339 1.00 91.81 682 SER A O 1
ATOM 4959 N N . ALA A 1 683 ? 13.625 -1.675 24.254 1.00 90.19 683 ALA A N 1
ATOM 4960 C CA . ALA A 1 683 ? 13.314 -1.043 22.974 1.00 90.19 683 ALA A CA 1
ATOM 4961 C C . ALA A 1 683 ? 14.506 -1.051 21.991 1.00 90.19 683 ALA A C 1
ATOM 4963 O O . ALA A 1 683 ? 14.295 -0.995 20.782 1.00 90.19 683 ALA A O 1
ATOM 4964 N N . VAL A 1 684 ? 15.750 -1.142 22.489 1.00 90.69 684 VAL A N 1
ATOM 4965 C CA . VAL A 1 684 ? 16.948 -1.273 21.642 1.00 90.69 684 VAL A CA 1
ATOM 4966 C C . VAL A 1 684 ? 16.942 -2.616 20.915 1.00 90.69 684 VAL A C 1
ATOM 4968 O O . VAL A 1 684 ? 17.222 -2.648 19.722 1.00 90.69 684 VAL A O 1
ATOM 4971 N N . ASP A 1 685 ? 16.524 -3.703 21.569 1.00 91.19 685 ASP A N 1
ATOM 4972 C CA . ASP A 1 685 ? 16.447 -5.028 20.929 1.00 91.19 685 ASP A CA 1
ATOM 4973 C C . ASP A 1 685 ? 15.487 -5.034 19.729 1.00 91.19 685 ASP A C 1
ATOM 4975 O O . ASP A 1 685 ? 15.683 -5.776 18.768 1.00 91.19 685 ASP A O 1
ATOM 4979 N N . VAL A 1 686 ? 14.475 -4.163 19.755 1.00 91.06 686 VAL A N 1
ATOM 4980 C CA . VAL A 1 686 ? 13.546 -3.952 18.642 1.00 91.06 686 VAL A CA 1
ATOM 4981 C C . VAL A 1 686 ? 14.144 -3.010 17.591 1.00 91.06 686 VAL A C 1
ATOM 4983 O O . VAL A 1 686 ? 14.222 -3.369 16.415 1.00 91.06 686 VAL A O 1
ATOM 4986 N N . SER A 1 687 ? 14.587 -1.809 17.982 1.00 87.44 687 SER A N 1
ATOM 4987 C CA . SER A 1 687 ? 14.990 -0.755 17.032 1.00 87.44 687 SER A CA 1
ATOM 4988 C C . SER A 1 687 ? 16.274 -1.103 16.280 1.00 87.44 687 SER A C 1
ATOM 4990 O O . SER A 1 687 ? 16.412 -0.744 15.107 1.00 87.44 687 SER A O 1
ATOM 4992 N N . CYS A 1 688 ? 17.160 -1.852 16.935 1.00 88.88 688 CYS A N 1
ATOM 4993 C CA . CYS A 1 688 ? 18.440 -2.323 16.421 1.00 88.88 688 CYS A CA 1
ATOM 4994 C C . CYS A 1 688 ? 18.427 -3.777 15.942 1.00 88.88 688 CYS A C 1
ATOM 4996 O O . CYS A 1 688 ? 19.478 -4.311 15.566 1.00 88.88 688 CYS A O 1
ATOM 4998 N N . SER A 1 689 ? 17.256 -4.420 15.914 1.00 89.50 689 SER A N 1
ATOM 4999 C CA . SER A 1 689 ? 17.128 -5.769 15.378 1.00 89.50 689 SER A CA 1
ATOM 5000 C C . SER A 1 689 ? 17.647 -5.834 13.944 1.00 89.50 689 SER A C 1
ATOM 5002 O O . SER A 1 689 ? 17.197 -5.119 13.048 1.00 89.50 689 SER A O 1
ATOM 5004 N N . GLN A 1 690 ? 18.573 -6.761 13.705 1.00 88.31 690 GLN A N 1
ATOM 5005 C CA . GLN A 1 690 ? 19.115 -7.014 12.370 1.00 88.31 690 GLN A CA 1
ATOM 5006 C C . GLN A 1 690 ? 18.181 -7.868 11.498 1.00 88.31 690 GLN A C 1
ATOM 5008 O O . GLN A 1 690 ? 18.534 -8.202 10.369 1.00 88.31 690 GLN A O 1
ATOM 5013 N N . LYS A 1 691 ? 16.997 -8.211 12.025 1.00 89.88 691 LYS A N 1
ATOM 5014 C CA . LYS A 1 691 ? 15.915 -8.905 11.316 1.00 89.88 691 LYS A CA 1
ATOM 5015 C C . LYS A 1 691 ? 14.935 -7.946 10.623 1.00 89.88 691 LYS A C 1
ATOM 5017 O O . LYS A 1 691 ? 14.009 -8.416 9.970 1.00 89.88 691 LYS A O 1
ATOM 5022 N N . LYS A 1 692 ? 15.118 -6.632 10.785 1.00 87.12 692 LYS A N 1
ATOM 5023 C CA . LYS A 1 692 ? 14.345 -5.602 10.083 1.00 87.12 692 LYS A CA 1
ATOM 5024 C C . LYS A 1 692 ? 14.561 -5.658 8.574 1.00 87.12 692 LYS A C 1
ATOM 5026 O O . LYS A 1 692 ? 15.603 -6.151 8.129 1.00 87.12 692 LYS A O 1
ATOM 5031 N N . VAL A 1 693 ? 13.628 -5.109 7.792 1.00 83.06 693 VAL A N 1
ATOM 5032 C CA . VAL A 1 693 ? 13.888 -4.919 6.354 1.00 83.06 693 VAL A CA 1
ATOM 5033 C C . VAL A 1 693 ? 15.114 -4.022 6.177 1.00 83.06 693 VAL A C 1
ATOM 5035 O O . VAL A 1 693 ? 15.301 -3.052 6.917 1.00 83.06 693 VAL A O 1
ATOM 5038 N N . GLU A 1 694 ? 15.956 -4.335 5.186 1.00 76.94 694 GLU A N 1
ATOM 5039 C CA . GLU A 1 694 ? 17.261 -3.677 4.992 1.00 76.94 694 GLU A CA 1
ATOM 5040 C C . GLU A 1 694 ? 17.145 -2.147 4.962 1.00 76.94 694 GLU A C 1
ATOM 5042 O O . GLU A 1 694 ? 18.013 -1.432 5.455 1.00 76.94 694 GLU A O 1
ATOM 5047 N N . TYR A 1 695 ? 16.037 -1.641 4.414 1.00 73.31 695 TYR A N 1
ATOM 5048 C CA . TYR A 1 695 ? 15.780 -0.215 4.219 1.00 73.31 695 TYR A CA 1
ATOM 5049 C C . TYR A 1 695 ? 15.776 0.602 5.504 1.00 73.31 695 TYR A C 1
ATOM 5051 O O . TYR A 1 695 ? 16.117 1.780 5.461 1.00 73.31 695 TYR A O 1
ATOM 5059 N N . VAL A 1 696 ? 15.359 0.006 6.619 1.00 76.19 696 VAL A N 1
ATOM 5060 C CA . VAL A 1 696 ? 15.205 0.690 7.913 1.00 76.19 696 VAL A CA 1
ATOM 5061 C C . VAL A 1 696 ? 16.075 0.060 8.999 1.00 76.19 696 VAL A C 1
ATOM 5063 O O . VAL A 1 696 ? 15.909 0.344 10.191 1.00 76.19 696 VAL A O 1
ATOM 5066 N N . ARG A 1 697 ? 16.978 -0.841 8.605 1.00 81.00 697 ARG A N 1
ATOM 5067 C CA . ARG A 1 697 ? 17.919 -1.500 9.501 1.00 81.00 697 ARG A CA 1
ATOM 5068 C C . ARG A 1 697 ? 19.048 -0.537 9.854 1.00 81.00 697 ARG A C 1
ATOM 5070 O O . ARG A 1 697 ? 19.675 0.057 8.978 1.00 81.00 697 ARG A O 1
ATOM 5077 N N . GLN A 1 698 ? 19.315 -0.401 11.149 1.00 80.12 698 GLN A N 1
ATOM 5078 C CA . GLN A 1 698 ? 20.437 0.397 11.632 1.00 80.12 698 GLN A CA 1
ATOM 5079 C C . GLN A 1 698 ? 21.750 -0.375 11.495 1.00 80.12 698 GLN A C 1
ATOM 5081 O O . GLN A 1 698 ? 21.785 -1.592 11.702 1.00 80.12 698 GLN A O 1
ATOM 5086 N N . ASP A 1 699 ? 22.828 0.350 11.185 1.00 77.38 699 ASP A N 1
ATOM 5087 C CA . ASP A 1 699 ? 24.180 -0.203 11.211 1.00 77.38 699 ASP A CA 1
ATOM 5088 C C . ASP A 1 699 ? 24.492 -0.737 12.624 1.00 77.38 699 ASP A C 1
ATOM 5090 O O . ASP A 1 699 ? 24.266 -0.015 13.601 1.00 77.38 699 ASP A O 1
ATOM 5094 N N . PRO A 1 700 ? 25.025 -1.966 12.770 1.00 81.81 700 PRO A N 1
ATOM 5095 C CA . PRO A 1 700 ? 25.324 -2.539 14.081 1.00 81.81 700 PRO A CA 1
ATOM 5096 C C . PRO A 1 700 ? 26.207 -1.658 14.978 1.00 81.81 700 PRO A C 1
ATOM 5098 O O . PRO A 1 700 ? 26.068 -1.696 16.200 1.00 81.81 700 PRO A O 1
ATOM 5101 N N . SER A 1 701 ? 27.096 -0.839 14.409 1.00 81.81 701 SER A N 1
ATOM 5102 C CA . SER A 1 701 ? 27.934 0.089 15.177 1.00 81.81 701 SER A CA 1
ATOM 5103 C C . SER A 1 701 ? 27.137 1.223 15.829 1.00 81.81 701 SER A C 1
ATOM 5105 O O . SER A 1 701 ? 27.514 1.686 16.905 1.00 81.81 701 SER A O 1
ATOM 5107 N N . ALA A 1 702 ? 26.001 1.620 15.245 1.00 78.69 702 ALA A N 1
ATOM 5108 C CA . ALA A 1 702 ? 25.079 2.590 15.837 1.00 78.69 702 ALA A CA 1
ATOM 5109 C C . ALA A 1 702 ? 24.267 1.999 17.007 1.00 78.69 702 ALA A C 1
ATOM 5111 O O . ALA A 1 702 ? 23.670 2.742 17.783 1.00 78.69 702 ALA A O 1
ATOM 5112 N N . CYS A 1 703 ? 24.281 0.671 17.158 1.00 83.12 703 CYS A N 1
ATOM 5113 C CA . CYS A 1 703 ? 23.462 -0.072 18.113 1.00 83.12 703 CYS A CA 1
ATOM 5114 C C . CYS A 1 703 ? 24.164 -0.411 19.433 1.00 83.12 703 CYS A C 1
ATOM 5116 O O . CYS A 1 703 ? 23.544 -0.968 20.336 1.00 83.12 703 CYS A O 1
ATOM 5118 N N . ALA A 1 704 ? 25.437 -0.040 19.594 1.00 82.50 704 ALA A N 1
ATOM 5119 C CA . ALA A 1 704 ? 26.182 -0.197 20.845 1.00 82.50 704 ALA A CA 1
ATOM 5120 C C . ALA A 1 704 ? 25.854 0.916 21.867 1.00 82.50 704 ALA A C 1
ATOM 5122 O O . ALA A 1 704 ? 26.753 1.526 22.451 1.00 82.50 704 ALA A O 1
ATOM 5123 N N . VAL A 1 705 ? 24.566 1.207 22.069 1.00 79.12 705 VAL A N 1
ATOM 5124 C CA . VAL A 1 705 ? 24.072 2.254 22.977 1.00 79.12 705 VAL A CA 1
ATOM 5125 C C . VAL A 1 705 ? 23.223 1.652 24.092 1.00 79.12 705 VAL A C 1
ATOM 5127 O O . VAL A 1 705 ? 22.466 0.707 23.881 1.00 79.12 705 VAL A O 1
ATOM 5130 N N . ALA A 1 706 ? 23.347 2.194 25.305 1.00 83.75 706 ALA A N 1
ATOM 5131 C CA . ALA A 1 706 ? 22.484 1.789 26.409 1.00 83.75 706 ALA A CA 1
ATOM 5132 C C . ALA A 1 706 ? 21.029 2.221 26.126 1.00 83.75 706 ALA A C 1
ATOM 5134 O O . ALA A 1 706 ? 20.827 3.349 25.663 1.00 83.75 706 ALA A O 1
ATOM 5135 N N . PRO A 1 707 ? 20.015 1.380 26.422 1.00 85.19 707 PRO A N 1
ATOM 5136 C CA . PRO A 1 707 ? 18.618 1.783 26.311 1.00 85.19 707 PRO A CA 1
ATOM 5137 C C . PRO A 1 707 ? 18.327 3.035 27.140 1.00 85.19 707 PRO A C 1
ATOM 5139 O O . PRO A 1 707 ? 18.865 3.202 28.238 1.00 85.19 707 PRO A O 1
ATOM 5142 N N . ALA A 1 708 ? 17.446 3.899 26.632 1.00 88.00 708 ALA A N 1
ATOM 5143 C CA . ALA A 1 708 ? 16.976 5.040 27.408 1.00 88.00 708 ALA A CA 1
ATOM 5144 C C . ALA A 1 708 ? 16.262 4.552 28.689 1.00 88.00 708 ALA A C 1
ATOM 5146 O O . ALA A 1 708 ? 15.600 3.506 28.664 1.00 88.00 708 ALA A O 1
ATOM 5147 N N . PRO A 1 709 ? 16.383 5.279 29.817 1.00 92.06 709 PRO A N 1
ATOM 5148 C CA . PRO A 1 709 ? 15.693 4.909 31.045 1.00 92.06 709 PRO A CA 1
ATOM 5149 C C . PRO A 1 709 ? 14.170 4.994 30.874 1.00 92.06 709 PRO A C 1
ATOM 5151 O O . PRO A 1 709 ? 13.662 5.728 30.023 1.00 92.06 709 PRO A O 1
ATOM 5154 N N . ARG A 1 710 ? 13.446 4.246 31.714 1.00 95.00 710 ARG A N 1
ATOM 5155 C CA . ARG A 1 710 ? 11.986 4.362 31.853 1.00 95.00 710 ARG A CA 1
ATOM 5156 C C . ARG A 1 710 ? 11.606 5.756 32.337 1.00 95.00 710 ARG A C 1
ATOM 5158 O O . ARG A 1 710 ? 12.352 6.354 33.114 1.00 95.00 710 ARG A O 1
ATOM 5165 N N . MET A 1 711 ? 10.441 6.235 31.909 1.00 96.81 711 MET A N 1
ATOM 5166 C CA . MET A 1 711 ? 9.905 7.501 32.406 1.00 96.81 711 MET A CA 1
ATOM 5167 C C . MET A 1 711 ? 9.550 7.381 33.893 1.00 96.81 711 MET A C 1
ATOM 5169 O O . MET A 1 711 ? 8.992 6.368 34.325 1.00 96.81 711 MET A O 1
ATOM 5173 N N . THR A 1 712 ? 9.847 8.410 34.689 1.00 97.56 712 THR A N 1
ATOM 5174 C CA . THR A 1 712 ? 9.453 8.421 36.108 1.00 97.56 712 THR A CA 1
ATOM 5175 C C . THR A 1 712 ? 7.945 8.634 36.266 1.00 97.56 712 THR A C 1
ATOM 5177 O O . THR A 1 712 ? 7.265 9.104 35.353 1.00 97.56 712 THR A O 1
ATOM 5180 N N . ALA A 1 713 ? 7.390 8.333 37.444 1.00 96.25 713 ALA A N 1
ATOM 5181 C CA . ALA A 1 713 ? 5.972 8.578 37.723 1.00 96.25 713 ALA A CA 1
ATOM 5182 C C . ALA A 1 713 ? 5.584 10.060 37.530 1.00 96.25 713 ALA A C 1
ATOM 5184 O O . ALA A 1 713 ? 4.486 10.367 37.050 1.00 96.25 713 ALA A O 1
ATOM 5185 N N . GLU A 1 714 ? 6.498 10.975 37.856 1.00 97.06 714 GLU A N 1
ATOM 5186 C CA . GLU A 1 714 ? 6.357 12.412 37.638 1.00 97.06 714 GLU A CA 1
ATOM 5187 C C . GLU A 1 714 ? 6.333 12.748 36.144 1.00 97.06 714 GLU A C 1
ATOM 5189 O O . GLU A 1 714 ? 5.455 13.494 35.718 1.00 97.06 714 GLU A O 1
ATOM 5194 N N . GLU A 1 715 ? 7.224 12.168 35.334 1.00 97.31 715 GLU A N 1
ATOM 5195 C CA . GLU A 1 715 ? 7.247 12.373 33.877 1.00 97.31 715 GLU A CA 1
ATOM 5196 C C . GLU A 1 715 ? 5.990 11.817 33.198 1.00 97.31 715 GLU A C 1
ATOM 5198 O O . GLU A 1 715 ? 5.381 12.493 32.366 1.00 97.31 715 GLU A O 1
ATOM 5203 N N . LEU A 1 716 ? 5.540 10.620 33.596 1.00 95.62 716 LEU A N 1
ATOM 5204 C CA . LEU A 1 716 ? 4.291 10.023 33.110 1.00 95.62 716 LEU A CA 1
ATOM 5205 C C . LEU A 1 716 ? 3.087 10.924 33.435 1.00 95.62 716 LEU A C 1
ATOM 5207 O O . LEU A 1 716 ? 2.213 11.146 32.594 1.00 95.62 716 LEU A O 1
ATOM 5211 N N . THR A 1 717 ? 3.038 11.470 34.652 1.00 95.50 717 THR A N 1
ATOM 5212 C CA . THR A 1 717 ? 1.977 12.393 35.088 1.00 95.50 717 THR A CA 1
ATOM 5213 C C . THR A 1 717 ? 2.053 13.725 34.345 1.00 95.50 717 THR A C 1
ATOM 5215 O O . THR A 1 717 ? 1.039 14.210 33.840 1.00 95.50 717 THR A O 1
ATOM 5218 N N . ALA A 1 718 ? 3.252 14.294 34.206 1.00 96.31 718 ALA A N 1
ATOM 5219 C CA . ALA A 1 718 ? 3.483 15.528 33.467 1.00 96.31 718 ALA A CA 1
ATOM 5220 C C . ALA A 1 718 ? 3.083 15.382 31.993 1.00 96.31 718 ALA A C 1
ATOM 5222 O O . ALA A 1 718 ? 2.465 16.290 31.439 1.00 96.31 718 ALA A O 1
ATOM 5223 N N . ARG A 1 719 ? 3.340 14.223 31.371 1.00 95.75 719 ARG A N 1
ATOM 5224 C CA . ARG A 1 719 ? 2.906 13.929 30.000 1.00 95.75 719 ARG A CA 1
ATOM 5225 C C . ARG A 1 719 ? 1.389 13.868 29.864 1.00 95.75 719 ARG A C 1
ATOM 5227 O O . ARG A 1 719 ? 0.856 14.461 28.929 1.00 95.75 719 ARG A O 1
ATOM 5234 N N . ARG A 1 720 ? 0.676 13.225 30.793 1.00 94.25 720 ARG A N 1
ATOM 5235 C CA . ARG A 1 720 ? -0.801 13.233 30.797 1.00 94.25 720 ARG A CA 1
ATOM 5236 C C . ARG A 1 720 ? -1.355 14.653 30.941 1.00 94.25 720 ARG A C 1
ATOM 5238 O O . ARG A 1 720 ? -2.214 15.051 30.159 1.00 94.25 720 ARG A O 1
ATOM 5245 N N . ASN A 1 721 ? -0.809 15.442 31.867 1.00 95.25 721 ASN A N 1
ATOM 5246 C CA . ASN A 1 721 ? -1.209 16.839 32.060 1.00 95.25 721 ASN A CA 1
ATOM 5247 C C . ASN A 1 721 ? -0.918 17.701 30.824 1.00 95.25 721 ASN A C 1
ATOM 5249 O O . ASN A 1 721 ? -1.760 18.506 30.432 1.00 95.25 721 ASN A O 1
ATOM 5253 N N . TYR A 1 722 ? 0.228 17.488 30.171 1.00 96.62 722 TYR A N 1
ATOM 5254 C CA . TYR A 1 722 ? 0.569 18.130 28.903 1.00 96.62 722 TYR A CA 1
ATOM 5255 C C . TYR A 1 722 ? -0.485 17.836 27.828 1.00 96.62 722 TYR A C 1
ATOM 5257 O O . TYR A 1 722 ? -0.963 18.762 27.176 1.00 96.62 722 TYR A O 1
ATOM 5265 N N . ARG A 1 723 ? -0.912 16.573 27.677 1.00 95.38 723 ARG A N 1
ATOM 5266 C CA . ARG A 1 723 ? -1.969 16.199 26.719 1.00 95.38 723 ARG A CA 1
ATOM 5267 C C . ARG A 1 723 ? -3.300 16.878 27.045 1.00 95.38 723 ARG A C 1
ATOM 5269 O O . ARG A 1 723 ? -3.915 17.450 26.152 1.00 95.38 723 ARG A O 1
ATOM 5276 N N . LEU A 1 724 ? -3.718 16.891 28.313 1.00 95.12 724 LEU A N 1
ATOM 5277 C CA . LEU A 1 724 ? -4.948 17.576 28.742 1.00 95.12 724 LEU A CA 1
ATOM 5278 C C . LEU A 1 724 ? -4.900 19.086 28.466 1.00 95.12 724 LEU A C 1
ATOM 5280 O O . LEU A 1 724 ? -5.858 19.648 27.934 1.00 95.12 724 LEU A O 1
ATOM 5284 N N . GLN A 1 725 ? -3.775 19.738 28.766 1.00 97.38 725 GLN A N 1
ATOM 5285 C CA . GLN A 1 725 ? -3.588 21.158 28.473 1.00 97.38 725 GLN A CA 1
ATOM 5286 C C . GLN A 1 725 ? -3.603 21.428 26.966 1.00 97.38 725 GLN A C 1
ATOM 5288 O O . GLN A 1 725 ? -4.180 22.418 26.525 1.00 97.38 725 GLN A O 1
ATOM 5293 N N . TYR A 1 726 ? -3.017 20.545 26.159 1.00 97.06 726 TYR A N 1
ATOM 5294 C CA . TYR A 1 726 ? -3.012 20.713 24.711 1.00 97.06 726 TYR A CA 1
ATOM 5295 C C . TYR A 1 726 ? -4.429 20.583 24.115 1.00 97.06 726 TYR A C 1
ATOM 5297 O O . TYR A 1 726 ? -4.807 21.391 23.267 1.00 97.06 726 TYR A O 1
ATOM 5305 N N . LYS A 1 727 ? -5.268 19.663 24.619 1.00 97.25 727 LYS A N 1
ATOM 5306 C CA . LYS A 1 727 ? -6.705 19.601 24.268 1.00 97.25 727 LYS A CA 1
ATOM 5307 C C . LYS A 1 727 ? -7.430 20.910 24.605 1.00 97.25 727 LYS A C 1
ATOM 5309 O O . LYS A 1 727 ? -8.185 21.418 23.779 1.00 97.25 727 LYS A O 1
ATOM 5314 N N . ALA A 1 728 ? -7.167 21.486 25.781 1.00 97.06 728 ALA A N 1
ATOM 5315 C CA . ALA A 1 728 ? -7.752 22.766 26.189 1.00 97.06 728 ALA A CA 1
ATOM 5316 C C . ALA A 1 728 ? -7.302 23.929 25.286 1.00 97.06 728 ALA A C 1
ATOM 5318 O O . ALA A 1 728 ? -8.126 24.735 24.861 1.00 97.06 728 ALA A O 1
ATOM 5319 N N . ASN A 1 729 ? -6.017 23.979 24.925 1.00 96.00 729 ASN A N 1
ATOM 5320 C CA . ASN A 1 729 ? -5.487 24.959 23.979 1.00 96.00 729 ASN A CA 1
ATOM 5321 C C . ASN A 1 729 ? -6.140 24.836 22.594 1.00 96.00 729 ASN A C 1
ATOM 5323 O O . ASN A 1 729 ? -6.478 25.849 21.987 1.00 96.00 729 ASN A O 1
ATOM 5327 N N . ALA A 1 730 ? -6.338 23.608 22.102 1.00 95.62 730 ALA A N 1
ATOM 5328 C CA . ALA A 1 730 ? -7.013 23.363 20.830 1.00 95.62 730 ALA A CA 1
ATOM 5329 C C . ALA A 1 730 ? -8.480 23.801 20.855 1.00 95.62 730 ALA A C 1
ATOM 5331 O O . ALA A 1 730 ? -8.956 24.385 19.884 1.00 95.62 730 ALA A O 1
ATOM 5332 N N . LYS A 1 731 ? -9.177 23.585 21.977 1.00 96.75 731 LYS A N 1
ATOM 5333 C CA . LYS A 1 731 ? -10.531 24.105 22.178 1.00 96.75 731 LYS A CA 1
ATOM 5334 C C . LYS A 1 731 ? -10.560 25.630 22.079 1.00 96.75 731 LYS A C 1
ATOM 5336 O O . LYS A 1 731 ? -11.349 26.155 21.306 1.00 96.75 731 LYS A O 1
ATOM 5341 N N . THR A 1 732 ? -9.683 26.328 22.803 1.00 95.31 732 THR A N 1
ATOM 5342 C CA . THR A 1 732 ? -9.589 27.795 22.725 1.00 95.31 732 THR A CA 1
ATOM 5343 C C . THR A 1 732 ? -9.297 28.256 21.301 1.00 95.31 732 THR A C 1
ATOM 5345 O O . THR A 1 732 ? -9.967 29.154 20.813 1.00 95.31 732 THR A O 1
ATOM 5348 N N . TRP A 1 733 ? -8.354 27.605 20.614 1.00 93.69 733 TRP A N 1
ATOM 5349 C CA . TRP A 1 733 ? -8.007 27.918 19.227 1.00 93.69 733 TRP A CA 1
ATOM 5350 C C . TRP A 1 733 ? -9.206 27.794 18.274 1.00 93.69 733 TRP A C 1
ATOM 5352 O O . TRP A 1 733 ? -9.414 28.683 17.456 1.00 93.69 733 TRP A O 1
ATOM 5362 N N . LEU A 1 734 ? -10.029 26.749 18.412 1.00 95.06 734 LEU A N 1
ATOM 5363 C CA . LEU A 1 734 ? -11.266 26.584 17.636 1.00 95.06 734 LEU A CA 1
ATOM 5364 C C . LEU A 1 734 ? -12.340 27.610 18.020 1.00 95.06 734 LEU A C 1
ATOM 5366 O O . LEU A 1 734 ? -13.031 28.125 17.147 1.00 95.06 734 LEU A O 1
ATOM 5370 N N . ASP A 1 735 ? -12.491 27.913 19.309 1.00 95.06 735 ASP A N 1
ATOM 5371 C CA . ASP A 1 735 ? -13.537 28.808 19.823 1.00 95.06 735 ASP A CA 1
ATOM 5372 C C . ASP A 1 735 ? -13.278 30.287 19.514 1.00 95.06 735 ASP A C 1
ATOM 5374 O O . ASP A 1 735 ? -14.222 31.072 19.474 1.00 95.06 735 ASP A O 1
ATOM 5378 N N . THR A 1 736 ? -12.021 30.672 19.288 1.00 92.12 736 THR A N 1
ATOM 5379 C CA . THR A 1 736 ? -11.638 32.049 18.943 1.00 92.12 736 THR A CA 1
ATOM 5380 C C . THR A 1 736 ? -11.247 32.217 17.478 1.00 92.12 736 THR A C 1
ATOM 5382 O O . THR A 1 736 ? -10.846 33.306 17.089 1.00 92.12 736 THR A O 1
ATOM 5385 N N . ALA A 1 737 ? -11.332 31.158 16.670 1.00 90.31 737 ALA A N 1
ATOM 5386 C CA . ALA A 1 737 ? -10.950 31.181 15.263 1.00 90.31 737 ALA A CA 1
ATOM 5387 C C . ALA A 1 737 ? -11.770 32.178 14.423 1.00 90.31 737 ALA A C 1
ATOM 5389 O O . ALA A 1 737 ? -12.965 32.388 14.655 1.00 90.31 737 ALA A O 1
ATOM 5390 N N . GLY A 1 738 ? -11.129 32.692 13.370 1.00 84.75 738 GLY A N 1
ATOM 5391 C CA . GLY A 1 738 ? -11.733 33.579 12.378 1.00 84.75 738 GLY A CA 1
ATOM 5392 C C . GLY A 1 738 ? -11.597 35.056 12.744 1.00 84.75 738 GLY A C 1
ATOM 5393 O O . GLY A 1 738 ? -11.503 35.432 13.909 1.00 84.75 738 GLY A O 1
ATOM 5394 N N . ALA A 1 739 ? -11.629 35.926 11.731 1.00 85.56 739 ALA A N 1
ATOM 5395 C CA . ALA A 1 739 ? -11.445 37.369 11.920 1.00 85.56 739 ALA A CA 1
ATOM 5396 C C . ALA A 1 739 ? -12.512 38.026 12.825 1.00 85.56 739 ALA A C 1
ATOM 5398 O O . ALA A 1 739 ? -12.284 39.103 13.374 1.00 85.56 739 ALA A O 1
ATOM 5399 N N . ASP A 1 740 ? -13.677 37.389 12.977 1.00 88.44 740 ASP A N 1
ATOM 5400 C CA . ASP A 1 740 ? -14.773 37.827 13.844 1.00 88.44 740 ASP A CA 1
ATOM 5401 C C . ASP A 1 740 ? -14.664 37.304 15.291 1.00 88.44 740 ASP A C 1
ATOM 5403 O O . ASP A 1 740 ? -15.475 37.697 16.130 1.00 88.44 740 ASP A O 1
ATOM 5407 N N . ASN A 1 741 ? -13.673 36.453 15.593 1.00 88.75 741 ASN A N 1
ATOM 5408 C CA . ASN A 1 741 ? -13.508 35.722 16.855 1.00 88.75 741 ASN A CA 1
ATOM 5409 C C . ASN A 1 741 ? -14.770 34.953 17.297 1.00 88.75 741 ASN A C 1
ATOM 5411 O O . ASN A 1 741 ? -15.006 34.789 18.495 1.00 88.75 741 ASN A O 1
ATOM 5415 N N . GLN A 1 742 ? -15.609 34.509 16.353 1.00 92.06 742 GLN A N 1
ATOM 5416 C CA . GLN A 1 742 ? -16.813 33.723 16.666 1.00 92.06 742 GLN A CA 1
ATOM 5417 C C . GLN A 1 742 ? -16.563 32.211 16.661 1.00 92.06 742 GLN A C 1
ATOM 5419 O O . GLN A 1 742 ? -17.489 31.435 16.897 1.00 92.06 742 GLN A O 1
ATOM 5424 N N . GLY A 1 743 ? -15.330 31.792 16.383 1.00 93.69 743 GLY A N 1
ATOM 5425 C CA . GLY A 1 743 ? -14.929 30.398 16.387 1.00 93.69 743 GLY A CA 1
ATOM 5426 C C . GLY A 1 743 ? -15.450 29.606 15.192 1.00 93.69 743 GLY A C 1
ATOM 5427 O O . GLY A 1 743 ? -16.155 30.113 14.313 1.00 93.69 743 GLY A O 1
ATOM 5428 N N . VAL A 1 744 ? -15.074 28.333 15.154 1.00 97.19 744 VAL A N 1
ATOM 5429 C CA . VAL A 1 744 ? -15.491 27.350 14.146 1.00 97.19 744 VAL A CA 1
ATOM 5430 C C . VAL A 1 744 ? -15.873 26.038 14.826 1.00 97.19 744 VAL A C 1
ATOM 5432 O O . VAL A 1 744 ? -15.318 25.680 15.862 1.00 97.19 744 VAL A O 1
ATOM 5435 N N . ASP A 1 745 ? -16.821 25.298 14.263 1.00 98.44 745 ASP A N 1
ATOM 5436 C CA . ASP A 1 745 ? -17.239 23.987 14.764 1.00 98.44 745 ASP A CA 1
ATOM 5437 C C . ASP A 1 745 ? -16.186 22.907 14.477 1.00 98.44 745 ASP A C 1
ATOM 5439 O O . ASP A 1 745 ? -15.939 22.061 15.332 1.00 98.44 745 ASP A O 1
ATOM 5443 N N . ALA A 1 746 ? -15.535 22.971 13.314 1.00 98.06 746 ALA A N 1
ATOM 5444 C CA . ALA A 1 746 ? -14.448 22.085 12.899 1.00 98.06 746 ALA A CA 1
ATOM 5445 C C . ALA A 1 746 ? -13.511 22.807 11.917 1.00 98.06 746 ALA A C 1
ATOM 5447 O O . ALA A 1 746 ? -13.870 23.858 11.389 1.00 98.06 746 ALA A O 1
ATOM 5448 N N . VAL A 1 747 ? -12.333 22.246 11.634 1.00 97.12 747 VAL A N 1
ATOM 5449 C CA . VAL A 1 747 ? -11.401 22.747 10.603 1.00 97.12 747 VAL A CA 1
ATOM 5450 C C . VAL A 1 747 ? -11.212 21.690 9.524 1.00 97.12 747 VAL A C 1
ATOM 5452 O O . VAL A 1 747 ? -10.945 20.530 9.842 1.00 97.12 747 VAL A O 1
ATOM 5455 N N . VAL A 1 748 ? -11.336 22.089 8.258 1.00 96.94 748 VAL A N 1
ATOM 5456 C CA . VAL A 1 748 ? -11.157 21.207 7.103 1.00 96.94 748 VAL A CA 1
ATOM 5457 C C . VAL A 1 748 ? -9.721 21.238 6.579 1.00 96.94 748 VAL A C 1
ATOM 5459 O O . VAL A 1 748 ? -9.127 22.300 6.378 1.00 96.94 748 VAL A O 1
ATOM 5462 N N . TYR A 1 749 ? -9.182 20.050 6.322 1.00 94.44 749 TYR A N 1
ATOM 5463 C CA . TYR A 1 749 ? -7.876 19.825 5.706 1.00 94.44 749 TYR A CA 1
ATOM 5464 C C . TYR A 1 749 ? -8.020 18.904 4.485 1.00 94.44 749 TYR A C 1
ATOM 5466 O O . TYR A 1 749 ? -8.937 18.073 4.451 1.00 94.44 749 TYR A O 1
ATOM 5474 N N . PRO A 1 750 ? -7.117 19.006 3.494 1.00 92.94 750 PRO A N 1
ATOM 5475 C CA . PRO A 1 750 ? -7.054 18.020 2.424 1.00 92.94 750 PRO A CA 1
ATOM 5476 C C . PRO A 1 750 ? -6.570 16.670 2.974 1.00 92.94 750 PRO A C 1
ATOM 5478 O O . PRO A 1 750 ? -5.793 16.615 3.930 1.00 92.94 750 PRO A O 1
ATOM 5481 N N . GLY A 1 751 ? -7.011 15.566 2.371 1.00 90.81 751 GLY A N 1
ATOM 5482 C CA . GLY A 1 751 ? -6.451 14.238 2.633 1.00 90.81 751 GLY A CA 1
ATOM 5483 C C . GLY A 1 751 ? -5.014 14.140 2.122 1.00 90.81 751 GLY A C 1
ATOM 5484 O O . GLY A 1 751 ? -4.096 13.863 2.885 1.00 90.81 751 GLY A O 1
ATOM 5485 N N . LEU A 1 752 ? -4.808 14.441 0.839 1.00 90.25 752 LEU A N 1
ATOM 5486 C CA . LEU A 1 752 ? -3.500 14.510 0.182 1.00 90.25 752 LEU A CA 1
ATOM 5487 C C . LEU A 1 752 ? -3.405 15.815 -0.619 1.00 90.25 752 LEU A C 1
ATOM 5489 O O . LEU A 1 752 ? -4.425 16.362 -1.035 1.00 90.25 752 LEU A O 1
ATOM 5493 N N . LEU A 1 753 ? -2.188 16.320 -0.829 1.00 87.38 753 LEU A N 1
ATOM 5494 C CA . LEU A 1 753 ? -1.934 17.530 -1.622 1.00 87.38 753 LEU A CA 1
ATOM 5495 C C . LEU A 1 753 ? -1.508 17.210 -3.056 1.00 87.38 753 LEU A C 1
ATOM 5497 O O . LEU A 1 753 ? -1.791 17.988 -3.961 1.00 87.38 753 LEU A O 1
ATOM 5501 N N . SER A 1 754 ? -0.877 16.061 -3.279 1.00 85.94 754 SER A N 1
ATOM 5502 C CA . SER A 1 754 ? -0.451 15.633 -4.609 1.00 85.94 754 SER A CA 1
ATOM 5503 C C . SER A 1 754 ? -0.808 14.176 -4.885 1.00 85.94 754 SER A C 1
ATOM 5505 O O . SER A 1 754 ? -1.258 13.426 -4.014 1.00 85.94 754 SER A O 1
ATOM 5507 N N . ASP A 1 755 ? -0.519 13.766 -6.112 1.00 86.12 755 ASP A N 1
ATOM 5508 C CA . ASP A 1 755 ? -0.612 12.383 -6.550 1.00 86.12 755 ASP A CA 1
ATOM 5509 C C . ASP A 1 755 ? 0.343 11.481 -5.767 1.00 86.12 755 ASP A C 1
ATOM 5511 O O . ASP A 1 755 ? 1.434 11.897 -5.378 1.00 86.12 755 ASP A O 1
ATOM 5515 N N . ILE A 1 756 ? -0.086 10.242 -5.533 1.00 87.75 756 ILE A N 1
ATOM 5516 C CA . ILE A 1 756 ? 0.656 9.240 -4.769 1.00 87.75 756 ILE A CA 1
ATOM 5517 C C . ILE A 1 756 ? 1.862 8.756 -5.582 1.00 87.75 756 ILE A C 1
ATOM 5519 O O . ILE A 1 756 ? 1.785 8.550 -6.794 1.00 87.75 756 ILE A O 1
ATOM 5523 N N . SER A 1 757 ? 2.977 8.528 -4.891 1.00 82.50 757 SER A N 1
ATOM 5524 C CA . SER A 1 757 ? 4.216 8.024 -5.480 1.00 82.50 757 SER A CA 1
ATOM 5525 C C . SER A 1 757 ? 4.157 6.539 -5.846 1.00 82.50 757 SER A C 1
ATOM 5527 O O . SER A 1 757 ? 3.333 5.782 -5.334 1.00 82.50 757 SER A O 1
ATOM 5529 N N . LEU A 1 758 ? 5.087 6.094 -6.691 1.00 87.44 758 LEU A N 1
ATOM 5530 C CA . LEU A 1 758 ? 5.269 4.682 -7.036 1.00 87.44 758 LEU A CA 1
ATOM 5531 C C . LEU A 1 758 ? 5.900 3.879 -5.893 1.00 87.44 758 LEU A C 1
ATOM 5533 O O . LEU A 1 758 ? 6.621 4.432 -5.067 1.00 87.44 758 LEU A O 1
ATOM 5537 N N . ASN A 1 759 ? 5.631 2.574 -5.860 1.00 87.56 759 ASN A N 1
ATOM 5538 C CA . ASN A 1 759 ? 6.117 1.653 -4.824 1.00 87.56 759 ASN A CA 1
ATOM 5539 C C . ASN A 1 759 ? 7.577 1.213 -4.992 1.00 87.56 759 ASN A C 1
ATOM 5541 O O . ASN A 1 759 ? 8.134 0.564 -4.112 1.00 87.56 759 ASN A O 1
ATOM 5545 N N . ASP A 1 760 ? 8.193 1.505 -6.132 1.00 85.25 760 ASP A N 1
ATOM 5546 C CA . ASP A 1 760 ? 9.530 1.021 -6.453 1.00 85.25 760 ASP A CA 1
ATOM 5547 C C . ASP A 1 760 ? 10.650 2.005 -6.079 1.00 85.25 760 ASP A C 1
ATOM 5549 O O . ASP A 1 760 ? 11.829 1.641 -6.130 1.00 85.25 760 ASP A O 1
ATOM 5553 N N . GLY A 1 761 ? 10.288 3.207 -5.617 1.00 77.38 761 GLY A N 1
ATOM 5554 C CA . GLY A 1 761 ? 11.195 4.170 -4.996 1.00 77.38 761 GLY A CA 1
ATOM 5555 C C . GLY A 1 761 ? 11.565 3.809 -3.553 1.00 77.38 761 GLY A C 1
ATOM 5556 O O . GLY A 1 761 ? 10.805 3.189 -2.817 1.00 77.38 761 GLY A O 1
ATOM 5557 N N . GLY A 1 762 ? 12.764 4.203 -3.125 1.00 59.22 762 GLY A N 1
ATOM 5558 C CA . GLY A 1 762 ? 13.305 3.938 -1.788 1.00 59.22 762 GLY A CA 1
ATOM 5559 C C . GLY A 1 762 ? 13.736 5.155 -0.978 1.00 59.22 762 GLY A C 1
ATOM 5560 O O . GLY A 1 762 ? 14.460 5.024 0.013 1.00 59.22 762 GLY A O 1
ATOM 5561 N N . GLY A 1 763 ? 13.374 6.345 -1.434 1.00 57.91 763 GLY A N 1
ATOM 5562 C CA . GLY A 1 763 ? 13.808 7.603 -0.862 1.00 57.91 763 GLY A CA 1
ATOM 5563 C C . GLY A 1 763 ? 13.157 7.889 0.487 1.00 57.91 763 GLY A C 1
ATOM 5564 O O . GLY A 1 763 ? 11.967 7.644 0.666 1.00 57.91 763 GLY A O 1
ATOM 5565 N N . GLY A 1 764 ? 13.899 8.513 1.408 1.00 52.97 764 GLY A N 1
ATOM 5566 C CA . GLY A 1 764 ? 13.331 9.105 2.631 1.00 52.97 764 GLY A CA 1
ATOM 5567 C C . GLY A 1 764 ? 12.416 10.314 2.370 1.00 52.97 764 GLY A C 1
ATOM 5568 O O . GLY A 1 764 ? 11.905 10.917 3.308 1.00 52.97 764 GLY A O 1
ATOM 5569 N N . LYS A 1 765 ? 12.220 10.688 1.098 1.00 55.41 765 LYS A N 1
ATOM 5570 C CA . LYS A 1 765 ? 11.301 11.735 0.653 1.00 55.41 765 LYS A CA 1
ATOM 5571 C C . LYS A 1 765 ? 10.129 11.092 -0.075 1.00 55.41 765 LYS A C 1
ATOM 5573 O O . LYS A 1 765 ? 10.339 10.415 -1.081 1.00 55.41 765 LYS A O 1
ATOM 5578 N N . ALA A 1 766 ? 8.919 11.335 0.419 1.00 57.59 766 ALA A N 1
ATOM 5579 C CA . ALA A 1 766 ? 7.702 11.058 -0.326 1.00 57.59 766 ALA A CA 1
ATOM 5580 C C . ALA A 1 766 ? 7.747 11.834 -1.647 1.00 57.59 766 ALA A C 1
ATOM 5582 O O . ALA A 1 766 ? 7.984 13.042 -1.638 1.00 57.59 766 ALA A O 1
ATOM 5583 N N . SER A 1 767 ? 7.477 11.174 -2.771 1.00 58.22 767 SER A N 1
ATOM 5584 C CA . SER A 1 767 ? 7.165 11.875 -4.024 1.00 58.22 767 SER A CA 1
ATOM 5585 C C . SER A 1 767 ? 5.724 12.388 -4.023 1.00 58.22 767 SER A C 1
ATOM 5587 O O . SER A 1 767 ? 5.125 12.488 -5.084 1.00 58.22 767 SER A O 1
ATOM 5589 N N . PHE A 1 768 ? 5.145 12.641 -2.844 1.00 68.94 768 PHE A N 1
ATOM 5590 C CA . PHE A 1 768 ? 3.797 13.158 -2.712 1.00 68.94 768 PHE A CA 1
ATOM 5591 C C . PHE A 1 768 ? 3.648 14.135 -1.543 1.00 68.94 768 PHE A C 1
ATOM 5593 O O . PHE A 1 768 ? 4.231 13.963 -0.470 1.00 68.94 768 PHE A O 1
ATOM 5600 N N . GLY A 1 769 ? 2.880 15.193 -1.780 1.00 70.00 769 GLY A N 1
ATOM 5601 C CA . GLY A 1 769 ? 2.525 16.254 -0.863 1.00 70.00 769 GLY A CA 1
ATOM 5602 C C . GLY A 1 769 ? 1.446 15.776 0.078 1.00 70.00 769 GLY A C 1
ATOM 5603 O O . GLY A 1 769 ? 0.397 15.277 -0.332 1.00 70.00 769 GLY A O 1
ATOM 5604 N N . ARG A 1 770 ? 1.691 15.979 1.364 1.00 73.81 770 ARG A N 1
ATOM 5605 C CA . ARG A 1 770 ? 0.691 15.827 2.410 1.00 73.81 770 ARG A CA 1
ATOM 5606 C C . ARG A 1 770 ? 0.946 16.849 3.497 1.00 73.81 770 ARG A C 1
ATOM 5608 O O . ARG A 1 770 ? 2.083 17.284 3.696 1.00 73.81 770 ARG A O 1
ATOM 5615 N N . ARG A 1 771 ? -0.109 17.189 4.224 1.00 73.88 771 ARG A N 1
ATOM 5616 C CA . ARG A 1 771 ? 0.000 17.971 5.446 1.00 73.88 771 ARG A CA 1
ATOM 5617 C C . ARG A 1 771 ? -0.760 17.247 6.535 1.00 73.88 771 ARG A C 1
ATOM 5619 O O . ARG A 1 771 ? -1.982 17.166 6.481 1.00 73.88 771 ARG A O 1
ATOM 5626 N N . ASP A 1 772 ? -0.013 16.722 7.500 1.00 77.19 772 ASP A N 1
ATOM 5627 C CA . ASP A 1 772 ? -0.605 16.013 8.625 1.00 77.19 772 ASP A CA 1
ATOM 5628 C C . ASP A 1 772 ? -1.575 16.946 9.347 1.00 77.19 772 ASP A C 1
ATOM 5630 O O . ASP A 1 772 ? -1.219 18.063 9.745 1.00 77.19 772 ASP A O 1
ATOM 5634 N N . THR A 1 773 ? -2.813 16.485 9.522 1.00 82.25 773 THR A N 1
ATOM 5635 C CA . THR A 1 773 ? -3.749 17.168 10.410 1.00 82.25 773 THR A CA 1
ATOM 5636 C C . THR A 1 773 ? -3.128 17.230 11.796 1.00 82.25 773 THR A C 1
ATOM 5638 O O . THR A 1 773 ? -2.627 16.212 12.287 1.00 82.25 773 THR A O 1
ATOM 5641 N N . PRO A 1 774 ? -3.188 18.376 12.486 1.00 89.19 774 PRO A N 1
ATOM 5642 C CA . PRO A 1 774 ? -2.469 18.529 13.735 1.00 89.19 774 PRO A CA 1
ATOM 5643 C C . PRO A 1 774 ? -3.060 17.695 14.871 1.00 89.19 774 PRO A C 1
ATOM 5645 O O . PRO A 1 774 ? -2.455 17.683 15.932 1.00 89.19 774 PRO A O 1
ATOM 5648 N N . GLY A 1 775 ? -4.190 16.999 14.679 1.00 92.19 775 GLY A N 1
ATOM 5649 C CA . GLY A 1 775 ? -4.954 16.326 15.728 1.00 92.19 775 GLY A CA 1
ATOM 5650 C C . GLY A 1 775 ? -4.138 15.390 16.615 1.00 92.19 775 GLY A C 1
ATOM 5651 O O . GLY A 1 775 ? -4.362 15.372 17.832 1.00 92.19 775 GLY A O 1
ATOM 5652 N N . ALA A 1 776 ? -3.167 14.658 16.056 1.00 93.06 776 ALA A N 1
ATOM 5653 C CA . ALA A 1 776 ? -2.333 13.709 16.798 1.00 93.06 776 ALA A CA 1
ATOM 5654 C C . ALA A 1 776 ? -1.597 14.340 17.994 1.00 93.06 776 ALA A C 1
ATOM 5656 O O . ALA A 1 776 ? -1.548 13.766 19.085 1.00 93.06 776 ALA A O 1
ATOM 5657 N N . GLY A 1 777 ? -1.081 15.560 17.815 1.00 92.44 777 GLY A N 1
ATOM 5658 C CA . GLY A 1 777 ? -0.325 16.305 18.826 1.00 92.44 777 GLY A CA 1
ATOM 5659 C C . GLY A 1 777 ? -1.122 16.717 20.078 1.00 92.44 777 GLY A C 1
ATOM 5660 O O . GLY A 1 777 ? -0.613 16.528 21.181 1.00 92.44 777 GLY A O 1
ATOM 5661 N N . PRO A 1 778 ? -2.340 17.271 19.961 1.00 94.56 778 PRO A N 1
ATOM 5662 C CA . PRO A 1 778 ? -3.222 17.556 21.086 1.00 94.56 778 PRO A CA 1
ATOM 5663 C C . PRO A 1 778 ? -4.089 16.376 21.531 1.00 94.56 778 PRO A C 1
ATOM 5665 O O . PRO A 1 778 ? -4.557 16.397 22.660 1.00 94.56 778 PRO A O 1
ATOM 5668 N N . GLY A 1 779 ? -4.319 15.351 20.709 1.00 95.94 779 GLY A N 1
ATOM 5669 C CA . GLY A 1 779 ? -5.185 14.237 21.120 1.00 95.94 779 GLY A CA 1
ATOM 5670 C C . GLY A 1 779 ? -6.673 14.424 20.833 1.00 95.94 779 GLY A C 1
ATOM 5671 O O . GLY A 1 779 ? -7.491 13.900 21.581 1.00 95.94 779 GLY A O 1
ATOM 5672 N N . ILE A 1 780 ? -7.015 15.217 19.814 1.00 97.56 780 ILE A N 1
ATOM 5673 C CA . ILE A 1 780 ? -8.395 15.602 19.449 1.00 97.56 780 ILE A CA 1
ATOM 5674 C C . ILE A 1 780 ? -8.853 14.915 18.149 1.00 97.56 780 ILE A C 1
ATOM 5676 O O . ILE A 1 780 ? -8.004 14.543 17.333 1.00 97.56 780 ILE A O 1
ATOM 5680 N N . PRO A 1 781 ? -10.160 14.758 17.908 1.00 97.88 781 PRO A N 1
ATOM 5681 C CA . PRO A 1 781 ? -10.644 13.865 16.880 1.00 97.88 781 PRO A CA 1
ATOM 5682 C C . PRO A 1 781 ? -10.480 14.439 15.475 1.00 97.88 781 PRO A C 1
ATOM 5684 O O . PRO A 1 781 ? -10.538 15.650 15.246 1.00 97.88 781 PRO A O 1
ATOM 5687 N N . THR A 1 782 ? -10.256 13.544 14.521 1.00 97.31 782 THR A N 1
ATOM 5688 C CA . THR A 1 782 ? -10.217 13.831 13.089 1.00 97.31 782 THR A CA 1
ATOM 5689 C C . THR A 1 782 ? -10.967 12.729 12.354 1.00 97.31 782 THR A C 1
ATOM 5691 O O . THR A 1 782 ? -10.562 11.566 12.402 1.00 97.31 782 THR A O 1
ATOM 5694 N N . VAL A 1 783 ? -12.055 13.093 11.676 1.00 98.38 783 VAL A N 1
ATOM 5695 C CA . VAL A 1 783 ? -12.753 12.191 10.752 1.00 98.38 783 VAL A CA 1
ATOM 5696 C C . VAL A 1 783 ? -12.258 12.447 9.337 1.00 98.38 783 VAL A C 1
ATOM 5698 O O . VAL A 1 783 ? -12.092 13.592 8.920 1.00 98.38 783 VAL A O 1
ATOM 5701 N N . VAL A 1 784 ? -12.024 11.373 8.601 1.00 98.00 784 VAL A N 1
ATOM 5702 C CA . VAL A 1 784 ? -11.540 11.375 7.223 1.00 98.00 784 VAL A CA 1
ATOM 5703 C C . VAL A 1 784 ? -12.602 10.698 6.378 1.00 98.00 784 VAL A C 1
ATOM 5705 O O . VAL A 1 784 ? -13.101 9.644 6.774 1.00 98.00 784 VAL A O 1
ATOM 5708 N N . PHE A 1 785 ? -12.960 11.281 5.237 1.00 98.12 785 PHE A N 1
ATOM 5709 C CA . PHE A 1 785 ? -14.023 10.749 4.384 1.00 98.12 785 PHE A CA 1
ATOM 5710 C C . PHE A 1 785 ? -13.787 11.043 2.894 1.00 98.12 785 PHE A C 1
ATOM 5712 O O . PHE A 1 785 ? -13.147 12.047 2.562 1.00 98.12 785 PHE A O 1
ATOM 5719 N N . PRO A 1 786 ? -14.304 10.184 1.992 1.00 97.94 786 PRO A N 1
ATOM 5720 C CA . PRO A 1 786 ? -14.183 10.357 0.548 1.00 97.94 786 PRO A CA 1
ATOM 5721 C C . PRO A 1 786 ? -14.773 11.660 0.017 1.00 97.94 786 PRO A C 1
ATOM 5723 O O . PRO A 1 786 ? -15.839 12.101 0.445 1.00 97.94 786 PRO A O 1
ATOM 5726 N N . ALA A 1 787 ? -14.082 12.231 -0.965 1.00 96.75 787 ALA A N 1
ATOM 5727 C CA . ALA A 1 787 ? -14.425 13.483 -1.634 1.00 96.75 787 ALA A CA 1
ATOM 5728 C C . ALA A 1 787 ? -14.304 13.382 -3.170 1.00 96.75 787 ALA A C 1
ATOM 5730 O O . ALA A 1 787 ? -14.231 14.398 -3.869 1.00 96.75 787 ALA A O 1
ATOM 5731 N N . GLY A 1 788 ? -14.287 12.152 -3.696 1.00 95.25 788 GLY A N 1
ATOM 5732 C CA . GLY A 1 788 ? -14.262 11.846 -5.122 1.00 95.25 788 GLY A CA 1
ATOM 5733 C C . GLY A 1 788 ? -12.886 11.407 -5.612 1.00 95.25 788 GLY A C 1
ATOM 5734 O O . GLY A 1 788 ? -12.165 10.690 -4.920 1.00 95.25 788 GLY A O 1
ATOM 5735 N N . VAL A 1 789 ? -12.542 11.820 -6.833 1.00 94.94 789 VAL A N 1
ATOM 5736 C CA . VAL A 1 789 ? -11.268 11.513 -7.497 1.00 94.94 789 VAL A CA 1
ATOM 5737 C C . VAL A 1 789 ? -10.685 12.764 -8.148 1.00 94.94 789 VAL A C 1
ATOM 5739 O O . VAL A 1 789 ? -11.434 13.686 -8.487 1.00 94.94 789 VAL A O 1
ATOM 5742 N N . ASN A 1 790 ? -9.370 12.776 -8.346 1.00 92.44 790 ASN A N 1
ATOM 5743 C CA . ASN A 1 790 ? -8.701 13.737 -9.219 1.00 92.44 790 ASN A CA 1
ATOM 5744 C C . ASN A 1 790 ? -8.827 13.332 -10.707 1.00 92.44 790 ASN A C 1
ATOM 5746 O O . ASN A 1 790 ? -9.420 12.300 -11.036 1.00 92.44 790 ASN A O 1
ATOM 5750 N N . ASP A 1 791 ? -8.247 14.129 -11.605 1.00 89.62 791 ASP A N 1
ATOM 5751 C CA . ASP A 1 791 ? -8.313 13.897 -13.058 1.00 89.62 791 ASP A CA 1
ATOM 5752 C C . ASP A 1 791 ? -7.586 12.616 -13.513 1.00 89.62 791 ASP A C 1
ATOM 5754 O O . ASP A 1 791 ? -7.927 12.052 -14.550 1.00 89.62 791 ASP A O 1
ATOM 5758 N N . ASN A 1 792 ? -6.668 12.097 -12.692 1.00 87.94 792 ASN A N 1
ATOM 5759 C CA . ASN A 1 792 ? -5.933 10.850 -12.925 1.00 87.94 792 ASN A CA 1
ATOM 5760 C C . ASN A 1 792 ? -6.651 9.617 -12.342 1.00 87.94 792 ASN A C 1
ATOM 5762 O O . ASN A 1 792 ? -6.080 8.528 -12.290 1.00 87.94 792 ASN A O 1
ATOM 5766 N N . GLY A 1 793 ? -7.887 9.774 -11.851 1.00 89.88 793 GLY A N 1
ATOM 5767 C CA . GLY A 1 793 ? -8.680 8.696 -11.254 1.00 89.88 793 GLY A CA 1
ATOM 5768 C C . GLY A 1 793 ? -8.242 8.284 -9.844 1.00 89.88 793 GLY A C 1
ATOM 5769 O O . GLY A 1 793 ? -8.765 7.310 -9.302 1.00 89.88 793 GLY A O 1
ATOM 5770 N N . GLN A 1 794 ? -7.313 9.017 -9.223 1.00 92.19 794 GLN A N 1
ATOM 5771 C CA . GLN A 1 794 ? -6.876 8.757 -7.855 1.00 92.19 794 GLN A CA 1
ATOM 5772 C C . GLN A 1 794 ? -7.933 9.255 -6.860 1.00 92.19 794 GLN A C 1
ATOM 5774 O O . GLN A 1 794 ? -8.366 10.406 -6.980 1.00 92.19 794 GLN A O 1
ATOM 5779 N N . PRO A 1 795 ? -8.316 8.454 -5.849 1.00 95.06 795 PRO A N 1
ATOM 5780 C CA . PRO A 1 795 ? -9.199 8.918 -4.789 1.00 95.06 795 PRO A CA 1
ATOM 5781 C C . PRO A 1 795 ? -8.640 10.129 -4.041 1.00 95.06 795 PRO A C 1
ATOM 5783 O O . PRO A 1 795 ? -7.437 10.232 -3.787 1.00 95.06 795 PRO A O 1
ATOM 5786 N N . ILE A 1 796 ? -9.545 11.024 -3.660 1.00 95.25 796 ILE A N 1
ATOM 5787 C CA . ILE A 1 796 ? -9.273 12.141 -2.761 1.00 95.25 796 ILE A CA 1
ATOM 5788 C C . ILE A 1 796 ? -10.224 12.079 -1.571 1.00 95.25 796 ILE A C 1
ATOM 5790 O O . ILE A 1 796 ? -11.397 11.726 -1.704 1.00 95.25 796 ILE A O 1
ATOM 5794 N N . ASN A 1 797 ? -9.719 12.473 -0.409 1.00 96.38 797 ASN A N 1
ATOM 5795 C CA . ASN A 1 797 ? -10.494 12.581 0.819 1.00 96.38 797 ASN A CA 1
ATOM 5796 C C . ASN A 1 797 ? -10.355 13.988 1.403 1.00 96.38 797 ASN A C 1
ATOM 5798 O O . ASN A 1 797 ? -9.386 14.700 1.127 1.00 96.38 797 ASN A O 1
ATOM 5802 N N . LEU A 1 798 ? -11.302 14.352 2.263 1.00 97.25 798 LEU A N 1
ATOM 5803 C CA . LEU A 1 798 ? -11.191 15.489 3.172 1.00 97.25 798 LEU A CA 1
ATOM 5804 C C . LEU A 1 798 ? -11.082 14.997 4.614 1.00 97.25 798 LEU A C 1
ATOM 5806 O O . LEU A 1 798 ? -11.458 13.868 4.935 1.00 97.25 798 LEU A O 1
ATOM 5810 N N . GLN A 1 799 ? -10.565 15.865 5.478 1.00 96.31 799 GLN A N 1
ATOM 5811 C CA . GLN A 1 799 ? -10.449 15.617 6.910 1.00 96.31 799 GLN A CA 1
ATOM 5812 C C . GLN A 1 799 ? -11.118 16.755 7.679 1.00 96.31 799 GLN A C 1
ATOM 5814 O O . GLN A 1 799 ? -10.882 17.920 7.358 1.00 96.31 799 GLN A O 1
ATOM 5819 N N . LEU A 1 800 ? -11.913 16.439 8.702 1.00 97.94 800 LEU A N 1
ATOM 5820 C CA . LEU A 1 800 ? -12.464 17.418 9.641 1.00 97.94 800 LEU A CA 1
ATOM 5821 C C . LEU A 1 800 ? -11.871 17.190 11.028 1.00 97.94 800 LEU A C 1
ATOM 5823 O O . LEU A 1 800 ? -12.022 16.113 11.601 1.00 97.94 800 LEU A O 1
ATOM 5827 N N . LEU A 1 801 ? -11.212 18.219 11.555 1.00 97.56 801 LEU A N 1
ATOM 5828 C CA . LEU A 1 801 ? -10.625 18.274 12.892 1.00 97.56 801 LEU A CA 1
ATOM 5829 C C . LEU A 1 801 ? -11.584 18.988 13.853 1.00 97.56 801 LEU A C 1
ATOM 5831 O O . LEU A 1 801 ? -12.019 20.100 13.555 1.00 97.56 801 LEU A O 1
ATOM 5835 N N . GLY A 1 802 ? -11.865 18.390 15.009 1.00 97.81 802 GLY A N 1
ATOM 5836 C CA . GLY A 1 802 ? -12.776 18.940 16.022 1.00 97.81 802 GLY A CA 1
ATOM 5837 C C . GLY A 1 802 ? -12.124 19.141 17.389 1.00 97.81 802 GLY A C 1
ATOM 5838 O O . GLY A 1 802 ? -10.915 18.965 17.557 1.00 97.81 802 GLY A O 1
ATOM 5839 N N . ARG A 1 803 ? -12.932 19.508 18.390 1.00 97.88 803 ARG A N 1
ATOM 5840 C CA . ARG A 1 803 ? -12.497 19.566 19.798 1.00 97.88 803 ARG A CA 1
ATOM 5841 C C . ARG A 1 803 ? -12.434 18.158 20.376 1.00 97.88 803 ARG A C 1
ATOM 5843 O O . ARG A 1 803 ? -13.093 17.255 19.875 1.00 97.88 803 ARG A O 1
ATOM 5850 N N . ALA A 1 804 ? -11.690 17.989 21.469 1.00 97.62 804 ALA A N 1
ATOM 5851 C CA . ALA A 1 804 ? -11.805 16.777 22.276 1.00 97.62 804 ALA A CA 1
ATOM 5852 C C . ALA A 1 804 ? -13.285 16.505 22.598 1.00 97.62 804 ALA A C 1
ATOM 5854 O O . ALA A 1 804 ? -13.967 17.413 23.077 1.00 97.62 804 ALA A O 1
ATOM 5855 N N . TRP A 1 805 ? -13.726 15.276 22.330 1.00 97.50 805 TRP A N 1
ATOM 5856 C CA . TRP A 1 805 ? -15.086 14.773 22.538 1.00 97.50 805 TRP A CA 1
ATOM 5857 C C . TRP A 1 805 ? -16.168 15.356 21.611 1.00 97.50 805 TRP A C 1
ATOM 5859 O O . TRP A 1 805 ? -17.350 15.156 21.853 1.00 97.50 805 TRP A O 1
ATOM 5869 N N . ASP A 1 806 ? -15.788 16.024 20.513 1.00 98.12 806 ASP A N 1
ATOM 5870 C CA . ASP A 1 806 ? -16.700 16.340 19.393 1.00 98.12 806 ASP A CA 1
ATOM 5871 C C . ASP A 1 806 ? -16.744 15.201 18.344 1.00 98.12 806 ASP A C 1
ATOM 5873 O O . ASP A 1 806 ? -17.173 15.403 17.206 1.00 98.12 806 ASP A O 1
ATOM 5877 N N . ASP A 1 807 ? -16.253 14.008 18.690 1.00 98.38 807 ASP A N 1
ATOM 5878 C CA . ASP A 1 807 ? -16.118 12.851 17.801 1.00 98.38 807 ASP A CA 1
ATOM 5879 C C . ASP A 1 807 ? -17.432 12.504 17.072 1.00 98.38 807 ASP A C 1
ATOM 5881 O O . ASP A 1 807 ? -17.442 12.273 15.862 1.00 98.38 807 ASP A O 1
ATOM 5885 N N . ASP A 1 808 ? -18.552 12.524 17.793 1.00 98.31 808 ASP A N 1
ATOM 5886 C CA . ASP A 1 808 ? -19.901 12.250 17.293 1.00 98.31 808 ASP A CA 1
ATOM 5887 C C . ASP A 1 808 ? -20.383 13.307 16.289 1.00 98.31 808 ASP A C 1
ATOM 5889 O O . ASP A 1 808 ? -20.899 12.976 15.217 1.00 98.31 808 ASP A O 1
ATOM 5893 N N . LYS A 1 809 ? -20.138 14.585 16.590 1.00 98.62 809 LYS A N 1
ATOM 5894 C CA . LYS A 1 809 ? -20.459 15.716 15.712 1.00 98.62 809 LYS A CA 1
ATOM 5895 C C . LYS A 1 809 ? -19.679 15.627 14.411 1.00 98.62 809 LYS A C 1
ATOM 5897 O O . LYS A 1 809 ? -20.247 15.880 13.352 1.00 98.62 809 LYS A O 1
ATOM 5902 N N . LEU A 1 810 ? -18.398 15.259 14.473 1.00 98.75 810 LEU A N 1
ATOM 5903 C CA . LEU A 1 810 ? -17.572 15.086 13.281 1.00 98.75 810 LEU A CA 1
ATOM 5904 C C . LEU A 1 810 ? -18.092 13.951 12.394 1.00 98.75 810 LEU A C 1
ATOM 5906 O O . LEU A 1 810 ? -18.221 14.144 11.185 1.00 98.75 810 LEU A O 1
ATOM 5910 N N . VAL A 1 811 ? -18.442 12.798 12.978 1.00 98.81 811 VAL A N 1
ATOM 5911 C CA . VAL A 1 811 ? -19.054 11.683 12.234 1.00 98.81 811 VAL A CA 1
ATOM 5912 C C . VAL A 1 811 ? -20.358 12.127 11.563 1.00 98.81 811 VAL A C 1
ATOM 5914 O O . VAL A 1 811 ? -20.551 11.858 10.376 1.00 98.81 811 VAL A O 1
ATOM 5917 N N . GLY A 1 812 ? -21.207 12.884 12.262 1.00 98.75 812 GLY A N 1
ATOM 5918 C CA . GLY A 1 812 ? -22.421 13.454 11.674 1.00 98.75 812 GLY A CA 1
ATOM 5919 C C . GLY A 1 812 ? -22.142 14.427 10.525 1.00 98.75 812 GLY A C 1
ATOM 5920 O O . GLY A 1 812 ? -22.751 14.318 9.462 1.00 98.75 812 GLY A O 1
ATOM 5921 N N . MET A 1 813 ? -21.174 15.336 10.680 1.00 98.88 813 MET A N 1
ATOM 5922 C CA . MET A 1 813 ? -20.776 16.260 9.608 1.00 98.88 813 MET A CA 1
ATOM 5923 C C . MET A 1 813 ? -20.259 15.517 8.369 1.00 98.88 813 MET A C 1
ATOM 5925 O O . MET A 1 813 ? -20.637 15.858 7.247 1.00 98.88 813 MET A O 1
ATOM 5929 N N . ALA A 1 814 ? -19.440 14.478 8.558 1.00 98.69 814 ALA A N 1
ATOM 5930 C CA . ALA A 1 814 ? -18.970 13.622 7.471 1.00 98.69 814 ALA A CA 1
ATOM 5931 C C . ALA A 1 814 ? -20.132 12.889 6.778 1.00 98.69 814 ALA A C 1
ATOM 5933 O O . ALA A 1 814 ? -20.147 12.778 5.552 1.00 98.69 814 ALA A O 1
ATOM 5934 N N . TYR A 1 815 ? -21.134 12.432 7.537 1.00 98.81 815 TYR A N 1
ATOM 5935 C CA . TYR A 1 815 ? -22.332 11.810 6.976 1.00 98.81 815 TYR A CA 1
ATOM 5936 C C . TYR A 1 815 ? -23.137 12.792 6.112 1.00 98.81 815 TYR A C 1
ATOM 5938 O O . TYR A 1 815 ? -23.397 12.494 4.945 1.00 98.81 815 TYR A O 1
ATOM 5946 N N . ALA A 1 816 ? -23.459 13.983 6.629 1.00 98.69 816 ALA A N 1
ATOM 5947 C CA . ALA A 1 816 ? -24.173 15.017 5.875 1.00 98.69 816 ALA A CA 1
ATOM 5948 C C . ALA A 1 816 ? -23.435 15.407 4.579 1.00 98.69 816 ALA A C 1
ATOM 5950 O O . ALA A 1 816 ? -24.058 15.527 3.522 1.00 98.69 816 ALA A O 1
ATOM 5951 N N . TYR A 1 817 ? -22.102 15.523 4.635 1.00 98.69 817 TYR A N 1
ATOM 5952 C CA . TYR A 1 817 ? -21.266 15.723 3.449 1.00 98.69 817 TYR A CA 1
ATOM 5953 C C . TYR A 1 817 ? -21.416 14.571 2.446 1.00 98.69 817 TYR A C 1
ATOM 5955 O O . TYR A 1 817 ? -21.674 14.808 1.262 1.00 98.69 817 TYR A O 1
ATOM 5963 N N . SER A 1 818 ? -21.268 13.325 2.918 1.00 98.12 818 SER A N 1
ATOM 5964 C CA . SER A 1 818 ? -21.271 12.134 2.060 1.00 98.12 818 SER A CA 1
ATOM 5965 C C . SER A 1 818 ? -22.561 12.007 1.255 1.00 98.12 818 SER A C 1
ATOM 5967 O O . SER A 1 818 ? -22.499 11.731 0.065 1.00 98.12 818 SER A O 1
ATOM 5969 N N . LEU A 1 819 ? -23.719 12.349 1.833 1.00 97.88 819 LEU A N 1
ATOM 5970 C CA . LEU A 1 819 ? -25.002 12.310 1.125 1.00 97.88 819 LEU A CA 1
ATOM 5971 C C . LEU A 1 819 ? -25.031 13.213 -0.118 1.00 97.88 819 LEU A C 1
ATOM 5973 O O . LEU A 1 819 ? -25.589 12.829 -1.150 1.00 97.88 819 LEU A O 1
ATOM 5977 N N . LEU A 1 820 ? -24.446 14.412 -0.039 1.00 97.75 820 LEU A N 1
ATOM 5978 C CA . LEU A 1 820 ? -24.381 15.332 -1.178 1.00 97.75 820 LEU A CA 1
ATOM 5979 C C . LEU A 1 820 ? -23.320 14.909 -2.190 1.00 97.75 820 LEU A C 1
ATOM 5981 O O . LEU A 1 820 ? -23.582 14.932 -3.396 1.00 97.75 820 LEU A O 1
ATOM 5985 N N . ALA A 1 821 ? -22.148 14.501 -1.706 1.00 96.75 821 ALA A N 1
ATOM 5986 C CA . ALA A 1 821 ? -21.059 14.041 -2.554 1.00 96.75 821 ALA A CA 1
ATOM 5987 C C . ALA A 1 821 ? -21.454 12.772 -3.333 1.00 96.75 821 ALA A C 1
ATOM 5989 O O . ALA A 1 821 ? -21.290 12.730 -4.553 1.00 96.75 821 ALA A O 1
ATOM 5990 N N . ASP A 1 822 ? -22.059 11.781 -2.675 1.00 95.00 822 ASP A N 1
ATOM 5991 C CA . ASP A 1 822 ? -22.545 10.537 -3.285 1.00 95.00 822 ASP A CA 1
ATOM 5992 C C . ASP A 1 822 ? -23.653 10.810 -4.306 1.00 95.00 822 ASP A C 1
ATOM 5994 O O . ASP A 1 822 ? -23.616 10.287 -5.420 1.00 95.00 822 ASP A O 1
ATOM 5998 N N . LYS A 1 823 ? -24.599 11.708 -3.990 1.00 95.50 823 LYS A N 1
ATOM 5999 C CA . LYS A 1 823 ? -25.637 12.142 -4.940 1.00 95.50 823 LYS A CA 1
ATOM 6000 C C . LYS A 1 823 ? -25.042 12.767 -6.207 1.00 95.50 823 LYS A C 1
ATOM 6002 O O . LYS A 1 823 ? -25.637 12.654 -7.278 1.00 95.50 823 LYS A O 1
ATOM 6007 N N . ALA A 1 824 ? -23.886 13.418 -6.095 1.00 94.25 824 ALA A N 1
ATOM 6008 C CA . ALA A 1 824 ? -23.151 13.985 -7.221 1.00 94.25 824 ALA A CA 1
ATOM 6009 C C . ALA A 1 824 ? -22.204 12.982 -7.916 1.00 94.25 824 ALA A C 1
ATOM 6011 O O . ALA A 1 824 ? -21.541 13.356 -8.884 1.00 94.25 824 ALA A O 1
ATOM 6012 N N . GLY A 1 825 ? -22.105 11.733 -7.440 1.00 92.44 825 GLY A N 1
ATOM 6013 C CA . GLY A 1 825 ? -21.130 10.747 -7.923 1.00 92.44 825 GLY A CA 1
ATOM 6014 C C . GLY A 1 825 ? -19.680 11.122 -7.592 1.00 92.44 825 GLY A C 1
ATOM 6015 O O . GLY A 1 825 ? -18.762 10.786 -8.338 1.00 92.44 825 GLY A O 1
ATOM 6016 N N . LYS A 1 826 ? -19.480 11.894 -6.519 1.00 92.19 826 LYS A N 1
ATOM 6017 C CA . LYS A 1 826 ? -18.198 12.454 -6.066 1.00 92.19 826 LYS A CA 1
ATOM 6018 C C . LYS A 1 826 ? -17.908 12.145 -4.589 1.00 92.19 826 LYS A C 1
ATOM 6020 O O . LYS A 1 826 ? -17.120 12.860 -3.988 1.00 92.19 826 LYS A O 1
ATOM 6025 N N . GLY A 1 827 ? -18.569 11.155 -3.994 1.00 92.75 827 GLY A N 1
ATOM 6026 C CA . GLY A 1 827 ? -18.270 10.675 -2.643 1.00 92.75 827 GLY A CA 1
ATOM 6027 C C . GLY A 1 827 ? -17.355 9.452 -2.685 1.00 92.75 827 GLY A C 1
ATOM 6028 O O . GLY A 1 827 ? -16.247 9.542 -3.219 1.00 92.75 827 GLY A O 1
ATOM 6029 N N . HIS A 1 828 ? -17.798 8.324 -2.126 1.00 95.19 828 HIS A N 1
ATOM 6030 C CA . HIS A 1 828 ? -17.031 7.072 -2.184 1.00 95.19 828 HIS A CA 1
ATOM 6031 C C . HIS A 1 828 ? -16.919 6.548 -3.625 1.00 95.19 828 HIS A C 1
ATOM 6033 O O . HIS A 1 828 ? -17.873 6.624 -4.404 1.00 95.19 828 HIS A O 1
ATOM 6039 N N . VAL A 1 829 ? -15.756 5.996 -3.979 1.00 95.19 829 VAL A N 1
ATOM 6040 C CA . VAL A 1 829 ? -15.513 5.352 -5.276 1.00 95.19 829 VAL A CA 1
ATOM 6041 C C . VAL A 1 829 ? -14.975 3.939 -5.087 1.00 95.19 829 VAL A C 1
ATOM 6043 O O . VAL A 1 829 ? -14.177 3.696 -4.190 1.00 95.19 829 VAL A O 1
ATOM 6046 N N . ALA A 1 830 ? -15.384 3.022 -5.963 1.00 94.31 830 ALA A N 1
ATOM 6047 C CA . ALA A 1 830 ? -14.955 1.626 -5.947 1.00 94.31 830 ALA A CA 1
ATOM 6048 C C . ALA A 1 830 ? -13.734 1.402 -6.853 1.00 94.31 830 ALA A C 1
ATOM 6050 O O . ALA A 1 830 ? -13.668 1.941 -7.963 1.00 94.31 830 ALA A O 1
ATOM 6051 N N . ALA A 1 831 ? -12.788 0.564 -6.423 1.00 93.56 831 ALA A N 1
ATOM 6052 C CA . ALA A 1 831 ? -11.641 0.195 -7.250 1.00 93.56 831 ALA A CA 1
ATOM 6053 C C . ALA A 1 831 ? -12.036 -0.802 -8.357 1.00 93.56 831 ALA A C 1
ATOM 6055 O O . ALA A 1 831 ? -12.736 -1.786 -8.118 1.00 93.56 831 ALA A O 1
ATOM 6056 N N . THR A 1 832 ? -11.526 -0.605 -9.575 1.00 92.25 832 THR A N 1
ATOM 6057 C CA . THR A 1 832 ? -11.787 -1.488 -10.735 1.00 92.25 832 THR A CA 1
ATOM 6058 C C . THR A 1 832 ? -10.766 -2.620 -10.888 1.00 92.25 832 THR A C 1
ATOM 6060 O O . THR A 1 832 ? -10.941 -3.541 -11.684 1.00 92.25 832 THR A O 1
ATOM 6063 N N . THR A 1 833 ? -9.695 -2.578 -10.103 1.00 92.88 833 THR A N 1
ATOM 6064 C CA . THR A 1 833 ? -8.531 -3.476 -10.162 1.00 92.88 833 THR A CA 1
ATOM 6065 C C . THR A 1 833 ? -8.784 -4.850 -9.524 1.00 92.88 833 THR A C 1
ATOM 6067 O O . THR A 1 833 ? -7.983 -5.773 -9.698 1.00 92.88 833 THR A O 1
ATOM 6070 N N . ALA A 1 834 ? -9.893 -4.999 -8.794 1.00 95.19 834 ALA A N 1
ATOM 6071 C CA . ALA A 1 834 ? -10.344 -6.223 -8.136 1.00 95.19 834 ALA A CA 1
ATOM 6072 C C . ALA A 1 834 ? -11.836 -6.469 -8.447 1.00 95.19 834 ALA A C 1
ATOM 6074 O O . ALA A 1 834 ? -12.679 -6.336 -7.554 1.00 95.19 834 ALA A O 1
ATOM 6075 N N . PRO A 1 835 ? -12.194 -6.787 -9.706 1.00 94.56 835 PRO A N 1
ATOM 6076 C CA . PRO A 1 835 ? -13.592 -6.920 -10.120 1.00 94.56 835 PRO A CA 1
ATOM 6077 C C . PRO A 1 835 ? -14.337 -8.027 -9.351 1.00 94.56 835 PRO A C 1
ATOM 6079 O O . PRO A 1 835 ? -13.749 -8.805 -8.599 1.00 94.56 835 PRO A O 1
ATOM 6082 N N . ALA A 1 836 ? -15.658 -8.107 -9.508 1.00 95.81 836 ALA A N 1
ATOM 6083 C CA . ALA A 1 836 ? -16.432 -9.214 -8.948 1.00 95.81 836 ALA A CA 1
ATOM 6084 C C . ALA A 1 836 ? -15.964 -10.560 -9.533 1.00 95.81 836 ALA A C 1
ATOM 6086 O O . ALA A 1 836 ? -15.682 -10.673 -10.729 1.00 95.81 836 ALA A O 1
ATOM 6087 N N . LEU A 1 837 ? -15.883 -11.587 -8.683 1.00 96.06 837 LEU A N 1
ATOM 6088 C CA . LEU A 1 837 ? -15.546 -12.937 -9.126 1.00 96.06 837 LEU A CA 1
ATOM 6089 C C . LEU A 1 837 ? -16.773 -13.599 -9.744 1.00 96.06 837 LEU A C 1
ATOM 6091 O O . LEU A 1 837 ? -17.891 -13.463 -9.249 1.00 96.06 837 LEU A O 1
ATOM 6095 N N . LYS A 1 838 ? -16.560 -14.383 -10.801 1.00 94.62 838 LYS A N 1
ATOM 6096 C CA . LYS A 1 838 ? -17.637 -15.170 -11.398 1.00 94.62 838 LYS A CA 1
ATOM 6097 C C . LYS A 1 838 ? -17.999 -16.330 -10.468 1.00 94.62 838 LYS A C 1
ATOM 6099 O O . LYS A 1 838 ? -17.147 -17.169 -10.180 1.00 94.62 838 LYS A O 1
ATOM 6104 N N . TYR A 1 839 ? -19.259 -16.413 -10.049 1.00 93.69 839 TYR A N 1
ATOM 6105 C CA . TYR A 1 839 ? -19.752 -17.577 -9.315 1.00 93.69 839 TYR A CA 1
ATOM 6106 C C . TYR A 1 839 ? -19.725 -18.831 -10.196 1.00 93.69 839 TYR A C 1
ATOM 6108 O O . TYR A 1 839 ? -20.220 -18.825 -11.329 1.00 93.69 839 TYR A O 1
ATOM 6116 N N . VAL A 1 840 ? -19.151 -19.909 -9.667 1.00 89.81 840 VAL A N 1
ATOM 6117 C CA . VAL A 1 840 ? -19.166 -21.238 -10.280 1.00 89.81 840 VAL A CA 1
ATOM 6118 C C . VAL A 1 840 ? -19.777 -22.232 -9.299 1.00 89.81 840 VAL A C 1
ATOM 6120 O O . VAL A 1 840 ? -19.278 -22.434 -8.197 1.00 89.81 840 VAL A O 1
ATOM 6123 N N . ASN A 1 841 ? -20.872 -22.871 -9.712 1.00 75.94 841 ASN A N 1
ATOM 6124 C CA . ASN A 1 841 ? -21.531 -23.932 -8.944 1.00 75.94 841 ASN A CA 1
ATOM 6125 C C . ASN A 1 841 ? -21.038 -25.329 -9.364 1.00 75.94 841 ASN A C 1
ATOM 6127 O O . ASN A 1 841 ? -21.788 -26.303 -9.363 1.00 75.94 841 ASN A O 1
ATOM 6131 N N . GLU A 1 842 ? -19.785 -25.419 -9.806 1.00 59.66 842 GLU A N 1
ATOM 6132 C CA . GLU A 1 842 ? -19.178 -26.669 -10.245 1.00 59.66 842 GLU A CA 1
ATOM 6133 C C . GLU A 1 842 ? -18.251 -27.181 -9.147 1.00 59.66 842 GLU A C 1
ATOM 6135 O O . GLU A 1 842 ? -17.212 -26.596 -8.841 1.00 59.66 842 GLU A O 1
ATOM 6140 N N . THR A 1 843 ? -18.634 -28.296 -8.530 1.00 47.88 843 THR A N 1
ATOM 6141 C CA . THR A 1 843 ? -17.763 -29.037 -7.620 1.00 47.88 843 THR A CA 1
ATOM 6142 C C . THR A 1 843 ? -16.746 -29.805 -8.459 1.00 47.88 843 THR A C 1
ATOM 6144 O O . THR A 1 843 ? -17.030 -30.883 -8.976 1.00 47.88 843 THR A O 1
ATOM 6147 N N . SER A 1 844 ? -15.537 -29.262 -8.606 1.00 53.59 844 SER A N 1
ATOM 6148 C CA . SER A 1 844 ? -14.405 -30.038 -9.118 1.00 53.59 844 SER A CA 1
ATOM 6149 C C . SER A 1 844 ? -13.928 -31.006 -8.029 1.00 53.59 844 SER A C 1
ATOM 6151 O O . SER A 1 844 ? -13.133 -30.678 -7.153 1.00 53.59 844 SER A O 1
ATOM 6153 N N . GLY A 1 845 ? -14.461 -32.226 -8.056 1.00 42.03 845 GLY A N 1
ATOM 6154 C CA . GLY A 1 845 ? -13.956 -33.342 -7.262 1.00 42.03 845 GLY A CA 1
ATOM 6155 C C . GLY A 1 845 ? -12.737 -33.956 -7.941 1.00 42.03 845 GLY A C 1
ATOM 6156 O O . GLY A 1 845 ? -12.873 -34.869 -8.751 1.00 42.03 845 GLY A O 1
ATOM 6157 N N . GLY A 1 846 ? -11.541 -33.461 -7.628 1.00 48.97 846 GLY A N 1
ATOM 6158 C CA . GLY A 1 846 ? -10.313 -34.174 -7.967 1.00 48.97 846 GLY A CA 1
ATOM 6159 C C . GLY A 1 846 ? -10.193 -35.436 -7.111 1.00 48.97 846 GLY A C 1
ATOM 6160 O O . GLY A 1 846 ? -10.098 -35.346 -5.890 1.00 48.97 846 GLY A O 1
ATOM 6161 N N . VAL A 1 847 ? -10.180 -36.614 -7.734 1.00 44.66 847 VAL A N 1
ATOM 6162 C CA . VAL A 1 847 ? -9.704 -37.842 -7.084 1.00 44.66 847 VAL A CA 1
ATOM 6163 C C . VAL A 1 847 ? -8.178 -37.843 -7.125 1.00 44.66 847 VAL A C 1
ATOM 6165 O O . VAL A 1 847 ? -7.576 -37.943 -8.191 1.00 44.66 847 VAL A O 1
ATOM 6168 N N . GLY A 1 848 ? -7.551 -37.693 -5.961 1.00 50.50 848 GLY A N 1
ATOM 6169 C CA . GLY A 1 848 ? -6.105 -37.799 -5.780 1.00 50.50 848 GLY A CA 1
ATOM 6170 C C . GLY A 1 848 ? -5.765 -38.927 -4.810 1.00 50.50 848 GLY A C 1
ATOM 6171 O O . GLY A 1 848 ? -6.515 -39.191 -3.873 1.00 50.50 848 GLY A O 1
ATOM 6172 N N . GLY A 1 849 ? -4.636 -39.594 -5.038 1.00 47.81 849 GLY A N 1
ATOM 6173 C CA . GLY A 1 849 ? -4.057 -40.569 -4.117 1.00 47.81 849 GLY A CA 1
ATOM 6174 C C . GLY A 1 849 ? -2.631 -40.164 -3.763 1.00 47.81 849 GLY A C 1
ATOM 6175 O O . GLY A 1 849 ? -1.863 -39.776 -4.641 1.00 47.81 849 GLY A O 1
ATOM 6176 N N . THR A 1 850 ? -2.271 -40.242 -2.484 1.00 47.44 850 THR A N 1
ATOM 6177 C CA . THR A 1 850 ? -0.890 -40.045 -2.030 1.00 47.44 850 THR A CA 1
ATOM 6178 C C . THR A 1 850 ? -0.156 -41.381 -2.073 1.00 47.44 850 THR A C 1
ATOM 6180 O O . THR A 1 850 ? -0.628 -42.363 -1.502 1.00 47.44 850 THR A O 1
ATOM 6183 N N . VAL A 1 851 ? 1.009 -41.421 -2.720 1.00 54.78 851 VAL A N 1
ATOM 6184 C CA . VAL A 1 851 ? 1.928 -42.563 -2.637 1.00 54.78 851 VAL A CA 1
ATOM 6185 C C . VAL A 1 851 ? 2.982 -42.233 -1.572 1.00 54.78 851 VAL A C 1
ATOM 6187 O O . VAL A 1 851 ? 3.752 -41.294 -1.776 1.00 54.78 851 VAL A O 1
ATOM 6190 N N . PRO A 1 852 ? 3.022 -42.934 -0.424 1.00 65.06 852 PRO A N 1
ATOM 6191 C CA . PRO A 1 852 ? 4.033 -42.691 0.601 1.00 65.06 852 PRO A CA 1
ATOM 6192 C C . PRO A 1 852 ? 5.426 -43.096 0.107 1.00 65.06 852 PRO A C 1
ATOM 6194 O O . PRO A 1 852 ? 5.569 -44.067 -0.641 1.00 65.06 852 PRO A O 1
ATOM 6197 N N . ALA A 1 853 ? 6.457 -42.383 0.567 1.00 70.75 853 ALA A N 1
ATOM 6198 C CA . ALA A 1 853 ? 7.846 -42.728 0.282 1.00 70.75 853 ALA A CA 1
ATOM 6199 C C . ALA A 1 853 ? 8.139 -44.159 0.763 1.00 70.75 853 ALA A C 1
ATOM 6201 O O . ALA A 1 853 ? 8.072 -44.450 1.956 1.00 70.75 853 ALA A O 1
ATOM 6202 N N . THR A 1 854 ? 8.424 -45.064 -0.172 1.00 83.19 854 THR A N 1
ATOM 6203 C CA . THR A 1 854 ? 8.644 -46.485 0.105 1.00 83.19 854 THR A CA 1
ATOM 6204 C C . THR A 1 854 ? 9.971 -46.911 -0.502 1.00 83.19 854 THR A C 1
ATOM 6206 O O . THR A 1 854 ? 10.142 -46.813 -1.713 1.00 83.19 854 THR A O 1
ATOM 6209 N N . LEU A 1 855 ? 10.876 -47.427 0.333 1.00 87.62 855 LEU A N 1
ATOM 6210 C CA . LEU A 1 855 ? 12.035 -48.226 -0.068 1.00 87.62 855 LEU A CA 1
ATOM 6211 C C . LEU A 1 855 ? 11.890 -49.606 0.580 1.00 87.62 855 LEU A C 1
ATOM 6213 O O . LEU A 1 855 ? 11.804 -49.717 1.801 1.00 87.62 855 LEU A O 1
ATOM 6217 N N . SER A 1 856 ? 11.846 -50.663 -0.223 1.00 92.94 856 SER A N 1
ATOM 6218 C CA . SER A 1 856 ? 11.762 -52.043 0.252 1.00 92.94 856 SER A CA 1
ATOM 6219 C C . SER A 1 856 ? 12.739 -52.925 -0.514 1.00 92.94 856 SER A C 1
ATOM 6221 O O . SER A 1 856 ? 12.768 -52.911 -1.745 1.00 92.94 856 SER A O 1
ATOM 6223 N N . LEU A 1 857 ? 13.526 -53.701 0.230 1.00 93.56 857 LEU A N 1
ATOM 6224 C CA . LEU A 1 857 ? 14.495 -54.667 -0.273 1.00 93.56 857 LEU A CA 1
ATOM 6225 C C . LEU A 1 857 ? 14.184 -56.034 0.339 1.00 93.56 857 LEU A C 1
ATOM 6227 O O . LEU A 1 857 ? 14.210 -56.191 1.557 1.00 93.56 857 LEU A O 1
ATOM 6231 N N . THR A 1 858 ? 13.934 -57.033 -0.504 1.00 95.19 858 THR A N 1
ATOM 6232 C CA . THR A 1 858 ? 13.814 -58.438 -0.086 1.00 95.19 858 THR A CA 1
ATOM 6233 C C . THR A 1 858 ? 14.870 -59.274 -0.795 1.00 95.19 858 THR A C 1
ATOM 6235 O O . THR A 1 858 ? 14.872 -59.340 -2.024 1.00 95.19 858 THR A O 1
ATOM 6238 N N . LEU A 1 859 ? 15.754 -59.924 -0.039 1.00 92.50 859 LEU A N 1
ATOM 6239 C CA . LEU A 1 859 ? 16.756 -60.846 -0.581 1.00 92.50 859 LEU A CA 1
ATOM 6240 C C . LEU A 1 859 ? 16.166 -62.254 -0.744 1.00 92.50 859 LEU A C 1
ATOM 6242 O O . LEU A 1 859 ? 15.365 -62.705 0.075 1.00 92.50 859 LEU A O 1
ATOM 6246 N N . GLY A 1 860 ? 16.563 -62.940 -1.810 1.00 89.50 860 GLY A N 1
ATOM 6247 C CA . GLY A 1 860 ? 16.243 -64.335 -2.077 1.00 89.50 860 GLY A CA 1
ATOM 6248 C C . GLY A 1 860 ? 17.016 -65.296 -1.174 1.00 89.50 860 GLY A C 1
ATOM 6249 O O . GLY A 1 860 ? 17.711 -64.899 -0.238 1.00 89.50 860 GLY A O 1
ATOM 6250 N N . ALA A 1 861 ? 16.899 -66.594 -1.460 1.00 90.81 861 ALA A N 1
ATOM 6251 C CA . ALA A 1 861 ? 17.612 -67.619 -0.703 1.00 90.81 861 ALA A CA 1
ATOM 6252 C C . ALA A 1 861 ? 19.142 -67.403 -0.769 1.00 90.81 861 ALA A C 1
ATOM 6254 O O . ALA A 1 861 ? 19.646 -66.977 -1.812 1.00 90.81 861 ALA A O 1
ATOM 6255 N N . PRO A 1 862 ? 19.903 -67.707 0.300 1.00 88.88 862 PRO A N 1
ATOM 6256 C CA . PRO A 1 862 ? 21.358 -67.580 0.285 1.00 88.88 862 PRO A CA 1
ATOM 6257 C C . PRO A 1 862 ? 22.001 -68.346 -0.879 1.00 88.88 862 PRO A C 1
ATOM 6259 O O . PRO A 1 862 ? 21.718 -69.526 -1.098 1.00 88.88 862 PRO A O 1
ATOM 6262 N N . ALA A 1 863 ? 22.891 -67.680 -1.614 1.00 92.12 863 ALA A N 1
ATOM 6263 C CA . ALA A 1 863 ? 23.625 -68.301 -2.709 1.00 92.12 863 ALA A CA 1
ATOM 6264 C C . ALA A 1 863 ? 24.611 -69.351 -2.172 1.00 92.12 863 ALA A C 1
ATOM 6266 O O . ALA A 1 863 ? 25.315 -69.112 -1.192 1.00 92.12 863 ALA A O 1
ATOM 6267 N N . THR A 1 864 ? 24.678 -70.511 -2.828 1.00 91.75 864 THR A N 1
ATOM 6268 C CA . THR A 1 864 ? 25.563 -71.615 -2.433 1.00 91.75 864 THR A CA 1
ATOM 6269 C C . THR A 1 864 ? 26.490 -71.969 -3.588 1.00 91.75 864 THR A C 1
ATOM 6271 O O . THR A 1 864 ? 26.030 -72.256 -4.691 1.00 91.75 864 THR A O 1
ATOM 6274 N N . PHE A 1 865 ? 27.800 -71.949 -3.343 1.00 94.00 865 PHE A N 1
ATOM 6275 C CA . PHE A 1 865 ? 28.781 -72.438 -4.309 1.00 94.00 865 PHE A CA 1
ATOM 6276 C C . PHE A 1 865 ? 28.760 -73.967 -4.395 1.00 94.00 865 PHE A C 1
ATOM 6278 O O . PHE A 1 865 ? 28.453 -74.660 -3.425 1.00 94.00 865 PHE A O 1
ATOM 6285 N N . ALA A 1 866 ? 29.166 -74.503 -5.546 1.00 91.38 866 ALA A N 1
ATOM 6286 C CA . ALA A 1 866 ? 29.538 -75.911 -5.636 1.00 91.38 866 ALA A CA 1
ATOM 6287 C C . ALA A 1 866 ? 30.753 -76.218 -4.724 1.00 91.38 866 ALA A C 1
ATOM 6289 O O . ALA A 1 866 ? 31.536 -75.308 -4.438 1.00 91.38 866 ALA A O 1
ATOM 6290 N N . PRO A 1 867 ? 30.954 -77.482 -4.295 1.00 91.44 867 PRO A N 1
ATOM 6291 C CA . PRO A 1 867 ? 32.092 -77.857 -3.459 1.00 91.44 867 PRO A CA 1
ATOM 6292 C C . PRO A 1 867 ? 33.438 -77.446 -4.068 1.00 91.44 867 PRO A C 1
ATOM 6294 O O . PRO A 1 867 ? 33.706 -77.725 -5.239 1.00 91.44 867 PRO A O 1
ATOM 6297 N N . PHE A 1 868 ? 34.297 -76.816 -3.264 1.00 93.88 868 PHE A N 1
ATOM 6298 C CA . PHE A 1 868 ? 35.633 -76.410 -3.693 1.00 93.88 868 PHE A CA 1
ATOM 6299 C C . PHE A 1 868 ? 36.564 -77.625 -3.802 1.00 93.88 868 PHE A C 1
ATOM 6301 O O . PHE A 1 868 ? 36.806 -78.331 -2.825 1.00 93.88 868 PHE A O 1
ATOM 6308 N N . ALA A 1 869 ? 37.087 -77.867 -5.002 1.00 90.19 869 ALA A N 1
ATOM 6309 C CA . ALA A 1 869 ? 38.053 -78.920 -5.287 1.00 90.19 869 ALA A CA 1
ATOM 6310 C C . ALA A 1 869 ? 39.489 -78.447 -4.974 1.00 90.19 869 ALA A C 1
ATOM 6312 O O . ALA A 1 869 ? 39.919 -77.439 -5.539 1.00 90.19 869 ALA A O 1
ATOM 6313 N N . PRO A 1 870 ? 40.247 -79.155 -4.114 1.00 88.56 870 PRO A N 1
ATOM 6314 C CA . PRO A 1 870 ? 41.649 -78.836 -3.852 1.00 88.56 870 PRO A CA 1
ATOM 6315 C C . PRO A 1 870 ? 42.540 -79.204 -5.047 1.00 88.56 870 PRO A C 1
ATOM 6317 O O . PRO A 1 870 ? 42.246 -80.143 -5.785 1.00 88.56 870 PRO A O 1
ATOM 6320 N N . GLY A 1 871 ? 43.667 -78.504 -5.210 1.00 87.81 871 GLY A N 1
ATOM 6321 C CA . GLY A 1 871 ? 44.693 -78.874 -6.192 1.00 87.81 871 GLY A CA 1
ATOM 6322 C C . GLY A 1 871 ? 44.388 -78.496 -7.645 1.00 87.81 871 GLY A C 1
ATOM 6323 O O . GLY A 1 871 ? 45.067 -78.989 -8.544 1.00 87.81 871 GLY A O 1
ATOM 6324 N N . VAL A 1 872 ? 43.391 -77.641 -7.903 1.00 88.75 872 VAL A N 1
ATOM 6325 C CA . VAL A 1 872 ? 43.026 -77.175 -9.253 1.00 88.75 872 VAL A CA 1
ATOM 6326 C C . VAL A 1 872 ? 42.703 -75.684 -9.223 1.00 88.75 872 VAL A C 1
ATOM 6328 O O . VAL A 1 872 ? 41.961 -75.237 -8.354 1.00 88.75 872 VAL A O 1
ATOM 6331 N N . ASP A 1 873 ? 43.222 -74.928 -10.194 1.00 91.94 873 ASP A N 1
ATOM 6332 C CA . ASP A 1 873 ? 42.830 -73.533 -10.408 1.00 91.94 873 ASP A CA 1
ATOM 6333 C C . ASP A 1 873 ? 41.396 -73.498 -10.939 1.00 91.94 873 ASP A C 1
ATOM 6335 O O . ASP A 1 873 ? 41.127 -73.962 -12.053 1.00 91.94 873 ASP A O 1
ATOM 6339 N N . ARG A 1 874 ? 40.456 -72.994 -10.139 1.00 93.19 874 ARG A N 1
ATOM 6340 C CA . ARG A 1 874 ? 39.049 -72.946 -10.536 1.00 93.19 874 ARG A CA 1
ATOM 6341 C C . ARG A 1 874 ? 38.324 -71.741 -9.966 1.00 93.19 874 ARG A C 1
ATOM 6343 O O . ARG A 1 874 ? 38.476 -71.367 -8.806 1.00 93.19 874 ARG A O 1
ATOM 6350 N N . GLU A 1 875 ? 37.470 -71.185 -10.809 1.00 95.88 875 GLU A N 1
ATOM 6351 C CA . GLU A 1 875 ? 36.496 -70.171 -10.446 1.00 95.88 875 GLU A CA 1
ATOM 6352 C C . GLU A 1 875 ? 35.149 -70.821 -10.128 1.00 95.88 875 GLU A C 1
ATOM 6354 O O . GLU A 1 875 ? 34.651 -71.668 -10.877 1.00 95.88 875 GLU A O 1
ATOM 6359 N N . TYR A 1 876 ? 34.565 -70.418 -9.006 1.00 95.69 876 TYR A N 1
ATOM 6360 C CA . TYR A 1 876 ? 33.248 -70.839 -8.557 1.00 95.69 876 TYR A CA 1
ATOM 6361 C C . TYR A 1 876 ? 32.322 -69.636 -8.579 1.00 95.69 876 TYR A C 1
ATOM 6363 O O . TYR A 1 876 ? 32.673 -68.568 -8.082 1.00 95.69 876 TYR A O 1
ATOM 6371 N N . THR A 1 877 ? 31.128 -69.826 -9.126 1.00 96.25 877 THR A N 1
ATOM 6372 C CA . THR A 1 877 ? 30.093 -68.797 -9.206 1.00 96.25 877 THR A CA 1
ATOM 6373 C C . THR A 1 877 ? 28.826 -69.273 -8.508 1.00 96.25 877 THR A C 1
ATOM 6375 O O . THR A 1 877 ? 28.490 -70.456 -8.571 1.00 96.25 877 THR A O 1
ATOM 6378 N N . ALA A 1 878 ? 28.114 -68.357 -7.867 1.00 95.38 878 ALA A N 1
ATOM 6379 C CA . ALA A 1 878 ? 26.782 -68.571 -7.309 1.00 95.38 878 ALA A CA 1
ATOM 6380 C C . ALA A 1 878 ? 25.967 -67.281 -7.467 1.00 95.38 878 ALA A C 1
ATOM 6382 O O . ALA A 1 878 ? 26.543 -66.214 -7.668 1.00 95.38 878 ALA A O 1
ATOM 6383 N N . SER A 1 879 ? 24.644 -67.338 -7.378 1.00 95.19 879 SER A N 1
ATOM 6384 C CA . SER A 1 879 ? 23.810 -66.135 -7.444 1.00 95.19 879 SER A CA 1
ATOM 6385 C C . SER A 1 879 ? 22.579 -66.239 -6.553 1.00 95.19 879 SER A C 1
ATOM 6387 O O . SER A 1 879 ? 22.162 -67.329 -6.160 1.00 95.19 879 SER A O 1
ATOM 6389 N N . THR A 1 880 ? 22.019 -65.083 -6.215 1.00 95.75 880 THR A N 1
ATOM 6390 C CA . THR A 1 880 ? 20.682 -64.927 -5.636 1.00 95.75 880 THR A CA 1
ATOM 6391 C C . THR A 1 880 ? 20.021 -63.689 -6.235 1.00 95.75 880 THR A C 1
ATOM 6393 O O . THR A 1 880 ? 20.683 -62.893 -6.901 1.00 95.75 880 THR A O 1
ATOM 6396 N N . ASP A 1 881 ? 18.731 -63.506 -5.986 1.00 94.81 881 ASP A N 1
ATOM 6397 C CA . ASP A 1 881 ? 17.986 -62.340 -6.452 1.00 94.81 881 ASP A CA 1
ATOM 6398 C C . ASP A 1 881 ? 17.611 -61.426 -5.287 1.00 94.81 881 ASP A C 1
ATOM 6400 O O . ASP A 1 881 ? 17.303 -61.884 -4.191 1.00 94.81 881 ASP A O 1
ATOM 6404 N N . ALA A 1 882 ? 17.547 -60.127 -5.545 1.00 94.50 882 ALA A N 1
ATOM 6405 C CA . ALA A 1 882 ? 16.903 -59.133 -4.705 1.00 94.50 882 ALA A CA 1
ATOM 6406 C C . ALA A 1 882 ? 15.630 -58.626 -5.394 1.00 94.50 882 ALA A C 1
ATOM 6408 O O . ALA A 1 882 ? 15.586 -58.474 -6.614 1.00 94.50 882 ALA A O 1
ATOM 6409 N N . THR A 1 883 ? 14.584 -58.366 -4.614 1.00 95.69 883 THR A N 1
ATOM 6410 C CA . THR A 1 883 ? 13.335 -57.749 -5.080 1.00 95.69 883 THR A CA 1
ATOM 6411 C C . THR A 1 883 ? 13.218 -56.361 -4.474 1.00 95.69 883 THR A C 1
ATOM 6413 O O . THR A 1 883 ? 13.350 -56.219 -3.257 1.00 95.69 883 THR A O 1
ATOM 6416 N N . ILE A 1 884 ? 12.991 -55.361 -5.326 1.00 93.62 884 ILE A N 1
ATOM 6417 C CA . ILE A 1 884 ? 13.094 -53.940 -4.989 1.00 93.62 884 ILE A CA 1
ATOM 6418 C C . ILE A 1 884 ? 11.766 -53.235 -5.245 1.00 93.62 884 ILE A C 1
ATOM 6420 O O . ILE A 1 884 ? 11.174 -53.365 -6.320 1.00 93.62 884 ILE A O 1
ATOM 6424 N N . VAL A 1 885 ? 11.325 -52.449 -4.265 1.00 93.00 885 VAL A N 1
ATOM 6425 C CA . VAL A 1 885 ? 10.268 -51.444 -4.420 1.00 93.00 885 VAL A CA 1
ATOM 6426 C C . VAL A 1 885 ? 10.853 -50.098 -4.009 1.00 93.00 885 VAL A C 1
ATOM 6428 O O . VAL A 1 885 ? 11.362 -49.964 -2.899 1.00 93.00 885 VAL A O 1
ATOM 6431 N N . SER A 1 886 ? 10.787 -49.114 -4.899 1.00 90.12 886 SER A N 1
ATOM 6432 C CA . SER A 1 886 ? 11.179 -47.733 -4.643 1.00 90.12 886 SER A CA 1
ATOM 6433 C C . SER A 1 886 ? 10.170 -46.783 -5.270 1.00 90.12 886 SER A C 1
ATOM 6435 O O . SER A 1 886 ? 9.903 -46.859 -6.467 1.00 90.12 886 SER A O 1
ATOM 6437 N N . THR A 1 887 ? 9.648 -45.847 -4.489 1.00 88.50 887 THR A N 1
ATOM 6438 C CA . THR A 1 887 ? 8.882 -44.711 -5.024 1.00 88.50 887 THR A CA 1
ATOM 6439 C C . THR A 1 887 ? 9.774 -43.512 -5.359 1.00 88.50 887 THR A C 1
ATOM 6441 O O . THR A 1 887 ? 9.272 -42.519 -5.874 1.00 88.50 887 THR A O 1
ATOM 6444 N N . ALA A 1 888 ? 11.075 -43.579 -5.057 1.00 81.81 888 ALA A N 1
ATOM 6445 C CA . ALA A 1 888 ? 12.048 -42.536 -5.366 1.00 81.81 888 ALA A CA 1
ATOM 6446 C C . ALA A 1 888 ? 12.563 -42.646 -6.810 1.00 81.81 888 ALA A C 1
ATOM 6448 O O . ALA A 1 888 ? 12.627 -43.741 -7.373 1.00 81.81 888 ALA A O 1
ATOM 6449 N N . GLY A 1 889 ? 12.948 -41.507 -7.391 1.00 79.25 889 GLY A N 1
ATOM 6450 C CA . GLY A 1 889 ? 13.471 -41.407 -8.758 1.00 79.25 889 GLY A CA 1
ATOM 6451 C C . GLY A 1 889 ? 14.955 -41.754 -8.909 1.00 79.25 889 GLY A C 1
ATOM 6452 O O . GLY A 1 889 ? 15.484 -41.615 -10.004 1.00 79.25 889 GLY A O 1
ATOM 6453 N N . ASP A 1 890 ? 15.636 -42.157 -7.837 1.00 86.25 890 ASP A N 1
ATOM 6454 C CA . ASP A 1 890 ? 17.098 -42.263 -7.792 1.00 86.25 890 ASP A CA 1
ATOM 6455 C C . ASP A 1 890 ? 17.602 -43.337 -6.800 1.00 86.25 890 ASP A C 1
ATOM 6457 O O . ASP A 1 890 ? 18.538 -43.123 -6.028 1.00 86.25 890 ASP A O 1
ATOM 6461 N N . ALA A 1 891 ? 16.974 -44.515 -6.787 1.00 90.44 891 ALA A N 1
ATOM 6462 C CA . ALA A 1 891 ? 17.356 -45.588 -5.867 1.00 90.44 891 ALA A CA 1
ATOM 6463 C C . ALA A 1 891 ? 18.606 -46.356 -6.333 1.00 90.44 891 ALA A C 1
ATOM 6465 O O . ALA A 1 891 ? 18.750 -46.662 -7.517 1.00 90.44 891 ALA A O 1
ATOM 6466 N N . ALA A 1 892 ? 19.462 -46.757 -5.390 1.00 93.19 892 ALA A N 1
ATOM 6467 C CA . ALA A 1 892 ? 20.646 -47.582 -5.615 1.00 93.19 892 ALA A CA 1
ATOM 6468 C C . ALA A 1 892 ? 20.754 -48.720 -4.583 1.00 93.19 892 ALA A C 1
ATOM 6470 O O . ALA A 1 892 ? 20.519 -48.522 -3.391 1.00 93.19 892 ALA A O 1
ATOM 6471 N N . LEU A 1 893 ? 21.126 -49.917 -5.047 1.00 94.38 893 LEU A N 1
ATOM 6472 C CA . LEU A 1 893 ? 21.402 -51.096 -4.225 1.00 94.38 893 LEU A CA 1
ATOM 6473 C C . LEU A 1 893 ? 22.915 -51.313 -4.129 1.00 94.38 893 LEU A C 1
ATOM 6475 O O . LEU A 1 893 ? 23.592 -51.539 -5.132 1.00 94.38 893 LEU A O 1
ATOM 6479 N N . THR A 1 894 ? 23.436 -51.288 -2.909 1.00 93.00 894 THR A N 1
ATOM 6480 C CA . THR A 1 894 ? 24.866 -51.436 -2.607 1.00 93.00 894 THR A CA 1
ATOM 6481 C C . THR A 1 894 ? 25.114 -52.614 -1.665 1.00 93.00 894 THR A C 1
ATOM 6483 O O . THR A 1 894 ? 24.187 -53.119 -1.031 1.00 93.00 894 THR A O 1
ATOM 6486 N N . VAL A 1 895 ? 26.364 -53.076 -1.584 1.00 93.62 895 VAL A N 1
ATOM 6487 C CA . VAL A 1 895 ? 26.797 -54.158 -0.687 1.00 93.62 895 VAL A CA 1
ATOM 6488 C C . VAL A 1 895 ? 27.999 -53.707 0.140 1.00 93.62 895 VAL A C 1
ATOM 6490 O O . VAL A 1 895 ? 28.867 -52.992 -0.357 1.00 93.62 895 VAL A O 1
ATOM 6493 N N . SER A 1 896 ? 28.050 -54.121 1.406 1.00 86.06 896 SER A N 1
ATOM 6494 C CA . SER A 1 896 ? 29.220 -53.957 2.275 1.00 86.06 896 SER A CA 1
ATOM 6495 C C . SER A 1 896 ? 30.457 -54.655 1.699 1.00 86.06 896 SER A C 1
ATOM 6497 O O . SER A 1 896 ? 30.308 -55.637 0.974 1.00 86.06 896 SER A O 1
ATOM 6499 N N . ASP A 1 897 ? 31.663 -54.233 2.098 1.00 86.06 897 ASP A N 1
ATOM 6500 C CA . ASP A 1 897 ? 32.918 -54.887 1.690 1.00 86.06 897 ASP A CA 1
ATOM 6501 C C . ASP A 1 897 ? 32.845 -56.424 1.867 1.00 86.06 897 ASP A C 1
ATOM 6503 O O . ASP A 1 897 ? 32.647 -56.915 2.991 1.00 86.06 897 ASP A O 1
ATOM 6507 N N . PRO A 1 898 ? 32.964 -57.201 0.770 1.00 84.50 898 PRO A N 1
ATOM 6508 C CA . PRO A 1 898 ? 32.741 -58.634 0.813 1.00 84.50 898 PRO A CA 1
ATOM 6509 C C . PRO A 1 898 ? 33.845 -59.422 1.522 1.00 84.50 898 PRO A C 1
ATOM 6511 O O . PRO A 1 898 ? 33.571 -60.520 2.013 1.00 84.50 898 PRO A O 1
ATOM 6514 N N . GLY A 1 899 ? 35.061 -58.883 1.661 1.00 92.25 899 GLY A N 1
ATOM 6515 C CA . GLY A 1 899 ? 36.177 -59.565 2.326 1.00 92.25 899 GLY A CA 1
ATOM 6516 C C . GLY A 1 899 ? 36.432 -60.987 1.797 1.00 92.25 899 GLY A C 1
ATOM 6517 O O . GLY A 1 899 ? 36.346 -61.239 0.602 1.00 92.25 899 GLY A O 1
ATOM 6518 N N . HIS A 1 900 ? 36.749 -61.933 2.688 1.00 94.69 900 HIS A N 1
ATOM 6519 C CA . HIS A 1 900 ? 37.083 -63.320 2.333 1.00 94.69 900 HIS A CA 1
ATOM 6520 C C . HIS A 1 900 ? 36.074 -64.313 2.920 1.00 94.69 900 HIS A C 1
ATOM 6522 O O . HIS A 1 900 ? 35.577 -64.113 4.032 1.00 94.69 900 HIS A O 1
ATOM 6528 N N . LEU A 1 901 ? 35.812 -65.417 2.211 1.00 94.06 901 LEU A N 1
ATOM 6529 C CA . LEU A 1 901 ? 35.112 -66.561 2.798 1.00 94.06 901 LEU A CA 1
ATOM 6530 C C . LEU A 1 901 ? 35.982 -67.209 3.883 1.00 94.06 901 LEU A C 1
ATOM 6532 O O . LEU A 1 901 ? 37.184 -67.416 3.685 1.00 94.06 901 LEU A O 1
ATOM 6536 N N . VAL A 1 902 ? 35.362 -67.576 5.007 1.00 93.69 902 VAL A N 1
ATOM 6537 C CA . VAL A 1 902 ? 36.061 -68.160 6.159 1.00 93.69 902 VAL A CA 1
ATOM 6538 C C . VAL A 1 902 ? 35.497 -69.519 6.556 1.00 93.69 902 VAL A C 1
ATOM 6540 O O . VAL A 1 902 ? 34.288 -69.733 6.509 1.00 93.69 902 VAL A O 1
ATOM 6543 N N . ASN A 1 903 ? 36.381 -70.415 6.989 1.00 92.75 903 ASN A N 1
ATOM 6544 C CA . ASN A 1 903 ? 36.070 -71.677 7.658 1.00 92.75 903 ASN A CA 1
ATOM 6545 C C . ASN A 1 903 ? 36.751 -71.650 9.041 1.00 92.75 903 ASN A C 1
ATOM 6547 O O . ASN A 1 903 ? 37.960 -71.876 9.176 1.00 92.75 903 ASN A O 1
ATOM 6551 N N . GLY A 1 904 ? 35.987 -71.273 10.072 1.00 89.56 904 GLY A N 1
ATOM 6552 C CA . GLY A 1 904 ? 36.528 -70.953 11.396 1.00 89.56 904 GLY A CA 1
ATOM 6553 C C . GLY A 1 904 ? 37.501 -69.760 11.337 1.00 89.56 904 GLY A C 1
ATOM 6554 O O . GLY A 1 904 ? 37.172 -68.756 10.710 1.00 89.56 904 GLY A O 1
ATOM 6555 N N . PRO A 1 905 ? 38.704 -69.838 11.943 1.00 87.19 905 PRO A N 1
ATOM 6556 C CA . PRO A 1 905 ? 39.699 -68.762 11.880 1.00 87.19 905 PRO A CA 1
ATOM 6557 C C . PRO A 1 905 ? 40.460 -68.695 10.541 1.00 87.19 905 PRO A C 1
ATOM 6559 O O . PRO A 1 905 ? 41.358 -67.873 10.393 1.00 87.19 905 PRO A O 1
ATOM 6562 N N . PHE A 1 906 ? 40.175 -69.589 9.588 1.00 91.56 906 PHE A N 1
ATOM 6563 C CA . PHE A 1 906 ? 40.900 -69.681 8.322 1.00 91.56 906 PHE A CA 1
ATOM 6564 C C . PHE A 1 906 ? 40.149 -68.955 7.202 1.00 91.56 906 PHE A C 1
ATOM 6566 O O . PHE A 1 906 ? 39.003 -69.302 6.920 1.00 91.56 906 PHE A O 1
ATOM 6573 N N . SER A 1 907 ? 40.795 -67.993 6.540 1.00 93.50 907 SER A N 1
ATOM 6574 C CA . SER A 1 907 ? 40.260 -67.270 5.379 1.00 93.50 907 SER A CA 1
ATOM 6575 C C . SER A 1 907 ? 40.874 -67.762 4.073 1.00 93.50 907 SER A C 1
ATOM 6577 O O . SER A 1 907 ? 42.063 -68.077 4.016 1.00 93.50 907 SER A O 1
ATOM 6579 N N . LEU A 1 908 ? 40.077 -67.792 3.004 1.00 94.94 908 LEU A N 1
ATOM 6580 C CA . LEU A 1 908 ? 40.613 -68.040 1.666 1.00 94.94 908 LEU A CA 1
ATOM 6581 C C . LEU A 1 908 ? 41.535 -66.891 1.221 1.00 94.94 908 LEU A C 1
ATOM 6583 O O . LEU A 1 908 ? 41.246 -65.743 1.557 1.00 94.94 908 LEU A O 1
ATOM 6587 N N . PRO A 1 909 ? 42.604 -67.154 0.446 1.00 91.19 909 PRO A N 1
ATOM 6588 C CA . PRO A 1 909 ? 43.540 -66.109 0.022 1.00 91.19 909 PRO A CA 1
ATOM 6589 C C . PRO A 1 909 ? 42.919 -65.048 -0.889 1.00 91.19 909 PRO A C 1
ATOM 6591 O O . PRO A 1 909 ? 43.277 -63.879 -0.796 1.00 91.19 909 PRO A O 1
ATOM 6594 N N . GLN A 1 910 ? 41.985 -65.439 -1.760 1.00 93.50 910 GLN A N 1
ATOM 6595 C CA . GLN A 1 910 ? 41.309 -64.517 -2.674 1.00 93.50 910 GLN A CA 1
ATOM 6596 C C . GLN A 1 910 ? 40.007 -63.989 -2.056 1.00 93.50 910 GLN A C 1
ATOM 6598 O O . GLN A 1 910 ? 39.252 -64.790 -1.488 1.00 93.50 910 GLN A O 1
ATOM 6603 N N . PRO A 1 911 ? 39.720 -62.678 -2.163 1.00 94.31 911 PRO A N 1
ATOM 6604 C CA . PRO A 1 911 ? 38.479 -62.110 -1.658 1.00 94.31 911 PRO A CA 1
ATOM 6605 C C . PRO A 1 911 ? 37.274 -62.608 -2.464 1.00 94.31 911 PRO A C 1
ATOM 6607 O O . PRO A 1 911 ? 37.376 -62.923 -3.653 1.00 94.31 911 PRO A O 1
ATOM 6610 N N . LEU A 1 912 ? 36.120 -62.650 -1.804 1.00 96.00 912 LEU A N 1
ATOM 6611 C CA . LEU A 1 912 ? 34.835 -62.912 -2.432 1.00 96.00 912 LEU A CA 1
ATOM 6612 C C . LEU A 1 912 ? 34.462 -61.715 -3.312 1.00 96.00 912 LEU A C 1
ATOM 6614 O O . LEU A 1 912 ? 34.461 -60.575 -2.857 1.00 96.00 912 LEU A O 1
ATOM 6618 N N . GLN A 1 913 ? 34.107 -61.969 -4.565 1.00 96.06 913 GLN A N 1
ATOM 6619 C CA . GLN A 1 913 ? 33.674 -60.930 -5.497 1.00 96.06 913 GLN A CA 1
ATOM 6620 C C . GLN A 1 913 ? 32.146 -60.909 -5.577 1.00 96.06 913 GLN A C 1
ATOM 6622 O O . GLN A 1 913 ? 31.523 -61.967 -5.698 1.00 96.06 913 GLN A O 1
ATOM 6627 N N . VAL A 1 914 ? 31.550 -59.714 -5.519 1.00 96.31 914 VAL A N 1
ATOM 6628 C CA . VAL A 1 914 ? 30.093 -59.505 -5.571 1.00 96.31 914 VAL A CA 1
ATOM 6629 C C . VAL A 1 914 ? 29.755 -58.520 -6.687 1.00 96.31 914 VAL A C 1
ATOM 6631 O O . VAL A 1 914 ? 30.306 -57.424 -6.737 1.00 96.31 914 VAL A O 1
ATOM 6634 N N . GLY A 1 915 ? 28.838 -58.912 -7.569 1.00 95.12 915 GLY A N 1
ATOM 6635 C CA . GLY A 1 915 ? 28.253 -58.063 -8.608 1.00 95.12 915 GLY A CA 1
ATOM 6636 C C . GLY A 1 915 ? 26.746 -57.923 -8.406 1.00 95.12 915 GLY A C 1
ATOM 6637 O O . GLY A 1 915 ? 26.102 -58.873 -7.968 1.00 95.12 915 GLY A O 1
ATOM 6638 N N . ILE A 1 916 ? 26.191 -56.749 -8.714 1.00 96.31 916 ILE A N 1
ATOM 6639 C CA . ILE A 1 916 ? 24.757 -56.440 -8.603 1.00 96.31 916 ILE A CA 1
ATOM 6640 C C . ILE A 1 916 ? 24.297 -55.849 -9.938 1.00 96.31 916 ILE A C 1
ATOM 6642 O O . ILE A 1 916 ? 24.895 -54.879 -10.405 1.00 96.31 916 ILE A O 1
ATOM 6646 N N . ALA A 1 917 ? 23.252 -56.410 -10.551 1.00 94.12 917 ALA A N 1
ATOM 6647 C CA . ALA A 1 917 ? 22.726 -55.919 -11.824 1.00 94.12 917 ALA A CA 1
ATOM 6648 C C . ALA A 1 917 ? 21.197 -56.114 -11.954 1.00 94.12 917 ALA A C 1
ATOM 6650 O O . ALA A 1 917 ? 20.723 -57.248 -11.863 1.00 94.12 917 ALA A O 1
ATOM 6651 N N . PRO A 1 918 ? 20.420 -55.046 -12.230 1.00 94.00 918 PRO A N 1
ATOM 6652 C CA . PRO A 1 918 ? 20.802 -53.633 -12.115 1.00 94.00 918 PRO A CA 1
ATOM 6653 C C . PRO A 1 918 ? 21.051 -53.237 -10.651 1.00 94.00 918 PRO A C 1
ATOM 6655 O O . PRO A 1 918 ? 20.439 -53.795 -9.743 1.00 94.00 918 PRO A O 1
ATOM 6658 N N . ASN A 1 919 ? 21.934 -52.269 -10.415 1.00 93.44 919 ASN A N 1
ATOM 6659 C CA . ASN A 1 919 ? 22.229 -51.738 -9.079 1.00 93.44 919 ASN A CA 1
ATOM 6660 C C . ASN A 1 919 ? 21.707 -50.308 -8.853 1.00 93.44 919 ASN A C 1
ATOM 6662 O O . ASN A 1 919 ? 21.891 -49.778 -7.761 1.00 93.44 919 ASN A O 1
ATOM 6666 N N . ALA A 1 920 ? 21.066 -49.689 -9.848 1.00 92.38 920 ALA A N 1
ATOM 6667 C CA . ALA A 1 920 ? 20.488 -48.352 -9.748 1.00 92.38 920 ALA A CA 1
ATOM 6668 C C . ALA A 1 920 ? 19.249 -48.197 -10.643 1.00 92.38 920 ALA A C 1
ATOM 6670 O O . ALA A 1 920 ? 19.144 -48.847 -11.687 1.00 92.38 920 ALA A O 1
ATOM 6671 N N . TRP A 1 921 ? 18.335 -47.312 -10.241 1.00 92.94 921 TRP A N 1
ATOM 6672 C CA . TRP A 1 921 ? 17.081 -47.016 -10.933 1.00 92.94 921 TRP A CA 1
ATOM 6673 C C . TRP A 1 921 ? 16.820 -45.505 -10.950 1.00 92.94 921 TRP A C 1
ATOM 6675 O O . TRP A 1 921 ? 16.655 -44.894 -9.899 1.00 92.94 921 TRP A O 1
ATOM 6685 N N . GLY A 1 922 ? 16.754 -44.920 -12.152 1.00 88.00 922 GLY A N 1
ATOM 6686 C CA . GLY A 1 922 ? 16.484 -43.488 -12.381 1.00 88.00 922 GLY A CA 1
ATOM 6687 C C . GLY A 1 922 ? 14.995 -43.112 -12.434 1.00 88.00 922 GLY A C 1
ATOM 6688 O O . GLY A 1 922 ? 14.638 -42.079 -12.994 1.00 88.00 922 GLY A O 1
ATOM 6689 N N . ALA A 1 923 ? 14.120 -43.992 -11.943 1.00 87.31 923 ALA A N 1
ATOM 6690 C CA . ALA A 1 923 ? 12.675 -43.801 -11.865 1.00 87.31 923 ALA A CA 1
ATOM 6691 C C . ALA A 1 923 ? 12.084 -44.720 -10.775 1.00 87.31 923 ALA A C 1
ATOM 6693 O O . ALA A 1 923 ? 12.726 -45.718 -10.427 1.00 87.31 923 ALA A O 1
ATOM 6694 N N . PRO A 1 924 ? 10.860 -44.446 -10.277 1.00 90.44 924 PRO A N 1
ATOM 6695 C CA . PRO A 1 924 ? 10.158 -45.348 -9.372 1.00 90.44 924 PRO A CA 1
ATOM 6696 C C . PRO A 1 924 ? 10.042 -46.762 -9.949 1.00 90.44 924 PRO A C 1
ATOM 6698 O O . PRO A 1 924 ? 9.711 -46.952 -11.121 1.00 90.44 924 PRO A O 1
ATOM 6701 N N . VAL A 1 925 ? 10.282 -47.763 -9.110 1.00 89.88 925 VAL A N 1
ATOM 6702 C CA . VAL A 1 925 ? 10.251 -49.179 -9.479 1.00 89.88 925 VAL A CA 1
ATOM 6703 C C . VAL A 1 925 ? 9.434 -49.990 -8.488 1.00 89.88 925 VAL A C 1
ATOM 6705 O O . VAL A 1 925 ? 9.457 -49.743 -7.286 1.00 89.88 925 VAL A O 1
ATOM 6708 N N . SER A 1 926 ? 8.713 -50.994 -8.981 1.00 91.62 926 SER A N 1
ATOM 6709 C CA . SER A 1 926 ? 7.880 -51.861 -8.148 1.00 91.62 926 SER A CA 1
ATOM 6710 C C . SER A 1 926 ? 8.137 -53.324 -8.474 1.00 91.62 926 SER A C 1
ATOM 6712 O O . SER A 1 926 ? 7.979 -53.745 -9.618 1.00 91.62 926 SER A O 1
ATOM 6714 N N . ASN A 1 927 ? 8.542 -54.088 -7.458 1.00 91.56 927 ASN A N 1
ATOM 6715 C CA . ASN A 1 927 ? 8.850 -55.517 -7.530 1.00 91.56 927 ASN A CA 1
ATOM 6716 C C . ASN A 1 927 ? 9.895 -55.879 -8.597 1.00 91.56 927 ASN A C 1
ATOM 6718 O O . ASN A 1 927 ? 9.877 -56.984 -9.144 1.00 91.56 927 ASN A O 1
ATOM 6722 N N . VAL A 1 928 ? 10.817 -54.962 -8.896 1.00 94.50 928 VAL A N 1
ATOM 6723 C CA . VAL A 1 928 ? 11.871 -55.226 -9.878 1.00 94.50 928 VAL A CA 1
ATOM 6724 C C . VAL A 1 928 ? 12.920 -56.152 -9.281 1.00 94.50 928 VAL A C 1
ATOM 6726 O O . VAL A 1 928 ? 13.224 -56.094 -8.087 1.00 94.50 928 VAL A O 1
ATOM 6729 N N . LYS A 1 929 ? 13.464 -57.028 -10.123 1.00 94.56 929 LYS A N 1
ATOM 6730 C CA . LYS A 1 929 ? 14.507 -57.976 -9.740 1.00 94.56 929 LYS A CA 1
ATOM 6731 C C . LYS A 1 929 ? 15.887 -57.382 -10.006 1.00 94.56 929 LYS A C 1
ATOM 6733 O O . LYS A 1 929 ? 16.112 -56.777 -11.052 1.00 94.56 929 LYS A O 1
ATOM 6738 N N . SER A 1 930 ? 16.798 -57.590 -9.066 1.00 95.31 930 SER A N 1
ATOM 6739 C CA . SER A 1 930 ? 18.230 -57.358 -9.223 1.00 95.31 930 SER A CA 1
ATOM 6740 C C . SER A 1 930 ? 18.962 -58.656 -8.925 1.00 95.31 930 SER A C 1
ATOM 6742 O O . SER A 1 930 ? 18.749 -59.251 -7.870 1.00 95.31 930 SER A O 1
ATOM 6744 N N . THR A 1 931 ? 19.793 -59.124 -9.849 1.00 97.06 931 THR A N 1
ATOM 6745 C CA . THR A 1 931 ? 20.581 -60.337 -9.637 1.00 97.06 931 THR A CA 1
ATOM 6746 C C . THR A 1 931 ? 21.877 -59.976 -8.925 1.00 97.06 931 THR A C 1
ATOM 6748 O O . THR A 1 931 ? 22.616 -59.087 -9.354 1.00 97.06 931 THR A O 1
ATOM 6751 N N . ILE A 1 932 ? 22.160 -60.696 -7.842 1.00 96.88 932 ILE A N 1
ATOM 6752 C CA . ILE A 1 932 ? 23.397 -60.604 -7.075 1.00 96.88 932 ILE A CA 1
ATOM 6753 C C . ILE A 1 932 ? 24.238 -61.837 -7.406 1.00 96.88 932 ILE A C 1
ATOM 6755 O O . ILE A 1 932 ? 23.878 -62.965 -7.064 1.00 96.88 932 ILE A O 1
ATOM 6759 N N . SER A 1 933 ? 25.363 -61.624 -8.078 1.00 96.44 933 SER A N 1
ATOM 6760 C CA . SER A 1 933 ? 26.309 -62.672 -8.458 1.00 9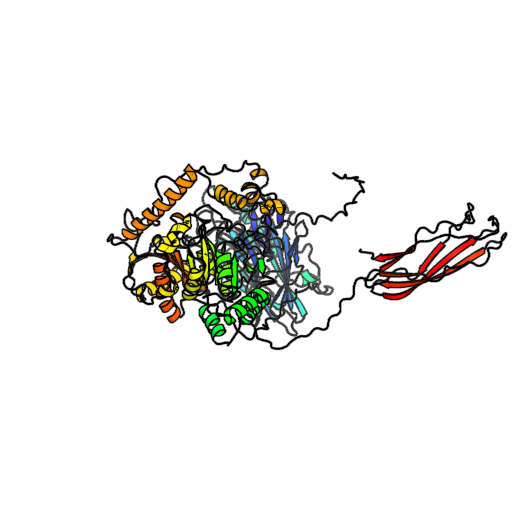6.44 933 SER A CA 1
ATOM 6761 C C . SER A 1 933 ? 27.507 -62.696 -7.516 1.00 96.44 933 SER A C 1
ATOM 6763 O O . SER A 1 933 ? 28.117 -61.659 -7.261 1.00 96.44 933 SER A O 1
ATOM 6765 N N . PHE A 1 934 ? 27.884 -63.886 -7.066 1.00 96.81 934 PHE A N 1
ATOM 6766 C CA . PHE A 1 934 ? 29.049 -64.157 -6.236 1.00 96.81 934 PHE A CA 1
ATOM 6767 C C . PHE A 1 934 ? 30.078 -64.953 -7.023 1.00 96.81 934 PHE A C 1
ATOM 6769 O O . PHE A 1 934 ? 29.730 -65.897 -7.736 1.00 96.81 934 PHE A O 1
ATOM 6776 N N . LYS A 1 935 ? 31.351 -64.616 -6.841 1.00 96.88 935 LYS A N 1
ATOM 6777 C CA . LYS A 1 935 ? 32.472 -65.301 -7.476 1.00 96.88 935 LYS A CA 1
ATOM 6778 C C . LYS A 1 935 ? 33.606 -65.511 -6.480 1.00 96.88 935 LYS A C 1
ATOM 6780 O O . LYS A 1 935 ? 34.046 -64.571 -5.824 1.00 96.88 935 LYS A O 1
ATOM 6785 N N . GLN A 1 936 ? 34.086 -66.748 -6.391 1.00 96.94 936 GLN A N 1
ATOM 6786 C CA . GLN A 1 936 ? 35.235 -67.135 -5.580 1.00 96.94 936 GLN A CA 1
ATOM 6787 C C . GLN A 1 936 ? 36.256 -67.856 -6.458 1.00 96.94 936 GLN A C 1
ATOM 6789 O O . GLN A 1 936 ? 35.951 -68.875 -7.076 1.00 96.94 936 GLN A O 1
ATOM 6794 N N . VAL A 1 937 ? 37.484 -67.346 -6.484 1.00 95.12 937 VAL A N 1
ATOM 6795 C CA . VAL A 1 937 ? 38.619 -68.015 -7.129 1.00 95.12 937 VAL A CA 1
ATOM 6796 C C . VAL A 1 937 ? 39.339 -68.867 -6.089 1.00 95.12 937 VAL A C 1
ATOM 6798 O O . VAL A 1 937 ? 39.592 -68.391 -4.981 1.00 95.12 937 VAL A O 1
ATOM 6801 N N . ILE A 1 938 ? 39.646 -70.112 -6.451 1.00 95.12 938 ILE A N 1
ATOM 6802 C CA . ILE A 1 938 ? 40.503 -71.024 -5.691 1.00 95.12 938 ILE A CA 1
ATOM 6803 C C . ILE A 1 938 ? 41.707 -71.357 -6.569 1.00 95.12 938 ILE A C 1
ATOM 6805 O O . ILE A 1 938 ? 41.549 -71.892 -7.668 1.00 95.12 938 ILE A O 1
ATOM 6809 N N . GLY A 1 939 ? 42.902 -71.021 -6.098 1.00 91.38 939 GLY A N 1
ATOM 6810 C CA . GLY A 1 939 ? 44.154 -71.395 -6.740 1.00 91.38 939 GLY A CA 1
ATOM 6811 C C . GLY A 1 939 ? 44.522 -72.854 -6.474 1.00 91.38 939 GLY A C 1
ATOM 6812 O O . GLY A 1 939 ? 44.193 -73.431 -5.438 1.00 91.38 939 GLY A O 1
ATOM 6813 N N . ARG A 1 940 ? 45.291 -73.449 -7.384 1.00 91.31 940 ARG A N 1
ATOM 6814 C CA . ARG A 1 940 ? 45.810 -74.822 -7.281 1.00 91.31 940 ARG A CA 1
ATOM 6815 C C . ARG A 1 940 ? 46.591 -75.080 -5.995 1.00 91.31 940 ARG A C 1
ATOM 6817 O O . ARG A 1 940 ? 46.589 -76.205 -5.503 1.00 91.31 940 ARG A O 1
ATOM 6824 N N . THR A 1 941 ? 47.265 -74.060 -5.473 1.00 90.00 941 THR A N 1
ATOM 6825 C CA . THR A 1 941 ? 48.074 -74.129 -4.248 1.00 90.00 941 THR A CA 1
ATOM 6826 C C . THR A 1 941 ? 47.340 -73.630 -3.004 1.00 90.00 941 THR A C 1
ATOM 6828 O O . THR A 1 941 ? 47.937 -73.611 -1.928 1.00 90.00 941 THR A O 1
ATOM 6831 N N . ASP A 1 942 ? 46.075 -73.216 -3.118 1.00 92.31 942 ASP A N 1
ATOM 6832 C CA . ASP A 1 942 ? 45.316 -72.713 -1.977 1.00 92.31 942 ASP A CA 1
ATOM 6833 C C . ASP A 1 942 ? 44.962 -73.865 -1.032 1.00 92.31 942 ASP A C 1
ATOM 6835 O O . ASP A 1 942 ? 44.414 -74.896 -1.429 1.00 92.31 942 ASP A O 1
ATOM 6839 N N . ALA A 1 943 ? 45.266 -73.690 0.254 1.00 88.06 943 ALA A N 1
ATOM 6840 C CA . ALA A 1 943 ? 44.895 -74.664 1.267 1.00 88.06 943 ALA A CA 1
ATOM 6841 C C . ALA A 1 943 ? 43.377 -74.622 1.513 1.00 88.06 943 ALA A C 1
ATOM 6843 O O . ALA A 1 943 ? 42.824 -73.581 1.868 1.00 88.06 943 ALA A O 1
ATOM 6844 N N . LEU A 1 944 ? 42.709 -75.771 1.381 1.00 90.94 944 LEU A N 1
ATOM 6845 C CA . LEU A 1 944 ? 41.294 -75.942 1.713 1.00 90.94 944 LEU A CA 1
ATOM 6846 C C . LEU A 1 944 ? 41.145 -76.831 2.950 1.00 90.94 944 LEU A C 1
ATOM 6848 O O . LEU A 1 944 ? 41.748 -77.900 3.040 1.00 90.94 944 LEU A O 1
ATOM 6852 N N . ARG A 1 945 ? 40.325 -76.396 3.908 1.00 90.75 945 ARG A N 1
ATOM 6853 C CA . ARG A 1 945 ? 39.936 -77.167 5.092 1.00 90.75 945 ARG A CA 1
ATOM 6854 C C . ARG A 1 945 ? 38.586 -77.826 4.853 1.00 90.75 945 ARG A C 1
ATOM 6856 O O . ARG A 1 945 ? 37.681 -77.205 4.303 1.00 90.75 945 ARG A O 1
ATOM 6863 N N . THR A 1 946 ? 38.423 -79.054 5.333 1.00 88.62 946 THR A N 1
ATOM 6864 C CA . THR A 1 946 ? 37.111 -79.708 5.386 1.00 88.62 946 THR A CA 1
ATOM 6865 C C . THR A 1 946 ? 36.136 -78.858 6.206 1.00 88.62 946 THR A C 1
ATOM 6867 O O . THR A 1 946 ? 36.490 -78.369 7.279 1.00 88.62 946 THR A O 1
ATOM 6870 N N . GLY A 1 947 ? 34.912 -78.671 5.711 1.00 89.19 947 GLY A N 1
ATOM 6871 C CA . GLY A 1 947 ? 33.864 -77.889 6.372 1.00 89.19 947 GLY A CA 1
ATOM 6872 C C . GLY A 1 947 ? 33.304 -76.774 5.490 1.00 89.19 947 GLY A C 1
ATOM 6873 O O . GLY A 1 947 ? 33.635 -76.670 4.309 1.00 89.19 947 GLY A O 1
ATOM 6874 N N . SER A 1 948 ? 32.430 -75.954 6.070 1.00 90.56 948 SER A N 1
ATOM 6875 C CA . SER A 1 948 ? 31.736 -74.886 5.351 1.00 90.56 948 SER A CA 1
ATOM 6876 C C . SER A 1 948 ? 32.525 -73.584 5.389 1.00 90.56 948 SER A C 1
ATOM 6878 O O . SER A 1 948 ? 32.969 -73.139 6.446 1.00 90.56 948 SER A O 1
ATOM 6880 N N . TYR A 1 949 ? 32.643 -72.956 4.224 1.00 94.06 949 TYR A N 1
ATOM 6881 C CA . TYR A 1 949 ? 33.156 -71.603 4.075 1.00 94.06 949 TYR A CA 1
ATOM 6882 C C . TYR A 1 949 ? 31.980 -70.636 3.950 1.00 94.06 949 TYR A C 1
ATOM 6884 O O . TYR A 1 949 ? 31.102 -70.846 3.117 1.00 94.06 949 TYR A O 1
ATOM 6892 N N . SER A 1 950 ? 31.945 -69.584 4.765 1.00 92.44 950 SER A N 1
ATOM 6893 C CA . SER A 1 950 ? 30.830 -68.627 4.771 1.00 92.44 950 SER A CA 1
ATOM 6894 C C . SER A 1 950 ? 31.296 -67.193 4.991 1.00 92.44 950 SER A C 1
ATOM 6896 O O . SER A 1 950 ? 32.359 -66.962 5.565 1.00 92.44 950 SER A O 1
ATOM 6898 N N . LYS A 1 951 ? 30.480 -66.233 4.552 1.00 91.94 951 LYS A N 1
ATOM 6899 C CA . LYS A 1 951 ? 30.629 -64.803 4.826 1.00 91.94 951 LYS A CA 1
ATOM 6900 C C . LYS A 1 951 ? 29.242 -64.167 4.896 1.00 91.94 951 LYS A C 1
ATOM 6902 O O . LYS A 1 951 ? 28.409 -64.421 4.031 1.00 91.94 951 LYS A O 1
ATOM 6907 N N . THR A 1 952 ? 29.016 -63.330 5.904 1.00 90.94 952 THR A N 1
ATOM 6908 C CA . THR A 1 952 ? 27.816 -62.488 5.997 1.00 90.94 952 THR A CA 1
ATOM 6909 C C . THR A 1 952 ? 28.059 -61.171 5.271 1.00 90.94 952 THR A C 1
ATOM 6911 O O . THR A 1 952 ? 29.103 -60.547 5.471 1.00 90.94 952 THR A O 1
ATOM 6914 N N . LEU A 1 953 ? 27.095 -60.757 4.448 1.00 92.12 953 LEU A N 1
ATOM 6915 C CA . LEU A 1 953 ? 27.120 -59.520 3.670 1.00 92.12 953 LEU A CA 1
ATOM 6916 C C . LEU A 1 953 ? 25.875 -58.691 3.986 1.00 92.12 953 LEU A C 1
ATOM 6918 O O . LEU A 1 953 ? 24.791 -59.254 4.149 1.00 92.12 953 LEU A O 1
ATOM 6922 N N . THR A 1 954 ? 26.027 -57.371 4.029 1.00 92.00 954 THR A N 1
ATOM 6923 C CA . THR A 1 954 ? 24.917 -56.430 4.212 1.00 92.00 954 THR A CA 1
ATOM 6924 C C . THR A 1 954 ? 24.625 -55.742 2.887 1.00 92.00 954 THR A C 1
ATOM 6926 O O . THR A 1 954 ? 25.530 -55.169 2.283 1.00 92.00 954 THR A O 1
ATOM 6929 N N . PHE A 1 955 ? 23.366 -55.780 2.451 1.00 94.00 955 PHE A N 1
ATOM 6930 C CA . PHE A 1 955 ? 22.891 -55.072 1.263 1.00 94.00 955 PHE A CA 1
ATOM 6931 C C . PHE A 1 955 ? 22.017 -53.889 1.680 1.00 94.00 955 PHE A C 1
ATOM 6933 O O . PHE A 1 955 ? 21.130 -54.052 2.519 1.00 94.00 955 PHE A O 1
ATOM 6940 N N . THR A 1 956 ? 22.249 -52.724 1.079 1.00 93.50 956 THR A N 1
ATOM 6941 C CA . THR A 1 956 ? 21.561 -51.473 1.417 1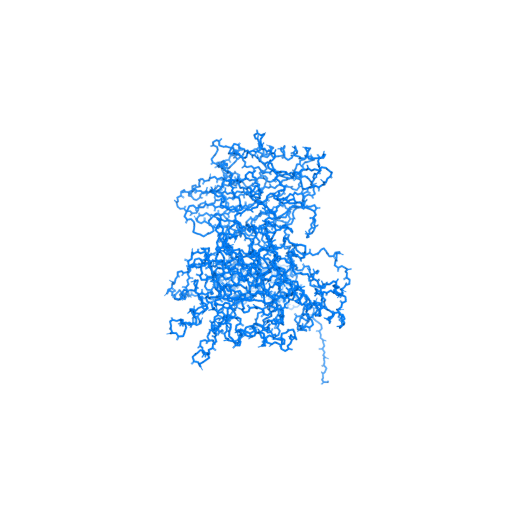.00 93.50 956 THR A CA 1
ATOM 6942 C C . THR A 1 956 ? 20.906 -50.888 0.176 1.00 93.50 956 THR A C 1
ATOM 6944 O O . THR A 1 956 ? 21.584 -50.643 -0.821 1.00 93.50 956 THR A O 1
ATOM 6947 N N . LEU A 1 957 ? 19.596 -50.650 0.251 1.00 93.94 957 LEU A N 1
ATOM 6948 C CA . LEU A 1 957 ? 18.843 -49.877 -0.734 1.00 93.94 957 LEU A CA 1
ATOM 6949 C C . LEU A 1 957 ? 18.666 -48.445 -0.209 1.00 93.94 957 LEU A C 1
ATOM 6951 O O . LEU A 1 957 ? 18.101 -48.265 0.869 1.00 93.94 957 LEU A O 1
ATOM 6955 N N . SER A 1 958 ? 19.135 -47.445 -0.952 1.00 90.31 958 SER A N 1
ATOM 6956 C CA . SER A 1 958 ? 19.076 -46.024 -0.570 1.00 90.31 958 SER A CA 1
ATOM 6957 C C . SER A 1 958 ? 18.799 -45.123 -1.776 1.00 90.31 958 SER A C 1
ATOM 6959 O O . SER A 1 958 ? 18.974 -45.557 -2.911 1.00 90.31 958 SER A O 1
ATOM 6961 N N . THR A 1 959 ? 18.394 -43.873 -1.548 1.00 85.06 959 THR A N 1
ATOM 6962 C CA . THR A 1 959 ? 18.380 -42.821 -2.581 1.00 85.06 959 THR A CA 1
ATOM 6963 C C . THR A 1 959 ? 19.749 -42.147 -2.676 1.00 85.06 959 THR A C 1
ATOM 6965 O O . THR A 1 959 ? 20.546 -42.213 -1.735 1.00 85.06 959 THR A O 1
ATOM 6968 N N . THR A 1 960 ? 20.062 -41.539 -3.821 1.00 65.44 960 THR A N 1
ATOM 6969 C CA . THR A 1 960 ? 21.310 -40.776 -4.007 1.00 65.44 960 THR A CA 1
ATOM 6970 C C . THR A 1 960 ? 21.222 -39.352 -3.454 1.00 65.44 960 THR A C 1
ATOM 6972 O O . THR A 1 960 ? 22.254 -38.796 -3.083 1.00 65.44 960 THR A O 1
ATOM 6975 N N . ASN A 1 961 ? 20.005 -38.815 -3.308 1.00 56.62 961 ASN A N 1
ATOM 6976 C CA . ASN A 1 961 ? 19.671 -37.662 -2.471 1.00 56.62 961 ASN A CA 1
ATOM 6977 C C . ASN A 1 961 ? 18.670 -38.106 -1.378 1.00 56.62 961 ASN A C 1
ATOM 6979 O O . ASN A 1 961 ? 17.532 -38.440 -1.719 1.00 56.62 961 ASN A O 1
ATOM 6983 N N . PRO A 1 962 ? 19.082 -38.199 -0.100 1.00 42.31 962 PRO A N 1
ATOM 6984 C CA . PRO A 1 962 ? 18.219 -38.647 0.997 1.00 42.31 962 PRO A CA 1
ATOM 6985 C C . PRO A 1 962 ? 17.039 -37.714 1.281 1.00 42.31 962 PRO A C 1
ATOM 6987 O O . PRO A 1 962 ? 17.195 -36.482 1.114 1.00 42.31 962 PRO A O 1
#

Secondary structure (DSSP, 8-state):
-----------------------SSEEEE-TTS-EEEE--SSTT---S--EEEEESSSSSSPPBSBS-SSEEEEEEE-TT--SSTTSBP-----EE-SSSEEE-SSPEEETTEEEEEEEEE--S--TTPPEEEEEEEEEEE-SSS-EEEEEEEEE----BTTBS-S-EEEEETTSSS---TT-SEEEEE----TT--BPBPEEEE--PPTTSTT-EEEEEESSS-TTTSBPPSSTGGGG-EEEEEEEEE-TT-EEEEEEEEEEPPPB-TTTHHHHHHHHHHHHHHHHHS---TT--HHHHHHB-SS------TT--PPPPPPPPPPPPSEES-SS--TT--HHHHHHHHHTTS--HHHHHHHHHHHHHHHTSSTT----EEEE-TTHHHHHHHHHHHHHTT---TTTT-EEEEETTB--SSS---TTSGGGTT---SS--HHHHHHHHHT-EEEEEE--SGGG--SS--B-SS-B-B-SSSTTBB--SSSHHHHHHHHTTS-SEEEEEESSSTTHHHHHHTT-EEEE--TTSS--TTB--SSTTT-EEEEEESSHHHHHHHHHHH-S--TT-GGGTTHHHHS-SSGGGG--TTTTTT-EEEE-GGGG--TT---HHHHHHHHHTHHHHHTT-EEEE-SSSTT--SSPPPPSS---S-HHHHHHHHHHHT-THHHHTT----SHHHHHT-TTS-GGGPPPGGGG-SPPPPPPPHHHHHHHHHHHHHHHHHHHHHHHT-STTS---SEEEEES-SSPPPBTT---SS-SS-----GGGTTT--EEEEEEEE-TTS-EEEEEEE--TT-HHHHHHHHHHHHHHHHHTT-S----SSSPPPEE---------------EEEEE-SPP-PPPPPTTS-EEEEEEEEEEEEE-SSSEEEEE------EETTEEPSSPPEEEEES-EESS-EEEEEEEEEEEEEE-TT----SS--B----EEEEES--

Foldseek 3Di:
DDDDDDDDDDDPPPPPPPPPPQAQWDWAAAPVQKTFTFQPCHFQQQAQRWGQFIFNDAFQDGAGFFFDFTFFWKAKAWPPFAFSHRFTFGFQNWDDPVHFKTWGQAFDDTPQKTKIKMKGWHRYDPPLAFTKMKMKIKIFRQDQFKTKMKMKGWTFRHDDPQFFDAWAFDAFPVGDSDDDLQTQKTKIGGDADDFDWHHAIKMKGFAHHPPFQFGFHAKAQQQFRRPPHHQDNDFLSVRIIIGMTMHIAGHRAMAIEMMMMTGFGTDHPVCHVSRVVSNVVNSVCCRVPNPCPPPALQSQVRYRRYPDDDDCVPHDHDDDRHHDDADALFAQAPDFQFPDALQNVQVCLVVVVDFLLSLLRQLVSLCRHAADGTNHQVFAPWFDPCLSVLRVVLSVVVVVVQDASQRSFEEEEALQWADQRDFRQQLFPLRVPPHFNDTFLLVVLSVVRSHRDRHHTAFCRNQPAFFFRTGSNHGGAQLFRRQFGLTHGSSSQLNCQLLSSGQKYKWKDLFQHPLQNCQQRQKKKKQAFFQQFDCGRGQDQFASLMGIIIIHNDLQSRQSSSLRGTADDPVGPSNPCNVVLDDNGLVVLLDLLLLAAFEAEEEVVLLDFSNPDAQQSVLQVVLCVLSVVSHHHYFYFDPDDPGDPAQDFDPDDFDDDRSFQSNQVSVVSGPCCVVVPNPCNGVLCVQQPPRTNSNRHDDVVVSPDDGDDHQDPVRVVVNVVSLVVSLVSRVCSQCQTHPVRNGGQWYKHKSFNARGHGNSTSDPDGSTGHDTHNCSVNRHMKIKFWFAATPSRGTIIMIITHGRSCSSSRSSSRSSSQVSCVVVVGGGDHHPSSDTRHYDVDPPDDDDDDDDFDWDKDWFDDWDWDDDDAQDWDKIKTKTKIWIFGQDQKKFKDKDQQAFWDDVVDTWPDGKDKDKPPGIHRHGDHRDMIMIMIMDTDDSPIDDDPDDTDTDMDMDMDGPPD

InterPro domains:
  IPR023631 Amidase signature domain [PF01425] (359-810)
  IPR036928 Amidase signature (AS) superfamily [G3DSA:3.90.1300.10] (319-824)
  IPR036928 Amidase signature (AS) superfamily [SSF75304] (336-818)

Mean predicted aligned error: 10.85 Å

Organism: NCBI:txid166793

Solvent-accessible surface area (backbone atoms only — not comparable to full-atom values): 49539 Å² total; per-residue (Å²): 140,87,83,87,83,88,80,92,76,88,78,81,74,74,78,71,76,70,73,68,81,75,60,28,57,56,70,35,68,30,76,87,50,44,22,42,30,42,29,27,47,34,30,32,41,61,9,41,62,15,33,17,34,33,14,64,47,80,69,55,80,45,58,52,24,31,42,44,32,16,28,59,30,41,29,44,39,42,80,87,33,87,76,70,56,55,31,63,50,38,46,25,48,27,42,71,72,86,69,45,39,32,37,46,62,22,22,34,76,55,69,54,29,40,35,41,47,38,40,38,47,53,34,87,64,65,92,83,56,41,45,40,35,39,40,41,41,36,41,31,26,72,41,95,50,69,44,64,33,41,40,30,44,27,28,26,46,28,72,42,99,88,46,52,67,21,31,44,67,70,33,32,69,82,75,40,70,69,90,53,37,74,39,35,30,43,30,33,29,48,84,72,73,65,80,58,77,44,35,10,34,36,30,42,31,57,33,36,34,68,93,46,78,25,13,46,65,46,43,9,18,48,80,66,55,44,90,81,36,63,46,44,93,54,62,47,56,36,24,17,48,18,48,27,26,45,43,78,31,48,49,72,32,61,39,22,46,55,38,34,47,31,36,20,64,61,26,27,57,90,47,36,68,70,38,42,52,24,27,53,52,46,43,57,44,42,66,78,58,60,88,61,82,93,58,50,64,23,53,59,65,19,42,39,17,50,91,74,93,71,86,52,90,81,41,59,76,65,83,82,54,57,63,76,88,74,65,70,73,46,22,82,24,94,50,83,62,70,90,52,47,48,66,54,54,44,50,36,41,73,74,63,78,47,46,23,42,38,51,46,44,28,26,52,37,42,36,63,48,46,25,56,70,71,81,28,26,37,18,56,75,38,74,41,90,54,30,61,56,44,8,49,52,22,45,53,39,45,74,73,66,57,82,48,72,42,45,25,38,37,28,29,32,29,28,38,43,28,29,53,88,46,60,32,30,34,31,29,57,80,28,62,78,36,60,41,92,48,48,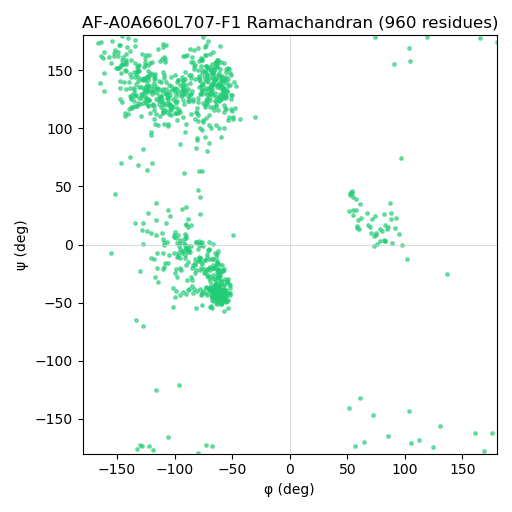8,54,46,54,44,34,37,49,74,47,27,30,14,62,43,26,29,11,26,22,11,44,58,56,78,43,59,60,48,12,35,18,58,89,31,44,24,26,12,30,69,46,69,43,22,32,16,20,3,17,21,8,5,28,25,22,26,46,27,41,45,42,32,62,33,27,32,31,39,30,59,67,42,12,43,53,40,4,22,16,54,26,20,21,23,34,46,46,55,21,73,19,35,39,45,58,51,51,41,68,48,59,33,50,97,39,51,43,60,29,51,39,20,67,38,61,70,42,41,24,46,49,48,64,48,40,46,29,65,35,93,92,33,77,66,6,68,58,17,68,80,58,48,68,98,49,40,66,76,32,70,33,74,60,53,25,52,76,34,33,35,27,35,45,69,79,69,71,60,35,72,38,65,47,51,55,35,30,51,39,46,57,66,41,51,52,38,46,44,75,41,41,23,43,82,35,66,35,54,86,52,99,85,44,58,97,49,63,57,70,58,94,70,77,64,68,70,50,42,43,51,38,22,36,40,54,50,48,69,74,39,68,58,43,57,78,72,69,46,88,66,88,47,46,50,50,61,65,49,30,85,52,42,42,44,73,74,25,55,61,71,83,78,53,82,60,83,70,79,72,75,56,48,74,65,37,55,49,44,45,53,51,43,38,55,49,14,31,52,35,32,38,50,48,34,52,47,29,38,96,80,46,73,27,34,67,30,36,54,44,52,33,44,22,31,60,75,32,59,59,57,39,64,58,99,60,67,72,42,31,66,57,73,65,62,35,37,80,31,35,19,10,34,34,29,34,33,41,19,53,27,92,86,69,46,45,31,16,37,30,40,37,39,38,60,65,35,46,54,58,42,53,7,32,52,34,20,32,38,58,52,24,45,75,70,76,30,8,65,62,81,39,77,77,48,64,85,58,48,64,48,94,71,85,82,79,78,89,80,82,88,80,72,93,43,81,45,80,45,76,50,69,85,58,66,64,74,85,86,66,74,68,40,72,44,78,43,63,30,54,35,42,33,38,34,31,32,64,46,53,42,36,34,55,48,69,52,91,61,53,44,40,24,46,82,96,44,63,51,93,49,55,42,42,78,47,63,47,67,34,65,36,84,44,59,43,72,72,41,73,22,43,36,40,38,38,40,62,41,50,39,84,50,86,76,72,94,77,71,68,50,71,91,77,54,74,47,79,44,55,81,74,125

Sequence (962 aa):
MRRFIAFAGTACAAALVFAGQSSAFNYVSDSNGTWWGIQDFAPPRVDTGSIRATQVGAGQNPAYSTTINGFGGIKVSVPGAPRFNGELMRGFGLQFNGADAFKTTTAVELGGVEISRSVLIKKELPIGTASYGRWLDSFTNTTGAPLTIKVAFGGQSGYSASGANASALVNTSSGDTSITAADTWAEVATPLSGTTLVGGPQATVIGTPAPFGGAMTFTGNWLNDTFNEPFATGGHEGNFQAYVNTLTIPAGATKSVLHYVVLGNRVTAATSDAERLKVETTSASLVTAPDLTGLTAAQVCSIDNFAITADCSAAGTVARVPVPAKPAPVTTSGYDVVEKTIGQMRADMESGLTTSVAITQAYLDRIKVYDQGQFGFNAYEIVADDALEQARKADAARKAGKRSPVLGIPIAVKNLFDTYDMATTNGSLTFAGFRPKKDAFQVAKLREAGAVIIGKAALEEYATSGNYSNDPWGQVWNAFMPSKSALASSGGTATALGANLAAGGLGSQTGDSLYAPASGASLVTLRGTDGLESGSGIMPLSWLTDFGGVMTRSVPDLADMLNVVTGTDPADPTTAPADAERPADWRSTLDPDALKGKRIGYIPSTWEDPFGTTGTVEASKAALKYLTDAGATLVEMGTTVGDANTPPAPAVNPSGNTTQEGWMQYIDAHPELAEQGFDIKSAVDVSCSQKKVEYVRQDPSACAVAPAPRMTAEELTARRNYRLQYKANAKTWLDTAGADNQGVDAVVYPGLLSDISLNDGGGGKASFGRRDTPGAGPGIPTVVFPAGVNDNGQPINLQLLGRAWDDDKLVGMAYAYSLLADKAGKGHVAATTAPALKYVNETSGGVGGTVPATLSLTLGAPATFAPFAPGVDREYTASTDATIVSTAGDAALTVSDPGHLVNGPFSLPQPLQVGIAPNAWGAPVSNVKSTISFKQVIGRTDALRTGSYSKTLTFTLSTTNP

pLDDT: mean 90.03, std 13.76, range [23.64, 98.94]